Protein AF-0000000072577640 (afdb_homodimer)

Foldseek 3Di:
DAEEEEEDFALLSLLLVLLCVVVPVDPDGPFYEYEWAHQDPDSVPDDTRCRAQLNVLSPVSGPYYHYPVVLDPPDHQQGDADDLVCLQVSLVSVCVVVVVPPHQYAYEYELCLTGPNVRVCSSVLPHAYEYEDEFQLQQFENLDDDDCSRLLRHQAYEYAPLDPLRDGNYSVLNPHYYDYSDLVSSLVSLLSSLPDPDDDPFAAAAEEEEADDCCVVVLDPPVVSLVQSLLQVVLRVVLPGQEYEYEHDQPDDPVSVVSNVVSSVVSNGHYHYDNGPRDVSSCCVVRVYQEYEYALGSVQSCCCPNVVHQYAHTDLLVSLVRDPPLLRSCLLSSLLCLQFHHHSVCNVCRVVVGTNDDSVLSNLLSLLSNCLNPCPSCVVSQVSNQVCLVPPDDPRSCSSDDQVSCQVVVHPSHDHPVCNVQVVPPVSVVVVVVVVVVVVVVVD/DAEEEEEDFALLSLLLVLLCVVVPVDPDGPFYEYEWAHQDPDSVPDDTRCRAQLNVLSPVSGPYYHYPVVLDPPDHQQGDADDLVCLQVSLVSVCVVVVVPPHQYAYEYELCLTGPNVRVCSSVLPHAYEYEDEFQLQQFENLDDDDCSRLLRHQAYEYAPLDPQRDGNYSVLNPHYYDYSDLVSSLVSLLSSLPDPDDDPFAAAAEEEEADDCCVVVLDPPVVSLVQLLLQVVLRVLLPGQEYEYEYDQPDDPVSVVSNVVSSVVSNGHYHYDNGPRDVSSCCVPRVYQEYEYAQGRVQSCCCPNVNHQYAHTDLLVSLVRDPPLLRSCLLSSLLCLQFHHHSVCNVCRVVVGTNDDSVLSNLLSLLSNCLNPCPSCVVSQVSNQVCLVPPDDPRSCSSDDQVSCQVVVHPSHDHPVCNVQVVDPVSVVVVVVVVVVVVVVVD

Nearest PDB structures (foldseek):
  5wc8-assembly1_M  TM=5.417E-01  e=5.596E-07  Mannheimia haemolytica
  6fn6-assembly1_A  TM=1.928E-01  e=1.169E-02  Drosophila melanogaster
  3gyq-assembly1_B  TM=3.590E-01  e=1.719E-01  Streptomyces cyaneus
  3nk6-assembly1_B  TM=3.201E-01  e=1.463E-01  Streptomyces actuosus
  4rg1-assembly1_A  TM=5.644E-01  e=2.529E+00  Homo sapiens

InterPro domains:
  IPR010866 Alpha-2,8-polysialyltransferase [PF07388] (4-312)

Secondary structure (DSSP, 8-state):
-EEEEEEESSHHHHHHHHHHHHTT-S---SEEEEEE---SSSGGGS--GGGSTTHHHHHTT-SEEEEHHHHTTTS-TTT----GGGHHHHHHHHHHHTT-TT-EEEEEES-TTSTTHHHHHHHSTT--EEEEE-SGGGGS--SSPPPHHHHTTEEEEEEE-SSTTPPP-TTGGGTPPEEEEPHHHHHHHHHHHH---PPPSS-TT-EEEE---TTTTTSS-HHHHHHHHHHHHHHHHHTT--EEEEE--TT--THHHHHHHHHHHHHT-EEEE--S---HHHHHHHH--SEEEESS-HHHHIIIIIH---EEE-SHHHHHHH--STT-TTHHHHHHHHHHSPPTT-HHHHHHT--SS-HHHHHHHHHHHHHHH-TTT-GGGHHHHHHHHHHH-STTGGGGS-HHHHHHTT-TTS--GGGTTTTT-HHHHHHHHHHHHHHHHH--/-EEEEEEESSHHHHHHHHHHHHTT-S---SEEEEEE---SSSGGGS--GGGSTTHHHHHTT-SEEEEHHHHTTTS-TTT----GGGHHHHHHHHHHHTT-TT-EEEEEES-TTSTTHHHHHHHSTT--EEEEE-SGGGGS--SSPPPHHHHTTEEEEEEE-SSTTPPP-TTGGGTPPEEEEPHHHHHHHHHHHH---PPPSS-TT-EEEE---TTTTTSS-HHHHHHHHHHHHHHHHHTT--EEEEE--TT--THHHHHHHHHHHHHT-EEEE--S---HHHHHHHH--SEEEESS-HHHHIIIIIH---EEE-SHHHHHHH--STT-TTHHHHHHHHHHSPPTT-HHHHHHT--SS-HHHHHHHHHHHHHHH-TTT-GGGHHHHHHHHHHH-STTGGGGS-HHHHHHTT-TTS--GGGTTTTT-HHHHHHHHHHHHHHHHH--

Sequence (888 aa):
MSTQIFLASTLYGTATLAAALDEGCFAPADRRILLVCNNATTPETTPALDEMPGFERLRSRFDDVVSWNEAIFPFHPGGWSPRVEDAPLWERHLRLLWDLGEDDVALAVESIQVHPALGVAQIFTDAPLTVYADGLMSYGPTRNKLDPLVGTRVERLLHLDLVPGLAPLLLTEFDVPARIVPTPAFTKVLAELADTDAALPGGEGSALLLGQYLSALGILTAEEEEDLHVRMLTGAVGLGHSRVVFKPHPTAPARFTRTLEQEAEKLGVELTVLDTPVLAEVLYRRMRPALVVGCFSTALLTASALYGLPVARVGTETLLDRLTPYENSNRVPVTIVDALLPEPADRDAVTEGRRGLDTEALAALVRAVGYAMQPKILPELRPAAEEFLRTGLDARTRRYFKKRRLTSLGLPGGVPERLAFLPRNAAARRVVRRARAIRRSIKRMSTQIFLASTLYGTATLAAALDEGCFAPADRRILLVCNNATTPETTPALDEMPGFERLRSRFDDVVSWNEAIFPFHPGGWSPRVEDAPLWERHLRLLWDLGEDDVALAVESIQVHPALGVAQIFTDAPLTVYADGLMSYGPTRNKLDPLVGTRVERLLHLDLVPGLAPLLLTEFDVPARIVPTPAFTKVLAELADTDAALPGGEGSALLLGQYLSALGILTAEEEEDLHVRMLTGAVGLGHSRVVFKPHPTAPARFTRTLEQEAEKLGVELTVLDTPVLAEVLYRRMRPALVVGCFSTALLTASALYGLPVARVGTETLLDRLTPYENSNRVPVTIVDALLPEPADRDAVTEGRRGLDTEALAALVRAVGYAMQPKILPELRPAAEEFLRTGLDARTRRYFKKRRLTSLGLPGGVPERLAFLPRNAAARRVVRRARAIRRSIKR

Radius of gyration: 39.44 Å; Cα contacts (8 Å, |Δi|>4): 1576; chains: 2; bounding box: 79×104×93 Å

Solvent-accessible surface area (backbone atoms only — not comparable to full-atom values): 47808 Å² total; per-residue (Å²): 103,37,34,36,39,37,44,32,58,40,58,68,46,44,43,51,51,50,20,29,53,74,69,55,74,54,77,92,60,79,36,36,34,34,34,37,33,49,72,53,98,52,41,94,80,42,84,39,44,86,70,38,80,48,32,76,76,58,47,79,81,34,79,41,77,46,51,50,47,69,70,47,43,91,45,51,44,69,74,51,70,73,60,71,91,46,16,65,47,52,34,53,39,50,26,61,76,66,68,45,76,85,40,50,54,35,38,35,31,39,64,61,83,39,49,46,36,33,37,55,50,54,30,44,71,81,35,47,30,34,38,44,38,83,54,49,48,41,49,20,50,61,82,52,92,64,58,63,81,57,47,70,38,38,65,32,34,39,28,62,67,55,51,76,86,56,75,61,39,42,50,47,78,61,68,34,49,75,42,71,40,58,62,69,45,36,54,50,47,44,49,57,49,45,72,54,88,70,83,68,90,67,59,76,52,22,30,35,35,49,46,66,56,48,39,82,70,65,60,36,51,65,66,57,47,42,49,49,52,42,49,44,51,51,32,44,40,73,69,69,46,52,40,36,32,37,38,60,30,93,86,47,66,74,69,54,53,54,61,47,49,52,51,27,58,76,70,69,32,49,73,42,75,51,86,65,86,65,60,66,69,32,44,46,70,74,32,45,42,58,30,36,33,31,45,55,53,55,62,53,35,44,36,35,64,74,66,67,34,34,39,29,35,44,65,40,71,60,46,58,70,49,56,67,58,75,53,38,65,61,48,47,26,36,49,51,39,54,46,30,44,26,40,49,88,40,55,65,37,24,76,69,60,44,62,67,49,56,55,68,61,45,46,47,49,48,44,26,48,30,22,73,41,33,47,85,66,36,56,87,35,48,66,58,24,41,52,39,36,69,72,56,60,44,90,76,51,42,64,79,53,55,52,68,58,27,31,76,67,71,35,59,81,26,64,59,72,90,58,53,59,32,81,75,35,63,64,44,40,47,43,49,52,44,46,55,48,45,53,52,50,64,75,91,103,37,35,37,40,37,45,33,59,39,60,68,46,44,42,51,50,49,17,29,52,76,70,56,74,52,77,91,60,79,35,35,34,34,34,37,32,49,73,53,97,53,41,91,83,41,84,39,42,86,70,38,79,49,32,77,76,56,46,79,81,36,79,42,78,47,50,50,47,69,71,47,43,91,46,52,44,70,73,49,70,72,60,72,90,46,16,65,48,51,34,52,38,50,27,60,76,67,69,44,75,85,38,50,53,35,38,34,30,39,64,60,81,37,50,47,34,33,37,54,50,53,30,44,69,82,36,47,30,32,38,44,39,82,54,49,48,41,50,19,52,61,81,55,90,64,59,62,82,56,47,69,38,38,66,31,33,39,28,63,67,56,51,75,85,57,74,61,39,42,50,47,79,60,67,33,48,76,42,72,39,59,62,69,45,35,54,50,48,43,49,58,50,46,72,54,86,70,83,66,91,66,58,75,53,22,30,36,37,49,47,67,56,47,39,83,70,67,62,36,52,66,67,56,46,41,50,48,53,42,49,46,50,52,32,43,39,72,71,69,46,51,40,36,32,36,38,61,29,91,86,47,66,72,71,54,53,55,60,46,50,54,51,27,56,75,70,70,33,50,72,42,75,52,85,65,87,64,58,67,70,34,44,48,69,74,32,46,41,60,28,38,32,30,46,56,52,55,62,53,36,45,35,36,66,74,66,66,34,33,39,28,36,45,66,41,69,60,46,55,70,49,55,69,58,76,53,37,67,60,48,48,26,35,50,51,39,55,48,30,46,27,39,48,87,40,54,65,37,24,75,67,59,45,62,66,48,55,54,67,61,44,44,46,49,47,45,27,50,30,22,73,42,32,45,86,67,37,57,85,36,48,65,58,24,40,53,40,38,70,72,54,59,44,89,77,51,42,65,77,52,54,51,68,60,27,31,76,68,70,37,61,81,26,63,58,72,90,58,53,58,32,81,76,34,63,63,44,41,46,45,49,51,45,47,53,48,44,52,53,52,65,76,92

Structure (mmCIF, N/CA/C/O backbone):
data_AF-0000000072577640-model_v1
#
loop_
_entity.id
_entity.type
_entity.pdbx_description
1 polymer 'Uncharacterized protein'
#
loop_
_atom_site.group_PDB
_atom_site.id
_atom_site.type_symbol
_atom_site.label_atom_id
_atom_site.label_alt_id
_atom_site.label_comp_id
_atom_site.label_asym_id
_atom_site.label_entity_id
_atom_site.label_seq_id
_atom_site.pdbx_PDB_ins_code
_atom_site.Cartn_x
_atom_site.Cartn_y
_atom_site.Cartn_z
_atom_site.occupancy
_atom_site.B_iso_or_equiv
_atom_site.auth_seq_id
_atom_site.auth_comp_id
_atom_site.auth_asym_id
_atom_site.auth_atom_id
_atom_site.pdbx_PDB_model_num
ATOM 1 N N . MET A 1 1 ? -19.484 -16.219 11.391 1 94.06 1 MET A N 1
ATOM 2 C CA . MET A 1 1 ? -19.672 -17.078 10.219 1 94.06 1 MET A CA 1
ATOM 3 C C . MET A 1 1 ? -18.328 -17.391 9.555 1 94.06 1 MET A C 1
ATOM 5 O O . MET A 1 1 ? -17.312 -16.766 9.867 1 94.06 1 MET A O 1
ATOM 9 N N . SER A 1 2 ? -18.266 -18.531 8.875 1 97.5 2 SER A N 1
ATOM 10 C CA . SER A 1 2 ? -17.047 -18.969 8.227 1 97.5 2 SER A CA 1
ATOM 11 C C . SER A 1 2 ? -17.141 -18.812 6.711 1 97.5 2 SER A C 1
ATOM 13 O O . SER A 1 2 ? -18.188 -19.062 6.117 1 97.5 2 SER A O 1
ATOM 15 N N . THR A 1 3 ? -16.094 -18.234 6.141 1 98.75 3 THR A N 1
ATOM 16 C CA . THR A 1 3 ? -15.992 -18.125 4.691 1 98.75 3 THR A CA 1
ATOM 17 C C . THR A 1 3 ? -14.711 -18.781 4.18 1 98.75 3 THR A C 1
ATOM 19 O O . THR A 1 3 ? -13.633 -18.547 4.719 1 98.75 3 THR A O 1
ATOM 22 N N . GLN A 1 4 ? -14.852 -19.656 3.184 1 98.88 4 GLN A N 1
ATOM 23 C CA . GLN A 1 4 ? -13.703 -20.219 2.488 1 98.88 4 GLN A CA 1
ATOM 24 C C . GLN A 1 4 ? -13.5 -19.578 1.125 1 98.88 4 GLN A C 1
ATOM 26 O O . GLN A 1 4 ? -14.445 -19.469 0.339 1 98.88 4 GLN A O 1
ATOM 31 N N . ILE A 1 5 ? -12.312 -19.078 0.928 1 98.88 5 ILE A N 1
ATOM 32 C CA . ILE A 1 5 ? -11.977 -18.453 -0.347 1 98.88 5 ILE A CA 1
ATOM 33 C C . ILE A 1 5 ? -11.031 -19.359 -1.135 1 98.88 5 ILE A C 1
ATOM 35 O O . ILE A 1 5 ? -9.969 -19.75 -0.635 1 98.88 5 ILE A O 1
ATOM 39 N N . PHE A 1 6 ? -11.398 -19.688 -2.355 1 98.88 6 PHE A N 1
ATOM 40 C CA . PHE A 1 6 ? -10.633 -20.562 -3.242 1 98.88 6 PHE A CA 1
ATOM 41 C C . PHE A 1 6 ? -10.07 -19.781 -4.418 1 98.88 6 PHE A C 1
ATOM 43 O O . PHE A 1 6 ? -10.82 -19.328 -5.289 1 98.88 6 PHE A O 1
ATOM 50 N N . LEU A 1 7 ? -8.773 -19.656 -4.441 1 98.56 7 LEU A N 1
ATOM 51 C CA . LEU A 1 7 ? -8.125 -18.922 -5.523 1 98.56 7 LEU A CA 1
ATOM 52 C C . LEU A 1 7 ? -7.781 -19.859 -6.68 1 98.56 7 LEU A C 1
ATOM 54 O O . LEU A 1 7 ? -7.129 -20.891 -6.484 1 98.56 7 LEU A O 1
ATOM 58 N N . ALA A 1 8 ? -8.227 -19.5 -7.891 1 97.25 8 ALA A N 1
ATOM 59 C CA . ALA A 1 8 ? -7.961 -20.328 -9.062 1 97.25 8 ALA A CA 1
ATOM 60 C C . ALA A 1 8 ? -7.688 -19.469 -10.297 1 97.25 8 ALA A C 1
ATOM 62 O O . ALA A 1 8 ? -8.328 -18.438 -10.484 1 97.25 8 ALA A O 1
ATOM 63 N N . SER A 1 9 ? -6.773 -19.938 -11.125 1 94.56 9 SER A N 1
ATOM 64 C CA . SER A 1 9 ? -6.438 -19.188 -12.336 1 94.56 9 SER A CA 1
ATOM 65 C C . SER A 1 9 ? -6.77 -20 -13.586 1 94.56 9 SER A C 1
ATOM 67 O O . SER A 1 9 ? -6.73 -19.469 -14.695 1 94.56 9 SER A O 1
ATOM 69 N N . THR A 1 10 ? -7.105 -21.297 -13.469 1 92.06 10 THR A N 1
ATOM 70 C CA . THR A 1 10 ? -7.395 -22.141 -14.617 1 92.06 10 THR A CA 1
ATOM 71 C C . THR A 1 10 ? -8.641 -23 -14.367 1 92.06 10 THR A C 1
ATOM 73 O O . THR A 1 10 ? -9.016 -23.219 -13.219 1 92.06 10 THR A O 1
ATOM 76 N N . LEU A 1 11 ? -9.219 -23.359 -15.477 1 92.44 11 LEU A N 1
ATOM 77 C CA . LEU A 1 11 ? -10.344 -24.281 -15.375 1 92.44 11 LEU A CA 1
ATOM 78 C C . LEU A 1 11 ? -9.922 -25.594 -14.75 1 92.44 11 LEU A C 1
ATOM 80 O O . LEU A 1 11 ? -10.664 -26.188 -13.953 1 92.44 11 LEU A O 1
ATOM 84 N N . TYR A 1 12 ? -8.758 -26.078 -15.094 1 92.94 12 TYR A N 1
ATOM 85 C CA . TYR A 1 12 ? -8.203 -27.312 -14.547 1 92.94 12 TYR A CA 1
ATOM 86 C C . TYR A 1 12 ? -8.039 -27.203 -13.031 1 92.94 12 TYR A C 1
ATOM 88 O O . TYR A 1 12 ? -8.398 -28.125 -12.297 1 92.94 12 TYR A O 1
ATOM 96 N N . GLY A 1 13 ? -7.5 -26.094 -12.562 1 95.38 13 GLY A N 1
ATOM 97 C CA . GLY A 1 13 ? -7.379 -25.859 -11.133 1 95.38 13 GLY A CA 1
ATOM 98 C C . GLY A 1 13 ? -8.719 -25.828 -10.422 1 95.38 13 GLY A C 1
ATOM 99 O O . GLY A 1 13 ? -8.859 -26.391 -9.336 1 95.38 13 GLY A O 1
ATOM 100 N N . THR A 1 14 ? -9.688 -25.203 -11.031 1 97.06 14 THR A N 1
ATOM 101 C CA . THR A 1 14 ? -11.023 -25.125 -10.453 1 97.06 14 THR A CA 1
ATOM 102 C C . THR A 1 14 ? -11.648 -26.516 -10.375 1 97.06 14 THR A C 1
ATOM 104 O O . THR A 1 14 ? -12.344 -26.844 -9.414 1 97.06 14 THR A O 1
ATOM 107 N N . ALA A 1 15 ? -11.367 -27.312 -11.398 1 96.25 15 ALA A N 1
ATOM 108 C CA . ALA A 1 15 ? -11.852 -28.688 -11.391 1 96.25 15 ALA A CA 1
ATOM 109 C C . ALA A 1 15 ? -11.242 -29.484 -10.234 1 96.25 15 ALA A C 1
ATOM 111 O O . ALA A 1 15 ? -11.922 -30.281 -9.594 1 96.25 15 ALA A O 1
ATOM 112 N N . THR A 1 16 ? -10 -29.281 -9.992 1 97.12 16 THR A N 1
ATOM 113 C CA . THR A 1 16 ? -9.32 -29.922 -8.875 1 97.12 16 THR A CA 1
ATOM 114 C C . THR A 1 16 ? -9.961 -29.516 -7.551 1 97.12 16 THR A C 1
ATOM 116 O O . THR A 1 16 ? -10.227 -30.359 -6.695 1 97.12 16 THR A O 1
ATOM 119 N N . LEU A 1 17 ? -10.25 -28.234 -7.406 1 98.31 17 LEU A N 1
ATOM 120 C CA . LEU A 1 17 ? -10.906 -27.734 -6.203 1 98.31 17 LEU A CA 1
ATOM 121 C C . LEU A 1 17 ? -12.305 -28.328 -6.055 1 98.31 17 LEU A C 1
ATOM 123 O O . LEU A 1 17 ? -12.695 -28.734 -4.957 1 98.31 17 LEU A O 1
ATOM 127 N N . ALA A 1 18 ? -13 -28.406 -7.156 1 98.12 18 ALA A N 1
ATOM 128 C CA . ALA A 1 18 ? -14.344 -28.984 -7.141 1 98.12 18 ALA A CA 1
ATOM 129 C C . ALA A 1 18 ? -14.305 -30.438 -6.684 1 98.12 18 ALA A C 1
ATOM 131 O O . ALA A 1 18 ? -15.117 -30.859 -5.859 1 98.12 18 ALA A O 1
ATOM 132 N N . ALA A 1 19 ? -13.359 -31.203 -7.215 1 97.94 19 ALA A N 1
ATOM 133 C CA . ALA A 1 19 ? -13.211 -32.594 -6.82 1 97.94 19 ALA A CA 1
ATOM 134 C C . ALA A 1 19 ? -12.906 -32.719 -5.332 1 97.94 19 ALA A C 1
ATOM 136 O O . ALA A 1 19 ? -13.469 -33.562 -4.645 1 97.94 19 ALA A O 1
ATOM 137 N N . ALA A 1 20 ? -12.016 -31.875 -4.84 1 98.25 20 ALA A N 1
ATOM 138 C CA . ALA A 1 20 ? -11.664 -31.875 -3.42 1 98.25 20 ALA A CA 1
ATOM 139 C C . ALA A 1 20 ? -12.883 -31.547 -2.557 1 98.25 20 ALA A C 1
ATOM 141 O O . ALA A 1 20 ? -13.094 -32.156 -1.514 1 98.25 20 ALA A O 1
ATOM 142 N N . LEU A 1 21 ? -13.664 -30.578 -3.023 1 98.25 21 LEU A N 1
ATOM 143 C CA . LEU A 1 21 ? -14.883 -30.188 -2.309 1 98.25 21 LEU A CA 1
ATOM 144 C C . LEU A 1 21 ? -15.891 -31.344 -2.299 1 98.25 21 LEU A C 1
ATOM 146 O O . LEU A 1 21 ? -16.469 -31.656 -1.258 1 98.25 21 LEU A O 1
ATOM 150 N N . ASP A 1 22 ? -16.047 -32 -3.428 1 97.56 22 ASP A N 1
ATOM 151 C CA . ASP A 1 22 ? -17 -33.094 -3.561 1 97.56 22 ASP A CA 1
ATOM 152 C C . ASP A 1 22 ? -16.625 -34.281 -2.654 1 97.56 22 ASP A C 1
ATOM 154 O O . ASP A 1 22 ? -17.484 -35 -2.178 1 97.56 22 ASP A O 1
ATOM 158 N N . GLU A 1 23 ? -15.352 -34.375 -2.418 1 97 23 GLU A N 1
ATOM 159 C CA . GLU A 1 23 ? -14.859 -35.531 -1.632 1 97 23 GLU A CA 1
ATOM 160 C C . GLU A 1 23 ? -14.758 -35.156 -0.153 1 97 23 GLU A C 1
ATOM 162 O O . GLU A 1 23 ? -14.242 -35.938 0.647 1 97 23 GLU A O 1
ATOM 167 N N . GLY A 1 24 ? -15.094 -33.938 0.166 1 96.56 24 GLY A N 1
ATOM 168 C CA . GLY A 1 24 ? -15.133 -33.531 1.562 1 96.56 24 GLY A CA 1
ATOM 169 C C . GLY A 1 24 ? -13.758 -33.219 2.125 1 96.56 24 GLY A C 1
ATOM 170 O O . GLY A 1 24 ? -13.516 -33.406 3.322 1 96.56 24 GLY A O 1
ATOM 171 N N . CYS A 1 25 ? -12.852 -32.875 1.284 1 96.56 25 CYS A N 1
ATOM 172 C CA . CYS A 1 25 ? -11.531 -32.5 1.764 1 96.56 25 CYS A CA 1
ATOM 173 C C . CYS A 1 25 ? -11.602 -31.203 2.58 1 96.56 25 CYS A C 1
ATOM 175 O O . CYS A 1 25 ? -10.695 -30.922 3.361 1 96.56 25 CYS A O 1
ATOM 177 N N . PHE A 1 26 ? -12.641 -30.406 2.404 1 97.44 26 PHE A N 1
ATOM 178 C CA . PHE A 1 26 ? -12.812 -29.156 3.137 1 97.44 26 PHE A CA 1
ATOM 179 C C . PHE A 1 26 ? -13.992 -29.266 4.098 1 97.44 26 PHE A C 1
ATOM 181 O O . PHE A 1 26 ? -15.031 -29.828 3.758 1 97.44 26 PHE A O 1
ATOM 188 N N . ALA A 1 27 ? -13.789 -28.703 5.289 1 95.44 27 ALA A N 1
ATOM 189 C CA . ALA A 1 27 ? -14.875 -28.656 6.266 1 95.44 27 ALA A CA 1
ATOM 190 C C . ALA A 1 27 ? -16.031 -27.797 5.77 1 95.44 27 ALA A C 1
ATOM 192 O O . ALA A 1 27 ? -15.836 -26.938 4.902 1 95.44 27 ALA A O 1
ATOM 193 N N . PRO A 1 28 ? -17.219 -28.125 6.285 1 96.25 28 PRO A N 1
ATOM 194 C CA . PRO A 1 28 ? -18.328 -27.25 5.918 1 96.25 28 PRO A CA 1
ATOM 195 C C . PRO A 1 28 ? -18.078 -25.781 6.281 1 96.25 28 PRO A C 1
ATOM 197 O O . PRO A 1 28 ? -17.422 -25.5 7.281 1 96.25 28 PRO A O 1
ATOM 200 N N . ALA A 1 29 ? -18.547 -24.906 5.445 1 97.56 29 ALA A N 1
ATOM 201 C CA . ALA A 1 29 ? -18.438 -23.469 5.652 1 97.56 29 ALA A CA 1
ATOM 202 C C . ALA A 1 29 ? -19.766 -22.766 5.348 1 97.56 29 ALA A C 1
ATOM 204 O O . ALA A 1 29 ? -20.578 -23.281 4.586 1 97.56 29 ALA A O 1
ATOM 205 N N . ASP A 1 30 ? -19.969 -21.625 5.969 1 98.25 30 ASP A N 1
ATOM 206 C CA . ASP A 1 30 ? -21.188 -20.859 5.73 1 98.25 30 ASP A CA 1
ATOM 207 C C . ASP A 1 30 ? -21.188 -20.266 4.324 1 98.25 30 ASP A C 1
ATOM 209 O O . ASP A 1 30 ? -22.266 -20.078 3.734 1 98.25 30 ASP A O 1
ATOM 213 N N . ARG A 1 31 ? -20.031 -19.984 3.83 1 98.62 31 ARG A N 1
ATOM 214 C CA . ARG A 1 31 ? -19.906 -19.344 2.523 1 98.62 31 ARG A CA 1
ATOM 215 C C . ARG A 1 31 ? -18.625 -19.781 1.815 1 98.62 31 ARG A C 1
ATOM 217 O O . ARG A 1 31 ? -17.578 -19.922 2.445 1 98.62 31 ARG A O 1
ATOM 224 N N . ARG A 1 32 ? -18.766 -20.094 0.503 1 98.81 32 ARG A N 1
ATOM 225 C CA . ARG A 1 32 ? -17.609 -20.422 -0.335 1 98.81 32 ARG A CA 1
ATOM 226 C C . ARG A 1 32 ? -17.484 -19.438 -1.499 1 98.81 32 ARG A C 1
ATOM 228 O O . ARG A 1 32 ? -18.422 -19.281 -2.277 1 98.81 32 ARG A O 1
ATOM 235 N N . ILE A 1 33 ? -16.312 -18.781 -1.579 1 98.88 33 ILE A N 1
ATOM 236 C CA . ILE A 1 33 ? -16.062 -17.812 -2.635 1 98.88 33 ILE A CA 1
ATOM 237 C C . ILE A 1 33 ? -14.977 -18.328 -3.576 1 98.88 33 ILE A C 1
ATOM 239 O O . ILE A 1 33 ? -13.906 -18.75 -3.127 1 98.88 33 ILE A O 1
ATOM 243 N N . LEU A 1 34 ? -15.273 -18.406 -4.859 1 98.88 34 LEU A N 1
ATOM 244 C CA . LEU A 1 34 ? -14.242 -18.625 -5.859 1 98.88 34 LEU A CA 1
ATOM 245 C C . LEU A 1 34 ? -13.609 -17.312 -6.297 1 98.88 34 LEU A C 1
ATOM 247 O O . LEU A 1 34 ? -14.289 -16.453 -6.875 1 98.88 34 LEU A O 1
ATOM 251 N N . LEU A 1 35 ? -12.398 -17.141 -5.957 1 98.75 35 LEU A N 1
ATOM 252 C CA . LEU A 1 35 ? -11.609 -15.992 -6.383 1 98.75 35 LEU A CA 1
ATOM 253 C C . LEU A 1 35 ? -10.859 -16.297 -7.672 1 98.75 35 LEU A C 1
ATOM 255 O O . LEU A 1 35 ? -9.828 -16.969 -7.648 1 98.75 35 LEU A O 1
ATOM 259 N N . VAL A 1 36 ? -11.336 -15.75 -8.766 1 98.06 36 VAL A N 1
ATOM 260 C CA . VAL A 1 36 ? -10.773 -16.047 -10.086 1 98.06 36 VAL A CA 1
ATOM 261 C C . VAL A 1 36 ? -9.641 -15.07 -10.398 1 98.06 36 VAL A C 1
ATOM 263 O O . VAL A 1 36 ? -9.734 -13.883 -10.078 1 98.06 36 VAL A O 1
ATOM 266 N N . CYS A 1 37 ? -8.625 -15.625 -10.969 1 96.56 37 CYS A N 1
ATOM 267 C CA . CYS A 1 37 ? -7.473 -14.82 -11.367 1 96.56 37 CYS A CA 1
ATOM 268 C C . CYS A 1 37 ? -7.102 -15.078 -12.82 1 96.56 37 CYS A C 1
ATOM 270 O O . CYS A 1 37 ? -6.906 -16.234 -13.227 1 96.56 37 CYS A O 1
ATOM 272 N N . ASN A 1 38 ? -7.035 -14.016 -13.562 1 94.5 38 ASN A N 1
ATOM 273 C CA . ASN A 1 38 ? -6.531 -14.078 -14.93 1 94.5 38 ASN A CA 1
ATOM 274 C C . ASN A 1 38 ? -5.082 -13.617 -15.016 1 94.5 38 ASN A C 1
ATOM 276 O O . ASN A 1 38 ? -4.816 -12.414 -15.094 1 94.5 38 ASN A O 1
ATOM 280 N N . ASN A 1 39 ? -4.203 -14.57 -15.125 1 90.88 39 ASN A N 1
ATOM 281 C CA . ASN A 1 39 ? -2.773 -14.281 -15.07 1 90.88 39 ASN A CA 1
ATOM 282 C C . ASN A 1 39 ? -2.164 -14.234 -16.469 1 90.88 39 ASN A C 1
ATOM 284 O O . ASN A 1 39 ? -0.943 -14.305 -16.625 1 90.88 39 ASN A O 1
ATOM 288 N N . ALA A 1 40 ? -2.934 -14.18 -17.453 1 85.38 40 ALA A N 1
ATOM 289 C CA . ALA A 1 40 ? -2.428 -14.039 -18.828 1 85.38 40 ALA A CA 1
ATOM 290 C C . ALA A 1 40 ? -1.603 -12.758 -18.969 1 85.38 40 ALA A C 1
ATOM 292 O O . ALA A 1 40 ? -1.72 -11.844 -18.156 1 85.38 40 ALA A O 1
ATOM 293 N N . THR A 1 41 ? -0.767 -12.688 -19.984 1 80.5 41 THR A N 1
ATOM 294 C CA . THR A 1 41 ? 0.058 -11.516 -20.25 1 80.5 41 THR A CA 1
ATOM 295 C C . THR A 1 41 ? -0.812 -10.273 -20.422 1 80.5 41 THR A C 1
ATOM 297 O O . THR A 1 41 ? -0.498 -9.203 -19.891 1 80.5 41 THR A O 1
ATOM 300 N N . THR A 1 42 ? -1.902 -10.469 -21.156 1 80.38 42 THR A N 1
ATOM 301 C CA . THR A 1 42 ? -2.898 -9.414 -21.328 1 80.38 42 THR A CA 1
ATOM 302 C C . THR A 1 42 ? -4.285 -9.914 -20.922 1 80.38 42 THR A C 1
ATOM 304 O O . THR A 1 42 ? -5.074 -10.32 -21.781 1 80.38 42 THR A O 1
ATOM 307 N N . PRO A 1 43 ? -4.555 -9.766 -19.688 1 80.56 43 PRO A N 1
ATOM 308 C CA . PRO A 1 43 ? -5.809 -10.328 -19.172 1 80.56 43 PRO A CA 1
ATOM 309 C C . PRO A 1 43 ? -7.039 -9.727 -19.859 1 80.56 43 PRO A C 1
ATOM 311 O O . PRO A 1 43 ? -8.047 -10.422 -20.047 1 80.56 43 PRO A O 1
ATOM 314 N N . GLU A 1 44 ? -6.93 -8.523 -20.328 1 79.56 44 GLU A N 1
ATOM 315 C CA . GLU A 1 44 ? -8.062 -7.809 -20.906 1 79.56 44 GLU A CA 1
ATOM 316 C C . GLU A 1 44 ? -8.484 -8.422 -22.234 1 79.56 44 GLU A C 1
ATOM 318 O O . GLU A 1 44 ? -9.617 -8.242 -22.688 1 79.56 44 GLU A O 1
ATOM 323 N N . THR A 1 45 ? -7.562 -9.203 -22.844 1 78.94 45 THR A N 1
ATOM 324 C CA . THR A 1 45 ? -7.863 -9.766 -24.156 1 78.94 45 THR A CA 1
ATOM 325 C C . THR A 1 45 ? -7.93 -11.281 -24.094 1 78.94 45 THR A C 1
ATOM 327 O O . THR A 1 45 ? -8 -11.953 -25.125 1 78.94 45 THR A O 1
ATOM 330 N N . THR A 1 46 ? -7.785 -11.836 -22.938 1 82.44 46 THR A N 1
ATOM 331 C CA . THR A 1 46 ? -7.859 -13.281 -22.734 1 82.44 46 THR A CA 1
ATOM 332 C C . THR A 1 46 ? -9.023 -13.633 -21.812 1 82.44 46 THR A C 1
ATOM 334 O O . THR A 1 46 ? -9.156 -13.07 -20.719 1 82.44 46 THR A O 1
ATOM 337 N N . PRO A 1 47 ? -9.828 -14.508 -22.281 1 84.88 47 PRO A N 1
ATOM 338 C CA . PRO A 1 47 ? -10.953 -14.875 -21.422 1 84.88 47 PRO A CA 1
ATOM 339 C C . PRO A 1 47 ? -10.516 -15.422 -20.078 1 84.88 47 PRO A C 1
ATOM 341 O O . PRO A 1 47 ? -9.57 -16.219 -20 1 84.88 47 PRO A O 1
ATOM 344 N N . ALA A 1 48 ? -11.211 -14.945 -19.062 1 89.56 48 ALA A N 1
ATOM 345 C CA . ALA A 1 48 ? -10.977 -15.461 -17.719 1 89.56 48 ALA A CA 1
ATOM 346 C C . ALA A 1 48 ? -11.57 -16.859 -17.547 1 89.56 48 ALA A C 1
ATOM 348 O O . ALA A 1 48 ? -12.398 -17.281 -18.359 1 89.56 48 ALA A O 1
ATOM 349 N N . LEU A 1 49 ? -11.125 -17.531 -16.5 1 91.25 49 LEU A N 1
ATOM 350 C CA . LEU A 1 49 ? -11.555 -18.906 -16.266 1 91.25 49 LEU A CA 1
ATOM 351 C C . LEU A 1 49 ? -13.07 -19 -16.156 1 91.25 49 LEU A C 1
ATOM 353 O O . LEU A 1 49 ? -13.68 -19.953 -16.641 1 91.25 49 LEU A O 1
ATOM 357 N N . ASP A 1 50 ? -13.711 -17.969 -15.586 1 93.06 50 ASP A N 1
ATOM 358 C CA . ASP A 1 50 ? -15.156 -18.031 -15.359 1 93.06 50 ASP A CA 1
ATOM 359 C C . ASP A 1 50 ? -15.922 -17.703 -16.641 1 93.06 50 ASP A C 1
ATOM 361 O O . ASP A 1 50 ? -17.156 -17.781 -16.672 1 93.06 50 ASP A O 1
ATOM 365 N N . GLU A 1 51 ? -15.195 -17.406 -17.672 1 90.44 51 GLU A N 1
ATOM 366 C CA . GLU A 1 51 ? -15.805 -17.156 -18.969 1 90.44 51 GLU A CA 1
ATOM 367 C C . GLU A 1 51 ? -15.578 -18.344 -19.922 1 90.44 51 GLU A C 1
ATOM 369 O O . GLU A 1 51 ? -16.094 -18.359 -21.031 1 90.44 51 GLU A O 1
ATOM 374 N N . MET A 1 52 ? -14.844 -19.344 -19.5 1 86.44 52 MET A N 1
ATOM 375 C CA . MET A 1 52 ? -14.484 -20.484 -20.344 1 86.44 52 MET A CA 1
ATOM 376 C C . MET A 1 52 ? -15.625 -21.5 -20.391 1 86.44 52 MET A C 1
ATOM 378 O O . MET A 1 52 ? -16.375 -21.656 -19.422 1 86.44 52 MET A O 1
ATOM 382 N N . PRO A 1 53 ? -15.688 -22.188 -21.516 1 84.31 53 PRO A N 1
ATOM 383 C CA . PRO A 1 53 ? -16.688 -23.25 -21.594 1 84.31 53 PRO A CA 1
ATOM 384 C C . PRO A 1 53 ? -16.5 -24.328 -20.516 1 84.31 53 PRO A C 1
ATOM 386 O O . PRO A 1 53 ? -15.367 -24.781 -20.281 1 84.31 53 PRO A O 1
ATOM 389 N N . GLY A 1 54 ? -17.562 -24.703 -19.859 1 87 54 GLY A N 1
ATOM 390 C CA . GLY A 1 54 ? -17.484 -25.734 -18.828 1 87 54 GLY A CA 1
ATOM 391 C C . GLY A 1 54 ? -17.547 -25.188 -17.422 1 87 54 GLY A C 1
ATOM 392 O O . GLY A 1 54 ? -17.859 -25.922 -16.469 1 87 54 GLY A O 1
ATOM 393 N N . PHE A 1 55 ? -17.312 -23.906 -17.281 1 93.88 55 PHE A N 1
ATOM 394 C CA . PHE A 1 55 ? -17.219 -23.312 -15.953 1 93.88 55 PHE A CA 1
ATOM 395 C C . PHE A 1 55 ? -18.547 -23.453 -15.211 1 93.88 55 PHE A C 1
ATOM 397 O O . PHE A 1 55 ? -18.562 -23.719 -14.008 1 93.88 55 PHE A O 1
ATOM 404 N N . GLU A 1 56 ? -19.578 -23.203 -15.93 1 93.88 56 GLU A N 1
ATOM 405 C CA . GLU A 1 56 ? -20.891 -23.219 -15.297 1 93.88 56 GLU A CA 1
ATOM 406 C C . GLU A 1 56 ? -21.141 -24.531 -14.562 1 93.88 56 GLU A C 1
ATOM 408 O O . GLU A 1 56 ? -21.844 -24.562 -13.555 1 93.88 56 GLU A O 1
ATOM 413 N N . ARG A 1 57 ? -20.5 -25.609 -15.016 1 94.06 57 ARG A N 1
ATOM 414 C CA . ARG A 1 57 ? -20.656 -26.922 -14.383 1 94.06 57 ARG A CA 1
ATOM 415 C C . ARG A 1 57 ? -19.891 -26.984 -13.062 1 94.06 57 ARG A C 1
ATOM 417 O O . ARG A 1 57 ? -20.188 -27.844 -12.219 1 94.06 57 ARG A O 1
ATOM 424 N N . LEU A 1 58 ? -18.938 -26.094 -12.953 1 96.69 58 LEU A N 1
ATOM 425 C CA . LEU A 1 58 ? -18.125 -26.078 -11.742 1 96.69 58 LEU A CA 1
ATOM 426 C C . LEU A 1 58 ? -18.641 -25.031 -10.75 1 96.69 58 LEU A C 1
ATOM 428 O O . LEU A 1 58 ? -18.406 -25.141 -9.547 1 96.69 58 LEU A O 1
ATOM 432 N N . ARG A 1 59 ? -19.438 -24.062 -11.164 1 96.94 59 ARG A N 1
ATOM 433 C CA . ARG A 1 59 ? -19.828 -22.875 -10.438 1 96.94 59 ARG A CA 1
ATOM 434 C C . ARG A 1 59 ? -20.688 -23.219 -9.219 1 96.94 59 ARG A C 1
ATOM 436 O O . ARG A 1 59 ? -20.625 -22.547 -8.195 1 96.94 59 ARG A O 1
ATOM 443 N N . SER A 1 60 ? -21.391 -24.281 -9.281 1 96 60 SER A N 1
ATOM 444 C CA . SER A 1 60 ? -22.406 -24.625 -8.281 1 96 60 SER A CA 1
ATOM 445 C C . SER A 1 60 ? -21.75 -24.953 -6.934 1 96 60 SER A C 1
ATOM 447 O O . SER A 1 60 ? -22.422 -24.922 -5.898 1 96 60 SER A O 1
ATOM 449 N N . ARG A 1 61 ? -20.484 -25.219 -6.926 1 97.44 61 ARG A N 1
ATOM 450 C CA . ARG A 1 61 ? -19.797 -25.562 -5.684 1 97.44 61 ARG A CA 1
ATOM 451 C C . ARG A 1 61 ? -19.469 -24.312 -4.879 1 97.44 61 ARG A C 1
ATOM 453 O O . ARG A 1 61 ? -19.062 -24.406 -3.717 1 97.44 61 ARG A O 1
ATOM 460 N N . PHE A 1 62 ? -19.656 -23.156 -5.465 1 98.44 62 PHE A N 1
ATOM 461 C CA . PHE A 1 62 ? -19.281 -21.891 -4.852 1 98.44 62 PHE A CA 1
ATOM 462 C C . PHE A 1 62 ? -20.484 -20.969 -4.738 1 98.44 62 PHE A C 1
ATOM 464 O O . PHE A 1 62 ? -21.328 -20.922 -5.645 1 98.44 62 PHE A O 1
ATOM 471 N N . ASP A 1 63 ? -20.578 -20.281 -3.678 1 98.44 63 ASP A N 1
ATOM 472 C CA . ASP A 1 63 ? -21.688 -19.344 -3.449 1 98.44 63 ASP A CA 1
ATOM 473 C C . ASP A 1 63 ? -21.484 -18.062 -4.242 1 98.44 63 ASP A C 1
ATOM 475 O O . ASP A 1 63 ? -22.438 -17.484 -4.746 1 98.44 63 ASP A O 1
ATOM 479 N N . ASP A 1 64 ? -20.25 -17.609 -4.348 1 98.38 64 ASP A N 1
ATOM 480 C CA . ASP A 1 64 ? -19.906 -16.391 -5.066 1 98.38 64 ASP A CA 1
ATOM 481 C C . ASP A 1 64 ? -18.641 -16.578 -5.906 1 98.38 64 ASP A C 1
ATOM 483 O O . ASP A 1 64 ? -17.797 -17.422 -5.594 1 98.38 64 ASP A O 1
ATOM 487 N N . VAL A 1 65 ? -18.625 -15.898 -6.969 1 98.56 65 VAL A N 1
ATOM 488 C CA . VAL A 1 65 ? -17.438 -15.805 -7.812 1 98.56 65 VAL A CA 1
ATOM 489 C C . VAL A 1 65 ? -16.984 -14.352 -7.906 1 98.56 65 VAL A C 1
ATOM 491 O O . VAL A 1 65 ? -17.75 -13.477 -8.312 1 98.56 65 VAL A O 1
ATOM 494 N N . VAL A 1 66 ? -15.781 -14.086 -7.438 1 98.44 66 VAL A N 1
ATOM 495 C CA . VAL A 1 66 ? -15.242 -12.727 -7.484 1 98.44 66 VAL A CA 1
ATOM 496 C C . VAL A 1 66 ? -13.922 -12.719 -8.258 1 98.44 66 VAL A C 1
ATOM 498 O O . VAL A 1 66 ? -13.328 -13.773 -8.492 1 98.44 66 VAL A O 1
ATOM 501 N N . SER A 1 67 ? -13.445 -11.578 -8.719 1 98.06 67 SER A N 1
ATOM 502 C CA . SER A 1 67 ? -12.273 -11.445 -9.578 1 98.06 67 SER A CA 1
ATOM 503 C C . SER A 1 67 ? -11.148 -10.703 -8.867 1 98.06 67 SER A C 1
ATOM 505 O O . SER A 1 67 ? -11.336 -9.57 -8.414 1 98.06 67 SER A O 1
ATOM 507 N N . TRP A 1 68 ? -10.023 -11.336 -8.844 1 98.12 68 TRP A N 1
ATOM 508 C CA . TRP A 1 68 ? -8.836 -10.664 -8.312 1 98.12 68 TRP A CA 1
ATOM 509 C C . TRP A 1 68 ? -8.414 -9.516 -9.219 1 98.12 68 TRP A C 1
ATOM 511 O O . TRP A 1 68 ? -7.973 -8.469 -8.742 1 98.12 68 TRP A O 1
ATOM 521 N N . ASN A 1 69 ? -8.5 -9.719 -10.562 1 97.5 69 ASN A N 1
ATOM 522 C CA . ASN A 1 69 ? -8.164 -8.672 -11.523 1 97.5 69 ASN A CA 1
ATOM 523 C C . ASN A 1 69 ? -8.977 -7.406 -11.281 1 97.5 69 ASN A C 1
ATOM 525 O O . ASN A 1 69 ? -8.445 -6.297 -11.352 1 97.5 69 ASN A O 1
ATOM 529 N N . GLU A 1 70 ? -10.25 -7.551 -10.93 1 96.75 70 GLU A N 1
ATOM 530 C CA . GLU A 1 70 ? -11.086 -6.398 -10.625 1 96.75 70 GLU A CA 1
ATOM 531 C C . GLU A 1 70 ? -10.688 -5.758 -9.297 1 96.75 70 GLU A C 1
ATOM 533 O O . GLU A 1 70 ? -10.664 -4.531 -9.18 1 96.75 70 GLU A O 1
ATOM 538 N N . ALA A 1 71 ? -10.367 -6.555 -8.344 1 97.69 71 ALA A N 1
ATOM 539 C CA . ALA A 1 71 ? -10.031 -6.074 -7.008 1 97.69 71 ALA A CA 1
ATOM 540 C C . ALA A 1 71 ? -8.766 -5.215 -7.035 1 97.69 71 ALA A C 1
ATOM 542 O O . ALA A 1 71 ? -8.633 -4.27 -6.254 1 97.69 71 ALA A O 1
ATOM 543 N N . ILE A 1 72 ? -7.844 -5.547 -7.941 1 97.75 72 ILE A N 1
ATOM 544 C CA . ILE A 1 72 ? -6.574 -4.832 -7.918 1 97.75 72 ILE A CA 1
ATOM 545 C C . ILE A 1 72 ? -6.43 -3.99 -9.188 1 97.75 72 ILE A C 1
ATOM 547 O O . ILE A 1 72 ? -5.332 -3.535 -9.516 1 97.75 72 ILE A O 1
ATOM 551 N N . PHE A 1 73 ? -7.453 -3.883 -9.992 1 95.31 73 PHE A N 1
ATOM 552 C CA . PHE A 1 73 ? -7.391 -3.074 -11.203 1 95.31 73 PHE A CA 1
ATOM 553 C C . PHE A 1 73 ? -6.754 -1.719 -10.914 1 95.31 73 PHE A C 1
ATOM 555 O O . PHE A 1 73 ? -7.102 -1.057 -9.938 1 95.31 73 PHE A O 1
ATOM 562 N N . PRO A 1 74 ? -5.816 -1.235 -11.648 1 95.19 74 PRO A N 1
ATOM 563 C CA . PRO A 1 74 ? -5.473 -1.667 -13.008 1 95.19 74 PRO A CA 1
ATOM 564 C C . PRO A 1 74 ? -4.223 -2.545 -13.047 1 95.19 74 PRO A C 1
ATOM 566 O O . PRO A 1 74 ? -3.619 -2.715 -14.109 1 95.19 74 PRO A O 1
ATOM 569 N N . PHE A 1 75 ? -3.838 -3.143 -11.961 1 96.56 75 PHE A N 1
ATOM 570 C CA . PHE A 1 75 ? -2.576 -3.867 -11.898 1 96.56 75 PHE A CA 1
ATOM 571 C C . PHE A 1 75 ? -2.742 -5.293 -12.414 1 96.56 75 PHE A C 1
ATOM 573 O O . PHE A 1 75 ? -3.836 -5.859 -12.352 1 96.56 75 PHE A O 1
ATOM 580 N N . HIS A 1 76 ? -1.672 -5.828 -12.93 1 96.25 76 HIS A N 1
ATOM 581 C CA . HIS A 1 76 ? -1.616 -7.238 -13.297 1 96.25 76 HIS A CA 1
ATOM 582 C C . HIS A 1 76 ? -1.457 -8.117 -12.055 1 96.25 76 HIS A C 1
ATOM 584 O O . HIS A 1 76 ? -0.678 -7.797 -11.156 1 96.25 76 HIS A O 1
ATOM 590 N N . PRO A 1 77 ? -2.141 -9.234 -11.953 1 95.62 77 PRO A N 1
ATOM 591 C CA . PRO A 1 77 ? -2.068 -10.102 -10.781 1 95.62 77 PRO A CA 1
ATOM 592 C C . PRO A 1 77 ? -0.646 -10.57 -10.477 1 95.62 77 PRO A C 1
ATOM 594 O O . PRO A 1 77 ? -0.263 -10.672 -9.305 1 95.62 77 PRO A O 1
ATOM 597 N N . GLY A 1 78 ? 0.113 -10.797 -11.461 1 94.38 78 GLY A N 1
ATOM 598 C CA . GLY A 1 78 ? 1.482 -11.234 -11.258 1 94.38 78 GLY A CA 1
ATOM 599 C C . GLY A 1 78 ? 2.434 -10.102 -10.93 1 94.38 78 GLY A C 1
ATOM 600 O O . GLY A 1 78 ? 3.557 -10.336 -10.477 1 94.38 78 GLY A O 1
ATOM 601 N N . GLY A 1 79 ? 1.979 -8.883 -11.125 1 94.06 79 GLY A N 1
ATOM 602 C CA . GLY A 1 79 ? 2.873 -7.742 -11.008 1 94.06 79 GLY A CA 1
ATOM 603 C C . GLY A 1 79 ? 2.623 -6.91 -9.766 1 94.06 79 GLY A C 1
ATOM 604 O O . GLY A 1 79 ? 3.461 -6.094 -9.375 1 94.06 79 GLY A O 1
ATOM 605 N N . TRP A 1 80 ? 1.503 -7.082 -9.141 1 96.44 80 TRP A N 1
ATOM 606 C CA . TRP A 1 80 ? 1.166 -6.281 -7.969 1 96.44 80 TRP A CA 1
ATOM 607 C C . TRP A 1 80 ? 1.378 -7.082 -6.688 1 96.44 80 TRP A C 1
ATOM 609 O O . TRP A 1 80 ? 1.023 -8.258 -6.617 1 96.44 80 TRP A O 1
ATOM 619 N N . SER A 1 81 ? 1.988 -6.5 -5.715 1 96.69 81 SER A N 1
ATOM 620 C CA . SER A 1 81 ? 2.174 -7.059 -4.379 1 96.69 81 SER A CA 1
ATOM 621 C C . SER A 1 81 ? 1.767 -6.059 -3.301 1 96.69 81 SER A C 1
ATOM 623 O O . SER A 1 81 ? 2.105 -4.879 -3.381 1 96.69 81 SER A O 1
ATOM 625 N N . PRO A 1 82 ? 0.982 -6.523 -2.344 1 96.81 82 PRO A N 1
ATOM 626 C CA . PRO A 1 82 ? 0.646 -5.617 -1.246 1 96.81 82 PRO A CA 1
ATOM 627 C C . PRO A 1 82 ? 1.857 -5.246 -0.393 1 96.81 82 PRO A C 1
ATOM 629 O O . PRO A 1 82 ? 2.732 -6.086 -0.161 1 96.81 82 PRO A O 1
ATOM 632 N N . ARG A 1 83 ? 1.94 -3.941 -0.052 1 95.69 83 ARG A N 1
ATOM 633 C CA . ARG A 1 83 ? 2.887 -3.586 1 1 95.69 83 ARG A CA 1
ATOM 634 C C . ARG A 1 83 ? 2.527 -4.27 2.314 1 95.69 83 ARG A C 1
ATOM 636 O O . ARG A 1 83 ? 1.426 -4.082 2.836 1 95.69 83 ARG A O 1
ATOM 643 N N . VAL A 1 84 ? 3.43 -5.066 2.887 1 93.19 84 VAL A N 1
ATOM 644 C CA . VAL A 1 84 ? 3.158 -5.957 4.008 1 93.19 84 VAL A CA 1
ATOM 645 C C . VAL A 1 84 ? 2.672 -5.148 5.207 1 93.19 84 VAL A C 1
ATOM 647 O O . VAL A 1 84 ? 1.778 -5.582 5.938 1 93.19 84 VAL A O 1
ATOM 650 N N . GLU A 1 85 ? 3.18 -3.947 5.41 1 94.56 85 GLU A N 1
ATOM 651 C CA . GLU A 1 85 ? 2.791 -3.102 6.535 1 94.56 85 GLU A CA 1
ATOM 652 C C . GLU A 1 85 ? 1.335 -2.658 6.41 1 94.56 85 GLU A C 1
ATOM 654 O O . GLU A 1 85 ? 0.679 -2.381 7.418 1 94.56 85 GLU A O 1
ATOM 659 N N . ASP A 1 86 ? 0.836 -2.66 5.184 1 97.19 86 ASP A N 1
ATOM 660 C CA . ASP A 1 86 ? -0.516 -2.172 4.93 1 97.19 86 ASP A CA 1
ATOM 661 C C . ASP A 1 86 ? -1.529 -3.312 4.98 1 97.19 86 ASP A C 1
ATOM 663 O O . ASP A 1 86 ? -2.703 -3.121 4.652 1 97.19 86 ASP A O 1
ATOM 667 N N . ALA A 1 87 ? -1.137 -4.52 5.41 1 96.62 87 ALA A N 1
ATOM 668 C CA . ALA A 1 87 ? -1.97 -5.715 5.355 1 96.62 87 ALA A CA 1
ATOM 669 C C . ALA A 1 87 ? -3.299 -5.492 6.07 1 96.62 87 ALA A C 1
ATOM 671 O O . ALA A 1 87 ? -4.359 -5.852 5.555 1 96.62 87 ALA A O 1
ATOM 672 N N . PRO A 1 88 ? -3.318 -4.809 7.254 1 96.56 88 PRO A N 1
ATOM 673 C CA . PRO A 1 88 ? -4.605 -4.609 7.926 1 96.56 88 PRO A CA 1
ATOM 674 C C . PRO A 1 88 ? -5.578 -3.768 7.102 1 96.56 88 PRO A C 1
ATOM 676 O O . PRO A 1 88 ? -6.785 -4.02 7.117 1 96.56 88 PRO A O 1
ATOM 679 N N . LEU A 1 89 ? -5.023 -2.799 6.406 1 97.56 89 LEU A N 1
ATOM 680 C CA . LEU A 1 89 ? -5.867 -1.944 5.578 1 97.56 89 LEU A CA 1
ATOM 681 C C . LEU A 1 89 ? -6.355 -2.695 4.344 1 97.56 89 LEU A C 1
ATOM 683 O O . LEU A 1 89 ? -7.52 -2.57 3.955 1 97.56 89 LEU A O 1
ATOM 687 N N . TRP A 1 90 ? -5.457 -3.488 3.738 1 97.88 90 TRP A N 1
ATOM 688 C CA . TRP A 1 90 ? -5.844 -4.277 2.572 1 97.88 90 TRP A CA 1
ATOM 689 C C . TRP A 1 90 ? -6.902 -5.309 2.941 1 97.88 90 TRP A C 1
ATOM 691 O O . TRP A 1 90 ? -7.848 -5.535 2.18 1 97.88 90 TRP A O 1
ATOM 701 N N . GLU A 1 91 ? -6.754 -5.945 4.078 1 98.12 91 GLU A N 1
ATOM 702 C CA . GLU A 1 91 ? -7.762 -6.91 4.512 1 98.12 91 GLU A CA 1
ATOM 703 C C . GLU A 1 91 ? -9.125 -6.242 4.695 1 98.12 91 GLU A C 1
ATOM 705 O O . GLU A 1 91 ? -10.148 -6.781 4.273 1 98.12 91 GLU A O 1
ATOM 710 N N . ARG A 1 92 ? -9.133 -5.078 5.359 1 97.25 92 ARG A N 1
ATOM 711 C CA . ARG A 1 92 ? -10.383 -4.352 5.547 1 97.25 92 ARG A CA 1
ATOM 712 C C . ARG A 1 92 ? -11.031 -4.023 4.207 1 97.25 92 ARG A C 1
ATOM 714 O O . ARG A 1 92 ? -12.25 -4.121 4.062 1 97.25 92 ARG A O 1
ATOM 721 N N . HIS A 1 93 ? -10.242 -3.625 3.254 1 97.56 93 HIS A N 1
ATOM 722 C CA . HIS A 1 93 ? -10.742 -3.32 1.917 1 97.56 93 HIS A CA 1
ATOM 723 C C . HIS A 1 93 ? -11.406 -4.539 1.285 1 97.56 93 HIS A C 1
ATOM 725 O O . HIS A 1 93 ? -12.539 -4.453 0.805 1 97.56 93 HIS A O 1
ATOM 731 N N . LEU A 1 94 ? -10.688 -5.695 1.347 1 98.44 94 LEU A N 1
ATOM 732 C CA . LEU A 1 94 ? -11.211 -6.895 0.713 1 98.44 94 LEU A CA 1
ATOM 733 C C . LEU A 1 94 ? -12.445 -7.406 1.457 1 98.44 94 LEU A C 1
ATOM 735 O O . LEU A 1 94 ? -13.375 -7.934 0.841 1 98.44 94 LEU A O 1
ATOM 739 N N . ARG A 1 95 ? -12.438 -7.305 2.805 1 97.88 95 ARG A N 1
ATOM 740 C CA . ARG A 1 95 ? -13.609 -7.703 3.578 1 97.88 95 ARG A CA 1
ATOM 741 C C . ARG A 1 95 ? -14.828 -6.883 3.184 1 97.88 95 ARG A C 1
ATOM 743 O O . ARG A 1 95 ? -15.938 -7.418 3.068 1 97.88 95 ARG A O 1
ATOM 750 N N . LEU A 1 96 ? -14.594 -5.57 2.965 1 97.06 96 LEU A N 1
ATOM 751 C CA . LEU A 1 96 ? -15.688 -4.707 2.52 1 97.06 96 LEU A CA 1
ATOM 752 C C . LEU A 1 96 ? -16.109 -5.047 1.094 1 97.06 96 LEU A C 1
ATOM 754 O O . LEU A 1 96 ? -17.297 -5.18 0.808 1 97.06 96 LEU A O 1
ATOM 758 N N . LEU A 1 97 ? -15.125 -5.211 0.184 1 97.38 97 LEU A N 1
ATOM 759 C CA . LEU A 1 97 ? -15.359 -5.449 -1.236 1 97.38 97 LEU A CA 1
ATOM 760 C C . LEU A 1 97 ? -16.156 -6.73 -1.449 1 97.38 97 LEU A C 1
ATOM 762 O O . LEU A 1 97 ? -17 -6.797 -2.334 1 97.38 97 LEU A O 1
ATOM 766 N N . TRP A 1 98 ? -15.891 -7.75 -0.61 1 98.06 98 TRP A N 1
ATOM 767 C CA . TRP A 1 98 ? -16.5 -9.055 -0.814 1 98.06 98 TRP A CA 1
ATOM 768 C C . TRP A 1 98 ? -17.547 -9.344 0.266 1 98.06 98 TRP A C 1
ATOM 770 O O . TRP A 1 98 ? -17.984 -10.492 0.426 1 98.06 98 TRP A O 1
ATOM 780 N N . ASP A 1 99 ? -17.875 -8.383 1.112 1 97.31 99 ASP A N 1
ATOM 781 C CA . ASP A 1 99 ? -18.891 -8.469 2.154 1 97.31 99 ASP A CA 1
ATOM 782 C C . ASP A 1 99 ? -18.594 -9.625 3.107 1 97.31 99 ASP A C 1
ATOM 784 O O . ASP A 1 99 ? -19.469 -10.477 3.346 1 97.31 99 ASP A O 1
ATOM 788 N N . LEU A 1 100 ? -17.375 -9.695 3.586 1 98 100 LEU A N 1
ATOM 789 C CA . LEU A 1 100 ? -16.969 -10.781 4.469 1 98 100 LEU A CA 1
ATOM 790 C C . LEU A 1 100 ? -17.328 -10.469 5.918 1 98 100 LEU A C 1
ATOM 792 O O . LEU A 1 100 ? -17.406 -11.375 6.75 1 98 100 LEU A O 1
ATOM 796 N N . GLY A 1 101 ? -17.516 -9.164 6.223 1 96.19 101 GLY A N 1
ATOM 797 C CA . GLY A 1 101 ? -17.75 -8.797 7.613 1 96.19 101 GLY A CA 1
ATOM 798 C C . GLY A 1 101 ? -16.656 -9.289 8.547 1 96.19 101 GLY A C 1
ATOM 799 O O . GLY A 1 101 ? -15.469 -9.078 8.297 1 96.19 101 GLY A O 1
ATOM 800 N N . GLU A 1 102 ? -17.031 -9.938 9.625 1 96.12 102 GLU A N 1
ATOM 801 C CA . GLU A 1 102 ? -16.094 -10.43 10.625 1 96.12 102 GLU A CA 1
ATOM 802 C C . GLU A 1 102 ? -15.93 -11.945 10.523 1 96.12 102 GLU A C 1
ATOM 804 O O . GLU A 1 102 ? -15.531 -12.602 11.492 1 96.12 102 GLU A O 1
ATOM 809 N N . ASP A 1 103 ? -16.234 -12.469 9.383 1 97.62 103 ASP A N 1
ATOM 810 C CA . ASP A 1 103 ? -16.172 -13.906 9.18 1 97.62 103 ASP A CA 1
ATOM 811 C C . ASP A 1 103 ? -14.766 -14.438 9.43 1 97.62 103 ASP A C 1
ATOM 813 O O . ASP A 1 103 ? -13.781 -13.727 9.195 1 97.62 103 ASP A O 1
ATOM 817 N N . ASP A 1 104 ? -14.703 -15.68 9.914 1 98.25 104 ASP A N 1
ATOM 818 C CA . ASP A 1 104 ? -13.445 -16.422 9.875 1 98.25 104 ASP A CA 1
ATOM 819 C C . ASP A 1 104 ? -13.109 -16.859 8.453 1 98.25 104 ASP A C 1
ATOM 821 O O . ASP A 1 104 ? -13.906 -17.547 7.812 1 98.25 104 ASP A O 1
ATOM 825 N N . VAL A 1 105 ? -11.961 -16.453 8.031 1 98.56 105 VAL A N 1
ATOM 826 C CA . VAL A 1 105 ? -11.609 -16.719 6.637 1 98.56 105 VAL A CA 1
ATOM 827 C C . VAL A 1 105 ? -10.57 -17.828 6.559 1 98.56 105 VAL A C 1
ATOM 829 O O . VAL A 1 105 ? -9.633 -17.875 7.352 1 98.56 105 VAL A O 1
ATOM 832 N N . ALA A 1 106 ? -10.719 -18.781 5.648 1 98.81 106 ALA A N 1
ATOM 833 C CA . ALA A 1 106 ? -9.727 -19.781 5.254 1 98.81 106 ALA A CA 1
ATOM 834 C C . ALA A 1 106 ? -9.445 -19.719 3.756 1 98.81 106 ALA A C 1
ATOM 836 O O . ALA A 1 106 ? -10.328 -19.375 2.965 1 98.81 106 ALA A O 1
ATOM 837 N N . LEU A 1 107 ? -8.211 -19.984 3.398 1 98.75 107 LEU A N 1
ATOM 838 C CA . LEU A 1 107 ? -7.816 -19.844 2.002 1 98.75 107 LEU A CA 1
ATOM 839 C C . LEU A 1 107 ? -7.375 -21.172 1.416 1 98.75 107 LEU A C 1
ATOM 841 O O . LEU A 1 107 ? -6.699 -21.953 2.088 1 98.75 107 LEU A O 1
ATOM 845 N N . ALA A 1 108 ? -7.758 -21.438 0.229 1 98.81 108 ALA A N 1
ATOM 846 C CA . ALA A 1 108 ? -7.176 -22.453 -0.65 1 98.81 108 ALA A CA 1
ATOM 847 C C . ALA A 1 108 ? -6.57 -21.812 -1.896 1 98.81 108 ALA A C 1
ATOM 849 O O . ALA A 1 108 ? -7.277 -21.188 -2.684 1 98.81 108 ALA A O 1
ATOM 850 N N . VAL A 1 109 ? -5.258 -22 -2.047 1 98.38 109 VAL A N 1
ATOM 851 C CA . VAL A 1 109 ? -4.602 -21.234 -3.105 1 98.38 109 VAL A CA 1
ATOM 852 C C . VAL A 1 109 ? -3.721 -22.156 -3.939 1 98.38 109 VAL A C 1
ATOM 854 O O . VAL A 1 109 ? -3.371 -23.25 -3.498 1 98.38 109 VAL A O 1
ATOM 857 N N . GLU A 1 110 ? -3.477 -21.625 -5.133 1 96.25 110 GLU A N 1
ATOM 858 C CA . GLU A 1 110 ? -2.492 -22.281 -5.992 1 96.25 110 GLU A CA 1
ATOM 859 C C . GLU A 1 110 ? -1.164 -21.531 -5.977 1 96.25 110 GLU A C 1
ATOM 861 O O . GLU A 1 110 ? -1.128 -20.328 -5.707 1 96.25 110 GLU A O 1
ATOM 866 N N . SER A 1 111 ? -0.083 -22.062 -6.23 1 90.5 111 SER A N 1
ATOM 867 C CA . SER A 1 111 ? 1.195 -21.406 -6.492 1 90.5 111 SER A CA 1
ATOM 868 C C . SER A 1 111 ? 1.528 -20.391 -5.406 1 90.5 111 SER A C 1
ATOM 870 O O . SER A 1 111 ? 1.764 -19.219 -5.699 1 90.5 111 SER A O 1
ATOM 872 N N . ILE A 1 112 ? 1.648 -20.797 -4.195 1 93.62 112 ILE A N 1
ATOM 873 C CA . ILE A 1 112 ? 1.717 -19.938 -3.016 1 93.62 112 ILE A CA 1
ATOM 874 C C . ILE A 1 112 ? 3.01 -19.125 -3.041 1 93.62 112 ILE A C 1
ATOM 876 O O . ILE A 1 112 ? 3.123 -18.094 -2.359 1 93.62 112 ILE A O 1
ATOM 880 N N . GLN A 1 113 ? 4.004 -19.5 -3.848 1 91.5 113 GLN A N 1
ATOM 881 C CA . GLN A 1 113 ? 5.305 -18.844 -3.838 1 91.5 113 GLN A CA 1
ATOM 882 C C . GLN A 1 113 ? 5.301 -17.594 -4.711 1 91.5 113 GLN A C 1
ATOM 884 O O . GLN A 1 113 ? 6.266 -16.828 -4.711 1 91.5 113 GLN A O 1
ATOM 889 N N . VAL A 1 114 ? 4.262 -17.375 -5.469 1 92.56 114 VAL A N 1
ATOM 890 C CA . VAL A 1 114 ? 4.211 -16.234 -6.367 1 92.56 114 VAL A CA 1
ATOM 891 C C . VAL A 1 114 ? 2.887 -15.5 -6.191 1 92.56 114 VAL A C 1
ATOM 893 O O . VAL A 1 114 ? 1.955 -16.016 -5.574 1 92.56 114 VAL A O 1
ATOM 896 N N . HIS A 1 115 ? 2.811 -14.312 -6.719 1 94.62 115 HIS A N 1
ATOM 897 C CA . HIS A 1 115 ? 1.565 -13.555 -6.758 1 94.62 115 HIS A CA 1
ATOM 898 C C . HIS A 1 115 ? 0.651 -14.055 -7.871 1 94.62 115 HIS A C 1
ATOM 900 O O . HIS A 1 115 ? 1.126 -14.484 -8.922 1 94.62 115 HIS A O 1
ATOM 906 N N . PRO A 1 116 ? -0.556 -14.117 -7.613 1 96.19 116 PRO A N 1
ATOM 907 C CA . PRO A 1 116 ? -1.275 -13.375 -6.574 1 96.19 116 PRO A CA 1
ATOM 908 C C . PRO A 1 116 ? -1.478 -14.188 -5.301 1 96.19 116 PRO A C 1
ATOM 910 O O . PRO A 1 116 ? -1.877 -13.641 -4.27 1 96.19 116 PRO A O 1
ATOM 913 N N . ALA A 1 117 ? -1.235 -15.477 -5.305 1 97 117 ALA A N 1
ATOM 914 C CA . ALA A 1 117 ? -1.511 -16.328 -4.148 1 97 117 ALA A CA 1
ATOM 915 C C . ALA A 1 117 ? -0.773 -15.82 -2.91 1 97 117 ALA A C 1
ATOM 917 O O . ALA A 1 117 ? -1.366 -15.688 -1.837 1 97 117 ALA A O 1
ATOM 918 N N . LEU A 1 118 ? 0.458 -15.539 -3.059 1 96.94 118 LEU A N 1
ATOM 919 C CA . LEU A 1 118 ? 1.258 -15.016 -1.955 1 96.94 118 LEU A CA 1
ATOM 920 C C . LEU A 1 118 ? 0.663 -13.719 -1.417 1 96.94 118 LEU A C 1
ATOM 922 O O . LEU A 1 118 ? 0.567 -13.531 -0.202 1 96.94 118 LEU A O 1
ATOM 926 N N . GLY A 1 119 ? 0.266 -12.844 -2.334 1 97.31 119 GLY A N 1
ATOM 927 C CA . GLY A 1 119 ? -0.327 -11.578 -1.938 1 97.31 119 GLY A CA 1
ATOM 928 C C . GLY A 1 119 ? -1.602 -11.734 -1.13 1 97.31 119 GLY A C 1
ATOM 929 O O . GLY A 1 119 ? -1.787 -11.07 -0.112 1 97.31 119 GLY A O 1
ATOM 930 N N . VAL A 1 120 ? -2.477 -12.625 -1.588 1 98.44 120 VAL A N 1
ATOM 931 C CA . VAL A 1 120 ? -3.727 -12.883 -0.882 1 98.44 120 VAL A CA 1
ATOM 932 C C . VAL A 1 120 ? -3.43 -13.422 0.516 1 98.44 120 VAL A C 1
ATOM 934 O O . VAL A 1 120 ? -4.039 -12.984 1.497 1 98.44 120 VAL A O 1
ATOM 937 N N . ALA A 1 121 ? -2.449 -14.32 0.605 1 98.06 121 ALA A N 1
ATOM 938 C CA . ALA A 1 121 ? -2.047 -14.891 1.89 1 98.06 121 ALA A CA 1
ATOM 939 C C . ALA A 1 121 ? -1.466 -13.812 2.805 1 98.06 121 ALA A C 1
ATOM 941 O O . ALA A 1 121 ? -1.663 -13.852 4.02 1 98.06 121 ALA A O 1
ATOM 942 N N . GLN A 1 122 ? -0.739 -12.883 2.248 1 97.94 122 GLN A N 1
ATOM 943 C CA . GLN A 1 122 ? -0.099 -11.82 3.016 1 97.94 122 GLN A CA 1
ATOM 944 C C . GLN A 1 122 ? -1.125 -10.805 3.506 1 97.94 122 GLN A C 1
ATOM 946 O O . GLN A 1 122 ? -0.879 -10.086 4.477 1 97.94 122 GLN A O 1
ATOM 951 N N . ILE A 1 123 ? -2.215 -10.68 2.791 1 98.25 123 ILE A N 1
ATOM 952 C CA . ILE A 1 123 ? -3.27 -9.758 3.188 1 98.25 123 ILE A CA 1
ATOM 953 C C . ILE A 1 123 ? -4.09 -10.359 4.324 1 98.25 123 ILE A C 1
ATOM 955 O O . ILE A 1 123 ? -4.355 -9.703 5.328 1 98.25 123 ILE A O 1
ATOM 959 N N . PHE A 1 124 ? -4.547 -11.625 4.184 1 98.31 124 PHE A N 1
ATOM 960 C CA . PHE A 1 124 ? -5.273 -12.328 5.234 1 98.31 124 PHE A CA 1
ATOM 961 C C . PHE A 1 124 ? -4.312 -13.047 6.172 1 98.31 124 PHE A C 1
ATOM 963 O O . PHE A 1 124 ? -4.207 -14.273 6.145 1 98.31 124 PHE A O 1
ATOM 970 N N . THR A 1 125 ? -3.697 -12.375 7.086 1 96.38 125 THR A N 1
ATOM 971 C CA . THR A 1 125 ? -2.541 -12.82 7.852 1 96.38 125 THR A CA 1
ATOM 972 C C . THR A 1 125 ? -2.938 -13.922 8.836 1 96.38 125 THR A C 1
ATOM 974 O O . THR A 1 125 ? -2.09 -14.695 9.281 1 96.38 125 THR A O 1
ATOM 977 N N . ASP A 1 126 ? -4.191 -14.016 9.141 1 95.81 126 ASP A N 1
ATOM 978 C CA . ASP A 1 126 ? -4.609 -14.984 10.156 1 95.81 126 ASP A CA 1
ATOM 979 C C . ASP A 1 126 ? -5.312 -16.172 9.508 1 95.81 126 ASP A C 1
ATOM 981 O O . ASP A 1 126 ? -5.699 -17.125 10.203 1 95.81 126 ASP A O 1
ATOM 985 N N . ALA A 1 127 ? -5.488 -16.203 8.258 1 98.19 127 ALA A N 1
ATOM 986 C CA . ALA A 1 127 ? -6.25 -17.266 7.586 1 98.19 127 ALA A CA 1
ATOM 987 C C . ALA A 1 127 ? -5.414 -18.531 7.438 1 98.19 127 ALA A C 1
ATOM 989 O O . ALA A 1 127 ? -4.289 -18.484 6.938 1 98.19 127 ALA A O 1
ATOM 990 N N . PRO A 1 128 ? -5.941 -19.656 7.898 1 98.25 128 PRO A N 1
ATOM 991 C CA . PRO A 1 128 ? -5.266 -20.906 7.539 1 98.25 128 PRO A CA 1
ATOM 992 C C . PRO A 1 128 ? -5.207 -21.141 6.031 1 98.25 128 PRO A C 1
ATOM 994 O O . PRO A 1 128 ? -6.09 -20.688 5.301 1 98.25 128 PRO A O 1
ATOM 997 N N . LEU A 1 129 ? -4.164 -21.891 5.633 1 98.5 129 LEU A N 1
ATOM 998 C CA . LEU A 1 129 ? -3.91 -22.016 4.203 1 98.5 129 LEU A CA 1
ATOM 999 C C . LEU A 1 129 ? -3.92 -23.484 3.783 1 98.5 129 LEU A C 1
ATOM 1001 O O . LEU A 1 129 ? -3.334 -24.328 4.461 1 98.5 129 LEU A O 1
ATOM 1005 N N . THR A 1 130 ? -4.602 -23.75 2.783 1 98.75 130 THR A N 1
ATOM 1006 C CA . THR A 1 130 ? -4.465 -24.969 2.006 1 98.75 130 THR A CA 1
ATOM 1007 C C . THR A 1 130 ? -3.896 -24.672 0.621 1 98.75 130 THR A C 1
ATOM 1009 O O . THR A 1 130 ? -4.395 -23.797 -0.083 1 98.75 130 THR A O 1
ATOM 1012 N N . VAL A 1 131 ? -2.82 -25.375 0.315 1 98.56 131 VAL A N 1
ATOM 1013 C CA . VAL A 1 131 ? -2.273 -25.25 -1.032 1 98.56 131 VAL A CA 1
ATOM 1014 C C . VAL A 1 131 ? -2.711 -26.438 -1.88 1 98.56 131 VAL A C 1
ATOM 1016 O O . VAL A 1 131 ? -2.678 -27.578 -1.418 1 98.56 131 VAL A O 1
ATOM 1019 N N . TYR A 1 132 ? -3.203 -26.094 -3.061 1 98.31 132 TYR A N 1
ATOM 1020 C CA . TYR A 1 132 ? -3.521 -27.203 -3.955 1 98.31 132 TYR A CA 1
ATOM 1021 C C . TYR A 1 132 ? -2.672 -27.141 -5.219 1 98.31 132 TYR A C 1
ATOM 1023 O O . TYR A 1 132 ? -2.32 -26.062 -5.688 1 98.31 132 TYR A O 1
ATOM 1031 N N . ALA A 1 133 ? -2.238 -28.234 -5.625 1 92.44 133 ALA A N 1
ATOM 1032 C CA . ALA A 1 133 ? -1.412 -28.391 -6.82 1 92.44 133 ALA A CA 1
ATOM 1033 C C . ALA A 1 133 ? -2.123 -29.219 -7.879 1 92.44 133 ALA A C 1
ATOM 1035 O O . ALA A 1 133 ? -2.748 -30.234 -7.559 1 92.44 133 ALA A O 1
ATOM 1036 N N . ASP A 1 134 ? -2.033 -28.688 -9.055 1 77.06 134 ASP A N 1
ATOM 1037 C CA . ASP A 1 134 ? -2.717 -29.438 -10.094 1 77.06 134 ASP A CA 1
ATOM 1038 C C . ASP A 1 134 ? -1.744 -29.859 -11.195 1 77.06 134 ASP A C 1
ATOM 1040 O O . ASP A 1 134 ? -2.162 -30.234 -12.289 1 77.06 134 ASP A O 1
ATOM 1044 N N . GLY A 1 135 ? -0.45 -29.781 -10.922 1 90.25 135 GLY A N 1
ATOM 1045 C CA . GLY A 1 135 ? 0.513 -30.172 -11.938 1 90.25 135 GLY A CA 1
ATOM 1046 C C . GLY A 1 135 ? 1.769 -30.797 -11.359 1 90.25 135 GLY A C 1
ATOM 1047 O O . GLY A 1 135 ? 1.836 -31.078 -10.156 1 90.25 135 GLY A O 1
ATOM 1048 N N . LEU A 1 136 ? 2.719 -31.031 -12.234 1 95.5 136 LEU A N 1
ATOM 1049 C CA . LEU A 1 136 ? 3.914 -31.797 -11.906 1 95.5 136 LEU A CA 1
ATOM 1050 C C . LEU A 1 136 ? 4.902 -30.953 -11.102 1 95.5 136 LEU A C 1
ATOM 1052 O O . LEU A 1 136 ? 5.809 -31.484 -10.469 1 95.5 136 LEU A O 1
ATOM 1056 N N . MET A 1 137 ? 4.656 -29.688 -11.109 1 94.5 137 MET A N 1
ATOM 1057 C CA . MET A 1 137 ? 5.609 -28.797 -10.461 1 94.5 137 MET A CA 1
ATOM 1058 C C . MET A 1 137 ? 5.633 -29.031 -8.953 1 94.5 137 MET A C 1
ATOM 1060 O O . MET A 1 137 ? 6.645 -28.781 -8.297 1 94.5 137 MET A O 1
ATOM 1064 N N . SER A 1 138 ? 4.57 -29.5 -8.391 1 96.12 138 SER A N 1
ATOM 1065 C CA . SER A 1 138 ? 4.484 -29.703 -6.949 1 96.12 138 SER A CA 1
ATOM 1066 C C . SER A 1 138 ? 5.434 -30.797 -6.488 1 96.12 138 SER A C 1
ATOM 1068 O O . SER A 1 138 ? 5.785 -30.875 -5.309 1 96.12 138 SER A O 1
ATOM 1070 N N . TYR A 1 139 ? 5.867 -31.672 -7.422 1 97.75 139 TYR A N 1
ATOM 1071 C CA . TYR A 1 139 ? 6.816 -32.719 -7.07 1 97.75 139 TYR A CA 1
ATOM 1072 C C . TYR A 1 139 ? 8.219 -32.156 -6.895 1 97.75 139 TYR A C 1
ATOM 1074 O O . TYR A 1 139 ? 9.109 -32.844 -6.387 1 97.75 139 TYR A O 1
ATOM 1082 N N . GLY A 1 140 ? 8.414 -30.953 -7.285 1 97.25 140 GLY A N 1
ATOM 1083 C CA . GLY A 1 140 ? 9.672 -30.25 -7.066 1 97.25 140 GLY A CA 1
ATOM 1084 C C . GLY A 1 140 ? 9.672 -29.406 -5.812 1 97.25 140 GLY A C 1
ATOM 1085 O O . GLY A 1 140 ? 8.656 -29.312 -5.121 1 97.25 140 GLY A O 1
ATOM 1086 N N . PRO A 1 141 ? 10.797 -28.828 -5.527 1 97.12 141 PRO A N 1
ATOM 1087 C CA . PRO A 1 141 ? 10.922 -28 -4.328 1 97.12 141 PRO A CA 1
ATOM 1088 C C . PRO A 1 141 ? 10.266 -26.641 -4.488 1 97.12 141 PRO A C 1
ATOM 1090 O O . PRO A 1 141 ? 9.945 -26.234 -5.609 1 97.12 141 PRO A O 1
ATOM 1093 N N . THR A 1 142 ? 10.008 -26.031 -3.326 1 96.19 142 THR A N 1
ATOM 1094 C CA . THR A 1 142 ? 9.57 -24.641 -3.346 1 96.19 142 THR A CA 1
ATOM 1095 C C . THR A 1 142 ? 10.594 -23.766 -4.062 1 96.19 142 THR A C 1
ATOM 1097 O O . THR A 1 142 ? 11.797 -23.859 -3.797 1 96.19 142 THR A O 1
ATOM 1100 N N . ARG A 1 143 ? 10.211 -23.016 -4.973 1 91.94 143 ARG A N 1
ATOM 1101 C CA . ARG A 1 143 ? 11.086 -22.281 -5.871 1 91.94 143 ARG A CA 1
ATOM 1102 C C . ARG A 1 143 ? 11.852 -21.188 -5.117 1 91.94 143 ARG A C 1
ATOM 1104 O O . ARG A 1 143 ? 13.047 -21 -5.355 1 91.94 143 ARG A O 1
ATOM 1111 N N . ASN A 1 144 ? 11.094 -20.453 -4.332 1 91.25 144 ASN A N 1
ATOM 1112 C CA . ASN A 1 144 ? 11.664 -19.375 -3.529 1 91.25 144 ASN A CA 1
ATOM 1113 C C . ASN A 1 144 ? 11.32 -19.516 -2.053 1 91.25 144 ASN A C 1
ATOM 1115 O O . ASN A 1 144 ? 10.242 -20.016 -1.713 1 91.25 144 ASN A O 1
ATOM 1119 N N . LYS A 1 145 ? 12.273 -19.047 -1.32 1 92.94 145 LYS A N 1
ATOM 1120 C CA . LYS A 1 145 ? 12.023 -19.125 0.116 1 92.94 145 LYS A CA 1
ATOM 1121 C C . LYS A 1 145 ? 10.75 -18.359 0.49 1 92.94 145 LYS A C 1
ATOM 1123 O O . LYS A 1 145 ? 10.578 -17.203 0.107 1 92.94 145 LYS A O 1
ATOM 1128 N N . LEU A 1 146 ? 9.938 -19.047 1.187 1 95.25 146 LEU A N 1
ATOM 1129 C CA . LEU A 1 146 ? 8.68 -18.453 1.645 1 95.25 146 LEU A CA 1
ATOM 1130 C C . LEU A 1 146 ? 8.852 -17.828 3.023 1 95.25 146 LEU A C 1
ATOM 1132 O O . LEU A 1 146 ? 9.539 -18.375 3.885 1 95.25 146 LEU A O 1
ATOM 1136 N N . ASP A 1 147 ? 8.242 -16.625 3.201 1 94 147 ASP A N 1
ATOM 1137 C CA . ASP A 1 147 ? 8.203 -16.047 4.535 1 94 147 ASP A CA 1
ATOM 1138 C C . ASP A 1 147 ? 7.594 -17.016 5.543 1 94 147 ASP A C 1
ATOM 1140 O O . ASP A 1 147 ? 6.527 -17.578 5.305 1 94 147 ASP A O 1
ATOM 1144 N N . PRO A 1 148 ? 8.289 -17.234 6.613 1 95 148 PRO A N 1
ATOM 1145 C CA . PRO A 1 148 ? 7.785 -18.172 7.621 1 95 148 PRO A CA 1
ATOM 1146 C C . PRO A 1 148 ? 6.379 -17.828 8.102 1 95 148 PRO A C 1
ATOM 1148 O O . PRO A 1 148 ? 5.605 -18.719 8.453 1 95 148 PRO A O 1
ATOM 1151 N N . LEU A 1 149 ? 5.992 -16.562 8.055 1 94.62 149 LEU A N 1
ATOM 1152 C CA . LEU A 1 149 ? 4.664 -16.141 8.5 1 94.62 149 LEU A CA 1
ATOM 1153 C C . LEU A 1 149 ? 3.588 -16.672 7.555 1 94.62 149 LEU A C 1
ATOM 1155 O O . LEU A 1 149 ? 2.416 -16.75 7.93 1 94.62 149 LEU A O 1
ATOM 1159 N N . VAL A 1 150 ? 4.031 -17 6.336 1 96.69 150 VAL A N 1
ATOM 1160 C CA . VAL A 1 150 ? 3.104 -17.578 5.375 1 96.69 150 VAL A CA 1
ATOM 1161 C C . VAL A 1 150 ? 3.236 -19.109 5.391 1 96.69 150 VAL A C 1
ATOM 1163 O O . VAL A 1 150 ? 2.24 -19.812 5.535 1 96.69 150 VAL A O 1
ATOM 1166 N N . GLY A 1 151 ? 4.453 -19.594 5.332 1 97.38 151 GLY A N 1
ATOM 1167 C CA . GLY A 1 151 ? 4.723 -21.031 5.219 1 97.38 151 GLY A CA 1
ATOM 1168 C C . GLY A 1 151 ? 4.188 -21.828 6.395 1 97.38 151 GLY A C 1
ATOM 1169 O O . GLY A 1 151 ? 3.658 -22.922 6.211 1 97.38 151 GLY A O 1
ATOM 1170 N N . THR A 1 152 ? 4.238 -21.266 7.574 1 97.25 152 THR A N 1
ATOM 1171 C CA . THR A 1 152 ? 3.857 -22 8.773 1 97.25 152 THR A CA 1
ATOM 1172 C C . THR A 1 152 ? 2.34 -22.109 8.891 1 97.25 152 THR A C 1
ATOM 1174 O O . THR A 1 152 ? 1.823 -22.906 9.672 1 97.25 152 THR A O 1
ATOM 1177 N N . ARG A 1 153 ? 1.665 -21.344 8.102 1 97.81 153 ARG A N 1
ATOM 1178 C CA . ARG A 1 153 ? 0.206 -21.359 8.148 1 97.81 153 ARG A CA 1
ATOM 1179 C C . ARG A 1 153 ? -0.367 -22.406 7.199 1 97.81 153 ARG A C 1
ATOM 1181 O O . ARG A 1 153 ? -1.568 -22.672 7.219 1 97.81 153 ARG A O 1
ATOM 1188 N N . VAL A 1 154 ? 0.46 -22.938 6.348 1 98.38 154 VAL A N 1
ATOM 1189 C CA . VAL A 1 154 ? -0.033 -23.938 5.398 1 98.38 154 VAL A CA 1
ATOM 1190 C C . VAL A 1 154 ? -0.319 -25.25 6.121 1 98.38 154 VAL A C 1
ATOM 1192 O O . VAL A 1 154 ? 0.592 -25.875 6.672 1 98.38 154 VAL A O 1
ATOM 1195 N N . GLU A 1 155 ? -1.493 -25.688 6.043 1 98.25 155 GLU A N 1
ATOM 1196 C CA . GLU A 1 155 ? -1.915 -26.859 6.816 1 98.25 155 GLU A CA 1
ATOM 1197 C C . GLU A 1 155 ? -1.772 -28.141 6 1 98.25 155 GLU A C 1
ATOM 1199 O O . GLU A 1 155 ? -1.551 -29.219 6.562 1 98.25 155 GLU A O 1
ATOM 1204 N N . ARG A 1 156 ? -1.904 -27.984 4.719 1 98.19 156 ARG A N 1
ATOM 1205 C CA . ARG A 1 156 ? -1.836 -29.172 3.865 1 98.19 156 ARG A CA 1
ATOM 1206 C C . ARG A 1 156 ? -1.623 -28.781 2.406 1 98.19 156 ARG A C 1
ATOM 1208 O O . ARG A 1 156 ? -1.902 -27.656 2.014 1 98.19 156 ARG A O 1
ATOM 1215 N N . LEU A 1 157 ? -1.094 -29.719 1.704 1 98.5 157 LEU A N 1
ATOM 1216 C CA . LEU A 1 157 ? -0.973 -29.656 0.251 1 98.5 157 LEU A CA 1
ATOM 1217 C C . LEU A 1 157 ? -1.87 -30.688 -0.412 1 98.5 157 LEU A C 1
ATOM 1219 O O . LEU A 1 157 ? -1.658 -31.891 -0.251 1 98.5 157 LEU A O 1
ATOM 1223 N N . LEU A 1 158 ? -2.922 -30.219 -1.085 1 98.5 158 LEU A N 1
ATOM 1224 C CA . LEU A 1 158 ? -3.756 -31.109 -1.876 1 98.5 158 LEU A CA 1
ATOM 1225 C C . LEU A 1 158 ? -3.193 -31.281 -3.283 1 98.5 158 LEU A C 1
ATOM 1227 O O . LEU A 1 158 ? -2.811 -30.297 -3.924 1 98.5 158 LEU A O 1
ATOM 1231 N N . HIS A 1 159 ? -3.047 -32.5 -3.742 1 97.19 159 HIS A N 1
ATOM 1232 C CA . HIS A 1 159 ? -2.518 -32.719 -5.082 1 97.19 159 HIS A CA 1
ATOM 1233 C C . HIS A 1 159 ? -3.168 -33.938 -5.734 1 97.19 159 HIS A C 1
ATOM 1235 O O . HIS A 1 159 ? -3.709 -34.812 -5.043 1 97.19 159 HIS A O 1
ATOM 1241 N N . LEU A 1 160 ? -3.148 -33.969 -7.035 1 96.06 160 LEU A N 1
ATOM 1242 C CA . LEU A 1 160 ? -3.6 -35.156 -7.781 1 96.06 160 LEU A CA 1
ATOM 1243 C C . LEU A 1 160 ? -2.518 -36.219 -7.812 1 96.06 160 LEU A C 1
ATOM 1245 O O . LEU A 1 160 ? -1.328 -35.906 -7.727 1 96.06 160 LEU A O 1
ATOM 1249 N N . ASP A 1 161 ? -2.994 -37.438 -7.895 1 95.38 161 ASP A N 1
ATOM 1250 C CA . ASP A 1 161 ? -2.059 -38.562 -7.949 1 95.38 161 ASP A CA 1
ATOM 1251 C C . ASP A 1 161 ? -1.566 -38.812 -9.375 1 95.38 161 ASP A C 1
ATOM 1253 O O . ASP A 1 161 ? -1.867 -39.844 -9.984 1 95.38 161 ASP A O 1
ATOM 1257 N N . LEU A 1 162 ? -0.741 -37.938 -9.852 1 95.88 162 LEU A N 1
ATOM 1258 C CA . LEU A 1 162 ? -0.278 -37.938 -11.234 1 95.88 162 LEU A CA 1
ATOM 1259 C C . LEU A 1 162 ? 0.832 -38.969 -11.414 1 95.88 162 LEU A C 1
ATOM 1261 O O . LEU A 1 162 ? 1.036 -39.5 -12.523 1 95.88 162 LEU A O 1
ATOM 1265 N N . VAL A 1 163 ? 1.594 -39.219 -10.438 1 95.94 163 VAL A N 1
ATOM 1266 C CA . VAL A 1 163 ? 2.645 -40.219 -10.398 1 95.94 163 VAL A CA 1
ATOM 1267 C C . VAL A 1 163 ? 2.477 -41.094 -9.164 1 95.94 163 VAL A C 1
ATOM 1269 O O . VAL A 1 163 ? 3.137 -40.875 -8.141 1 95.94 163 VAL A O 1
ATOM 1272 N N . PRO A 1 164 ? 1.684 -42.188 -9.289 1 93.5 164 PRO A N 1
ATOM 1273 C CA . PRO A 1 164 ? 1.382 -43 -8.117 1 93.5 164 PRO A CA 1
ATOM 1274 C C . PRO A 1 164 ? 2.637 -43.469 -7.375 1 93.5 164 PRO A C 1
ATOM 1276 O O . PRO A 1 164 ? 3.561 -44 -7.992 1 93.5 164 PRO A O 1
ATOM 1279 N N . GLY A 1 165 ? 2.615 -43.125 -6.09 1 93.44 165 GLY A N 1
ATOM 1280 C CA . GLY A 1 165 ? 3.717 -43.562 -5.238 1 93.44 165 GLY A CA 1
ATOM 1281 C C . GLY A 1 165 ? 4.75 -42.469 -5.016 1 93.44 165 GLY A C 1
ATOM 1282 O O . GLY A 1 165 ? 5.57 -42.562 -4.102 1 93.44 165 GLY A O 1
ATOM 1283 N N . LEU A 1 166 ? 4.766 -41.438 -5.832 1 96.81 166 LEU A N 1
ATOM 1284 C CA . LEU A 1 166 ? 5.711 -40.344 -5.676 1 96.81 166 LEU A CA 1
ATOM 1285 C C . LEU A 1 166 ? 5.102 -39.219 -4.844 1 96.81 166 LEU A C 1
ATOM 1287 O O . LEU A 1 166 ? 4.031 -38.719 -5.176 1 96.81 166 LEU A O 1
ATOM 1291 N N . ALA A 1 167 ? 5.793 -38.875 -3.75 1 96.12 167 ALA A N 1
ATOM 1292 C CA . ALA A 1 167 ? 5.305 -37.781 -2.895 1 96.12 167 ALA A CA 1
ATOM 1293 C C . ALA A 1 167 ? 5.875 -36.438 -3.336 1 96.12 167 ALA A C 1
ATOM 1295 O O . ALA A 1 167 ? 7.043 -36.344 -3.719 1 96.12 167 ALA A O 1
ATOM 1296 N N . PRO A 1 168 ? 5.086 -35.344 -3.254 1 97.31 168 PRO A N 1
ATOM 1297 C CA . PRO A 1 168 ? 5.582 -34 -3.594 1 97.31 168 PRO A CA 1
ATOM 1298 C C . PRO A 1 168 ? 6.676 -33.531 -2.643 1 97.31 168 PRO A C 1
ATOM 1300 O O . PRO A 1 168 ? 6.66 -33.875 -1.457 1 97.31 168 PRO A O 1
ATOM 1303 N N . LEU A 1 169 ? 7.551 -32.75 -3.168 1 97.88 169 LEU A N 1
ATOM 1304 C CA . LEU A 1 169 ? 8.578 -32.094 -2.363 1 97.88 169 LEU A CA 1
ATOM 1305 C C . LEU A 1 169 ? 8.125 -30.688 -1.936 1 97.88 169 LEU A C 1
ATOM 1307 O O . LEU A 1 169 ? 8.672 -30.109 -0.991 1 97.88 169 LEU A O 1
ATOM 1311 N N . LEU A 1 170 ? 7.176 -30.156 -2.607 1 97.69 170 LEU A N 1
ATOM 1312 C CA . LEU A 1 170 ? 6.715 -28.797 -2.367 1 97.69 170 LEU A CA 1
ATOM 1313 C C . LEU A 1 170 ? 6.305 -28.609 -0.911 1 97.69 170 LEU A C 1
ATOM 1315 O O . LEU A 1 170 ? 5.512 -29.391 -0.378 1 97.69 170 LEU A O 1
ATOM 1319 N N . LEU A 1 171 ? 6.875 -27.656 -0.167 1 97.75 171 LEU A N 1
ATOM 1320 C CA . LEU A 1 171 ? 6.496 -27.156 1.153 1 97.75 171 LEU A CA 1
ATOM 1321 C C . LEU A 1 171 ? 6.934 -28.141 2.242 1 97.75 171 LEU A C 1
ATOM 1323 O O . LEU A 1 171 ? 6.531 -28 3.398 1 97.75 171 LEU A O 1
ATOM 1327 N N . THR A 1 172 ? 7.77 -29.094 1.87 1 97.5 172 THR A N 1
ATOM 1328 C CA . THR A 1 172 ? 8.234 -30.047 2.881 1 97.5 172 THR A CA 1
ATOM 1329 C C . THR A 1 172 ? 9.102 -29.344 3.918 1 97.5 172 THR A C 1
ATOM 1331 O O . THR A 1 172 ? 9.219 -29.797 5.059 1 97.5 172 THR A O 1
ATOM 1334 N N . GLU A 1 173 ? 9.711 -28.234 3.543 1 97.25 173 GLU A N 1
ATOM 1335 C CA . GLU A 1 173 ? 10.523 -27.453 4.48 1 97.25 173 GLU A CA 1
ATOM 1336 C C . GLU A 1 173 ? 9.688 -26.969 5.656 1 97.25 173 GLU A C 1
ATOM 1338 O O . GLU A 1 173 ? 10.234 -26.594 6.699 1 97.25 173 GLU A O 1
ATOM 1343 N N . PHE A 1 174 ? 8.398 -26.969 5.523 1 97.56 174 PHE A N 1
ATOM 1344 C CA . PHE A 1 174 ? 7.5 -26.547 6.594 1 97.56 174 PHE A CA 1
ATOM 1345 C C . PHE A 1 174 ? 6.758 -27.75 7.172 1 97.56 174 PHE A C 1
ATOM 1347 O O . PHE A 1 174 ? 5.793 -27.578 7.918 1 97.56 174 PHE A O 1
ATOM 1354 N N . ASP A 1 175 ? 7.09 -28.938 6.719 1 97.38 175 ASP A N 1
ATOM 1355 C CA . ASP A 1 175 ? 6.48 -30.188 7.16 1 97.38 175 ASP A CA 1
ATOM 1356 C C . ASP A 1 175 ? 4.992 -30.219 6.82 1 97.38 175 ASP A C 1
ATOM 1358 O O . ASP A 1 175 ? 4.18 -30.703 7.617 1 97.38 175 ASP A O 1
ATOM 1362 N N . VAL A 1 176 ? 4.664 -29.656 5.73 1 97.94 176 VAL A N 1
ATOM 1363 C CA . VAL A 1 176 ? 3.275 -29.641 5.285 1 97.94 176 VAL A CA 1
ATOM 1364 C C . VAL A 1 176 ? 2.889 -31.016 4.758 1 97.94 176 VAL A C 1
ATOM 1366 O O . VAL A 1 176 ? 3.514 -31.531 3.828 1 97.94 176 VAL A O 1
ATOM 1369 N N . PRO A 1 177 ? 1.893 -31.625 5.328 1 98.06 177 PRO A N 1
ATOM 1370 C CA . PRO A 1 177 ? 1.491 -32.938 4.82 1 98.06 177 PRO A CA 1
ATOM 1371 C C . PRO A 1 177 ? 0.817 -32.875 3.449 1 98.06 177 PRO A C 1
ATOM 1373 O O . PRO A 1 177 ? 0.03 -31.953 3.195 1 98.06 177 PRO A O 1
ATOM 1376 N N . ALA A 1 178 ? 1.157 -3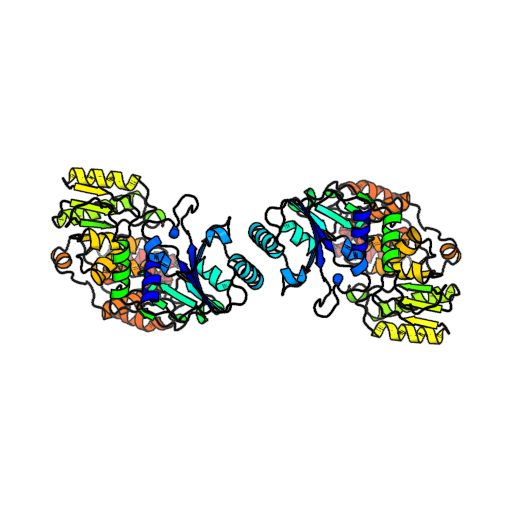3.781 2.568 1 97.5 178 ALA A N 1
ATOM 1377 C CA . ALA A 1 178 ? 0.521 -33.906 1.26 1 97.5 178 ALA A CA 1
ATOM 1378 C C . ALA A 1 178 ? -0.653 -34.875 1.309 1 97.5 178 ALA A C 1
ATOM 1380 O O . ALA A 1 178 ? -0.581 -35.938 1.973 1 97.5 178 ALA A O 1
ATOM 1381 N N . ARG A 1 179 ? -1.724 -34.469 0.71 1 97.56 179 ARG A N 1
ATOM 1382 C CA . ARG A 1 179 ? -2.92 -35.312 0.645 1 97.56 179 ARG A CA 1
ATOM 1383 C C . ARG A 1 179 ? -3.432 -35.406 -0.788 1 97.56 179 ARG A C 1
ATOM 1385 O O . ARG A 1 179 ? -3.469 -34.438 -1.518 1 97.56 179 ARG A O 1
ATOM 1392 N N . ILE A 1 180 ? -3.803 -36.594 -1.176 1 97.06 180 ILE A N 1
ATOM 1393 C CA . ILE A 1 180 ? -4.25 -36.844 -2.541 1 97.06 180 ILE A CA 1
ATOM 1394 C C . ILE A 1 180 ? -5.738 -36.531 -2.664 1 97.06 180 ILE A C 1
ATOM 1396 O O . ILE A 1 180 ? -6.535 -36.875 -1.797 1 97.06 180 ILE A O 1
ATOM 1400 N N . VAL A 1 181 ? -6.094 -35.75 -3.643 1 97.25 181 VAL A N 1
ATOM 1401 C CA . VAL A 1 181 ? -7.477 -35.688 -4.098 1 97.25 181 VAL A CA 1
ATOM 1402 C C . VAL A 1 181 ? -7.824 -36.969 -4.867 1 97.25 181 VAL A C 1
ATOM 1404 O O . VAL A 1 181 ? -7.18 -37.281 -5.867 1 97.25 181 VAL A O 1
ATOM 1407 N N . PRO A 1 182 ? -8.734 -37.688 -4.414 1 96.5 182 PRO A N 1
ATOM 1408 C CA . PRO A 1 182 ? -9.008 -38.969 -5.039 1 96.5 182 PRO A CA 1
ATOM 1409 C C . PRO A 1 182 ? -9.234 -38.875 -6.543 1 96.5 182 PRO A C 1
ATOM 1411 O O . PRO A 1 182 ? -9.992 -38 -7 1 96.5 182 PRO A O 1
ATOM 1414 N N . THR A 1 183 ? -8.617 -39.781 -7.281 1 94.81 183 THR A N 1
ATOM 1415 C CA . THR A 1 183 ? -8.641 -39.781 -8.742 1 94.81 183 THR A CA 1
ATOM 1416 C C . THR A 1 183 ? -10.062 -39.938 -9.266 1 94.81 183 THR A C 1
ATOM 1418 O O . THR A 1 183 ? -10.492 -39.188 -10.148 1 94.81 183 THR A O 1
ATOM 1421 N N . PRO A 1 184 ? -10.883 -40.812 -8.664 1 96.25 184 PRO A N 1
ATOM 1422 C CA . PRO A 1 184 ? -12.242 -40.969 -9.18 1 96.25 184 PRO A CA 1
ATOM 1423 C C . PRO A 1 184 ? -13.07 -39.688 -9.055 1 96.25 184 PRO A C 1
ATOM 1425 O O . PRO A 1 184 ? -13.883 -39.375 -9.93 1 96.25 184 PRO A O 1
ATOM 1428 N N . ALA A 1 185 ? -12.867 -39 -7.98 1 96.62 185 ALA A N 1
ATOM 1429 C CA . ALA A 1 185 ? -13.586 -37.719 -7.809 1 96.62 185 ALA A CA 1
ATOM 1430 C C . ALA A 1 185 ? -13.203 -36.719 -8.883 1 96.62 185 ALA A C 1
ATOM 1432 O O . ALA A 1 185 ? -14.062 -36.031 -9.438 1 96.62 185 ALA A O 1
ATOM 1433 N N . PHE A 1 186 ? -12 -36.688 -9.18 1 96.81 186 PHE A N 1
ATOM 1434 C CA . PHE A 1 186 ? -11.508 -35.75 -10.18 1 96.81 186 PHE A CA 1
ATOM 1435 C C . PHE A 1 186 ? -12.023 -36.094 -11.562 1 96.81 186 PHE A C 1
ATOM 1437 O O . PHE A 1 186 ? -12.508 -35.25 -12.305 1 96.81 186 PHE A O 1
ATOM 1444 N N . THR A 1 187 ? -11.922 -37.344 -11.945 1 96.06 187 THR A N 1
ATOM 1445 C CA . THR A 1 187 ? -12.375 -37.781 -13.266 1 96.06 187 THR A CA 1
ATOM 1446 C C . THR A 1 187 ? -13.883 -37.625 -13.398 1 96.06 187 THR A C 1
ATOM 1448 O O . THR A 1 187 ? -14.383 -37.312 -14.492 1 96.06 187 THR A O 1
ATOM 1451 N N . LYS A 1 188 ? -14.539 -37.781 -12.281 1 96.31 188 LYS A N 1
ATOM 1452 C CA . LYS A 1 188 ? -15.977 -37.5 -12.305 1 96.31 188 LYS A CA 1
ATOM 1453 C C . LYS A 1 188 ? -16.266 -36.062 -12.648 1 96.31 188 LYS A C 1
ATOM 1455 O O . LYS A 1 188 ? -17.156 -35.781 -13.453 1 96.31 188 LYS A O 1
ATOM 1460 N N . VAL A 1 189 ? -15.57 -35.125 -12.023 1 96.12 189 VAL A N 1
ATOM 1461 C CA . VAL A 1 189 ? -15.742 -33.719 -12.289 1 96.12 189 VAL A CA 1
ATOM 1462 C C . VAL A 1 189 ? -15.414 -33.406 -13.75 1 96.12 189 VAL A C 1
ATOM 1464 O O . VAL A 1 189 ? -16.141 -32.688 -14.414 1 96.12 189 VAL A O 1
ATOM 1467 N N . LEU A 1 190 ? -14.328 -34.031 -14.273 1 94.25 190 LEU A N 1
ATOM 1468 C CA . LEU A 1 190 ? -13.945 -33.812 -15.672 1 94.25 190 LEU A CA 1
ATOM 1469 C C . LEU A 1 190 ? -15.016 -34.344 -16.609 1 94.25 190 LEU A C 1
ATOM 1471 O O . LEU A 1 190 ? -15.242 -33.781 -17.688 1 94.25 190 LEU A O 1
ATOM 1475 N N . ALA A 1 191 ? -15.633 -35.406 -16.219 1 93.62 191 ALA A N 1
ATOM 1476 C CA . ALA A 1 191 ? -16.719 -35.969 -17.016 1 93.62 191 ALA A CA 1
ATOM 1477 C C . ALA A 1 191 ? -17.891 -35 -17.125 1 93.62 191 ALA A C 1
ATOM 1479 O O . ALA A 1 191 ? -18.547 -34.906 -18.172 1 93.62 191 ALA A O 1
ATOM 1480 N N . GLU A 1 192 ? -18.109 -34.281 -16.047 1 93.56 192 GLU A N 1
ATOM 1481 C CA . GLU A 1 192 ? -19.156 -33.25 -16.062 1 93.56 192 GLU A CA 1
ATOM 1482 C C . GLU A 1 192 ? -18.844 -32.156 -17.078 1 93.56 192 GLU A C 1
ATOM 1484 O O . GLU A 1 192 ? -19.75 -31.625 -17.719 1 93.56 192 GLU A O 1
ATOM 1489 N N . LEU A 1 193 ? -17.578 -31.875 -17.25 1 90.31 193 LEU A N 1
ATOM 1490 C CA . LEU A 1 193 ? -17.156 -30.828 -18.172 1 90.31 193 LEU A CA 1
ATOM 1491 C C . LEU A 1 193 ? -17.281 -31.297 -19.609 1 90.31 193 LEU A C 1
ATOM 1493 O O . LEU A 1 193 ? -17.438 -30.484 -20.531 1 90.31 193 LEU A O 1
ATOM 1497 N N . ALA A 1 194 ? -17.188 -32.594 -19.812 1 83.44 194 ALA A N 1
ATOM 1498 C CA . ALA A 1 194 ? -17.188 -33.156 -21.156 1 83.44 194 ALA A CA 1
ATOM 1499 C C . ALA A 1 194 ? -18.625 -33.344 -21.672 1 83.44 194 ALA A C 1
ATOM 1501 O O . ALA A 1 194 ? -18.828 -33.594 -22.859 1 83.44 194 ALA A O 1
ATOM 1502 N N . ASP A 1 195 ? -19.516 -33.125 -20.766 1 79.06 195 ASP A N 1
ATOM 1503 C CA . ASP A 1 195 ? -20.906 -33.375 -21.125 1 79.06 195 ASP A CA 1
ATOM 1504 C C . ASP A 1 195 ? -21.5 -32.188 -21.875 1 79.06 195 ASP A C 1
ATOM 1506 O O . ASP A 1 195 ? -22.328 -31.453 -21.328 1 79.06 195 ASP A O 1
ATOM 1510 N N . THR A 1 196 ? -20.844 -31.844 -22.906 1 70.69 196 THR A N 1
ATOM 1511 C CA . THR A 1 196 ? -21.375 -30.828 -23.797 1 70.69 196 THR A CA 1
ATOM 1512 C C . THR A 1 196 ? -21.656 -31.422 -25.172 1 70.69 196 THR A C 1
ATOM 1514 O O . THR A 1 196 ? -21.062 -32.438 -25.562 1 70.69 196 THR A O 1
ATOM 1517 N N . ASP A 1 197 ? -22.594 -30.906 -25.828 1 60.91 197 ASP A N 1
ATOM 1518 C CA . ASP A 1 197 ? -23 -31.391 -27.141 1 60.91 197 ASP A CA 1
ATOM 1519 C C . ASP A 1 197 ? -22.141 -30.797 -28.25 1 60.91 197 ASP A C 1
ATOM 1521 O O . ASP A 1 197 ? -22.375 -31.062 -29.438 1 60.91 197 ASP A O 1
ATOM 1525 N N . ALA A 1 198 ? -21.172 -30.125 -27.797 1 64.38 198 ALA A N 1
ATOM 1526 C CA . ALA A 1 198 ? -20.359 -29.484 -28.844 1 64.38 198 ALA A CA 1
ATOM 1527 C C . ALA A 1 198 ? -19.5 -30.516 -29.578 1 64.38 198 ALA A C 1
ATOM 1529 O O . ALA A 1 198 ? -18.859 -31.359 -28.953 1 64.38 198 ALA A O 1
ATOM 1530 N N . ALA A 1 199 ? -19.688 -30.562 -30.922 1 64.81 199 ALA A N 1
ATOM 1531 C CA . ALA A 1 199 ? -18.953 -31.484 -31.766 1 64.81 199 ALA A CA 1
ATOM 1532 C C . ALA A 1 199 ? -17.453 -31.219 -31.688 1 64.81 199 ALA A C 1
ATOM 1534 O O . ALA A 1 199 ? -17.031 -30.062 -31.656 1 64.81 199 ALA A O 1
ATOM 1535 N N . LEU A 1 200 ? -16.609 -32.25 -31.219 1 71.12 200 LEU A N 1
ATOM 1536 C CA . LEU A 1 200 ? -15.156 -32.094 -31.312 1 71.12 200 LEU A CA 1
ATOM 1537 C C . LEU A 1 200 ? -14.648 -32.594 -32.656 1 71.12 200 LEU A C 1
ATOM 1539 O O . LEU A 1 200 ? -15.109 -33.625 -33.156 1 71.12 200 LEU A O 1
ATOM 1543 N N . PRO A 1 201 ? -13.906 -31.594 -33.156 1 66.5 201 PRO A N 1
ATOM 1544 C CA . PRO A 1 201 ? -13.289 -32.094 -34.406 1 66.5 201 PRO A CA 1
ATOM 1545 C C . PRO A 1 201 ? -12.258 -33.188 -34.156 1 66.5 201 PRO A C 1
ATOM 1547 O O . PRO A 1 201 ? -11.68 -33.25 -33.062 1 66.5 201 PRO A O 1
ATOM 1550 N N . GLY A 1 202 ? -12.297 -34.312 -34.906 1 67 202 GLY A N 1
ATOM 1551 C CA . GLY A 1 202 ? -11.352 -35.406 -34.812 1 67 202 GLY A CA 1
ATOM 1552 C C . GLY A 1 202 ? -12.008 -36.75 -34.469 1 67 202 GLY A C 1
ATOM 1553 O O . GLY A 1 202 ? -13.07 -36.75 -33.844 1 67 202 GLY A O 1
ATOM 1554 N N . GLY A 1 203 ? -11.852 -37.688 -35.094 1 68.06 203 GLY A N 1
ATOM 1555 C CA . GLY A 1 203 ? -12.469 -39 -35 1 68.06 203 GLY A CA 1
ATOM 1556 C C . GLY A 1 203 ? -11.922 -39.844 -33.875 1 68.06 203 GLY A C 1
ATOM 1557 O O . GLY A 1 203 ? -10.859 -39.531 -33.312 1 68.06 203 GLY A O 1
ATOM 1558 N N . GLU A 1 204 ? -12.734 -40.688 -33.312 1 79.5 204 GLU A N 1
ATOM 1559 C CA . GLU A 1 204 ? -12.32 -41.719 -32.344 1 79.5 204 GLU A CA 1
ATOM 1560 C C . GLU A 1 204 ? -11.062 -42.438 -32.844 1 79.5 204 GLU A C 1
ATOM 1562 O O . GLU A 1 204 ? -10.922 -42.75 -34.031 1 79.5 204 GLU A O 1
ATOM 1567 N N . GLY A 1 205 ? -10.055 -42.5 -31.969 1 86.19 205 GLY A N 1
ATOM 1568 C CA . GLY A 1 205 ? -8.883 -43.281 -32.25 1 86.19 205 GLY A CA 1
ATOM 1569 C C . GLY A 1 205 ? -7.742 -42.5 -32.875 1 86.19 205 GLY A C 1
ATOM 1570 O O . GLY A 1 205 ? -6.703 -43.062 -33.219 1 86.19 205 GLY A O 1
ATOM 1571 N N . SER A 1 206 ? -7.902 -41.219 -33 1 94.19 206 SER A N 1
ATOM 1572 C CA . SER A 1 206 ? -6.832 -40.375 -33.5 1 94.19 206 SER A CA 1
ATOM 1573 C C . SER A 1 206 ? -5.727 -40.219 -32.469 1 94.19 206 SER A C 1
ATOM 1575 O O . SER A 1 206 ? -5.934 -40.469 -31.266 1 94.19 206 SER A O 1
ATOM 1577 N N . ALA A 1 207 ? -4.531 -39.875 -32.969 1 97.06 207 ALA A N 1
ATOM 1578 C CA . ALA A 1 207 ? -3.473 -39.438 -32.062 1 97.06 207 ALA A CA 1
ATOM 1579 C C . ALA A 1 207 ? -3.668 -37.969 -31.656 1 97.06 207 ALA A C 1
ATOM 1581 O O . ALA A 1 207 ? -4.098 -37.156 -32.469 1 97.06 207 ALA A O 1
ATOM 1582 N N . LEU A 1 208 ? -3.459 -37.719 -30.453 1 96.62 208 LEU A N 1
ATOM 1583 C CA . LEU A 1 208 ? -3.582 -36.344 -29.922 1 96.62 208 LEU A CA 1
ATOM 1584 C C . LEU A 1 208 ? -2.211 -35.781 -29.578 1 96.62 208 LEU A C 1
ATOM 1586 O O . LEU A 1 208 ? -1.459 -36.344 -28.797 1 96.62 208 LEU A O 1
ATOM 1590 N N . LEU A 1 209 ? -1.856 -34.688 -30.234 1 96.5 209 LEU A N 1
ATOM 1591 C CA . LEU A 1 209 ? -0.632 -33.938 -29.938 1 96.5 209 LEU A CA 1
ATOM 1592 C C . LEU A 1 209 ? -0.911 -32.781 -29 1 96.5 209 LEU A C 1
ATOM 1594 O O . LEU A 1 209 ? -1.792 -31.953 -29.266 1 96.5 209 LEU A O 1
ATOM 1598 N N . LEU A 1 210 ? -0.18 -32.75 -27.922 1 94.75 210 LEU A N 1
ATOM 1599 C CA . LEU A 1 210 ? -0.353 -31.688 -26.922 1 94.75 210 LEU A CA 1
ATOM 1600 C C . LEU A 1 210 ? 0.729 -30.625 -27.062 1 94.75 210 LEU A C 1
ATOM 1602 O O . LEU A 1 210 ? 1.905 -30.891 -26.812 1 94.75 210 LEU A O 1
ATOM 1606 N N . GLY A 1 211 ? 0.259 -29.438 -27.453 1 90.31 211 GLY A N 1
ATOM 1607 C CA . GLY A 1 211 ? 1.173 -28.312 -27.5 1 90.31 211 GLY A CA 1
ATOM 1608 C C . GLY A 1 211 ? 1.376 -27.656 -26.141 1 90.31 211 GLY A C 1
ATOM 1609 O O . GLY A 1 211 ? 0.505 -27.734 -25.281 1 90.31 211 GLY A O 1
ATOM 1610 N N . GLN A 1 212 ? 2.607 -27.109 -25.938 1 87.44 212 GLN A N 1
ATOM 1611 C CA . GLN A 1 212 ? 2.934 -26.281 -24.766 1 87.44 212 GLN A CA 1
ATOM 1612 C C . GLN A 1 212 ? 3.398 -24.891 -25.203 1 87.44 212 GLN A C 1
ATOM 1614 O O . GLN A 1 212 ? 3.188 -24.484 -26.344 1 87.44 212 GLN A O 1
ATOM 1619 N N . TYR A 1 213 ? 3.686 -24.016 -24.312 1 83.94 213 TYR A N 1
ATOM 1620 C CA . TYR A 1 213 ? 4.09 -22.656 -24.641 1 83.94 213 TYR A CA 1
ATOM 1621 C C . TYR A 1 213 ? 5.535 -22.406 -24.234 1 83.94 213 TYR A C 1
ATOM 1623 O O . TYR A 1 213 ? 5.82 -21.453 -23.516 1 83.94 213 TYR A O 1
ATOM 1631 N N . LEU A 1 214 ? 6.371 -23.156 -24.812 1 89.44 214 LEU A N 1
ATOM 1632 C CA . LEU A 1 214 ? 7.77 -23.188 -24.391 1 89.44 214 LEU A CA 1
ATOM 1633 C C . LEU A 1 214 ? 8.516 -21.969 -24.922 1 89.44 214 LEU A C 1
ATOM 1635 O O . LEU A 1 214 ? 9.445 -21.469 -24.266 1 89.44 214 LEU A O 1
ATOM 1639 N N . SER A 1 215 ? 8.109 -21.469 -26.109 1 87.75 215 SER A N 1
ATOM 1640 C CA . SER A 1 215 ? 8.742 -20.266 -26.656 1 87.75 215 SER A CA 1
ATOM 1641 C C . SER A 1 215 ? 8.344 -19.031 -25.859 1 87.75 215 SER A C 1
ATOM 1643 O O . SER A 1 215 ? 9.172 -18.141 -25.641 1 87.75 215 SER A O 1
ATOM 1645 N N . ALA A 1 216 ? 7.172 -19.016 -25.484 1 80.81 216 ALA A N 1
ATOM 1646 C CA . ALA A 1 216 ? 6.699 -17.891 -24.688 1 80.81 216 ALA A CA 1
ATOM 1647 C C . ALA A 1 216 ? 7.402 -17.859 -23.328 1 80.81 216 ALA A C 1
ATOM 1649 O O . ALA A 1 216 ? 7.613 -16.781 -22.766 1 80.81 216 ALA A O 1
ATOM 1650 N N . LEU A 1 217 ? 7.836 -18.969 -22.844 1 83.75 217 LEU A N 1
ATOM 1651 C CA . LEU A 1 217 ? 8.539 -19.078 -21.578 1 83.75 217 LEU A CA 1
ATOM 1652 C C . LEU A 1 217 ? 10.023 -18.797 -21.75 1 83.75 217 LEU A C 1
ATOM 1654 O O . LEU A 1 217 ? 10.773 -18.766 -20.766 1 83.75 217 LEU A O 1
ATOM 1658 N N . GLY A 1 218 ? 10.477 -18.656 -23.016 1 86.56 218 GLY A N 1
ATOM 1659 C CA . GLY A 1 218 ? 11.867 -18.375 -23.312 1 86.56 218 GLY A CA 1
ATOM 1660 C C . GLY A 1 218 ? 12.766 -19.594 -23.234 1 86.56 218 GLY A C 1
ATOM 1661 O O . GLY A 1 218 ? 13.984 -19.469 -23.141 1 86.56 218 GLY A O 1
ATOM 1662 N N . ILE A 1 219 ? 12.133 -20.75 -23.156 1 90.31 219 ILE A N 1
ATOM 1663 C CA . ILE A 1 219 ? 12.914 -21.969 -23.062 1 90.31 219 ILE A CA 1
ATOM 1664 C C . ILE A 1 219 ? 13.391 -22.391 -24.453 1 90.31 219 ILE A C 1
ATOM 1666 O O . ILE A 1 219 ? 14.539 -22.828 -24.609 1 90.31 219 ILE A O 1
ATOM 1670 N N . LEU A 1 220 ? 12.508 -22.312 -25.438 1 92.88 220 LEU A N 1
ATOM 1671 C CA . LEU A 1 220 ? 12.812 -22.594 -26.828 1 92.88 220 LEU A CA 1
ATOM 1672 C C . LEU A 1 220 ? 12.547 -21.375 -27.703 1 92.88 220 LEU A C 1
ATOM 1674 O O . LEU A 1 220 ? 11.797 -20.469 -27.312 1 92.88 220 LEU A O 1
ATOM 1678 N N . THR A 1 221 ? 13.258 -21.266 -28.812 1 91.12 221 THR A N 1
ATOM 1679 C CA . THR A 1 221 ? 12.859 -20.297 -29.828 1 91.12 221 THR A CA 1
ATOM 1680 C C . THR A 1 221 ? 11.562 -20.719 -30.516 1 91.12 221 THR A C 1
ATOM 1682 O O . THR A 1 221 ? 11.141 -21.875 -30.375 1 91.12 221 THR A O 1
ATOM 1685 N N . ALA A 1 222 ? 10.953 -19.828 -31.203 1 89 222 ALA A N 1
ATOM 1686 C CA . ALA A 1 222 ? 9.734 -20.141 -31.953 1 89 222 ALA A CA 1
ATOM 1687 C C . ALA A 1 222 ? 9.984 -21.25 -32.969 1 89 222 ALA A C 1
ATOM 1689 O O . ALA A 1 222 ? 9.164 -22.172 -33.094 1 89 222 ALA A O 1
ATOM 1690 N N . GLU A 1 223 ? 11.086 -21.172 -33.625 1 91 223 GLU A N 1
ATOM 1691 C CA . GLU A 1 223 ? 11.438 -22.156 -34.625 1 91 223 GLU A CA 1
ATOM 1692 C C . GLU A 1 223 ? 11.664 -23.531 -33.969 1 91 223 GLU A C 1
ATOM 1694 O O . GLU A 1 223 ? 11.227 -24.547 -34.531 1 91 223 GLU A O 1
ATOM 1699 N N . GLU A 1 224 ? 12.328 -23.547 -32.875 1 92.62 224 GLU A N 1
ATOM 1700 C CA . GLU A 1 224 ? 12.586 -24.797 -32.188 1 92.62 224 GLU A CA 1
ATOM 1701 C C . GLU A 1 224 ? 11.281 -25.438 -31.703 1 92.62 224 GLU A C 1
ATOM 1703 O O . GLU A 1 224 ? 11.156 -26.656 -31.688 1 92.62 224 GLU A O 1
ATOM 1708 N N . GLU A 1 225 ? 10.344 -24.641 -31.25 1 92.56 225 GLU A N 1
ATOM 1709 C CA . GLU A 1 225 ? 9.055 -25.156 -30.812 1 92.56 225 GLU A CA 1
ATOM 1710 C C . GLU A 1 225 ? 8.258 -25.734 -31.984 1 92.56 225 GLU A C 1
ATOM 1712 O O . GLU A 1 225 ? 7.586 -26.75 -31.844 1 92.56 225 GLU A O 1
ATOM 1717 N N . GLU A 1 226 ? 8.328 -25.078 -33.125 1 91.5 226 GLU A N 1
ATOM 1718 C CA . GLU A 1 226 ? 7.691 -25.594 -34.312 1 91.5 226 GLU A CA 1
ATOM 1719 C C . GLU A 1 226 ? 8.281 -26.953 -34.719 1 91.5 226 GLU A C 1
ATOM 1721 O O . GLU A 1 226 ? 7.539 -27.875 -35.031 1 91.5 226 GLU A O 1
ATOM 1726 N N . ASP A 1 227 ? 9.539 -26.953 -34.625 1 93.62 227 ASP A N 1
ATOM 1727 C CA . ASP A 1 227 ? 10.219 -28.203 -34.938 1 93.62 227 ASP A CA 1
ATOM 1728 C C . ASP A 1 227 ? 9.797 -29.312 -33.969 1 93.62 227 ASP A C 1
ATOM 1730 O O . ASP A 1 227 ? 9.695 -30.469 -34.375 1 93.62 227 ASP A O 1
ATOM 1734 N N . LEU A 1 228 ? 9.641 -28.938 -32.781 1 95.19 228 LEU A N 1
ATOM 1735 C CA . LEU A 1 228 ? 9.195 -29.891 -31.766 1 95.19 228 LEU A CA 1
ATOM 1736 C C . LEU A 1 228 ? 7.828 -30.469 -32.125 1 95.19 228 LEU A C 1
ATOM 1738 O O . LEU A 1 228 ? 7.602 -31.672 -32 1 95.19 228 LEU A O 1
ATOM 1742 N N . HIS A 1 229 ? 6.918 -29.656 -32.562 1 95.06 229 HIS A N 1
ATOM 1743 C CA . HIS A 1 229 ? 5.594 -30.109 -32.969 1 95.06 229 HIS A CA 1
ATOM 1744 C C . HIS A 1 229 ? 5.684 -31.062 -34.156 1 95.06 229 HIS A C 1
ATOM 1746 O O . HIS A 1 229 ? 4.965 -32.062 -34.219 1 95.06 229 HIS A O 1
ATOM 1752 N N . VAL A 1 230 ? 6.535 -30.734 -35.031 1 96.19 230 VAL A N 1
ATOM 1753 C CA . VAL A 1 230 ? 6.723 -31.594 -36.219 1 96.19 230 VAL A CA 1
ATOM 1754 C C . VAL A 1 230 ? 7.258 -32.969 -35.781 1 96.19 230 VAL A C 1
ATOM 1756 O O . VAL A 1 230 ? 6.828 -34 -36.281 1 96.19 230 VAL A O 1
ATOM 1759 N N . ARG A 1 231 ? 8.141 -32.938 -34.875 1 97.25 231 ARG A N 1
ATOM 1760 C CA . ARG A 1 231 ? 8.68 -34.188 -34.375 1 97.25 231 ARG A CA 1
ATOM 1761 C C . ARG A 1 231 ? 7.598 -35 -33.688 1 97.25 231 ARG A C 1
ATOM 1763 O O . ARG A 1 231 ? 7.594 -36.219 -33.781 1 97.25 231 ARG A O 1
ATOM 1770 N N . MET A 1 232 ? 6.723 -34.375 -32.969 1 97.62 232 MET A N 1
ATOM 1771 C CA . MET A 1 232 ? 5.59 -35.062 -32.375 1 97.62 232 MET A CA 1
ATOM 1772 C C . MET A 1 232 ? 4.734 -35.719 -33.438 1 97.62 232 MET A C 1
ATOM 1774 O O . MET A 1 232 ? 4.352 -36.906 -33.281 1 97.62 232 MET A O 1
ATOM 1778 N N . LEU A 1 233 ? 4.48 -34.969 -34.5 1 97.5 233 LEU A N 1
ATOM 1779 C CA . LEU A 1 233 ? 3.678 -35.469 -35.594 1 97.5 233 LEU A CA 1
ATOM 1780 C C . LEU A 1 233 ? 4.352 -36.688 -36.25 1 97.5 233 LEU A C 1
ATOM 1782 O O . LEU A 1 233 ? 3.723 -37.719 -36.469 1 97.5 233 LEU A O 1
ATOM 1786 N N . THR A 1 234 ? 5.613 -36.531 -36.531 1 97.88 234 THR A N 1
ATOM 1787 C CA . THR A 1 234 ? 6.359 -37.594 -37.188 1 97.88 234 THR A CA 1
ATOM 1788 C C . THR A 1 234 ? 6.414 -38.812 -36.281 1 97.88 234 THR A C 1
ATOM 1790 O O . THR A 1 234 ? 6.375 -39.969 -36.781 1 97.88 234 THR A O 1
ATOM 1793 N N . GLY A 1 235 ? 6.57 -38.594 -34.969 1 97.75 235 GLY A N 1
ATOM 1794 C CA . GLY A 1 235 ? 6.535 -39.688 -34.031 1 97.75 235 GLY A CA 1
ATOM 1795 C C . GLY A 1 235 ? 5.227 -40.469 -34.062 1 97.75 235 GLY A C 1
ATOM 1796 O O . GLY A 1 235 ? 5.219 -41.688 -34.062 1 97.75 235 GLY A O 1
ATOM 1797 N N . ALA A 1 236 ? 4.117 -39.75 -34.094 1 97.94 236 ALA A N 1
ATOM 1798 C CA . ALA A 1 236 ? 2.797 -40.375 -34.156 1 97.94 236 ALA A CA 1
ATOM 1799 C C . ALA A 1 236 ? 2.621 -41.188 -35.438 1 97.94 236 ALA A C 1
ATOM 1801 O O . ALA A 1 236 ? 2.107 -42.312 -35.438 1 97.94 236 ALA A O 1
ATOM 1802 N N . VAL A 1 237 ? 3.076 -40.594 -36.531 1 97.25 237 VAL A N 1
ATOM 1803 C CA . VAL A 1 237 ? 2.992 -41.25 -37.844 1 97.25 237 VAL A CA 1
ATOM 1804 C C . VAL A 1 237 ? 3.854 -42.531 -37.844 1 97.25 237 VAL A C 1
ATOM 1806 O O . VAL A 1 237 ? 3.445 -43.562 -38.375 1 97.25 237 VAL A O 1
ATOM 1809 N N . GLY A 1 238 ? 4.992 -42.375 -37.281 1 96.75 238 GLY A N 1
ATOM 1810 C CA . GLY A 1 238 ? 5.887 -43.5 -37.188 1 96.75 238 GLY A CA 1
ATOM 1811 C C . GLY A 1 238 ? 5.285 -44.688 -36.406 1 96.75 238 GLY A C 1
ATOM 1812 O O . GLY A 1 238 ? 5.648 -45.844 -36.625 1 96.75 238 GLY A O 1
ATOM 1813 N N . LEU A 1 239 ? 4.398 -44.344 -35.531 1 97.06 239 LEU A N 1
ATOM 1814 C CA . LEU A 1 239 ? 3.734 -45.375 -34.75 1 97.06 239 LEU A CA 1
ATOM 1815 C C . LEU A 1 239 ? 2.48 -45.875 -35.438 1 97.06 239 LEU A C 1
ATOM 1817 O O . LEU A 1 239 ? 1.733 -46.688 -34.875 1 97.06 239 LEU A O 1
ATOM 1821 N N . GLY A 1 240 ? 2.152 -45.312 -36.625 1 95.25 240 GLY A N 1
ATOM 1822 C CA . GLY A 1 240 ? 1.117 -45.875 -37.469 1 95.25 240 GLY A CA 1
ATOM 1823 C C . GLY A 1 240 ? -0.161 -45.062 -37.469 1 95.25 240 GLY A C 1
ATOM 1824 O O . GLY A 1 240 ? -1.19 -45.5 -37.969 1 95.25 240 GLY A O 1
ATOM 1825 N N . HIS A 1 241 ? -0.132 -43.875 -36.969 1 96.19 241 HIS A N 1
ATOM 1826 C CA . HIS A 1 241 ? -1.34 -43.062 -36.906 1 96.19 241 HIS A CA 1
ATOM 1827 C C . HIS A 1 241 ? -1.428 -42.125 -38.125 1 96.19 241 HIS A C 1
ATOM 1829 O O . HIS A 1 241 ? -0.461 -41.438 -38.438 1 96.19 241 HIS A O 1
ATOM 1835 N N . SER A 1 242 ? -2.525 -42.094 -38.719 1 95.62 242 SER A N 1
ATOM 1836 C CA . SER A 1 242 ? -2.701 -41.25 -39.906 1 95.62 242 SER A CA 1
ATOM 1837 C C . SER A 1 242 ? -3.697 -40.125 -39.656 1 95.62 242 SER A C 1
ATOM 1839 O O . SER A 1 242 ? -3.859 -39.219 -40.469 1 95.62 242 SER A O 1
ATOM 1841 N N . ARG A 1 243 ? -4.406 -40.188 -38.562 1 95.81 243 ARG A N 1
ATOM 1842 C CA . ARG A 1 243 ? -5.277 -39.094 -38.094 1 95.81 243 ARG A CA 1
ATOM 1843 C C . ARG A 1 243 ? -4.758 -38.5 -36.812 1 95.81 243 ARG A C 1
ATOM 1845 O O . ARG A 1 243 ? -4.582 -39.219 -35.812 1 95.81 243 ARG A O 1
ATOM 1852 N N . VAL A 1 244 ? -4.535 -37.219 -36.906 1 95.88 244 VAL A N 1
ATOM 1853 C CA . VAL A 1 244 ? -3.895 -36.562 -35.781 1 95.88 244 VAL A CA 1
ATOM 1854 C C . VAL A 1 244 ? -4.664 -35.281 -35.438 1 95.88 244 VAL A C 1
ATOM 1856 O O . VAL A 1 244 ? -5.137 -34.562 -36.312 1 95.88 244 VAL A O 1
ATOM 1859 N N . VAL A 1 245 ? -4.883 -35.094 -34.156 1 94.75 245 VAL A N 1
ATOM 1860 C CA . VAL A 1 245 ? -5.449 -33.875 -33.625 1 94.75 245 VAL A CA 1
ATOM 1861 C C . VAL A 1 245 ? -4.379 -33.094 -32.844 1 94.75 245 VAL A C 1
ATOM 1863 O O . VAL A 1 245 ? -3.68 -33.688 -32 1 94.75 245 VAL A O 1
ATOM 1866 N N . PHE A 1 246 ? -4.219 -31.844 -33.156 1 94.75 246 PHE A N 1
ATOM 1867 C CA . PHE A 1 246 ? -3.287 -30.984 -32.438 1 94.75 246 PHE A CA 1
ATOM 1868 C C . PHE A 1 246 ? -4.039 -29.984 -31.578 1 94.75 246 PHE A C 1
ATOM 1870 O O . PHE A 1 246 ? -4.871 -29.219 -32.062 1 94.75 246 PHE A O 1
ATOM 1877 N N . LYS A 1 247 ? -3.734 -30.031 -30.312 1 91.5 247 LYS A N 1
ATOM 1878 C CA . LYS A 1 247 ? -4.277 -29.078 -29.359 1 91.5 247 LYS A CA 1
ATOM 1879 C C . LYS A 1 247 ? -3.211 -28.062 -28.922 1 91.5 247 LYS A C 1
ATOM 1881 O O . LYS A 1 247 ? -2.449 -28.328 -27.984 1 91.5 247 LYS A O 1
ATOM 1886 N N . PRO A 1 248 ? -3.307 -26.906 -29.469 1 86.38 248 PRO A N 1
ATOM 1887 C CA . PRO A 1 248 ? -2.322 -25.906 -29.062 1 86.38 248 PRO A CA 1
ATOM 1888 C C . PRO A 1 248 ? -2.557 -25.391 -27.641 1 86.38 248 PRO A C 1
ATOM 1890 O O . PRO A 1 248 ? -3.645 -25.562 -27.094 1 86.38 248 PRO A O 1
ATOM 1893 N N . HIS A 1 249 ? -1.493 -24.875 -27.062 1 75.5 249 HIS A N 1
ATOM 1894 C CA . HIS A 1 249 ? -1.705 -24.141 -25.812 1 75.5 249 HIS A CA 1
ATOM 1895 C C . HIS A 1 249 ? -2.494 -22.859 -26.078 1 75.5 249 HIS A C 1
ATOM 1897 O O . HIS A 1 249 ? -2.334 -22.219 -27.109 1 75.5 249 HIS A O 1
ATOM 1903 N N . PRO A 1 250 ? -3.307 -22.406 -25.219 1 63.09 250 PRO A N 1
ATOM 1904 C CA . PRO A 1 250 ? -4.199 -21.281 -25.438 1 63.09 250 PRO A CA 1
ATOM 1905 C C . PRO A 1 250 ? -3.449 -20 -25.797 1 63.09 250 PRO A C 1
ATOM 1907 O O . PRO A 1 250 ? -3.977 -19.141 -26.531 1 63.09 250 PRO A O 1
ATOM 1910 N N . THR A 1 251 ? -2.219 -19.906 -25.344 1 60.34 251 THR A N 1
ATOM 1911 C CA . THR A 1 251 ? -1.484 -18.672 -25.578 1 60.34 251 THR A CA 1
ATOM 1912 C C . THR A 1 251 ? -0.511 -18.812 -26.734 1 60.34 251 THR A C 1
ATOM 1914 O O . THR A 1 251 ? 0.28 -17.922 -27.016 1 60.34 251 THR A O 1
ATOM 1917 N N . ALA A 1 252 ? -0.61 -19.953 -27.438 1 65.25 252 ALA A N 1
ATOM 1918 C CA . ALA A 1 252 ? 0.327 -20.203 -28.531 1 65.25 252 ALA A CA 1
ATOM 1919 C C . ALA A 1 252 ? -0.032 -19.391 -29.781 1 65.25 252 ALA A C 1
ATOM 1921 O O . ALA A 1 252 ? -1.21 -19.234 -30.109 1 65.25 252 ALA A O 1
ATOM 1922 N N . PRO A 1 253 ? 0.96 -18.812 -30.453 1 64 253 PRO A N 1
ATOM 1923 C CA . PRO A 1 253 ? 0.712 -18.078 -31.688 1 64 253 PRO A CA 1
ATOM 1924 C C . PRO A 1 253 ? 0.167 -18.969 -32.812 1 64 253 PRO A C 1
ATOM 1926 O O . PRO A 1 253 ? 0.494 -20.156 -32.875 1 64 253 PRO A O 1
ATOM 1929 N N . ALA A 1 254 ? -0.638 -18.344 -33.719 1 63.84 254 ALA A N 1
ATOM 1930 C CA . ALA A 1 254 ? -1.264 -19.031 -34.844 1 63.84 254 ALA A CA 1
ATOM 1931 C C . ALA A 1 254 ? -0.212 -19.594 -35.812 1 63.84 254 ALA A C 1
ATOM 1933 O O . ALA A 1 254 ? -0.43 -20.609 -36.438 1 63.84 254 ALA A O 1
ATOM 1934 N N . ARG A 1 255 ? 0.882 -18.922 -35.938 1 64.75 255 ARG A N 1
ATOM 1935 C CA . ARG A 1 255 ? 1.936 -19.297 -36.875 1 64.75 255 ARG A CA 1
ATOM 1936 C C . ARG A 1 255 ? 2.396 -20.734 -36.656 1 64.75 255 ARG A C 1
ATOM 1938 O O . ARG A 1 255 ? 2.777 -21.422 -37.594 1 64.75 255 ARG A O 1
ATOM 1945 N N . PHE A 1 256 ? 2.33 -21.25 -35.5 1 70.44 256 PHE A N 1
ATOM 1946 C CA . PHE A 1 256 ? 2.818 -22.578 -35.188 1 70.44 256 PHE A CA 1
ATOM 1947 C C . PHE A 1 256 ? 2.006 -23.641 -35.906 1 70.44 256 PHE A C 1
ATOM 1949 O O . PHE A 1 256 ? 2.551 -24.656 -36.344 1 70.44 256 PHE A O 1
ATOM 1956 N N . THR A 1 257 ? 0.879 -23.281 -36.25 1 81.12 257 THR A N 1
ATOM 1957 C CA . THR A 1 257 ? -0.033 -24.281 -36.812 1 81.12 257 THR A CA 1
ATOM 1958 C C . THR A 1 257 ? 0.213 -24.438 -38.312 1 81.12 257 THR A C 1
ATOM 1960 O O . THR A 1 257 ? 0.06 -25.547 -38.844 1 81.12 257 THR A O 1
ATOM 1963 N N . ARG A 1 258 ? 0.752 -23.469 -38.969 1 85.25 258 ARG A N 1
ATOM 1964 C CA . ARG A 1 258 ? 0.944 -23.531 -40.406 1 85.25 258 ARG A CA 1
ATOM 1965 C C . ARG A 1 258 ? 2.037 -24.531 -40.781 1 85.25 258 ARG A C 1
ATOM 1967 O O . ARG A 1 258 ? 1.87 -25.344 -41.688 1 85.25 258 ARG A O 1
ATOM 1974 N N . THR A 1 259 ? 3.107 -24.484 -40.094 1 89.88 259 THR A N 1
ATOM 1975 C CA . THR A 1 259 ? 4.207 -25.422 -40.312 1 89.88 259 THR A CA 1
ATOM 1976 C C . THR A 1 259 ? 3.764 -26.859 -40.094 1 89.88 259 THR A C 1
ATOM 1978 O O . THR A 1 259 ? 4.113 -27.75 -40.875 1 89.88 259 THR A O 1
ATOM 1981 N N . LEU A 1 260 ? 3.035 -27.062 -39.094 1 93.06 260 LEU A N 1
ATOM 1982 C CA . LEU A 1 260 ? 2.551 -28.391 -38.75 1 93.06 260 LEU A CA 1
ATOM 1983 C C . LEU A 1 260 ? 1.609 -28.922 -39.812 1 93.06 260 LEU A C 1
ATOM 1985 O O . LEU A 1 260 ? 1.668 -30.094 -40.188 1 93.06 260 LEU A O 1
ATOM 1989 N N . GLU A 1 261 ? 0.842 -28.047 -40.344 1 93.94 261 GLU A N 1
ATOM 1990 C CA . GLU A 1 261 ? -0.098 -28.406 -41.406 1 93.94 261 GLU A CA 1
ATOM 1991 C C . GLU A 1 261 ? 0.635 -28.812 -42.688 1 93.94 261 GLU A C 1
ATOM 1993 O O . GLU A 1 261 ? 0.263 -29.781 -43.344 1 93.94 261 GLU A O 1
ATOM 1998 N N . GLN A 1 262 ? 1.571 -28.078 -42.969 1 94.5 262 GLN A N 1
ATOM 1999 C CA . GLN A 1 262 ? 2.359 -28.359 -44.156 1 94.5 262 GLN A CA 1
ATOM 2000 C C . GLN A 1 262 ? 3.043 -29.734 -44.062 1 94.5 262 GLN A C 1
ATOM 2002 O O . GLN A 1 262 ? 3.057 -30.5 -45.031 1 94.5 262 GLN A O 1
ATOM 2007 N N . GLU A 1 263 ? 3.609 -29.984 -42.938 1 96.06 263 GLU A N 1
ATOM 2008 C CA . GLU A 1 263 ? 4.277 -31.266 -42.75 1 96.06 263 GLU A CA 1
ATOM 2009 C C . GLU A 1 263 ? 3.283 -32.438 -42.781 1 96.06 263 GLU A C 1
ATOM 2011 O O . GLU A 1 263 ? 3.605 -33.5 -43.312 1 96.06 263 GLU A O 1
ATOM 2016 N N . ALA A 1 264 ? 2.154 -32.219 -42.219 1 96.88 264 ALA A N 1
ATOM 2017 C CA . ALA A 1 264 ? 1.113 -33.25 -42.281 1 96.88 264 ALA A CA 1
ATOM 2018 C C . ALA A 1 264 ? 0.731 -33.562 -43.719 1 96.88 264 ALA A C 1
ATOM 2020 O O . ALA A 1 264 ? 0.54 -34.75 -44.062 1 96.88 264 ALA A O 1
ATOM 2021 N N . GLU A 1 265 ? 0.636 -32.562 -44.5 1 96.38 265 GLU A N 1
ATOM 2022 C CA . GLU A 1 265 ? 0.318 -32.75 -45.938 1 96.38 265 GLU A CA 1
ATOM 2023 C C . GLU A 1 265 ? 1.397 -33.594 -46.625 1 96.38 265 GLU A C 1
ATOM 2025 O O . GLU A 1 265 ? 1.089 -34.5 -47.406 1 96.38 265 GLU A O 1
ATOM 2030 N N . LYS A 1 266 ? 2.557 -33.25 -46.344 1 96.94 266 LYS A N 1
ATOM 2031 C CA . LYS A 1 266 ? 3.68 -33.969 -46.938 1 96.94 266 LYS A CA 1
ATOM 2032 C C . LYS A 1 266 ? 3.664 -35.438 -46.562 1 96.94 266 LYS A C 1
ATOM 2034 O O . LYS A 1 266 ? 4.008 -36.312 -47.375 1 96.94 266 LYS A O 1
ATOM 2039 N N . LEU A 1 267 ? 3.258 -35.719 -45.344 1 96.69 267 LEU A N 1
ATOM 2040 C CA . LEU A 1 267 ? 3.283 -37.062 -44.812 1 96.69 267 LEU A CA 1
ATOM 2041 C C . LEU A 1 267 ? 1.999 -37.812 -45.156 1 96.69 267 LEU A C 1
ATOM 2043 O O . LEU A 1 267 ? 1.887 -39.031 -44.906 1 96.69 267 LEU A O 1
ATOM 2047 N N . GLY A 1 268 ? 1.017 -37.125 -45.688 1 95.56 268 GLY A N 1
ATOM 2048 C CA . GLY A 1 268 ? -0.259 -37.719 -46.031 1 95.56 268 GLY A CA 1
ATOM 2049 C C . GLY A 1 268 ? -1.126 -38.031 -44.812 1 95.56 268 GLY A C 1
ATOM 2050 O O . GLY A 1 268 ? -1.819 -39.062 -44.781 1 95.56 268 GLY A O 1
ATOM 2051 N N . VAL A 1 269 ? -0.97 -37.281 -43.844 1 95.38 269 VAL A N 1
ATOM 2052 C CA . VAL A 1 269 ? -1.708 -37.469 -42.594 1 95.38 269 VAL A CA 1
ATOM 2053 C C . VAL A 1 269 ? -2.811 -36.406 -42.469 1 95.38 269 VAL A C 1
ATOM 2055 O O . VAL A 1 269 ? -2.627 -35.281 -42.875 1 95.38 269 VAL A O 1
ATOM 2058 N N . GLU A 1 270 ? -3.984 -36.812 -41.969 1 95.38 270 GLU A N 1
ATOM 2059 C CA . GLU A 1 270 ? -5.066 -35.875 -41.656 1 95.38 270 GLU A CA 1
ATOM 2060 C C . GLU A 1 270 ? -4.832 -35.156 -40.344 1 95.38 270 GLU A C 1
ATOM 2062 O O . GLU A 1 270 ? -4.871 -35.812 -39.281 1 95.38 270 GLU A O 1
ATOM 2067 N N . LEU A 1 271 ? -4.625 -33.875 -40.438 1 95.19 271 LEU A N 1
ATOM 2068 C CA . LEU A 1 271 ? -4.367 -33.094 -39.219 1 95.19 271 LEU A CA 1
ATOM 2069 C C . LEU A 1 271 ? -5.535 -32.156 -38.938 1 95.19 271 LEU A C 1
ATOM 2071 O O . LEU A 1 271 ? -5.996 -31.438 -39.812 1 95.19 271 LEU A O 1
ATOM 2075 N N . THR A 1 272 ? -6.055 -32.219 -37.719 1 92.69 272 THR A N 1
ATOM 2076 C CA . THR A 1 272 ? -7.047 -31.281 -37.219 1 92.69 272 THR A CA 1
ATOM 2077 C C . THR A 1 272 ? -6.469 -30.438 -36.094 1 92.69 272 THR A C 1
ATOM 2079 O O . THR A 1 272 ? -5.961 -30.984 -35.094 1 92.69 272 THR A O 1
ATOM 2082 N N . VAL A 1 273 ? -6.531 -29.203 -36.25 1 90.44 273 VAL A N 1
ATOM 2083 C CA . VAL A 1 273 ? -6.082 -28.281 -35.219 1 90.44 273 VAL A CA 1
ATOM 2084 C C . VAL A 1 273 ? -7.277 -27.828 -34.375 1 90.44 273 VAL A C 1
ATOM 2086 O O . VAL A 1 273 ? -8.234 -27.266 -34.906 1 90.44 273 VAL A O 1
ATOM 2089 N N . LEU A 1 274 ? -7.164 -28.094 -33.094 1 86.62 274 LEU A N 1
ATOM 2090 C CA . LEU A 1 274 ? -8.25 -27.703 -32.219 1 86.62 274 LEU A CA 1
ATOM 2091 C C . LEU A 1 274 ? -8.078 -26.281 -31.719 1 86.62 274 LEU A C 1
ATOM 2093 O O . LEU A 1 274 ? -7.09 -25.953 -31.062 1 86.62 274 LEU A O 1
ATOM 2097 N N . ASP A 1 275 ? -9.047 -25.391 -32.031 1 76.38 275 ASP A N 1
ATOM 2098 C CA . ASP A 1 275 ? -8.992 -23.984 -31.656 1 76.38 275 ASP A CA 1
ATOM 2099 C C . ASP A 1 275 ? -9.922 -23.688 -30.484 1 76.38 275 ASP A C 1
ATOM 2101 O O . ASP A 1 275 ? -10.031 -22.547 -30.031 1 76.38 275 ASP A O 1
ATOM 2105 N N . THR A 1 276 ? -10.523 -24.688 -29.922 1 75.81 276 THR A N 1
ATOM 2106 C CA . THR A 1 276 ? -11.438 -24.484 -28.812 1 75.81 276 THR A CA 1
ATOM 2107 C C . THR A 1 276 ? -10.719 -24.641 -27.484 1 75.81 276 THR A C 1
ATOM 2109 O O . THR A 1 276 ? -9.875 -25.531 -27.328 1 75.81 276 THR A O 1
ATOM 2112 N N . PRO A 1 277 ? -11.039 -23.719 -26.531 1 79.75 277 PRO A N 1
ATOM 2113 C CA . PRO A 1 277 ? -10.406 -23.812 -25.219 1 79.75 277 PRO A CA 1
ATOM 2114 C C . PRO A 1 277 ? -10.977 -24.938 -24.359 1 79.75 277 PRO A C 1
ATOM 2116 O O . PRO A 1 277 ? -11.68 -24.688 -23.375 1 79.75 277 PRO A O 1
ATOM 2119 N N . VAL A 1 278 ? -10.68 -26.172 -24.734 1 83.5 278 VAL A N 1
ATOM 2120 C CA . VAL A 1 278 ? -11.141 -27.359 -24 1 83.5 278 VAL A CA 1
ATOM 2121 C C . VAL A 1 278 ? -9.961 -28.031 -23.312 1 83.5 278 VAL A C 1
ATOM 2123 O O . VAL A 1 278 ? -8.867 -28.109 -23.891 1 83.5 278 VAL A O 1
ATOM 2126 N N . LEU A 1 279 ? -10.266 -28.531 -22.109 1 88.94 279 LEU A N 1
ATOM 2127 C CA . LEU A 1 279 ? -9.219 -29.234 -21.391 1 88.94 279 LEU A CA 1
ATOM 2128 C C . LEU A 1 279 ? -8.828 -30.516 -22.109 1 88.94 279 LEU A C 1
ATOM 2130 O O . LEU A 1 279 ? -9.68 -31.188 -22.703 1 88.94 279 LEU A O 1
ATOM 2134 N N . ALA A 1 280 ? -7.559 -30.875 -22.078 1 91 280 ALA A N 1
ATOM 2135 C CA . ALA A 1 280 ? -7.078 -32.094 -22.688 1 91 280 ALA A CA 1
ATOM 2136 C C . ALA A 1 280 ? -7.824 -33.312 -22.141 1 91 280 ALA A C 1
ATOM 2138 O O . ALA A 1 280 ? -8.148 -34.25 -22.875 1 91 280 ALA A O 1
ATOM 2139 N N . GLU A 1 281 ? -8.109 -33.25 -20.891 1 92.12 281 GLU A N 1
ATOM 2140 C CA . GLU A 1 281 ? -8.758 -34.375 -20.203 1 92.12 281 GLU A CA 1
ATOM 2141 C C . GLU A 1 281 ? -10.18 -34.594 -20.703 1 92.12 281 GLU A C 1
ATOM 2143 O O . GLU A 1 281 ? -10.695 -35.688 -20.703 1 92.12 281 GLU A O 1
ATOM 2148 N N . VAL A 1 282 ? -10.773 -33.5 -21.094 1 89.12 282 VAL A N 1
ATOM 2149 C CA . VAL A 1 282 ? -12.094 -33.625 -21.703 1 89.12 282 VAL A CA 1
ATOM 2150 C C . VAL A 1 282 ? -11.992 -34.344 -23.047 1 89.12 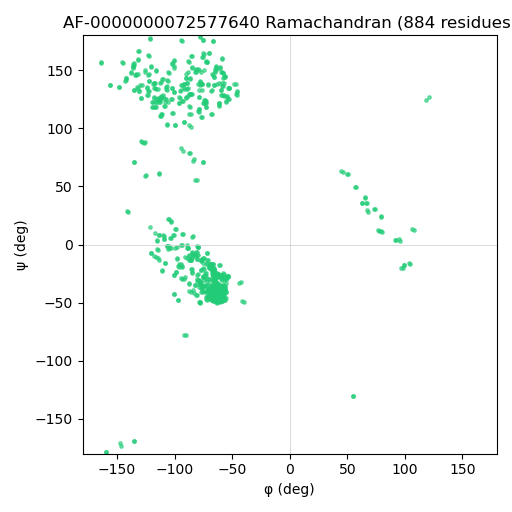282 VAL A C 1
ATOM 2152 O O . VAL A 1 282 ? -12.859 -35.156 -23.391 1 89.12 282 VAL A O 1
ATOM 2155 N N . LEU A 1 283 ? -10.938 -34.094 -23.75 1 91.06 283 LEU A N 1
ATOM 2156 C CA . LEU A 1 283 ? -10.703 -34.75 -25.031 1 91.06 283 LEU A CA 1
ATOM 2157 C C . LEU A 1 283 ? -10.453 -36.219 -24.828 1 91.06 283 LEU A C 1
ATOM 2159 O O . LEU A 1 283 ? -10.836 -37.031 -25.688 1 91.06 283 LEU A O 1
ATOM 2163 N N . TYR A 1 284 ? -9.805 -36.688 -23.75 1 93.88 284 TYR A N 1
ATOM 2164 C CA . TYR A 1 284 ? -9.555 -38.094 -23.484 1 93.88 284 TYR A CA 1
ATOM 2165 C C . TYR A 1 284 ? -10.859 -38.875 -23.391 1 93.88 284 TYR A C 1
ATOM 2167 O O . TYR A 1 284 ? -10.961 -40 -23.891 1 93.88 284 TYR A O 1
ATOM 2175 N N . ARG A 1 285 ? -11.789 -38.219 -22.797 1 88.62 285 ARG A N 1
ATOM 2176 C CA . ARG A 1 285 ? -13.086 -38.875 -22.609 1 88.62 285 ARG A CA 1
ATOM 2177 C C . ARG A 1 285 ? -13.891 -38.875 -23.906 1 88.62 285 ARG A C 1
ATOM 2179 O O . ARG A 1 285 ? -14.523 -39.875 -24.234 1 88.62 285 ARG A O 1
ATOM 2186 N N . ARG A 1 286 ? -13.844 -37.844 -24.578 1 87.81 286 ARG A N 1
ATOM 2187 C CA . ARG A 1 286 ? -14.727 -37.656 -25.719 1 87.81 286 ARG A CA 1
ATOM 2188 C C . ARG A 1 286 ? -14.148 -38.344 -26.953 1 87.81 286 ARG A C 1
ATOM 2190 O O . ARG A 1 286 ? -14.883 -38.938 -27.75 1 87.81 286 ARG A O 1
ATOM 2197 N N . MET A 1 287 ? -12.836 -38.188 -27.094 1 89.12 287 MET A N 1
ATOM 2198 C CA . MET A 1 287 ? -12.195 -38.656 -28.312 1 89.12 287 MET A CA 1
ATOM 2199 C C . MET A 1 287 ? -11.547 -40.031 -28.109 1 89.12 287 MET A C 1
ATOM 2201 O O . MET A 1 287 ? -11.344 -40.781 -29.062 1 89.12 287 MET A O 1
ATOM 2205 N N . ARG A 1 288 ? -11.227 -40.375 -26.938 1 90.69 288 ARG A N 1
ATOM 2206 C CA . ARG A 1 288 ? -10.508 -41.594 -26.609 1 90.69 288 ARG A CA 1
ATOM 2207 C C . ARG A 1 288 ? -9.336 -41.812 -27.562 1 90.69 288 ARG A C 1
ATOM 2209 O O . ARG A 1 288 ? -9.266 -42.812 -28.281 1 90.69 288 ARG A O 1
ATOM 2216 N N . PRO A 1 289 ? -8.43 -40.906 -27.516 1 95.62 289 PRO A N 1
ATOM 2217 C CA . PRO A 1 289 ? -7.301 -41 -28.453 1 95.62 289 PRO A CA 1
ATOM 2218 C C . PRO A 1 289 ? -6.523 -42.312 -28.328 1 95.62 289 PRO A C 1
ATOM 2220 O O . PRO A 1 289 ? -6.395 -42.844 -27.234 1 95.62 289 PRO A O 1
ATOM 2223 N N . ALA A 1 290 ? -6 -42.75 -29.484 1 96.25 290 ALA A N 1
ATOM 2224 C CA . ALA A 1 290 ? -5.215 -43.969 -29.516 1 96.25 290 ALA A CA 1
ATOM 2225 C C . ALA A 1 290 ? -3.807 -43.75 -28.984 1 96.25 290 ALA A C 1
ATOM 2227 O O . ALA A 1 290 ? -3.129 -44.688 -28.562 1 96.25 290 ALA A O 1
ATOM 2228 N N . LEU A 1 291 ? -3.4 -42.531 -29.016 1 97.56 291 LEU A N 1
ATOM 2229 C CA . LEU A 1 291 ? -2.076 -42.094 -28.578 1 97.56 291 LEU A CA 1
ATOM 2230 C C . LEU A 1 291 ? -2.074 -40.625 -28.188 1 97.56 291 LEU A C 1
ATOM 2232 O O . LEU A 1 291 ? -2.727 -39.812 -28.828 1 97.56 291 LEU A O 1
ATOM 2236 N N . VAL A 1 292 ? -1.43 -40.344 -27.125 1 97.81 292 VAL A N 1
ATOM 2237 C CA . VAL A 1 292 ? -1.21 -38.969 -26.734 1 97.81 292 VAL A CA 1
ATOM 2238 C C . VAL A 1 292 ? 0.284 -38.656 -26.75 1 97.81 292 VAL A C 1
ATOM 2240 O O . VAL A 1 292 ? 1.077 -39.344 -26.109 1 97.81 292 VAL A O 1
ATOM 2243 N N . VAL A 1 293 ? 0.683 -37.625 -27.531 1 98.25 293 VAL A N 1
ATOM 2244 C CA . VAL A 1 293 ? 2.086 -37.25 -27.656 1 98.25 293 VAL A CA 1
ATOM 2245 C C . VAL A 1 293 ? 2.281 -35.812 -27.141 1 98.25 293 VAL A C 1
ATOM 2247 O O . VAL A 1 293 ? 1.463 -34.938 -27.422 1 98.25 293 VAL A O 1
ATOM 2250 N N . GLY A 1 294 ? 3.248 -35.594 -26.391 1 97.38 294 GLY A N 1
ATOM 2251 C CA . GLY A 1 294 ? 3.604 -34.281 -25.875 1 97.38 294 GLY A CA 1
ATOM 2252 C C . GLY A 1 294 ? 5.043 -34.188 -25.406 1 97.38 294 GLY A C 1
ATOM 2253 O O . GLY A 1 294 ? 5.805 -35.156 -25.547 1 97.38 294 GLY A O 1
ATOM 2254 N N . CYS A 1 295 ? 5.438 -33.062 -24.906 1 96.56 295 CYS A N 1
ATOM 2255 C CA . CYS A 1 295 ? 6.789 -32.875 -24.391 1 96.56 295 CYS A CA 1
ATOM 2256 C C . CYS A 1 295 ? 6.848 -33.219 -22.906 1 96.56 295 CYS A C 1
ATOM 2258 O O . CYS A 1 295 ? 7.203 -34.344 -22.531 1 96.56 295 CYS A O 1
ATOM 2260 N N . PHE A 1 296 ? 6.383 -32.312 -22.062 1 96.12 296 PHE A N 1
ATOM 2261 C CA . PHE A 1 296 ? 6.32 -32.656 -20.641 1 96.12 296 PHE A CA 1
ATOM 2262 C C . PHE A 1 296 ? 5.043 -32.094 -20.016 1 96.12 296 PHE A C 1
ATOM 2264 O O . PHE A 1 296 ? 5.047 -31.688 -18.859 1 96.12 296 PHE A O 1
ATOM 2271 N N . SER A 1 297 ? 4.016 -31.953 -20.75 1 93.56 297 SER A N 1
ATOM 2272 C CA . SER A 1 297 ? 2.717 -31.5 -20.281 1 93.56 297 SER A CA 1
ATOM 2273 C C . SER A 1 297 ? 2.18 -32.438 -19.188 1 93.56 297 SER A C 1
ATOM 2275 O O . SER A 1 297 ? 2.311 -33.656 -19.281 1 93.56 297 SER A O 1
ATOM 2277 N N . THR A 1 298 ? 1.594 -31.797 -18.172 1 93.88 298 THR A N 1
ATOM 2278 C CA . THR A 1 298 ? 0.923 -32.562 -17.125 1 93.88 298 THR A CA 1
ATOM 2279 C C . THR A 1 298 ? -0.128 -33.5 -17.719 1 93.88 298 THR A C 1
ATOM 2281 O O . THR A 1 298 ? -0.372 -34.594 -17.203 1 93.88 298 THR A O 1
ATOM 2284 N N . ALA A 1 299 ? -0.653 -33.094 -18.844 1 94.75 299 ALA A N 1
ATOM 2285 C CA . ALA A 1 299 ? -1.721 -33.844 -19.5 1 94.75 299 ALA A CA 1
ATOM 2286 C C . ALA A 1 299 ? -1.224 -35.219 -19.969 1 94.75 299 ALA A C 1
ATOM 2288 O O . ALA A 1 299 ? -2.016 -36.125 -20.141 1 94.75 299 ALA A O 1
ATOM 2289 N N . LEU A 1 300 ? 0.076 -35.375 -20.188 1 96.81 300 LEU A N 1
ATOM 2290 C CA . LEU A 1 300 ? 0.612 -36.688 -20.531 1 96.81 300 LEU A CA 1
ATOM 2291 C C . LEU A 1 300 ? 0.42 -37.688 -19.375 1 96.81 300 LEU A C 1
ATOM 2293 O O . LEU A 1 300 ? 0.068 -38.844 -19.594 1 96.81 300 LEU A O 1
ATOM 2297 N N . LEU A 1 301 ? 0.615 -37.125 -18.219 1 96.25 301 LEU A N 1
ATOM 2298 C CA . LEU A 1 301 ? 0.518 -38 -17.047 1 96.25 301 LEU A CA 1
ATOM 2299 C C . LEU A 1 301 ? -0.94 -38.25 -16.688 1 96.25 301 LEU A C 1
ATOM 2301 O O . LEU A 1 301 ? -1.28 -39.344 -16.203 1 96.25 301 LEU A O 1
ATOM 2305 N N . THR A 1 302 ? -1.823 -37.25 -16.891 1 96.12 302 THR A N 1
ATOM 2306 C CA . THR A 1 302 ? -3.236 -37.531 -16.672 1 96.12 302 THR A CA 1
ATOM 2307 C C . THR A 1 302 ? -3.738 -38.562 -17.688 1 96.12 302 THR A C 1
ATOM 2309 O O . THR A 1 302 ? -4.535 -39.438 -17.344 1 96.12 302 THR A O 1
ATOM 2312 N N . ALA A 1 303 ? -3.252 -38.5 -18.922 1 96.38 303 ALA A N 1
ATOM 2313 C CA . ALA A 1 303 ? -3.637 -39.469 -19.953 1 96.38 303 ALA A CA 1
ATOM 2314 C C . ALA A 1 303 ? -3.262 -40.906 -19.531 1 96.38 303 ALA A C 1
ATOM 2316 O O . ALA A 1 303 ? -4.094 -41.812 -19.594 1 96.38 303 ALA A O 1
ATOM 2317 N N . SER A 1 304 ? -2.066 -41.031 -19.047 1 95.62 304 SER A N 1
ATOM 2318 C CA . SER A 1 304 ? -1.561 -42.375 -18.703 1 95.62 304 SER A CA 1
ATOM 2319 C C . SER A 1 304 ? -2.119 -42.844 -17.375 1 95.62 304 SER A C 1
ATOM 2321 O O . SER A 1 304 ? -2.746 -43.906 -17.297 1 95.62 304 SER A O 1
ATOM 2323 N N . ALA A 1 305 ? -2.049 -42 -16.328 1 93.25 305 ALA A N 1
ATOM 2324 C CA . ALA A 1 305 ? -2.344 -42.438 -14.961 1 93.25 305 ALA A CA 1
ATOM 2325 C C . ALA A 1 305 ? -3.848 -42.438 -14.703 1 93.25 305 ALA A C 1
ATOM 2327 O O . ALA A 1 305 ? -4.352 -43.281 -13.969 1 93.25 305 ALA A O 1
ATOM 2328 N N . LEU A 1 306 ? -4.547 -41.5 -15.289 1 93.38 306 LEU A N 1
ATOM 2329 C CA . LEU A 1 306 ? -5.953 -41.375 -14.93 1 93.38 306 LEU A CA 1
ATOM 2330 C C . LEU A 1 306 ? -6.848 -42.031 -15.984 1 93.38 306 LEU A C 1
ATOM 2332 O O . LEU A 1 306 ? -7.938 -42.5 -15.664 1 93.38 306 LEU A O 1
ATOM 2336 N N . TYR A 1 307 ? -6.375 -42.125 -17.266 1 94.06 307 TYR A N 1
ATOM 2337 C CA . TYR A 1 307 ? -7.254 -42.594 -18.328 1 94.06 307 TYR A CA 1
ATOM 2338 C C . TYR A 1 307 ? -6.688 -43.844 -18.969 1 94.06 307 TYR A C 1
ATOM 2340 O O . TYR A 1 307 ? -7.34 -44.469 -19.812 1 94.06 307 TYR A O 1
ATOM 2348 N N . GLY A 1 308 ? -5.465 -44.25 -18.625 1 93.69 308 GLY A N 1
ATOM 2349 C CA . GLY A 1 308 ? -4.871 -45.469 -19.125 1 93.69 308 GLY A CA 1
ATOM 2350 C C . GLY A 1 308 ? -4.582 -45.406 -20.609 1 93.69 308 GLY A C 1
ATOM 2351 O O . GLY A 1 308 ? -4.633 -46.438 -21.297 1 93.69 308 GLY A O 1
ATOM 2352 N N . LEU A 1 309 ? -4.309 -44.219 -21.109 1 95.94 309 LEU A N 1
ATOM 2353 C CA . LEU A 1 309 ? -4.039 -44.062 -22.531 1 95.94 309 LEU A CA 1
ATOM 2354 C C . LEU A 1 309 ? -2.553 -44.219 -22.828 1 95.94 309 LEU A C 1
ATOM 2356 O O . LEU A 1 309 ? -1.709 -43.875 -22 1 95.94 309 LEU A O 1
ATOM 2360 N N . PRO A 1 310 ? -2.223 -44.781 -24.031 1 97.06 310 PRO A N 1
ATOM 2361 C CA . PRO A 1 310 ? -0.816 -44.75 -24.438 1 97.06 310 PRO A CA 1
ATOM 2362 C C . PRO A 1 310 ? -0.267 -43.344 -24.594 1 97.06 310 PRO A C 1
ATOM 2364 O O . PRO A 1 310 ? -0.957 -42.469 -25.125 1 97.06 310 PRO A O 1
ATOM 2367 N N . VAL A 1 311 ? 0.918 -43.156 -24.141 1 98.38 311 VAL A N 1
ATOM 2368 C CA . VAL A 1 311 ? 1.518 -41.812 -24.203 1 98.38 311 VAL A CA 1
ATOM 2369 C C . VAL A 1 311 ? 2.963 -41.938 -24.688 1 98.38 311 VAL A C 1
ATOM 2371 O O . VAL A 1 311 ? 3.596 -42.969 -24.531 1 98.38 311 VAL A O 1
ATOM 2374 N N . ALA A 1 312 ? 3.445 -40.906 -25.297 1 98.62 312 ALA A N 1
ATOM 2375 C CA . ALA A 1 312 ? 4.844 -40.781 -25.703 1 98.62 312 ALA A CA 1
ATOM 2376 C C . ALA A 1 312 ? 5.348 -39.344 -25.531 1 98.62 312 ALA A C 1
ATOM 2378 O O . ALA A 1 312 ? 4.613 -38.406 -25.781 1 98.62 312 ALA A O 1
ATOM 2379 N N . ARG A 1 313 ? 6.562 -39.281 -25.094 1 98.31 313 ARG A N 1
ATOM 2380 C CA . ARG A 1 313 ? 7.145 -37.938 -24.906 1 98.31 313 ARG A CA 1
ATOM 2381 C C . ARG A 1 313 ? 8.141 -37.625 -26 1 98.31 313 ARG A C 1
ATOM 2383 O O . ARG A 1 313 ? 8.852 -38.5 -26.5 1 98.31 313 ARG A O 1
ATOM 2390 N N . VAL A 1 314 ? 8.258 -36.344 -26.359 1 98.06 314 VAL A N 1
ATOM 2391 C CA . VAL A 1 314 ? 9.188 -35.844 -27.375 1 98.06 314 VAL A CA 1
ATOM 2392 C C . VAL A 1 314 ? 9.883 -34.594 -26.859 1 98.06 314 VAL A C 1
ATOM 2394 O O . VAL A 1 314 ? 9.25 -33.719 -26.234 1 98.06 314 VAL A O 1
ATOM 2397 N N . GLY A 1 315 ? 11.195 -34.531 -27.016 1 97.12 315 GLY A N 1
ATOM 2398 C CA . GLY A 1 315 ? 11.914 -33.281 -26.875 1 97.12 315 GLY A CA 1
ATOM 2399 C C . GLY A 1 315 ? 12.422 -33.031 -25.453 1 97.12 315 GLY A C 1
ATOM 2400 O O . GLY A 1 315 ? 13.008 -32 -25.172 1 97.12 315 GLY A O 1
ATOM 2401 N N . THR A 1 316 ? 12.266 -33.938 -24.469 1 97.31 316 THR A N 1
ATOM 2402 C CA . THR A 1 316 ? 12.625 -33.719 -23.078 1 97.31 316 THR A CA 1
ATOM 2403 C C . THR A 1 316 ? 14.141 -33.562 -22.922 1 97.31 316 THR A C 1
ATOM 2405 O O . THR A 1 316 ? 14.609 -32.812 -22.078 1 97.31 316 THR A O 1
ATOM 2408 N N . GLU A 1 317 ? 14.914 -34.25 -23.75 1 95.06 317 GLU A N 1
ATOM 2409 C CA . GLU A 1 317 ? 16.375 -34.125 -23.688 1 95.06 317 GLU A CA 1
ATOM 2410 C C . GLU A 1 317 ? 16.812 -32.688 -23.969 1 95.06 317 GLU A C 1
ATOM 2412 O O . GLU A 1 317 ? 17.672 -32.156 -23.266 1 95.06 317 GLU A O 1
ATOM 2417 N N . THR A 1 318 ? 16.25 -32.156 -25 1 95.19 318 THR A N 1
ATOM 2418 C CA . THR A 1 318 ? 16.562 -30.766 -25.359 1 95.19 318 THR A CA 1
ATOM 2419 C C . THR A 1 318 ? 16.188 -29.812 -24.234 1 95.19 318 THR A C 1
ATOM 2421 O O . THR A 1 318 ? 16.938 -28.891 -23.922 1 95.19 318 THR A O 1
ATOM 2424 N N . LEU A 1 319 ? 15.078 -30.047 -23.641 1 96.31 319 LEU A N 1
ATOM 2425 C CA . LEU A 1 319 ? 14.609 -29.172 -22.578 1 96.31 319 LEU A CA 1
ATOM 2426 C C . LEU A 1 319 ? 15.516 -29.266 -21.359 1 96.31 319 LEU A C 1
ATOM 2428 O O . LEU A 1 319 ? 15.812 -28.25 -20.719 1 96.31 319 LEU A O 1
ATOM 2432 N N . LEU A 1 320 ? 15.922 -30.484 -21 1 96.06 320 LEU A N 1
ATOM 2433 C CA . LEU A 1 320 ? 16.828 -30.672 -19.875 1 96.06 320 LEU A CA 1
ATOM 2434 C C . LEU A 1 320 ? 18.109 -29.891 -20.062 1 96.06 320 LEU A C 1
ATOM 2436 O O . LEU A 1 320 ? 18.688 -29.375 -19.109 1 96.06 320 LEU A O 1
ATOM 2440 N N . ASP A 1 321 ? 18.469 -29.734 -21.281 1 93.69 321 ASP A N 1
ATOM 2441 C CA . ASP A 1 321 ? 19.688 -29.016 -21.625 1 93.69 321 ASP A CA 1
ATOM 2442 C C . ASP A 1 321 ? 19.453 -27.5 -21.578 1 93.69 321 ASP A C 1
ATOM 2444 O O . ASP A 1 321 ? 20.344 -26.734 -21.203 1 93.69 321 ASP A O 1
ATOM 2448 N N . ARG A 1 322 ? 18.234 -27.094 -21.891 1 93.94 322 ARG A N 1
ATOM 2449 C CA . ARG A 1 322 ? 17.969 -25.688 -22.109 1 93.94 322 ARG A CA 1
ATOM 2450 C C . ARG A 1 322 ? 17.453 -25.016 -20.844 1 93.94 322 ARG A C 1
ATOM 2452 O O . ARG A 1 322 ? 17.469 -23.781 -20.719 1 93.94 322 ARG A O 1
ATOM 2459 N N . LEU A 1 323 ? 17.016 -25.781 -19.906 1 95.19 323 LEU A N 1
ATOM 2460 C CA . LEU A 1 323 ? 16.438 -25.188 -18.703 1 95.19 323 LEU A CA 1
ATOM 2461 C C . LEU A 1 323 ? 17.5 -24.484 -17.875 1 95.19 323 LEU A C 1
ATOM 2463 O O . LEU A 1 323 ? 18.438 -25.125 -17.391 1 95.19 323 LEU A O 1
ATOM 2467 N N . THR A 1 324 ? 17.469 -23.188 -17.766 1 93.31 324 THR A N 1
ATOM 2468 C CA . THR A 1 324 ? 18.344 -22.344 -16.953 1 93.31 324 THR A CA 1
ATOM 2469 C C . THR A 1 324 ? 17.531 -21.344 -16.141 1 93.31 324 THR A C 1
ATOM 2471 O O . THR A 1 324 ? 16.5 -20.859 -16.609 1 93.31 324 THR A O 1
ATOM 2474 N N . PRO A 1 325 ? 17.891 -20.984 -15.023 1 94.94 325 PRO A N 1
ATOM 2475 C CA . PRO A 1 325 ? 18.938 -21.609 -14.203 1 94.94 325 PRO A CA 1
ATOM 2476 C C . PRO A 1 325 ? 18.562 -23.016 -13.742 1 94.94 325 PRO A C 1
ATOM 2478 O O . PRO A 1 325 ? 17.484 -23.516 -14.102 1 94.94 325 PRO A O 1
ATOM 2481 N N . TYR A 1 326 ? 19.438 -23.703 -13.094 1 96 326 TYR A N 1
ATOM 2482 C CA . TYR A 1 326 ? 19.172 -25.062 -12.648 1 96 326 TYR A CA 1
ATOM 2483 C C . TYR A 1 326 ? 17.938 -25.109 -11.758 1 96 326 TYR A C 1
ATOM 2485 O O . TYR A 1 326 ? 17.219 -26.125 -11.734 1 96 326 TYR A O 1
ATOM 2493 N N . GLU A 1 327 ? 17.641 -24.016 -11.133 1 95.81 327 GLU A N 1
ATOM 2494 C CA . GLU A 1 327 ? 16.562 -23.906 -10.156 1 95.81 327 GLU A CA 1
ATOM 2495 C C . GLU A 1 327 ? 15.211 -23.766 -10.844 1 95.81 327 GLU A C 1
ATOM 2497 O O . GLU A 1 327 ? 14.172 -23.734 -10.18 1 95.81 327 GLU A O 1
ATOM 2502 N N . ASN A 1 328 ? 15.234 -23.719 -12.156 1 94.94 328 ASN A N 1
ATOM 2503 C CA . ASN A 1 328 ? 13.992 -23.562 -12.898 1 94.94 328 ASN A CA 1
ATOM 2504 C C . ASN A 1 328 ? 12.945 -24.594 -12.492 1 94.94 328 ASN A C 1
ATOM 2506 O O . ASN A 1 328 ? 13.227 -25.797 -12.5 1 94.94 328 ASN A O 1
ATOM 2510 N N . SER A 1 329 ? 11.719 -24.156 -12.289 1 93.38 329 SER A N 1
ATOM 2511 C CA . SER A 1 329 ? 10.68 -24.984 -11.688 1 93.38 329 SER A CA 1
ATOM 2512 C C . SER A 1 329 ? 10.211 -26.062 -12.656 1 93.38 329 SER A C 1
ATOM 2514 O O . SER A 1 329 ? 9.602 -27.047 -12.234 1 93.38 329 SER A O 1
ATOM 2516 N N . ASN A 1 330 ? 10.516 -25.938 -13.898 1 95 330 ASN A N 1
ATOM 2517 C CA . ASN A 1 330 ? 10.109 -26.938 -14.883 1 95 330 ASN A CA 1
ATOM 2518 C C . ASN A 1 330 ? 11.047 -28.141 -14.883 1 95 330 ASN A C 1
ATOM 2520 O O . ASN A 1 330 ? 10.758 -29.156 -15.516 1 95 330 ASN A O 1
ATOM 2524 N N . ARG A 1 331 ? 12.109 -28.078 -14.148 1 97.12 331 ARG A N 1
ATOM 2525 C CA . ARG A 1 331 ? 13.133 -29.109 -14.203 1 97.12 331 ARG A CA 1
ATOM 2526 C C . ARG A 1 331 ? 12.586 -30.438 -13.688 1 97.12 331 ARG A C 1
ATOM 2528 O O . ARG A 1 331 ? 12.789 -31.484 -14.305 1 97.12 331 ARG A O 1
ATOM 2535 N N . VAL A 1 332 ? 11.914 -30.406 -12.641 1 97.75 332 VAL A N 1
ATOM 2536 C CA . VAL A 1 332 ? 11.398 -31.641 -12.062 1 97.75 332 VAL A CA 1
ATOM 2537 C C . VAL A 1 332 ? 10.312 -32.219 -12.969 1 97.75 332 VAL A C 1
ATOM 2539 O O . VAL A 1 332 ? 10.328 -33.406 -13.281 1 97.75 332 VAL A O 1
ATOM 2542 N N . PRO A 1 333 ? 9.359 -31.391 -13.469 1 97.38 333 PRO A N 1
ATOM 2543 C CA . PRO A 1 333 ? 8.383 -31.938 -14.422 1 97.38 333 PRO A CA 1
ATOM 2544 C C . PRO A 1 333 ? 9.039 -32.594 -15.633 1 97.38 333 PRO A C 1
ATOM 2546 O O . PRO A 1 333 ? 8.688 -33.719 -16 1 97.38 333 PRO A O 1
ATOM 2549 N N . VAL A 1 334 ? 10.016 -31.953 -16.219 1 97.94 334 VAL A N 1
ATOM 2550 C CA . VAL A 1 334 ? 10.711 -32.5 -17.375 1 97.94 334 VAL A CA 1
ATOM 2551 C C . VAL A 1 334 ? 11.422 -33.781 -16.984 1 97.94 334 VAL A C 1
ATOM 2553 O O . VAL A 1 334 ? 11.398 -34.781 -17.734 1 97.94 334 VAL A O 1
ATOM 2556 N N . THR A 1 335 ? 12.047 -33.781 -15.828 1 98.31 335 THR A N 1
ATOM 2557 C CA . THR A 1 335 ? 12.766 -34.969 -15.32 1 98.31 335 THR A CA 1
ATOM 2558 C C . THR A 1 335 ? 11.812 -36.156 -15.156 1 98.31 335 THR A C 1
ATOM 2560 O O . THR A 1 335 ? 12.109 -37.25 -15.594 1 98.31 335 THR A O 1
ATOM 2563 N N . ILE A 1 336 ? 10.656 -35.906 -14.602 1 98.19 336 ILE A N 1
ATOM 2564 C CA . ILE A 1 336 ? 9.68 -36.938 -14.344 1 98.19 336 ILE A CA 1
ATOM 2565 C C . ILE A 1 336 ? 9.203 -37.562 -15.664 1 98.19 336 ILE A C 1
ATOM 2567 O O . ILE A 1 336 ? 9.211 -38.781 -15.844 1 98.19 336 ILE A O 1
ATOM 2571 N N . VAL A 1 337 ? 8.828 -36.719 -16.578 1 98.06 337 VAL A N 1
ATOM 2572 C CA . VAL A 1 337 ? 8.297 -37.188 -17.859 1 98.06 337 VAL A CA 1
ATOM 2573 C C . VAL A 1 337 ? 9.383 -37.938 -18.625 1 98.06 337 VAL A C 1
ATOM 2575 O O . VAL A 1 337 ? 9.133 -39 -19.188 1 98.06 337 VAL A O 1
ATOM 2578 N N . ASP A 1 338 ? 10.586 -37.406 -18.625 1 97.88 338 ASP A N 1
ATOM 2579 C CA . ASP A 1 338 ? 11.711 -38.031 -19.312 1 97.88 338 ASP A CA 1
ATOM 2580 C C . ASP A 1 338 ? 12.023 -39.406 -18.75 1 97.88 338 ASP A C 1
ATOM 2582 O O . ASP A 1 338 ? 12.289 -40.344 -19.484 1 97.88 338 ASP A O 1
ATOM 2586 N N . ALA A 1 339 ? 12 -39.469 -17.484 1 97.25 339 ALA A N 1
ATOM 2587 C CA . ALA A 1 339 ? 12.391 -40.719 -16.797 1 97.25 339 ALA A CA 1
ATOM 2588 C C . ALA A 1 339 ? 11.305 -41.781 -16.906 1 97.25 339 ALA A C 1
ATOM 2590 O O . ALA A 1 339 ? 11.594 -42.969 -16.922 1 97.25 339 ALA A O 1
ATOM 2591 N N . LEU A 1 340 ? 10.086 -41.375 -17.031 1 97.06 340 LEU A N 1
ATOM 2592 C CA . LEU A 1 340 ? 8.977 -42.281 -16.875 1 97.06 340 LEU A CA 1
ATOM 2593 C C . LEU A 1 340 ? 8.438 -42.719 -18.234 1 97.06 340 LEU A C 1
ATOM 2595 O O . LEU A 1 340 ? 8.125 -43.906 -18.453 1 97.06 340 LEU A O 1
ATOM 2599 N N . LEU A 1 341 ? 8.297 -41.812 -19.188 1 97.62 341 LEU A N 1
ATOM 2600 C CA . LEU A 1 341 ? 7.523 -42.094 -20.391 1 97.62 341 LEU A CA 1
ATOM 2601 C C . LEU A 1 341 ? 8.438 -42.438 -21.562 1 97.62 341 LEU A C 1
ATOM 2603 O O . LEU A 1 341 ? 9.547 -41.906 -21.656 1 97.62 341 LEU A O 1
ATOM 2607 N N . PRO A 1 342 ? 7.992 -43.156 -22.453 1 97.81 342 PRO A N 1
ATOM 2608 C CA . PRO A 1 342 ? 8.797 -43.562 -23.609 1 97.81 342 PRO A CA 1
ATOM 2609 C C . PRO A 1 342 ? 8.789 -42.531 -24.734 1 97.81 342 PRO A C 1
ATOM 2611 O O . PRO A 1 342 ? 7.93 -41.656 -24.75 1 97.81 342 PRO A O 1
ATOM 2614 N N . GLU A 1 343 ? 9.773 -42.688 -25.609 1 97.38 343 GLU A N 1
ATOM 2615 C CA . GLU A 1 343 ? 9.789 -41.969 -26.875 1 97.38 343 GLU A CA 1
ATOM 2616 C C . GLU A 1 343 ? 9.031 -42.75 -27.953 1 97.38 343 GLU A C 1
ATOM 2618 O O . GLU A 1 343 ? 8.883 -43.969 -27.875 1 97.38 343 GLU A O 1
ATOM 2623 N N . PRO A 1 344 ? 8.586 -42 -28.984 1 97.75 344 PRO A N 1
ATOM 2624 C CA . PRO A 1 344 ? 7.852 -42.688 -30.047 1 97.75 344 PRO A CA 1
ATOM 2625 C C . PRO A 1 344 ? 8.68 -43.781 -30.734 1 97.75 344 PRO A C 1
ATOM 2627 O O . PRO A 1 344 ? 8.133 -44.75 -31.219 1 97.75 344 PRO A O 1
ATOM 2630 N N . ALA A 1 345 ? 9.961 -43.656 -30.734 1 95.38 345 ALA A N 1
ATOM 2631 C CA . ALA A 1 345 ? 10.852 -44.594 -31.391 1 95.38 345 ALA A CA 1
ATOM 2632 C C . ALA A 1 345 ? 10.797 -45.969 -30.719 1 95.38 345 ALA A C 1
ATOM 2634 O O . ALA A 1 345 ? 11.133 -46.969 -31.328 1 95.38 345 ALA A O 1
ATOM 2635 N N . ASP A 1 346 ? 10.438 -45.969 -29.484 1 96.06 346 ASP A N 1
ATOM 2636 C CA . ASP A 1 346 ? 10.281 -47.219 -28.75 1 96.06 346 ASP A CA 1
ATOM 2637 C C . ASP A 1 346 ? 8.836 -47.719 -28.812 1 96.06 346 ASP A C 1
ATOM 2639 O O . ASP A 1 346 ? 8.102 -47.625 -27.828 1 96.06 346 ASP A O 1
ATOM 2643 N N . ARG A 1 347 ? 8.461 -48.344 -29.859 1 95.88 347 ARG A N 1
ATOM 2644 C CA . ARG A 1 347 ? 7.086 -48.75 -30.141 1 95.88 347 ARG A CA 1
ATOM 2645 C C . ARG A 1 347 ? 6.559 -49.688 -29.047 1 95.88 347 ARG A C 1
ATOM 2647 O O . ARG A 1 347 ? 5.422 -49.562 -28.594 1 95.88 347 ARG A O 1
ATOM 2654 N N . ASP A 1 348 ? 7.359 -50.562 -28.641 1 96.19 348 ASP A N 1
ATOM 2655 C CA . ASP A 1 348 ? 6.941 -51.562 -27.641 1 96.19 348 ASP A CA 1
ATOM 2656 C C . ASP A 1 348 ? 6.625 -50.875 -26.297 1 96.19 348 ASP A C 1
ATOM 2658 O O . ASP A 1 348 ? 5.613 -51.188 -25.672 1 96.19 348 ASP A O 1
ATOM 2662 N N . ALA A 1 349 ? 7.461 -50 -25.906 1 96.12 349 ALA A N 1
ATOM 2663 C CA . ALA A 1 349 ? 7.258 -49.281 -24.656 1 96.12 349 ALA A CA 1
ATOM 2664 C C . ALA A 1 349 ? 5.992 -48.438 -24.703 1 96.12 349 ALA A C 1
ATOM 2666 O O . ALA A 1 349 ? 5.262 -48.344 -23.703 1 96.12 349 ALA A O 1
ATOM 2667 N N . VAL A 1 350 ? 5.734 -47.844 -25.844 1 97.25 350 VAL A N 1
ATOM 2668 C CA . VAL A 1 350 ? 4.547 -47 -26 1 97.25 350 VAL A CA 1
ATOM 2669 C C . VAL A 1 350 ? 3.295 -47.875 -25.938 1 97.25 350 VAL A C 1
ATOM 2671 O O . VAL A 1 350 ? 2.352 -47.562 -25.203 1 97.25 350 VAL A O 1
ATOM 2674 N N . THR A 1 351 ? 3.35 -48.969 -26.625 1 93.56 351 THR A N 1
ATOM 2675 C CA . THR A 1 351 ? 2.191 -49.844 -26.719 1 93.56 351 THR A CA 1
ATOM 2676 C C . THR A 1 351 ? 1.902 -50.5 -25.359 1 93.56 351 THR A C 1
ATOM 2678 O O . THR A 1 351 ? 0.741 -50.656 -24.969 1 93.56 351 THR A O 1
ATOM 2681 N N . GLU A 1 352 ? 2.92 -50.812 -24.641 1 93.88 352 GLU A N 1
ATOM 2682 C CA . GLU A 1 352 ? 2.773 -51.531 -23.375 1 93.88 352 GLU A CA 1
ATOM 2683 C C . GLU A 1 352 ? 2.543 -50.562 -22.219 1 93.88 352 GLU A C 1
ATOM 2685 O O . GLU A 1 352 ? 2.133 -50.938 -21.125 1 93.88 352 GLU A O 1
ATOM 2690 N N . GLY A 1 353 ? 2.789 -49.375 -22.516 1 93.31 353 GLY A N 1
ATOM 2691 C CA . GLY A 1 353 ? 2.754 -48.406 -21.453 1 93.31 353 GLY A CA 1
ATOM 2692 C C . GLY A 1 353 ? 3.838 -48.625 -20.406 1 93.31 353 GLY A C 1
ATOM 2693 O O . GLY A 1 353 ? 3.6 -48.438 -19.219 1 93.31 353 GLY A O 1
ATOM 2694 N N . ARG A 1 354 ? 4.977 -48.969 -20.812 1 92.69 354 ARG A N 1
ATOM 2695 C CA . ARG A 1 354 ? 6.078 -49.281 -19.922 1 92.69 354 ARG A CA 1
ATOM 2696 C C . ARG A 1 354 ? 6.699 -48.031 -19.328 1 92.69 354 ARG A C 1
ATOM 2698 O O . ARG A 1 354 ? 7.012 -47.094 -20.062 1 92.69 354 ARG A O 1
ATOM 2705 N N . ARG A 1 355 ? 6.902 -48.062 -18.016 1 92.62 355 ARG A N 1
ATOM 2706 C CA . ARG A 1 355 ? 7.57 -46.938 -17.328 1 92.62 355 ARG A CA 1
ATOM 2707 C C . ARG A 1 355 ? 9.086 -47.125 -17.375 1 92.62 355 ARG A C 1
ATOM 2709 O O . ARG A 1 355 ? 9.594 -48.25 -17.266 1 92.62 355 ARG A O 1
ATOM 2716 N N . GLY A 1 356 ? 9.773 -46 -17.516 1 91.69 356 GLY A N 1
ATOM 2717 C CA . GLY A 1 356 ? 11.227 -46.062 -17.594 1 91.69 356 GLY A CA 1
ATOM 2718 C C . GLY A 1 356 ? 11.891 -46.344 -16.266 1 91.69 356 GLY A C 1
ATOM 2719 O O . GLY A 1 356 ? 12.984 -46.906 -16.219 1 91.69 356 GLY A O 1
ATOM 2720 N N . LEU A 1 357 ? 11.273 -45.906 -15.227 1 93.12 357 LEU A N 1
ATOM 2721 C CA . LEU A 1 357 ? 11.789 -46.094 -13.875 1 93.12 357 LEU A CA 1
ATOM 2722 C C . LEU A 1 357 ? 10.68 -46.562 -12.945 1 93.12 357 LEU A C 1
ATOM 2724 O O . LEU A 1 357 ? 9.508 -46.219 -13.133 1 93.12 357 LEU A O 1
ATOM 2728 N N . ASP A 1 358 ? 11.047 -47.406 -11.984 1 92.81 358 ASP A N 1
ATOM 2729 C CA . ASP A 1 358 ? 10.078 -47.719 -10.938 1 92.81 358 ASP A CA 1
ATOM 2730 C C . ASP A 1 358 ? 9.938 -46.562 -9.953 1 92.81 358 ASP A C 1
ATOM 2732 O O . ASP A 1 358 ? 10.672 -45.562 -10.039 1 92.81 358 ASP A O 1
ATOM 2736 N N . THR A 1 359 ? 9.078 -46.719 -9.078 1 92.31 359 THR A N 1
ATOM 2737 C CA . THR A 1 359 ? 8.672 -45.594 -8.203 1 92.31 359 THR A CA 1
ATOM 2738 C C . THR A 1 359 ? 9.805 -45.219 -7.25 1 92.31 359 THR A C 1
ATOM 2740 O O . THR A 1 359 ? 10.062 -44.031 -7.016 1 92.31 359 THR A O 1
ATOM 2743 N N . GLU A 1 360 ? 10.438 -46.156 -6.68 1 94.5 360 GLU A N 1
ATOM 2744 C CA . GLU A 1 360 ? 11.516 -45.906 -5.727 1 94.5 360 GLU A CA 1
ATOM 2745 C C . GLU A 1 360 ? 12.695 -45.188 -6.395 1 94.5 360 GLU A C 1
ATOM 2747 O O . GLU A 1 360 ? 13.242 -44.25 -5.848 1 94.5 360 GLU A O 1
ATOM 2752 N N . ALA A 1 361 ? 13.016 -45.719 -7.516 1 95 361 ALA A N 1
ATOM 2753 C CA . ALA A 1 361 ? 14.109 -45.125 -8.273 1 95 361 ALA A CA 1
ATOM 2754 C C . ALA A 1 361 ? 13.766 -43.688 -8.695 1 95 361 ALA A C 1
ATOM 2756 O O . ALA A 1 361 ? 14.617 -42.781 -8.656 1 95 361 ALA A O 1
ATOM 2757 N N . LEU A 1 362 ? 12.547 -43.531 -9.117 1 97.06 362 LEU A N 1
ATOM 2758 C CA . LEU A 1 362 ? 12.102 -42.188 -9.5 1 97.06 362 LEU A CA 1
ATOM 2759 C C . LEU A 1 362 ? 12.141 -41.25 -8.312 1 97.06 362 LEU A C 1
ATOM 2761 O O . LEU A 1 362 ? 12.57 -40.094 -8.445 1 97.06 362 LEU A O 1
ATOM 2765 N N . ALA A 1 363 ? 11.711 -41.719 -7.176 1 97.56 363 ALA A N 1
ATOM 2766 C CA . ALA A 1 363 ? 11.711 -40.875 -5.965 1 97.56 363 ALA A CA 1
ATOM 2767 C C . ALA A 1 363 ? 13.125 -40.469 -5.598 1 97.56 363 ALA A C 1
ATOM 2769 O O . ALA A 1 363 ? 13.352 -39.312 -5.234 1 97.56 363 ALA A O 1
ATOM 2770 N N . ALA A 1 364 ? 14.039 -41.375 -5.66 1 97.19 364 ALA A N 1
ATOM 2771 C CA . ALA A 1 364 ? 15.438 -41.062 -5.367 1 97.19 364 ALA A CA 1
ATOM 2772 C C . ALA A 1 364 ? 15.977 -40 -6.34 1 97.19 364 ALA A C 1
ATOM 2774 O O . ALA A 1 364 ? 16.688 -39.094 -5.934 1 97.19 364 ALA A O 1
ATOM 2775 N N . LEU A 1 365 ? 15.672 -40.188 -7.566 1 97.94 365 LEU A N 1
ATOM 2776 C CA . LEU A 1 365 ? 16.109 -39.25 -8.594 1 97.94 365 LEU A CA 1
ATOM 2777 C C . LEU A 1 365 ? 15.531 -37.844 -8.328 1 97.94 365 LEU A C 1
ATOM 2779 O O . LEU A 1 365 ? 16.266 -36.844 -8.359 1 97.94 365 LEU A O 1
ATOM 2783 N N . VAL A 1 366 ? 14.219 -37.781 -8.047 1 98.31 366 VAL A N 1
ATOM 2784 C CA . VAL A 1 366 ? 13.531 -36.5 -7.848 1 98.31 366 VAL A CA 1
ATOM 2785 C C . VAL A 1 366 ? 14.078 -35.812 -6.605 1 98.31 366 VAL A C 1
ATOM 2787 O O . VAL A 1 366 ? 14.266 -34.594 -6.602 1 98.31 366 VAL A O 1
ATOM 2790 N N . ARG A 1 367 ? 14.406 -36.562 -5.566 1 98.25 367 ARG A N 1
ATOM 2791 C CA . ARG A 1 367 ? 15 -36 -4.359 1 98.25 367 ARG A CA 1
ATOM 2792 C C . ARG A 1 367 ? 16.391 -35.406 -4.648 1 98.25 367 ARG A C 1
ATOM 2794 O O . ARG A 1 367 ? 16.719 -34.344 -4.168 1 98.25 367 ARG A O 1
ATOM 2801 N N . ALA A 1 368 ? 17.141 -36.125 -5.438 1 98.25 368 ALA A N 1
ATOM 2802 C CA . ALA A 1 368 ? 18.484 -35.656 -5.777 1 98.25 368 ALA A CA 1
ATOM 2803 C C . ALA A 1 368 ? 18.422 -34.375 -6.625 1 98.25 368 ALA A C 1
ATOM 2805 O O . ALA A 1 368 ? 19.125 -33.406 -6.348 1 98.25 368 ALA A O 1
ATOM 2806 N N . VAL A 1 369 ? 17.594 -34.406 -7.621 1 98.38 369 VAL A N 1
ATOM 2807 C CA . VAL A 1 369 ? 17.406 -33.219 -8.477 1 98.38 369 VAL A CA 1
ATOM 2808 C C . VAL A 1 369 ? 16.859 -32.062 -7.66 1 98.38 369 VAL A C 1
ATOM 2810 O O . VAL A 1 369 ? 17.328 -30.922 -7.789 1 98.38 369 VAL A O 1
ATOM 2813 N N . GLY A 1 370 ? 15.875 -32.375 -6.797 1 98.31 370 GLY A N 1
ATOM 2814 C CA . GLY A 1 370 ? 15.281 -31.359 -5.949 1 98.31 370 GLY A CA 1
ATOM 2815 C C . GLY A 1 370 ? 16.281 -30.688 -5.039 1 98.31 370 GLY A C 1
ATOM 2816 O O . GLY A 1 370 ? 16.266 -29.469 -4.883 1 98.31 370 GLY A O 1
ATOM 2817 N N . TYR A 1 371 ? 17.156 -31.469 -4.465 1 98.19 371 TYR A N 1
ATOM 2818 C CA . TYR A 1 371 ? 18.203 -30.891 -3.637 1 98.19 371 TYR A CA 1
ATOM 2819 C C . TYR A 1 371 ? 19.125 -30 -4.461 1 98.19 371 TYR A C 1
ATOM 2821 O O . TYR A 1 371 ? 19.469 -28.891 -4.039 1 98.19 371 TYR A O 1
ATOM 2829 N N . ALA A 1 372 ? 19.516 -30.516 -5.559 1 97.81 372 ALA A N 1
ATOM 2830 C CA . ALA A 1 372 ? 20.422 -29.734 -6.406 1 97.81 372 ALA A CA 1
ATOM 2831 C C . ALA A 1 372 ? 19.781 -28.422 -6.82 1 97.81 372 ALA A C 1
ATOM 2833 O O . ALA A 1 372 ? 20.469 -27.422 -7.027 1 97.81 372 ALA A O 1
ATOM 2834 N N . MET A 1 373 ? 18.484 -28.438 -6.918 1 98 373 MET A N 1
ATOM 2835 C CA . MET A 1 373 ? 17.766 -27.219 -7.273 1 98 373 MET A CA 1
ATOM 2836 C C . MET A 1 373 ? 17.75 -26.219 -6.113 1 98 373 MET A C 1
ATOM 2838 O O . MET A 1 373 ? 18.047 -25.047 -6.297 1 98 373 MET A O 1
ATOM 2842 N N . GLN A 1 374 ? 17.422 -26.75 -4.941 1 97.81 374 GLN A N 1
ATOM 2843 C CA . GLN A 1 374 ? 17.219 -25.859 -3.814 1 97.81 374 GLN A CA 1
ATOM 2844 C C . GLN A 1 374 ? 17.891 -26.375 -2.555 1 97.81 374 GLN A C 1
ATOM 2846 O O . GLN A 1 374 ? 17.234 -26.688 -1.563 1 97.81 374 GLN A O 1
ATOM 2851 N N . PRO A 1 375 ? 19.219 -26.312 -2.551 1 97.56 375 PRO A N 1
ATOM 2852 C CA . PRO A 1 375 ? 19.953 -26.875 -1.416 1 97.56 375 PRO A CA 1
ATOM 2853 C C . PRO A 1 375 ? 19.719 -26.109 -0.118 1 97.56 375 PRO A C 1
ATOM 2855 O O . PRO A 1 375 ? 19.766 -26.688 0.968 1 97.56 375 PRO A O 1
ATOM 2858 N N . LYS A 1 376 ? 19.406 -24.875 -0.203 1 96.75 376 LYS A N 1
ATOM 2859 C CA . LYS A 1 376 ? 19.203 -24.047 0.985 1 96.75 376 LYS A CA 1
ATOM 2860 C C . LYS A 1 376 ? 17.812 -24.266 1.571 1 96.75 376 LYS A C 1
ATOM 2862 O O . LYS A 1 376 ? 17.609 -24.094 2.775 1 96.75 376 LYS A O 1
ATOM 2867 N N . ILE A 1 377 ? 16.891 -24.656 0.771 1 96.88 377 ILE A N 1
ATOM 2868 C CA . ILE A 1 377 ? 15.516 -24.859 1.207 1 96.88 377 ILE A CA 1
ATOM 2869 C C . ILE A 1 377 ? 15.352 -26.281 1.745 1 96.88 377 ILE A C 1
ATOM 2871 O O . ILE A 1 377 ? 14.594 -26.516 2.689 1 96.88 377 ILE A O 1
ATOM 2875 N N . LEU A 1 378 ? 16.141 -27.203 1.108 1 97.69 378 LEU A N 1
ATOM 2876 C CA . LEU A 1 378 ? 16.016 -28.594 1.479 1 97.69 378 LEU A CA 1
ATOM 2877 C C . LEU A 1 378 ? 17.359 -29.188 1.876 1 97.69 378 LEU A C 1
ATOM 2879 O O . LEU A 1 378 ? 17.797 -30.203 1.326 1 97.69 378 LEU A O 1
ATOM 2883 N N . PRO A 1 379 ? 17.938 -28.609 2.867 1 97 379 PRO A N 1
ATOM 2884 C CA . PRO A 1 379 ? 19.266 -29.094 3.244 1 97 379 PRO A CA 1
ATOM 2885 C C . PRO A 1 379 ? 19.25 -30.547 3.707 1 97 379 PRO A C 1
ATOM 2887 O O . PRO A 1 379 ? 20.25 -31.266 3.551 1 97 379 PRO A O 1
ATOM 2890 N N . GLU A 1 380 ? 18.188 -31.016 4.184 1 97 380 GLU A N 1
ATOM 2891 C CA . GLU A 1 380 ? 18.078 -32.344 4.758 1 97 380 GLU A CA 1
ATOM 2892 C C . GLU A 1 380 ? 18.156 -33.438 3.676 1 97 380 GLU A C 1
ATOM 2894 O O . GLU A 1 380 ? 18.359 -34.594 3.975 1 97 380 GLU A O 1
ATOM 2899 N N . LEU A 1 381 ? 18.031 -33.031 2.438 1 98 381 LEU A N 1
ATOM 2900 C CA . LEU A 1 381 ? 18.031 -34 1.347 1 98 381 LEU A CA 1
ATOM 2901 C C . LEU A 1 381 ? 19.438 -34.281 0.856 1 98 381 LEU A C 1
ATOM 2903 O O . LEU A 1 381 ? 19.656 -35.156 -0.009 1 98 381 LEU A O 1
ATOM 2907 N N . ARG A 1 382 ? 20.453 -33.656 1.343 1 97.75 382 ARG A N 1
ATOM 2908 C CA . ARG A 1 382 ? 21.812 -33.781 0.835 1 97.75 382 ARG A CA 1
ATOM 2909 C C . ARG A 1 382 ? 22.281 -35.219 0.903 1 97.75 382 ARG A C 1
ATOM 2911 O O . ARG A 1 382 ? 22.781 -35.75 -0.086 1 97.75 382 ARG A O 1
ATOM 2918 N N . PRO A 1 383 ? 22.109 -35.938 2.068 1 97.88 383 PRO A N 1
ATOM 2919 C CA . PRO A 1 383 ? 22.594 -37.312 2.115 1 97.88 383 PRO A CA 1
ATOM 2920 C C . PRO A 1 383 ? 21.953 -38.188 1.047 1 97.88 383 PRO A C 1
ATOM 2922 O O . PRO A 1 383 ? 22.656 -39 0.406 1 97.88 383 PRO A O 1
ATOM 2925 N N . ALA A 1 384 ? 20.719 -38.031 0.917 1 97.12 384 ALA A N 1
ATOM 2926 C CA . ALA A 1 384 ? 20.016 -38.812 -0.098 1 97.12 384 ALA A CA 1
ATOM 2927 C C . ALA A 1 384 ? 20.531 -38.5 -1.497 1 97.12 384 ALA A C 1
ATOM 2929 O O . ALA A 1 384 ? 20.656 -39.375 -2.344 1 97.12 384 ALA A O 1
ATOM 2930 N N . ALA A 1 385 ? 20.766 -37.219 -1.736 1 97.94 385 ALA A N 1
ATOM 2931 C CA . ALA A 1 385 ? 21.297 -36.781 -3.029 1 97.94 385 ALA A CA 1
ATOM 2932 C C . ALA A 1 385 ? 22.672 -37.375 -3.287 1 97.94 385 ALA A C 1
ATOM 2934 O O . ALA A 1 385 ? 22.953 -37.875 -4.383 1 97.94 385 ALA A O 1
ATOM 2935 N N . GLU A 1 386 ? 23.516 -37.375 -2.309 1 97.5 386 GLU A N 1
ATOM 2936 C CA . GLU A 1 386 ? 24.859 -37.906 -2.426 1 97.5 386 GLU A CA 1
ATOM 2937 C C . GLU A 1 386 ? 24.812 -39.406 -2.709 1 97.5 386 GLU A C 1
ATOM 2939 O O . GLU A 1 386 ? 25.562 -39.906 -3.555 1 97.5 386 GLU A O 1
ATOM 2944 N N . GLU A 1 387 ? 24.016 -40.062 -1.981 1 97 387 GLU A N 1
ATOM 2945 C CA . GLU A 1 387 ? 23.875 -41.5 -2.174 1 97 387 GLU A CA 1
ATOM 2946 C C . GLU A 1 387 ? 23.422 -41.844 -3.598 1 97 387 GLU A C 1
ATOM 2948 O O . GLU A 1 387 ? 23.984 -42.719 -4.238 1 97 387 GLU A O 1
ATOM 2953 N N . PHE A 1 388 ? 22.453 -41.125 -4.066 1 96.75 388 PHE A N 1
ATOM 2954 C CA . PHE A 1 388 ? 21.969 -41.344 -5.426 1 96.75 388 PHE A CA 1
ATOM 2955 C C . PHE A 1 388 ? 23.078 -41.094 -6.438 1 96.75 388 PHE A C 1
ATOM 2957 O O . PHE A 1 388 ? 23.266 -41.875 -7.371 1 96.75 388 PHE A O 1
ATOM 2964 N N . LEU A 1 389 ? 23.766 -39.969 -6.297 1 96.38 389 LEU A N 1
ATOM 2965 C CA . LEU A 1 389 ? 24.781 -39.594 -7.262 1 96.38 389 LEU A CA 1
ATOM 2966 C C . LEU A 1 389 ? 25.969 -40.531 -7.227 1 96.38 389 LEU A C 1
ATOM 2968 O O . LEU A 1 389 ? 26.625 -40.75 -8.25 1 96.38 389 LEU A O 1
ATOM 2972 N N . ARG A 1 390 ? 26.234 -41.188 -6.137 1 94.88 390 ARG A N 1
ATOM 2973 C CA . ARG A 1 390 ? 27.328 -42.156 -6.023 1 94.88 390 ARG A CA 1
ATOM 2974 C C . ARG A 1 390 ? 26.953 -43.469 -6.688 1 94.88 390 ARG A C 1
ATOM 2976 O O . ARG A 1 390 ? 27.797 -44.125 -7.305 1 94.88 390 ARG A O 1
ATOM 2983 N N . THR A 1 391 ? 25.719 -43.812 -6.621 1 93.81 391 THR A N 1
ATOM 2984 C CA . THR A 1 391 ? 25.328 -45.156 -7.012 1 93.81 391 THR A CA 1
ATOM 2985 C C . THR A 1 391 ? 24.516 -45.156 -8.305 1 93.81 391 THR A C 1
ATOM 2987 O O . THR A 1 391 ? 24.469 -46.156 -9.031 1 93.81 391 THR A O 1
ATOM 2990 N N . GLY A 1 392 ? 23.984 -44.062 -8.508 1 89.06 392 GLY A N 1
ATOM 2991 C CA . GLY A 1 392 ? 22.984 -44.031 -9.555 1 89.06 392 GLY A CA 1
ATOM 2992 C C . GLY A 1 392 ? 23.375 -43.188 -10.742 1 89.06 392 GLY A C 1
ATOM 2993 O O . GLY A 1 392 ? 22.641 -43.094 -11.734 1 89.06 392 GLY A O 1
ATOM 2994 N N . LEU A 1 393 ? 24.5 -42.531 -10.633 1 88.88 393 LEU A N 1
ATOM 2995 C CA . LEU A 1 393 ? 24.938 -41.688 -11.75 1 88.88 393 LEU A CA 1
ATOM 2996 C C . LEU A 1 393 ? 25.516 -42.562 -12.875 1 88.88 393 LEU A C 1
ATOM 2998 O O . LEU A 1 393 ? 26.531 -43.219 -12.688 1 88.88 393 LEU A O 1
ATOM 3002 N N . ASP A 1 394 ? 24.828 -42.656 -13.969 1 89.81 394 ASP A N 1
ATOM 3003 C CA . ASP A 1 394 ? 25.266 -43.406 -15.148 1 89.81 394 ASP A CA 1
ATOM 3004 C C . ASP A 1 394 ? 25.016 -42.594 -16.422 1 89.81 394 ASP A C 1
ATOM 3006 O O . ASP A 1 394 ? 24.781 -41.375 -16.359 1 89.81 394 ASP A O 1
ATOM 3010 N N . ALA A 1 395 ? 25.156 -43.219 -17.547 1 85.31 395 ALA A N 1
ATOM 3011 C CA . ALA A 1 395 ? 25.062 -42.531 -18.828 1 85.31 395 ALA A CA 1
ATOM 3012 C C . ALA A 1 395 ? 23.656 -41.969 -19.047 1 85.31 395 ALA A C 1
ATOM 3014 O O . ALA A 1 395 ? 23.484 -40.906 -19.656 1 85.31 395 ALA A O 1
ATOM 3015 N N . ARG A 1 396 ? 22.656 -42.562 -18.453 1 88 396 ARG A N 1
ATOM 3016 C CA . ARG A 1 396 ? 21.266 -42.156 -18.641 1 88 396 ARG A CA 1
ATOM 3017 C C . ARG A 1 396 ? 20.891 -41.062 -17.656 1 88 396 ARG A C 1
ATOM 3019 O O . ARG A 1 396 ? 20.25 -40.062 -18.016 1 88 396 ARG A O 1
ATOM 3026 N N . THR A 1 397 ? 21.359 -41.219 -16.469 1 93.25 397 THR A N 1
ATOM 3027 C CA . THR A 1 397 ? 20.906 -40.312 -15.414 1 93.25 397 THR A CA 1
ATOM 3028 C C . THR A 1 397 ? 21.75 -39.031 -15.398 1 93.25 397 THR A C 1
ATOM 3030 O O . THR A 1 397 ? 21.344 -38.031 -14.805 1 93.25 397 THR A O 1
ATOM 3033 N N . ARG A 1 398 ? 22.844 -39 -16.062 1 92.69 398 ARG A N 1
ATOM 3034 C CA . ARG A 1 398 ? 23.719 -37.844 -16.094 1 92.69 398 ARG A CA 1
ATOM 3035 C C . ARG A 1 398 ? 23.031 -36.625 -16.719 1 92.69 398 ARG A C 1
ATOM 3037 O O . ARG A 1 398 ? 23.328 -35.469 -16.359 1 92.69 398 ARG A O 1
ATOM 3044 N N . ARG A 1 399 ? 22.062 -36.844 -17.547 1 94.88 399 ARG A N 1
ATOM 3045 C CA . ARG A 1 399 ? 21.406 -35.75 -18.25 1 94.88 399 ARG A CA 1
ATOM 3046 C C . ARG A 1 399 ? 20.562 -34.906 -17.312 1 94.88 399 ARG A C 1
ATOM 3048 O O . ARG A 1 399 ? 20.219 -33.781 -17.625 1 94.88 399 ARG A O 1
ATOM 3055 N N . TYR A 1 400 ? 20.266 -35.469 -16.156 1 97.38 400 TYR A N 1
ATOM 3056 C CA . TYR A 1 400 ? 19.406 -34.719 -15.219 1 97.38 400 TYR A CA 1
ATOM 3057 C C . TYR A 1 400 ? 20.234 -33.75 -14.367 1 97.38 400 TYR A C 1
ATOM 3059 O O . TYR A 1 400 ? 19.672 -32.906 -13.672 1 97.38 400 TYR A O 1
ATOM 3067 N N . PHE A 1 401 ? 21.609 -33.906 -14.43 1 96.69 401 PHE A N 1
ATOM 3068 C CA . PHE A 1 401 ? 22.484 -33.094 -13.594 1 96.69 401 PHE A CA 1
ATOM 3069 C C . PHE A 1 401 ? 23.5 -32.344 -14.453 1 96.69 401 PHE A C 1
ATOM 3071 O O . PHE A 1 401 ? 24.016 -32.906 -15.43 1 96.69 401 PHE A O 1
ATOM 3078 N N . LYS A 1 402 ? 23.625 -31.094 -14.117 1 94.69 402 LYS A N 1
ATOM 3079 C CA . LYS A 1 402 ? 24.703 -30.344 -14.742 1 94.69 402 LYS A CA 1
ATOM 3080 C C . LYS A 1 402 ? 26 -30.469 -13.938 1 94.69 402 LYS A C 1
ATOM 3082 O O . LYS A 1 402 ? 26 -30.297 -12.719 1 94.69 402 LYS A O 1
ATOM 3087 N N . LYS A 1 403 ? 27.047 -30.703 -14.641 1 92.75 403 LYS A N 1
ATOM 3088 C CA . LYS A 1 403 ? 28.344 -30.891 -13.992 1 92.75 403 LYS A CA 1
ATOM 3089 C C . LYS A 1 403 ? 28.719 -29.672 -13.164 1 92.75 403 LYS A C 1
ATOM 3091 O O . LYS A 1 403 ? 29.203 -29.812 -12.031 1 92.75 403 LYS A O 1
ATOM 3096 N N . ARG A 1 404 ? 28.547 -28.562 -13.688 1 93.25 404 ARG A N 1
ATOM 3097 C CA . ARG A 1 404 ? 28.875 -27.328 -13 1 93.25 404 ARG A CA 1
ATOM 3098 C C . ARG A 1 404 ? 28.094 -27.188 -11.703 1 93.25 404 ARG A C 1
ATOM 3100 O O . ARG A 1 404 ? 28.625 -26.75 -10.688 1 93.25 404 ARG A O 1
ATOM 3107 N N . ARG A 1 405 ? 26.812 -27.547 -11.742 1 95.5 405 ARG A N 1
ATOM 3108 C CA . ARG A 1 405 ? 25.969 -27.453 -10.562 1 95.5 405 ARG A CA 1
ATOM 3109 C C . ARG A 1 405 ? 26.438 -28.422 -9.477 1 95.5 405 ARG A C 1
ATOM 3111 O O . ARG A 1 405 ? 26.516 -28.047 -8.305 1 95.5 405 ARG A O 1
ATOM 3118 N N . LEU A 1 406 ? 26.75 -29.656 -9.867 1 96.06 406 LEU A N 1
ATOM 3119 C CA . LEU A 1 406 ? 27.25 -30.656 -8.914 1 96.06 406 LEU A CA 1
ATOM 3120 C C . LEU A 1 406 ? 28.562 -30.188 -8.289 1 96.06 406 LEU A C 1
ATOM 3122 O O . LEU A 1 406 ? 28.766 -30.359 -7.082 1 96.06 406 LEU A O 1
ATOM 3126 N N . THR A 1 407 ? 29.375 -29.562 -9.086 1 95 407 THR A N 1
ATOM 3127 C CA . THR A 1 407 ? 30.656 -29.047 -8.609 1 95 407 THR A CA 1
ATOM 3128 C C . THR A 1 407 ? 30.453 -27.953 -7.574 1 95 407 THR A C 1
ATOM 3130 O O . THR A 1 407 ? 31.062 -27.969 -6.504 1 95 407 THR A O 1
ATOM 3133 N N . SER A 1 408 ? 29.594 -27.031 -7.926 1 95.62 408 SER A N 1
ATOM 3134 C CA . SER A 1 408 ? 29.359 -25.891 -7.051 1 95.62 408 SER A CA 1
ATOM 3135 C C . SER A 1 408 ? 28.781 -26.328 -5.711 1 95.62 408 SER A C 1
ATOM 3137 O O . SER A 1 408 ? 28.969 -25.656 -4.691 1 95.62 408 SER A O 1
ATOM 3139 N N . LEU A 1 409 ? 28.109 -27.453 -5.684 1 96.38 409 LEU A N 1
ATOM 3140 C CA . LEU A 1 409 ? 27.469 -27.938 -4.465 1 96.38 409 LEU A CA 1
ATOM 3141 C C . LEU A 1 409 ? 28.328 -28.969 -3.754 1 96.38 409 LEU A C 1
ATOM 3143 O O . LEU A 1 409 ? 27.953 -29.484 -2.701 1 96.38 409 LEU A O 1
ATOM 3147 N N . GLY A 1 410 ? 29.484 -29.266 -4.41 1 95.12 410 GLY A N 1
ATOM 3148 C CA . GLY A 1 410 ? 30.359 -30.266 -3.822 1 95.12 410 GLY A CA 1
ATOM 3149 C C . GLY A 1 410 ? 29.75 -31.656 -3.805 1 95.12 410 GLY A C 1
ATOM 3150 O O . GLY A 1 410 ? 29.922 -32.406 -2.832 1 95.12 410 GLY A O 1
ATOM 3151 N N . LEU A 1 411 ? 29.016 -32.031 -4.762 1 95.75 411 LEU A N 1
ATOM 3152 C CA . LEU A 1 411 ? 28.344 -33.312 -4.84 1 95.75 411 LEU A CA 1
ATOM 3153 C C . LEU A 1 411 ? 29.109 -34.281 -5.738 1 95.75 411 LEU A C 1
ATOM 3155 O O . LEU A 1 411 ? 29.891 -33.844 -6.594 1 95.75 411 LEU A O 1
ATOM 3159 N N . PRO A 1 412 ? 28.859 -35.594 -5.547 1 93.38 412 PRO A N 1
ATOM 3160 C CA . PRO A 1 412 ? 29.469 -36.562 -6.469 1 93.38 412 PRO A CA 1
ATOM 3161 C C . PRO A 1 412 ? 29.078 -36.312 -7.926 1 93.38 412 PRO A C 1
ATOM 3163 O O . PRO A 1 412 ? 27.922 -35.969 -8.211 1 93.38 412 PRO A O 1
ATOM 3166 N N . GLY A 1 413 ? 30.094 -36.562 -8.742 1 89.19 413 GLY A N 1
ATOM 3167 C CA . GLY A 1 413 ? 29.875 -36.312 -10.156 1 89.19 413 GLY A CA 1
ATOM 3168 C C . GLY A 1 413 ? 30.422 -34.969 -10.594 1 89.19 413 GLY A C 1
ATOM 3169 O O . GLY A 1 413 ? 30.562 -34.688 -11.797 1 89.19 413 GLY A O 1
ATOM 3170 N N . GLY A 1 414 ? 30.609 -34.094 -9.57 1 89.31 414 GLY A N 1
ATOM 3171 C CA . GLY A 1 414 ? 31.297 -32.844 -9.844 1 89.31 414 GLY A CA 1
ATOM 3172 C C . GLY A 1 414 ? 32.812 -33.031 -9.938 1 89.31 414 GLY A C 1
ATOM 3173 O O . GLY A 1 414 ? 33.312 -34.125 -9.891 1 89.31 414 GLY A O 1
ATOM 3174 N N . VAL A 1 415 ? 33.469 -31.875 -10.211 1 78.75 415 VAL A N 1
ATOM 3175 C CA . VAL A 1 415 ? 34.938 -31.859 -10.25 1 78.75 415 VAL A CA 1
ATOM 3176 C C . VAL A 1 415 ? 35.5 -31.812 -8.828 1 78.75 415 VAL A C 1
ATOM 3178 O O . VAL A 1 415 ? 35.062 -31 -8.016 1 78.75 415 VAL A O 1
ATOM 3181 N N . PRO A 1 416 ? 36.25 -32.781 -8.289 1 64.69 416 PRO A N 1
ATOM 3182 C CA . PRO A 1 416 ? 36.781 -32.812 -6.926 1 64.69 416 PRO A CA 1
ATOM 3183 C C . PRO A 1 416 ? 37.469 -31.484 -6.535 1 64.69 416 PRO A C 1
ATOM 3185 O O . PRO A 1 416 ? 37.969 -30.766 -7.398 1 64.69 416 PRO A O 1
ATOM 3188 N N . GLU A 1 417 ? 37.188 -30.984 -5.164 1 55.44 417 GLU A N 1
ATOM 3189 C CA . GLU A 1 417 ? 37.688 -29.734 -4.574 1 55.44 417 GLU A CA 1
ATOM 3190 C C . GLU A 1 417 ? 39.156 -29.469 -4.961 1 55.44 417 GLU A C 1
ATOM 3192 O O . GLU A 1 417 ? 39.531 -28.328 -5.23 1 55.44 417 GLU A O 1
ATOM 3197 N N . ARG A 1 418 ? 40 -30.5 -4.781 1 51.28 418 ARG A N 1
ATOM 3198 C CA . ARG A 1 418 ? 41.406 -30.312 -5.027 1 51.28 418 ARG A CA 1
ATOM 3199 C C . ARG A 1 418 ? 41.656 -29.797 -6.445 1 51.28 418 ARG A C 1
ATOM 3201 O O . ARG A 1 418 ? 42.688 -29.141 -6.703 1 51.28 418 ARG A O 1
ATOM 3208 N N . LEU A 1 419 ? 40.906 -30.094 -7.305 1 52.16 419 LEU A N 1
ATOM 3209 C CA . LEU A 1 419 ? 41.094 -29.703 -8.695 1 52.16 419 LEU A CA 1
ATOM 3210 C C . LEU A 1 419 ? 40.156 -28.547 -9.062 1 52.16 419 LEU A C 1
ATOM 3212 O O . LEU A 1 419 ? 40.188 -28.031 -10.172 1 52.16 419 LEU A O 1
ATOM 3216 N N . ALA A 1 420 ? 39.375 -28.188 -8.172 1 49.22 420 ALA A N 1
ATOM 3217 C CA . ALA A 1 420 ? 38.312 -27.203 -8.375 1 49.22 420 ALA A CA 1
ATOM 3218 C C . ALA A 1 420 ? 38.906 -25.797 -8.5 1 49.22 420 ALA A C 1
ATOM 3220 O O . ALA A 1 420 ? 38.219 -24.875 -8.961 1 49.22 420 ALA A O 1
ATOM 3221 N N . PHE A 1 421 ? 40.156 -25.625 -7.883 1 46.88 421 PHE A N 1
ATOM 3222 C CA . PHE A 1 421 ? 40.906 -24.375 -8 1 46.88 421 PHE A CA 1
ATOM 3223 C C . PHE A 1 421 ? 41.406 -24.188 -9.43 1 46.88 421 PHE A C 1
ATOM 3225 O O . PHE A 1 421 ? 41.844 -23.094 -9.789 1 46.88 421 PHE A O 1
ATOM 3232 N N . LEU A 1 422 ? 41.438 -25.156 -10.227 1 48.12 422 LEU A N 1
ATOM 3233 C CA . LEU A 1 422 ? 42.062 -25.141 -11.547 1 48.12 422 LEU A CA 1
ATOM 3234 C C . LEU A 1 422 ? 41.281 -24.25 -12.508 1 48.12 422 LEU A C 1
ATOM 3236 O O . LEU A 1 422 ? 41.875 -23.484 -13.258 1 48.12 422 LEU A O 1
ATOM 3240 N N . PRO A 1 423 ? 40.094 -24.25 -12.523 1 43.62 423 PRO A N 1
ATOM 3241 C CA . PRO A 1 423 ? 39.438 -23.391 -13.508 1 43.62 423 PRO A CA 1
ATOM 3242 C C . PRO A 1 423 ? 39.438 -21.922 -13.117 1 43.62 423 PRO A C 1
ATOM 3244 O O . PRO A 1 423 ? 39.219 -21.047 -13.961 1 43.62 423 PRO A O 1
ATOM 3247 N N . ARG A 1 424 ? 39.719 -21.547 -11.969 1 47.28 424 ARG A N 1
ATOM 3248 C CA . ARG A 1 424 ? 39.75 -20.125 -11.641 1 47.28 424 ARG A CA 1
ATOM 3249 C C . ARG A 1 424 ? 41.156 -19.547 -11.828 1 47.28 424 ARG A C 1
ATOM 3251 O O . ARG A 1 424 ? 41.344 -18.328 -11.781 1 47.28 424 ARG A O 1
ATOM 3258 N N . ASN A 1 425 ? 42.219 -20.281 -11.664 1 45.31 425 ASN A N 1
ATOM 3259 C CA . ASN A 1 425 ? 43.562 -19.797 -11.898 1 45.31 425 ASN A CA 1
ATOM 3260 C C . ASN A 1 425 ? 43.969 -19.938 -13.359 1 45.31 425 ASN A C 1
ATOM 3262 O O . ASN A 1 425 ? 44.094 -21.047 -13.875 1 45.31 425 ASN A O 1
ATOM 3266 N N . ALA A 1 426 ? 43.938 -19.078 -14.008 1 55.84 426 ALA A N 1
ATOM 3267 C CA . ALA A 1 426 ? 44.344 -18.969 -15.406 1 55.84 426 ALA A CA 1
ATOM 3268 C C . ALA A 1 426 ? 45.656 -19.703 -15.656 1 55.84 426 ALA A C 1
ATOM 3270 O O . ALA A 1 426 ? 45.844 -20.328 -16.703 1 55.84 426 ALA A O 1
ATOM 3271 N N . ALA A 1 427 ? 46.406 -19.625 -14.516 1 53.69 427 ALA A N 1
ATOM 3272 C CA . ALA A 1 427 ? 47.719 -20.266 -14.625 1 53.69 427 ALA A CA 1
ATOM 3273 C C . ALA A 1 427 ? 47.594 -21.781 -14.609 1 53.69 427 ALA A C 1
ATOM 3275 O O . ALA A 1 427 ? 48.25 -22.469 -15.383 1 53.69 427 ALA A O 1
ATOM 3276 N N . ALA A 1 428 ? 46.656 -22.141 -13.852 1 51.56 428 ALA A N 1
ATOM 3277 C CA . ALA A 1 428 ? 46.469 -23.594 -13.797 1 51.56 428 ALA A CA 1
ATOM 3278 C C . ALA A 1 428 ? 45.719 -24.078 -15.039 1 51.56 428 ALA A C 1
ATOM 3280 O O . ALA A 1 428 ? 46.031 -25.141 -15.578 1 51.56 428 ALA A O 1
ATOM 3281 N N . ARG A 1 429 ? 44.812 -23.281 -15.469 1 55.62 429 ARG A N 1
ATOM 3282 C CA . ARG A 1 429 ? 44.188 -23.578 -16.766 1 55.62 429 ARG A CA 1
ATOM 3283 C C . ARG A 1 429 ? 45.25 -23.625 -17.859 1 55.62 429 ARG A C 1
ATOM 3285 O O . ARG A 1 429 ? 45.188 -24.484 -18.75 1 55.62 429 ARG A O 1
ATOM 3292 N N . ARG A 1 430 ? 46.094 -22.656 -17.734 1 57.81 430 ARG A N 1
ATOM 3293 C CA . ARG A 1 430 ? 47.188 -22.625 -18.672 1 57.81 430 ARG A CA 1
ATOM 3294 C C . ARG A 1 430 ? 48.094 -23.875 -18.531 1 57.81 430 ARG A C 1
ATOM 3296 O O . ARG A 1 430 ? 48.531 -24.438 -19.516 1 57.81 430 ARG A O 1
ATOM 3303 N N . VAL A 1 431 ? 48.188 -24.25 -17.297 1 56.47 431 VAL A N 1
ATOM 3304 C CA . VAL A 1 431 ? 49.031 -25.406 -17.062 1 56.47 431 VAL A CA 1
ATOM 3305 C C . VAL A 1 431 ? 48.312 -26.672 -17.5 1 56.47 431 VAL A C 1
ATOM 3307 O O . VAL A 1 431 ? 48.906 -27.547 -18.141 1 56.47 431 VAL A O 1
ATOM 3310 N N . VAL A 1 432 ? 47.094 -26.781 -17.234 1 58.16 432 VAL A N 1
ATOM 3311 C CA . VAL A 1 432 ? 46.312 -27.938 -17.672 1 58.16 432 VAL A CA 1
ATOM 3312 C C . VAL A 1 432 ? 46.188 -27.938 -19.188 1 58.16 432 VAL A C 1
ATOM 3314 O O . VAL A 1 432 ? 46.344 -28.984 -19.828 1 58.16 432 VAL A O 1
ATOM 3317 N N . ARG A 1 433 ? 45.938 -26.797 -19.781 1 59.88 433 ARG A N 1
ATOM 3318 C CA . ARG A 1 433 ? 45.969 -26.672 -21.234 1 59.88 433 ARG A CA 1
ATOM 3319 C C . ARG A 1 433 ? 47.375 -27.047 -21.766 1 59.88 433 ARG A C 1
ATOM 3321 O O . ARG A 1 433 ? 47.469 -27.734 -22.781 1 59.88 433 ARG A O 1
ATOM 3328 N N . ARG A 1 434 ? 48.281 -26.578 -20.969 1 57.62 434 ARG A N 1
ATOM 3329 C CA . ARG A 1 434 ? 49.656 -26.891 -21.375 1 57.62 434 ARG A CA 1
ATOM 3330 C C . ARG A 1 434 ? 49.969 -28.375 -21.172 1 57.62 434 ARG A C 1
ATOM 3332 O O . ARG A 1 434 ? 50.625 -28.984 -22.016 1 57.62 434 ARG A O 1
ATOM 3339 N N . ALA A 1 435 ? 49.5 -28.859 -20.141 1 58.31 435 ALA A N 1
ATOM 3340 C CA . ALA A 1 435 ? 49.75 -30.281 -19.875 1 58.31 435 ALA A CA 1
ATOM 3341 C C . ALA A 1 435 ? 48.969 -31.156 -20.859 1 58.31 435 ALA A C 1
ATOM 3343 O O . ALA A 1 435 ? 49.531 -32.156 -21.359 1 58.31 435 ALA A O 1
ATOM 3344 N N . ARG A 1 436 ? 47.781 -30.859 -21.188 1 56.31 436 ARG A N 1
ATOM 3345 C CA . ARG A 1 436 ? 47.062 -31.562 -22.234 1 56.31 436 ARG A CA 1
ATOM 3346 C C . ARG A 1 436 ? 47.719 -31.406 -23.594 1 56.31 436 ARG A C 1
ATOM 3348 O O . ARG A 1 436 ? 47.781 -32.344 -24.375 1 56.31 436 ARG A O 1
ATOM 3355 N N . ALA A 1 437 ? 48.156 -30.188 -23.688 1 58.66 437 ALA A N 1
ATOM 3356 C CA . ALA A 1 437 ? 48.906 -29.922 -24.906 1 58.66 437 ALA A CA 1
ATOM 3357 C C . ALA A 1 437 ? 50.219 -30.719 -24.938 1 58.66 437 ALA A C 1
ATOM 3359 O O . ALA A 1 437 ? 50.594 -31.266 -25.969 1 58.66 437 ALA A O 1
ATOM 3360 N N . ILE A 1 438 ? 50.844 -30.859 -23.859 1 57.38 438 ILE A N 1
ATOM 3361 C CA . ILE A 1 438 ? 52.094 -31.625 -23.75 1 57.38 438 ILE A CA 1
ATOM 3362 C C . ILE A 1 438 ? 51.781 -33.094 -23.891 1 57.38 438 ILE A C 1
ATOM 3364 O O . ILE A 1 438 ? 52.5 -33.812 -24.609 1 57.38 438 ILE A O 1
ATOM 3368 N N . ARG A 1 439 ? 50.875 -33.531 -23.328 1 56.41 439 ARG A N 1
ATOM 3369 C CA . ARG A 1 439 ? 50.5 -34.938 -23.484 1 56.41 439 ARG A CA 1
ATOM 3370 C C . ARG A 1 439 ? 50.156 -35.281 -24.938 1 56.41 439 ARG A C 1
ATOM 3372 O O . ARG A 1 439 ? 50.531 -36.312 -25.453 1 56.41 439 ARG A O 1
ATOM 3379 N N . ARG A 1 440 ? 49.531 -34.344 -25.578 1 59.69 440 ARG A N 1
ATOM 3380 C CA . ARG A 1 440 ? 49.25 -34.5 -27 1 59.69 440 ARG A CA 1
ATOM 3381 C C . ARG A 1 440 ? 50.531 -34.469 -27.812 1 59.69 440 ARG A C 1
ATOM 3383 O O . ARG A 1 440 ? 50.656 -35.188 -28.812 1 59.69 440 ARG A O 1
ATOM 3390 N N . SER A 1 441 ? 51.406 -33.656 -27.391 1 58.19 441 SER A N 1
ATOM 3391 C CA . SER A 1 441 ? 52.688 -33.562 -28.109 1 58.19 441 SER A CA 1
ATOM 3392 C C . SER A 1 441 ? 53.531 -34.844 -27.891 1 58.19 441 SER A C 1
ATOM 3394 O O . SER A 1 441 ? 54.281 -35.25 -28.766 1 58.19 441 SER A O 1
ATOM 3396 N N . ILE A 1 442 ? 53.406 -35.375 -26.75 1 54.75 442 ILE A N 1
ATOM 3397 C CA . ILE A 1 442 ? 54.156 -36.625 -26.531 1 54.75 442 ILE A CA 1
ATOM 3398 C C . ILE A 1 442 ? 53.5 -37.75 -27.297 1 54.75 442 ILE A C 1
ATOM 3400 O O . ILE A 1 442 ? 54.156 -38.625 -27.844 1 54.75 442 ILE A O 1
ATOM 3404 N N . LYS A 1 443 ? 52.25 -37.719 -27.359 1 54.03 443 LYS A N 1
ATOM 3405 C CA . LYS A 1 443 ? 51.625 -38.781 -28.156 1 54.03 443 LYS A CA 1
ATOM 3406 C C . LYS A 1 443 ? 51.875 -38.531 -29.656 1 54.03 443 LYS A C 1
ATOM 3408 O O . LYS A 1 443 ? 51.594 -39.406 -30.469 1 54.03 443 LYS A O 1
ATOM 3413 N N . ARG A 1 444 ? 52.469 -37.344 -29.938 1 48.56 444 ARG A N 1
ATOM 3414 C CA . ARG A 1 444 ? 52.906 -37.25 -31.312 1 48.56 444 ARG A CA 1
ATOM 3415 C C . ARG A 1 444 ? 54.375 -37.625 -31.438 1 48.56 444 ARG A C 1
ATOM 3417 O O . ARG A 1 444 ? 55.219 -37.188 -30.625 1 48.56 444 ARG A O 1
ATOM 3424 N N . MET B 1 1 ? -23.156 12.789 -8.805 1 94.06 1 MET B N 1
ATOM 3425 C CA . MET B 1 1 ? -23.328 13.602 -7.605 1 94.06 1 MET B CA 1
ATOM 3426 C C . MET B 1 1 ? -21.969 14.133 -7.121 1 94.06 1 MET B C 1
ATOM 3428 O O . MET B 1 1 ? -20.922 13.68 -7.57 1 94.06 1 MET B O 1
ATOM 3432 N N . SER B 1 2 ? -22 15.273 -6.434 1 97.5 2 SER B N 1
ATOM 3433 C CA . SER B 1 2 ? -20.781 15.906 -5.945 1 97.5 2 SER B CA 1
ATOM 3434 C C . SER B 1 2 ? -20.656 15.75 -4.434 1 97.5 2 SER B C 1
ATOM 3436 O O . SER B 1 2 ? -21.641 15.836 -3.705 1 97.5 2 SER B O 1
ATOM 3438 N N . THR B 1 3 ? -19.453 15.359 -4.012 1 98.75 3 THR B N 1
ATOM 3439 C CA . THR B 1 3 ? -19.156 15.273 -2.586 1 98.75 3 THR B CA 1
ATOM 3440 C C . THR B 1 3 ? -17.938 16.125 -2.238 1 98.75 3 THR B C 1
ATOM 3442 O O . THR B 1 3 ? -16.922 16.062 -2.918 1 98.75 3 THR B O 1
ATOM 3445 N N . GLN B 1 4 ? -18.078 16.984 -1.23 1 98.88 4 GLN B N 1
ATOM 3446 C CA . GLN B 1 4 ? -16.969 17.75 -0.684 1 98.88 4 GLN B CA 1
ATOM 3447 C C . GLN B 1 4 ? -16.484 17.141 0.636 1 98.88 4 GLN B C 1
ATOM 3449 O O . GLN B 1 4 ? -17.297 16.891 1.536 1 98.88 4 GLN B O 1
ATOM 3454 N N . ILE B 1 5 ? -15.211 16.859 0.675 1 98.88 5 ILE B N 1
ATOM 3455 C CA . ILE B 1 5 ? -14.617 16.312 1.891 1 98.88 5 ILE B CA 1
ATOM 3456 C C . ILE B 1 5 ? -13.734 17.359 2.557 1 98.88 5 ILE B C 1
ATOM 3458 O O . ILE B 1 5 ? -12.828 17.906 1.927 1 98.88 5 ILE B O 1
ATOM 3462 N N . PHE B 1 6 ? -13.992 17.641 3.822 1 98.88 6 PHE B N 1
ATOM 3463 C CA . PHE B 1 6 ? -13.273 18.625 4.609 1 98.88 6 PHE B CA 1
ATOM 3464 C C . PHE B 1 6 ? -12.438 17.953 5.695 1 98.88 6 PHE B C 1
ATOM 3466 O O . PHE B 1 6 ? -12.984 17.391 6.648 1 98.88 6 PHE B O 1
ATOM 3473 N N . LEU B 1 7 ? -11.148 18.047 5.539 1 98.56 7 LEU B N 1
ATOM 3474 C CA . LEU B 1 7 ? -10.25 17.438 6.516 1 98.56 7 LEU B CA 1
ATOM 3475 C C . LEU B 1 7 ? -9.914 18.422 7.629 1 98.56 7 LEU B C 1
ATOM 3477 O O . LEU B 1 7 ? -9.461 19.547 7.359 1 98.56 7 LEU B O 1
ATOM 3481 N N . ALA B 1 8 ? -10.141 18.016 8.883 1 97.19 8 ALA B N 1
ATOM 3482 C CA . ALA B 1 8 ? -9.859 18.891 10.016 1 97.19 8 ALA B CA 1
ATOM 3483 C C . ALA B 1 8 ? -9.297 18.094 11.195 1 97.19 8 ALA B C 1
ATOM 3485 O O . ALA B 1 8 ? -9.742 16.969 11.461 1 97.19 8 ALA B O 1
ATOM 3486 N N . SER B 1 9 ? -8.359 18.703 11.898 1 94.56 9 SER B N 1
ATOM 3487 C CA . SER B 1 9 ? -7.762 18.047 13.055 1 94.56 9 SER B CA 1
ATOM 3488 C C . SER B 1 9 ? -8.055 18.797 14.344 1 94.56 9 SER B C 1
ATOM 3490 O O . SER B 1 9 ? -7.789 18.297 15.438 1 94.56 9 SER B O 1
ATOM 3492 N N . THR B 1 10 ? -8.602 20.031 14.281 1 92.12 10 THR B N 1
ATOM 3493 C CA . THR B 1 10 ? -8.875 20.828 15.469 1 92.12 10 THR B CA 1
ATOM 3494 C C . THR B 1 10 ? -10.258 21.469 15.391 1 92.12 10 THR B C 1
ATOM 3496 O O . THR B 1 10 ? -10.82 21.625 14.297 1 92.12 10 THR B O 1
ATOM 3499 N N . LEU B 1 11 ? -10.742 21.75 16.562 1 92.44 11 LEU B N 1
ATOM 3500 C CA . LEU B 1 11 ? -12.008 22.469 16.625 1 92.44 11 LEU B CA 1
ATOM 3501 C C . LEU B 1 11 ? -11.883 23.844 15.953 1 92.44 11 LEU B C 1
ATOM 3503 O O . LEU B 1 11 ? -12.805 24.281 15.273 1 92.44 11 LEU B O 1
ATOM 3507 N N . TYR B 1 12 ? -10.773 24.516 16.156 1 93 12 TYR B N 1
ATOM 3508 C CA . TYR B 1 12 ? -10.492 25.812 15.547 1 93 12 TYR B CA 1
ATOM 3509 C C . TYR B 1 12 ? -10.516 25.719 14.023 1 93 12 TYR B C 1
ATOM 3511 O O . TYR B 1 12 ? -11.094 26.562 13.352 1 93 12 TYR B O 1
ATOM 3519 N N . GLY B 1 13 ? -9.875 24.688 13.484 1 95.38 13 GLY B N 1
ATOM 3520 C CA . GLY B 1 13 ? -9.906 24.453 12.047 1 95.38 13 GLY B CA 1
ATOM 3521 C C . GLY B 1 13 ? -11.305 24.203 11.516 1 95.38 13 GLY B C 1
ATOM 3522 O O . GLY B 1 13 ? -11.68 24.719 10.461 1 95.38 13 GLY B O 1
ATOM 3523 N N . THR B 1 14 ? -12.07 23.438 12.242 1 97 14 THR B N 1
ATOM 3524 C CA . THR B 1 14 ? -13.445 23.156 11.836 1 97 14 THR B CA 1
ATOM 3525 C C . THR B 1 14 ? -14.289 24.422 11.859 1 97 14 THR B C 1
ATOM 3527 O O . THR B 1 14 ? -15.148 24.625 11 1 97 14 THR B O 1
ATOM 3530 N N . ALA B 1 15 ? -14.008 25.266 12.844 1 96.19 15 ALA B N 1
ATOM 3531 C CA . ALA B 1 15 ? -14.703 26.547 12.914 1 96.19 15 ALA B CA 1
ATOM 3532 C C . ALA B 1 15 ? -14.375 27.406 11.695 1 96.19 15 ALA B C 1
ATOM 3534 O O . ALA B 1 15 ? -15.258 28.094 11.156 1 96.19 15 ALA B O 1
ATOM 3535 N N . THR B 1 16 ? -13.156 27.406 11.289 1 97.06 16 THR B N 1
ATOM 3536 C CA . THR B 1 16 ? -12.742 28.141 10.102 1 97.06 16 THR B CA 1
ATOM 3537 C C . THR B 1 16 ? -13.477 27.625 8.867 1 97.06 16 THR B C 1
ATOM 3539 O O . THR B 1 16 ? -13.977 28.422 8.062 1 97.06 16 THR B O 1
ATOM 3542 N N . LEU B 1 17 ? -13.578 26.297 8.758 1 98.25 17 LEU B N 1
ATOM 3543 C CA . LEU B 1 17 ? -14.297 25.688 7.645 1 98.25 17 LEU B CA 1
ATOM 3544 C C . LEU B 1 17 ? -15.773 26.062 7.684 1 98.25 17 LEU B C 1
ATOM 3546 O O . LEU B 1 17 ? -16.375 26.375 6.648 1 98.25 17 LEU B O 1
ATOM 3550 N N . ALA B 1 18 ? -16.328 26.031 8.867 1 98.06 18 ALA B N 1
ATOM 3551 C CA . ALA B 1 18 ? -17.734 26.391 9.031 1 98.06 18 ALA B CA 1
ATOM 3552 C C . ALA B 1 18 ? -18 27.828 8.594 1 98.06 18 ALA B C 1
ATOM 3554 O O . ALA B 1 18 ? -18.969 28.109 7.883 1 98.06 18 ALA B O 1
ATOM 3555 N N . ALA B 1 19 ? -17.125 28.734 9 1 97.88 19 ALA B N 1
ATOM 3556 C CA . ALA B 1 19 ? -17.25 30.141 8.602 1 97.88 19 ALA B CA 1
ATOM 3557 C C . ALA B 1 19 ? -17.172 30.297 7.086 1 97.88 19 ALA B C 1
ATOM 3559 O O . ALA B 1 19 ? -17.938 31.047 6.488 1 97.88 19 ALA B O 1
ATOM 3560 N N . ALA B 1 20 ? -16.219 29.594 6.477 1 98.19 20 ALA B N 1
ATOM 3561 C CA . ALA B 1 20 ? -16.062 29.641 5.027 1 98.19 20 ALA B CA 1
ATOM 3562 C C . ALA B 1 20 ? -17.312 29.109 4.324 1 98.19 20 ALA B C 1
ATOM 3564 O O . ALA B 1 20 ? -17.75 29.688 3.322 1 98.19 20 ALA B O 1
ATOM 3565 N N . LEU B 1 21 ? -17.859 28.047 4.875 1 98.25 21 LEU B N 1
ATOM 3566 C CA . LEU B 1 21 ? -19.094 27.469 4.32 1 98.25 21 LEU B CA 1
ATOM 3567 C C . LEU B 1 21 ? -20.25 28.438 4.457 1 98.25 21 LEU B C 1
ATOM 3569 O O . LEU B 1 21 ? -21.016 28.641 3.504 1 98.25 21 LEU B O 1
ATOM 3573 N N . ASP B 1 22 ? -20.359 29.062 5.605 1 97.5 22 ASP B N 1
ATOM 3574 C CA . ASP B 1 22 ? -21.453 30 5.879 1 97.5 22 ASP B CA 1
ATOM 3575 C C . ASP B 1 22 ? -21.391 31.219 4.945 1 97.5 22 ASP B C 1
ATOM 3577 O O . ASP B 1 22 ? -22.422 31.797 4.598 1 97.5 22 ASP B O 1
ATOM 3581 N N . GLU B 1 23 ? -20.203 31.531 4.547 1 96.94 23 GLU B N 1
ATOM 3582 C CA . GLU B 1 23 ? -20 32.719 3.715 1 96.94 23 GLU B CA 1
ATOM 3583 C C . GLU B 1 23 ? -20.031 32.344 2.23 1 96.94 23 GLU B C 1
ATOM 3585 O O . GLU B 1 23 ? -19.766 33.219 1.378 1 96.94 23 GLU B O 1
ATOM 3590 N N . GLY B 1 24 ? -20.219 31.109 1.949 1 96.56 24 GLY B N 1
ATOM 3591 C CA . GLY B 1 24 ? -20.375 30.688 0.565 1 96.56 24 GLY B CA 1
ATOM 3592 C C . GLY B 1 24 ? -19.047 30.578 -0.176 1 96.56 24 GLY B C 1
ATOM 3593 O O . GLY B 1 24 ? -19 30.766 -1.394 1 96.56 24 GLY B O 1
ATOM 3594 N N . CYS B 1 25 ? -18 30.391 0.527 1 96.69 25 CYS B N 1
ATOM 3595 C CA . CYS B 1 25 ? -16.703 30.219 -0.126 1 96.69 25 CYS B CA 1
ATOM 3596 C C . CYS B 1 25 ? -16.672 28.922 -0.938 1 96.69 25 CYS B C 1
ATOM 3598 O O . CYS B 1 25 ? -15.844 28.766 -1.836 1 96.69 25 CYS B O 1
ATOM 3600 N N . PHE B 1 26 ? -17.547 27.984 -0.644 1 97.38 26 PHE B N 1
ATOM 3601 C CA . PHE B 1 26 ? -17.609 26.719 -1.359 1 97.38 26 PHE B CA 1
ATOM 3602 C C . PHE B 1 26 ? -18.906 26.609 -2.158 1 97.38 26 PHE B C 1
ATOM 3604 O O . PHE B 1 26 ? -19.969 27.016 -1.683 1 97.38 26 PHE B O 1
ATOM 3611 N N . ALA B 1 27 ? -18.781 26.078 -3.369 1 95.38 27 ALA B N 1
ATOM 3612 C CA . ALA B 1 27 ? -19.953 25.844 -4.199 1 95.38 27 ALA B CA 1
ATOM 3613 C C . ALA B 1 27 ? -20.875 24.812 -3.562 1 95.38 27 ALA B C 1
ATOM 3615 O O . ALA B 1 27 ? -20.438 24 -2.738 1 95.38 27 ALA B O 1
ATOM 3616 N N . PRO B 1 28 ? -22.172 24.938 -3.908 1 96.19 28 PRO B N 1
ATOM 3617 C CA . PRO B 1 28 ? -23.062 23.906 -3.41 1 96.19 28 PRO B CA 1
ATOM 3618 C C . PRO B 1 28 ? -22.625 22.5 -3.818 1 96.19 28 PRO B C 1
ATOM 3620 O O . PRO B 1 28 ? -22.078 22.312 -4.898 1 96.19 28 PRO B O 1
ATOM 3623 N N . ALA B 1 29 ? -22.844 21.562 -2.941 1 97.5 29 ALA B N 1
ATOM 3624 C CA . ALA B 1 29 ? -22.531 20.156 -3.176 1 97.5 29 ALA B CA 1
ATOM 3625 C C . ALA B 1 29 ? -23.672 19.25 -2.707 1 97.5 29 ALA B C 1
ATOM 3627 O O . ALA B 1 29 ? -24.453 19.641 -1.838 1 97.5 29 ALA B O 1
ATOM 3628 N N . ASP B 1 30 ? -23.766 18.094 -3.305 1 98.25 30 ASP B N 1
ATOM 3629 C CA . ASP B 1 30 ? -24.812 17.156 -2.918 1 98.25 30 ASP B CA 1
ATOM 3630 C C . ASP B 1 30 ? -24.547 16.578 -1.527 1 98.25 30 ASP B C 1
ATOM 3632 O O . ASP B 1 30 ? -25.484 16.219 -0.806 1 98.25 30 ASP B O 1
ATOM 3636 N N . ARG B 1 31 ? -23.281 16.484 -1.188 1 98.62 31 ARG B N 1
ATOM 3637 C CA . ARG B 1 31 ? -22.891 15.891 0.085 1 98.62 31 ARG B CA 1
ATOM 3638 C C . ARG B 1 31 ? -21.625 16.531 0.624 1 98.62 31 ARG B C 1
ATOM 3640 O O . ARG B 1 31 ? -20.703 16.828 -0.137 1 98.62 31 ARG B O 1
ATOM 3647 N N . ARG B 1 32 ? -21.625 16.844 1.945 1 98.81 32 ARG B N 1
ATOM 3648 C CA . ARG B 1 32 ? -20.453 17.344 2.631 1 98.81 32 ARG B CA 1
ATOM 3649 C C . ARG B 1 32 ? -20.016 16.422 3.758 1 98.81 32 ARG B C 1
ATOM 3651 O O . ARG B 1 32 ? -20.812 16.109 4.652 1 98.81 32 ARG B O 1
ATOM 3658 N N . ILE B 1 33 ? -18.75 15.961 3.668 1 98.88 33 ILE B N 1
ATOM 3659 C CA . ILE B 1 33 ? -18.219 15.047 4.672 1 98.88 33 ILE B CA 1
ATOM 3660 C C . ILE B 1 33 ? -17.125 15.742 5.469 1 98.88 33 ILE B C 1
ATOM 3662 O O . ILE B 1 33 ? -16.203 16.328 4.887 1 98.88 33 ILE B O 1
ATOM 3666 N N . LEU B 1 34 ? -17.25 15.781 6.781 1 98.88 34 LEU B N 1
ATOM 3667 C CA . LEU B 1 34 ? -16.141 16.188 7.641 1 98.88 34 LEU B CA 1
ATOM 3668 C C . LEU B 1 34 ? -15.266 14.984 7.98 1 98.88 34 LEU B C 1
ATOM 3670 O O . LEU B 1 34 ? -15.719 14.039 8.633 1 98.88 34 LEU B O 1
ATOM 3674 N N . LEU B 1 35 ? -14.094 15.008 7.477 1 98.75 35 LEU B N 1
ATOM 3675 C CA . LEU B 1 35 ? -13.086 14 7.785 1 98.75 35 LEU B CA 1
ATOM 3676 C C . LEU B 1 35 ? -12.227 14.43 8.969 1 98.75 35 LEU B C 1
ATOM 3678 O O . LEU B 1 35 ? -11.328 15.266 8.82 1 98.75 35 LEU B O 1
ATOM 3682 N N . VAL B 1 36 ? -12.469 13.82 10.109 1 98.12 36 VAL B N 1
ATOM 3683 C CA . VAL B 1 36 ? -11.797 14.211 11.344 1 98.12 36 VAL B CA 1
ATOM 3684 C C . VAL B 1 36 ? -10.492 13.43 11.492 1 98.12 36 VAL B C 1
ATOM 3686 O O . VAL B 1 36 ? -10.43 12.242 11.172 1 98.12 36 VAL B O 1
ATOM 3689 N N . CYS B 1 37 ? -9.508 14.156 11.938 1 96.62 37 CYS B N 1
ATOM 3690 C CA . CYS B 1 37 ? -8.203 13.547 12.172 1 96.62 37 CYS B CA 1
ATOM 3691 C C . CYS B 1 37 ? -7.695 13.875 13.562 1 96.62 37 CYS B C 1
ATOM 3693 O O . CYS B 1 37 ? -7.625 15.047 13.945 1 96.62 37 CYS B O 1
ATOM 3695 N N . ASN B 1 38 ? -7.363 12.852 14.289 1 94.5 38 ASN B N 1
ATOM 3696 C CA . ASN B 1 38 ? -6.703 13.008 15.578 1 94.5 38 ASN B CA 1
ATOM 3697 C C . ASN B 1 38 ? -5.199 12.781 15.469 1 94.5 38 ASN B C 1
ATOM 3699 O O . ASN B 1 38 ? -4.734 11.641 15.508 1 94.5 38 ASN B O 1
ATOM 3703 N N . ASN B 1 39 ? -4.48 13.859 15.469 1 91 39 ASN B N 1
ATOM 3704 C CA . ASN B 1 39 ? -3.041 13.805 15.227 1 91 39 ASN B CA 1
ATOM 3705 C C . ASN B 1 39 ? -2.256 13.859 16.531 1 91 39 ASN B C 1
ATOM 3707 O O . ASN B 1 39 ? -1.052 14.125 16.531 1 91 39 ASN B O 1
ATOM 3711 N N . ALA B 1 40 ? -2.875 13.688 17.625 1 85.5 40 ALA B N 1
ATOM 3712 C CA . ALA B 1 40 ? -2.182 13.641 18.906 1 85.5 40 ALA B CA 1
ATOM 3713 C C . ALA B 1 40 ? -1.156 12.508 18.922 1 85.5 40 ALA B C 1
ATOM 3715 O O . ALA B 1 40 ? -1.233 11.578 18.125 1 85.5 40 ALA B O 1
ATOM 3716 N N . THR B 1 41 ? -0.187 12.578 19.828 1 80.88 41 THR B N 1
ATOM 3717 C CA . THR B 1 41 ? 0.841 11.555 19.953 1 80.88 41 THR B CA 1
ATOM 3718 C C . THR B 1 41 ? 0.212 10.188 20.234 1 80.88 41 THR B C 1
ATOM 3720 O O . THR B 1 41 ? 0.627 9.18 19.656 1 80.88 41 THR B O 1
ATOM 3723 N N . THR B 1 42 ? -0.787 10.211 21.094 1 80.75 42 THR B N 1
ATOM 3724 C CA . THR B 1 42 ? -1.57 9.016 21.391 1 80.75 42 THR B CA 1
ATOM 3725 C C . THR B 1 42 ? -3.059 9.289 21.188 1 80.75 42 THR B C 1
ATOM 3727 O O . THR B 1 42 ? -3.783 9.562 22.141 1 80.75 42 THR B O 1
ATOM 3730 N N . PRO B 1 43 ? -3.471 9.094 20 1 80.75 43 PRO B N 1
ATOM 3731 C CA . PRO B 1 43 ? -4.855 9.445 19.672 1 80.75 43 PRO B CA 1
ATOM 3732 C C . PRO B 1 43 ? -5.871 8.664 20.5 1 80.75 43 PRO B C 1
ATOM 3734 O O . PRO B 1 43 ? -6.945 9.188 20.812 1 80.75 43 PRO B O 1
ATOM 3737 N N . GLU B 1 44 ? -5.508 7.488 20.938 1 79.75 44 GLU B N 1
ATOM 3738 C CA . GLU B 1 44 ? -6.434 6.609 21.641 1 79.75 44 GLU B CA 1
ATOM 3739 C C . GLU B 1 44 ? -6.762 7.164 23.031 1 79.75 44 GLU B C 1
ATOM 3741 O O . GLU B 1 44 ? -7.789 6.812 23.609 1 79.75 44 GLU B O 1
ATOM 3746 N N . THR B 1 45 ? -5.906 8.086 23.516 1 79.19 45 THR B N 1
ATOM 3747 C CA . THR B 1 45 ? -6.121 8.609 24.859 1 79.19 45 THR B CA 1
ATOM 3748 C C . THR B 1 45 ? -6.438 10.102 24.828 1 79.19 45 THR B C 1
ATOM 3750 O O . THR B 1 45 ? -6.477 10.766 25.859 1 79.19 45 THR B O 1
ATOM 3753 N N . THR B 1 46 ? -6.543 10.656 23.672 1 82.62 46 THR B N 1
ATOM 3754 C CA . THR B 1 46 ? -6.867 12.062 23.484 1 82.62 46 THR B CA 1
ATOM 3755 C C . THR B 1 46 ? -8.18 12.227 22.719 1 82.62 46 THR B C 1
ATOM 3757 O O . THR B 1 46 ? -8.359 11.633 21.656 1 82.62 46 THR B O 1
ATOM 3760 N N . PRO B 1 47 ? -9.039 12.961 23.297 1 84.88 47 PRO B N 1
ATOM 3761 C CA . PRO B 1 47 ? -10.312 13.141 22.594 1 84.88 47 PRO B CA 1
ATOM 3762 C C . PRO B 1 47 ? -10.141 13.742 21.203 1 84.88 47 PRO B C 1
ATOM 3764 O O . PRO B 1 47 ? -9.352 14.672 21.031 1 84.88 47 PRO B O 1
ATOM 3767 N N . ALA B 1 48 ? -10.883 13.148 20.281 1 89.69 48 ALA B N 1
ATOM 3768 C CA . ALA B 1 48 ? -10.898 13.688 18.922 1 89.69 48 ALA B CA 1
ATOM 3769 C C . ALA B 1 48 ? -11.734 14.961 18.859 1 89.69 48 ALA B C 1
ATOM 3771 O O . ALA B 1 48 ? -12.508 15.258 19.766 1 89.69 48 ALA B O 1
ATOM 3772 N N . LEU B 1 49 ? -11.555 15.703 17.766 1 91.31 49 LEU B N 1
ATOM 3773 C CA . LEU B 1 49 ? -12.219 16.984 17.609 1 91.31 49 LEU B CA 1
ATOM 3774 C C . LEU B 1 49 ? -13.734 16.828 17.703 1 91.31 49 LEU B C 1
ATOM 3776 O O . LEU B 1 49 ? -14.414 17.688 18.281 1 91.31 49 LEU B O 1
ATOM 3780 N N . ASP B 1 50 ? -14.273 15.711 17.203 1 93.06 50 ASP B N 1
ATOM 3781 C CA . ASP B 1 50 ? -15.719 15.539 17.188 1 93.06 50 ASP B CA 1
ATOM 3782 C C . ASP B 1 50 ? -16.25 15.109 18.547 1 93.06 50 ASP B C 1
ATOM 3784 O O . ASP B 1 50 ? -17.469 14.969 18.734 1 93.06 50 ASP B O 1
ATOM 3788 N N . GLU B 1 51 ? -15.359 14.93 19.469 1 90.5 51 GLU B N 1
ATOM 3789 C CA . GLU B 1 51 ? -15.742 14.609 20.844 1 90.5 51 GLU B CA 1
ATOM 3790 C C . GLU B 1 51 ? -15.586 15.82 21.766 1 90.5 51 GLU B C 1
ATOM 3792 O O . GLU B 1 51 ? -15.945 15.766 22.938 1 90.5 51 GLU B O 1
ATOM 3797 N N . MET B 1 52 ? -15.086 16.922 21.25 1 86.44 52 MET B N 1
ATOM 3798 C CA . MET B 1 52 ? -14.805 18.109 22.047 1 86.44 52 MET B CA 1
ATOM 3799 C C . MET B 1 52 ? -16.078 18.938 22.266 1 86.44 52 MET B C 1
ATOM 3801 O O . MET B 1 52 ? -16.953 18.969 21.406 1 86.44 52 MET B O 1
ATOM 3805 N N . PRO B 1 53 ? -16.094 19.625 23.391 1 84.38 53 PRO B N 1
ATOM 3806 C CA . PRO B 1 53 ? -17.234 20.531 23.609 1 84.38 53 PRO B CA 1
ATOM 3807 C C . PRO B 1 53 ? -17.359 21.609 22.531 1 84.38 53 PRO B C 1
ATOM 3809 O O . PRO B 1 53 ? -16.359 22.234 22.156 1 84.38 53 PRO B O 1
ATOM 3812 N N . GLY B 1 54 ? -18.547 21.797 22.016 1 87 54 GLY B N 1
ATOM 3813 C CA . GLY B 1 54 ? -18.781 22.812 21 1 87 54 GLY B CA 1
ATOM 3814 C C . GLY B 1 54 ? -18.922 22.25 19.594 1 87 54 GLY B C 1
ATOM 3815 O O . GLY B 1 54 ? -19.453 22.906 18.703 1 87 54 GLY B O 1
ATOM 3816 N N . PHE B 1 55 ? -18.5 21.016 19.422 1 93.81 55 PHE B N 1
ATOM 3817 C CA . PHE B 1 55 ? -18.5 20.438 18.094 1 93.81 55 PHE B CA 1
ATOM 3818 C C . PHE B 1 55 ? -19.922 20.344 17.531 1 93.81 55 PHE B C 1
ATOM 3820 O O . PHE B 1 55 ? -20.125 20.594 16.344 1 93.81 55 PHE B O 1
ATOM 3827 N N . GLU B 1 56 ? -20.781 19.953 18.375 1 93.94 56 GLU B N 1
ATOM 3828 C CA . GLU B 1 56 ? -22.156 19.75 17.922 1 93.94 56 GLU B CA 1
ATOM 3829 C C . GLU B 1 56 ? -22.703 21 17.234 1 93.94 56 GLU B C 1
ATOM 3831 O O . GLU B 1 56 ? -23.547 20.906 16.344 1 93.94 56 GLU B O 1
ATOM 3836 N N . ARG B 1 57 ? -22.188 22.172 17.609 1 94.06 57 ARG B N 1
ATOM 3837 C CA . ARG B 1 57 ? -22.641 23.438 17.016 1 94.06 57 ARG B CA 1
ATOM 3838 C C . ARG B 1 57 ? -22.078 23.609 15.609 1 94.06 57 ARG B C 1
ATOM 3840 O O . ARG B 1 57 ? -22.609 24.406 14.82 1 94.06 57 ARG B O 1
ATOM 3847 N N . LEU B 1 58 ? -21.016 22.875 15.367 1 96.75 58 LEU B N 1
ATOM 3848 C CA . LEU B 1 58 ? -20.375 22.969 14.055 1 96.75 58 LEU B CA 1
ATOM 3849 C C . LEU B 1 58 ? -20.859 21.859 13.133 1 96.75 58 LEU B C 1
ATOM 3851 O O . LEU B 1 58 ? -20.797 21.984 11.906 1 96.75 58 LEU B O 1
ATOM 3855 N N . ARG B 1 59 ? -21.422 20.781 13.633 1 96.94 59 ARG B N 1
ATOM 3856 C CA . ARG B 1 59 ? -21.719 19.531 12.945 1 96.94 59 ARG B CA 1
ATOM 3857 C C . ARG B 1 59 ? -22.766 19.719 11.859 1 96.94 59 ARG B C 1
ATOM 3859 O O . ARG B 1 59 ? -22.719 19.062 10.82 1 96.94 59 ARG B O 1
ATOM 3866 N N . SER B 1 60 ? -23.609 20.672 12.023 1 96 60 SER B N 1
ATOM 3867 C CA . SER B 1 60 ? -24.781 20.828 11.164 1 96 60 SER B CA 1
ATOM 3868 C C . SER B 1 60 ? -24.375 21.234 9.75 1 96 60 SER B C 1
ATOM 3870 O O . SER B 1 60 ? -25.156 21.094 8.812 1 96 60 SER B O 1
ATOM 3872 N N . ARG B 1 61 ? -23.172 21.703 9.57 1 97.44 61 ARG B N 1
ATOM 3873 C CA . ARG B 1 61 ? -22.719 22.141 8.258 1 97.44 61 ARG B CA 1
ATOM 3874 C C . ARG B 1 61 ? -22.297 20.953 7.402 1 97.44 61 ARG B C 1
ATOM 3876 O O . ARG B 1 61 ? -22.078 21.094 6.199 1 97.44 61 ARG B O 1
ATOM 3883 N N . PHE B 1 62 ? -22.219 19.781 7.996 1 98.44 62 PHE B N 1
ATOM 3884 C CA . PHE B 1 62 ? -21.734 18.578 7.328 1 98.44 62 PHE B CA 1
ATOM 3885 C C . PHE B 1 62 ? -22.781 17.484 7.363 1 98.44 62 PHE B C 1
ATOM 3887 O O . PHE B 1 62 ? -23.469 17.312 8.367 1 98.44 62 PHE B O 1
ATOM 3894 N N . ASP B 1 63 ? -22.906 16.781 6.32 1 98.44 63 ASP B N 1
ATOM 3895 C CA . ASP B 1 63 ? -23.859 15.68 6.227 1 98.44 63 ASP B CA 1
ATOM 3896 C C . ASP B 1 63 ? -23.359 14.445 6.977 1 98.44 63 ASP B C 1
ATOM 3898 O O . ASP B 1 63 ? -24.141 13.719 7.594 1 98.44 63 ASP B O 1
ATOM 3902 N N . ASP B 1 64 ? -22.047 14.195 6.91 1 98.38 64 ASP B N 1
ATOM 3903 C CA . ASP B 1 64 ? -21.438 13.047 7.566 1 98.38 64 ASP B CA 1
ATOM 3904 C C . ASP B 1 64 ? -20.125 13.445 8.234 1 98.38 64 ASP B C 1
ATOM 3906 O O . ASP B 1 64 ? -19.469 14.414 7.824 1 98.38 64 ASP B O 1
ATOM 3910 N N . VAL B 1 65 ? -19.859 12.789 9.273 1 98.56 65 VAL B N 1
ATOM 3911 C CA . VAL B 1 65 ? -18.578 12.898 9.961 1 98.56 65 VAL B CA 1
ATOM 3912 C C . VAL B 1 65 ? -17.891 11.531 9.977 1 98.56 65 VAL B C 1
ATOM 3914 O O . VAL B 1 65 ? -18.438 10.555 10.477 1 98.56 65 VAL B O 1
ATOM 3917 N N . VAL B 1 66 ? -16.734 11.461 9.359 1 98.44 66 VAL B N 1
ATOM 3918 C CA . VAL B 1 66 ? -15.977 10.211 9.32 1 98.44 66 VAL B CA 1
ATOM 3919 C C . VAL B 1 66 ? -14.586 10.422 9.914 1 98.44 66 VAL B C 1
ATOM 3921 O O . VAL B 1 66 ? -14.148 11.562 10.086 1 98.44 66 VAL B O 1
ATOM 3924 N N . SER B 1 67 ? -13.867 9.375 10.289 1 98.06 67 SER B N 1
ATOM 3925 C CA . SER B 1 67 ? -12.594 9.438 10.992 1 98.06 67 SER B CA 1
ATOM 3926 C C . SER B 1 67 ? -11.461 8.875 10.133 1 98.06 67 SER B C 1
ATOM 3928 O O . SER B 1 67 ? -11.523 7.723 9.695 1 98.06 67 SER B O 1
ATOM 3930 N N . TRP B 1 68 ? -10.461 9.688 9.969 1 98.12 68 TRP B N 1
ATOM 3931 C CA . TRP B 1 68 ? -9.266 9.203 9.281 1 98.12 68 TRP B CA 1
ATOM 3932 C C . TRP B 1 68 ? -8.547 8.148 10.117 1 98.12 68 TRP B C 1
ATOM 3934 O O . TRP B 1 68 ? -8.016 7.172 9.57 1 98.12 68 TRP B O 1
ATOM 3944 N N . ASN B 1 69 ? -8.5 8.336 11.461 1 97.56 69 ASN B N 1
ATOM 3945 C CA . ASN B 1 69 ? -7.883 7.367 12.359 1 97.56 69 ASN B CA 1
ATOM 3946 C C . ASN B 1 69 ? -8.508 5.984 12.203 1 97.56 69 ASN B C 1
ATOM 3948 O O . ASN B 1 69 ? -7.801 4.977 12.188 1 97.56 69 ASN B O 1
ATOM 3952 N N . GLU B 1 70 ? -9.828 5.926 12.023 1 96.75 70 GLU B N 1
ATOM 3953 C CA . GLU B 1 70 ? -10.508 4.652 11.82 1 96.75 70 GLU B CA 1
ATOM 3954 C C . GLU B 1 70 ? -10.188 4.066 10.445 1 96.75 70 GLU B C 1
ATOM 3956 O O . GLU B 1 70 ? -9.984 2.859 10.312 1 96.75 70 GLU B O 1
ATOM 3961 N N . ALA B 1 71 ? -10.117 4.898 9.469 1 97.69 71 ALA B N 1
ATOM 3962 C CA . ALA B 1 71 ? -9.883 4.457 8.094 1 97.69 71 ALA B CA 1
ATOM 3963 C C . ALA B 1 71 ? -8.508 3.809 7.949 1 97.69 71 ALA B C 1
ATOM 3965 O O . ALA B 1 71 ? -8.336 2.885 7.152 1 97.69 71 ALA B O 1
ATOM 3966 N N . ILE B 1 72 ? -7.535 4.297 8.734 1 97.75 72 ILE B N 1
ATOM 3967 C CA . ILE B 1 72 ? -6.18 3.791 8.539 1 97.75 72 ILE B CA 1
ATOM 3968 C C . ILE B 1 72 ? -5.746 2.998 9.766 1 97.75 72 ILE B C 1
ATOM 3970 O O . ILE B 1 72 ? -4.555 2.73 9.953 1 97.75 72 ILE B O 1
ATOM 3974 N N . PHE B 1 73 ? -6.621 2.744 10.695 1 95.31 73 PHE B N 1
ATOM 3975 C CA . PHE B 1 73 ? -6.273 1.967 11.883 1 95.31 73 PHE B CA 1
ATOM 3976 C C . PHE B 1 73 ? -5.477 0.727 11.5 1 95.31 73 PHE B C 1
ATOM 3978 O O . PHE B 1 73 ? -5.84 0.008 10.57 1 95.31 73 PHE B O 1
ATOM 3985 N N . PRO B 1 74 ? -4.402 0.408 12.094 1 95.19 74 PRO B N 1
ATOM 3986 C CA . PRO B 1 74 ? -3.957 0.898 13.406 1 95.19 74 PRO B CA 1
ATOM 3987 C C . PRO B 1 74 ? -2.869 1.963 13.297 1 95.19 74 PRO B C 1
ATOM 3989 O O . PRO B 1 74 ? -2.166 2.234 14.273 1 95.19 74 PRO B O 1
ATOM 3992 N N . PHE B 1 75 ? -2.719 2.604 12.172 1 96.56 75 PHE B N 1
ATOM 3993 C CA . PHE B 1 75 ? -1.604 3.518 11.961 1 96.56 75 PHE B CA 1
ATOM 3994 C C . PHE B 1 75 ? -1.924 4.902 12.508 1 96.56 75 PHE B C 1
ATOM 3996 O O . PHE B 1 75 ? -3.092 5.289 12.594 1 96.56 75 PHE B O 1
ATOM 4003 N N . HIS B 1 76 ? -0.901 5.609 12.883 1 96.25 76 HIS B N 1
ATOM 4004 C CA . HIS B 1 76 ? -1.023 7.016 13.25 1 96.25 76 HIS B CA 1
ATOM 4005 C C . HIS B 1 76 ? -1.167 7.898 12.016 1 96.25 76 HIS B C 1
ATOM 4007 O O . HIS B 1 76 ? -0.471 7.695 11.016 1 96.25 76 HIS B O 1
ATOM 4013 N N . PRO B 1 77 ? -2.018 8.883 12.008 1 95.69 77 PRO B N 1
ATOM 4014 C CA . PRO B 1 77 ? -2.236 9.75 10.852 1 95.69 77 PRO B CA 1
ATOM 4015 C C . PRO B 1 77 ? -0.957 10.43 10.367 1 95.69 77 PRO B C 1
ATOM 4017 O O . PRO B 1 77 ? -0.75 10.586 9.164 1 95.69 77 PRO B O 1
ATOM 4020 N N . GLY B 1 78 ? -0.122 10.781 11.258 1 94.38 78 GLY B N 1
ATOM 4021 C CA . GLY B 1 78 ? 1.12 11.438 10.883 1 94.38 78 GLY B CA 1
ATOM 4022 C C . GLY B 1 78 ? 2.191 10.469 10.422 1 94.38 78 GLY B C 1
ATOM 4023 O O . GLY B 1 78 ? 3.193 10.875 9.828 1 94.38 78 GLY B O 1
ATOM 4024 N N . GLY B 1 79 ? 1.966 9.195 10.656 1 94 79 GLY B N 1
ATOM 4025 C CA . GLY B 1 79 ? 3.008 8.211 10.406 1 94 79 GLY B CA 1
ATOM 4026 C C . GLY B 1 79 ? 2.732 7.336 9.195 1 94 79 GLY B C 1
ATOM 4027 O O . GLY B 1 79 ? 3.631 6.66 8.695 1 94 79 GLY B O 1
ATOM 4028 N N . TRP B 1 80 ? 1.532 7.32 8.727 1 96.44 80 TRP B N 1
ATOM 4029 C CA . TRP B 1 80 ? 1.177 6.465 7.598 1 96.44 80 TRP B CA 1
ATOM 4030 C C . TRP B 1 80 ? 1.089 7.273 6.305 1 96.44 80 TRP B C 1
ATOM 4032 O O . TRP B 1 80 ? 0.544 8.383 6.293 1 96.44 80 TRP B O 1
ATOM 4042 N N . SER B 1 81 ? 1.646 6.785 5.262 1 96.69 81 SER B N 1
ATOM 4043 C CA . SER B 1 81 ? 1.564 7.352 3.918 1 96.69 81 SER B CA 1
ATOM 4044 C C . SER B 1 81 ? 1.179 6.289 2.893 1 96.69 81 SER B C 1
ATOM 4046 O O . SER B 1 81 ? 1.709 5.176 2.912 1 96.69 81 SER B O 1
ATOM 4048 N N . PRO B 1 82 ? 0.215 6.605 2.059 1 96.81 82 PRO B N 1
ATOM 4049 C CA . PRO B 1 82 ? -0.115 5.645 1.005 1 96.81 82 PRO B CA 1
ATOM 4050 C C . PRO B 1 82 ? 1.016 5.465 -0.005 1 96.81 82 PRO B C 1
ATOM 4052 O O . PRO B 1 82 ? 1.707 6.43 -0.343 1 96.81 82 PRO B O 1
ATOM 4055 N N . ARG B 1 83 ? 1.261 4.188 -0.369 1 95.69 83 ARG B N 1
ATOM 4056 C CA . ARG B 1 83 ? 2.109 3.973 -1.536 1 95.69 83 ARG B CA 1
ATOM 4057 C C . ARG B 1 83 ? 1.481 4.574 -2.789 1 95.69 83 ARG B C 1
ATOM 4059 O O . ARG B 1 83 ? 0.365 4.211 -3.166 1 95.69 83 ARG B O 1
ATOM 4066 N N . VAL B 1 84 ? 2.174 5.5 -3.465 1 93.12 84 VAL B N 1
ATOM 4067 C CA . VAL B 1 84 ? 1.627 6.324 -4.535 1 93.12 84 VAL B CA 1
ATOM 4068 C C . VAL B 1 84 ? 1.12 5.434 -5.668 1 93.12 84 VAL B C 1
ATOM 4070 O O . VAL B 1 84 ? 0.083 5.719 -6.27 1 93.12 84 VAL B O 1
ATOM 4073 N N . GLU B 1 85 ? 1.782 4.324 -5.945 1 94.56 85 GLU B N 1
ATOM 4074 C CA . GLU B 1 85 ? 1.389 3.418 -7.02 1 94.56 85 GLU B CA 1
ATOM 4075 C C . GLU B 1 85 ? 0.049 2.752 -6.719 1 94.56 85 GLU B C 1
ATOM 4077 O O . GLU B 1 85 ? -0.68 2.367 -7.633 1 94.56 85 GLU B O 1
ATOM 4082 N N . ASP B 1 86 ? -0.282 2.699 -5.438 1 97.19 86 ASP B N 1
ATOM 4083 C CA . ASP B 1 86 ? -1.496 2.008 -5.016 1 97.19 86 ASP B CA 1
ATOM 4084 C C . ASP B 1 86 ? -2.674 2.975 -4.922 1 97.19 86 ASP B C 1
ATOM 4086 O O . ASP B 1 86 ? -3.75 2.605 -4.441 1 97.19 86 ASP B O 1
ATOM 4090 N N . ALA B 1 87 ? -2.543 4.219 -5.391 1 96.62 87 ALA B N 1
ATOM 4091 C CA . ALA B 1 87 ? -3.541 5.27 -5.219 1 96.62 87 ALA B CA 1
ATOM 4092 C C . ALA B 1 87 ? -4.898 4.828 -5.758 1 96.62 87 ALA B C 1
ATOM 4094 O O . ALA B 1 87 ? -5.926 5.02 -5.102 1 96.62 87 ALA B O 1
ATOM 4095 N N . PRO B 1 88 ? -4.965 4.133 -6.93 1 96.56 88 PRO B N 1
ATOM 4096 C CA . PRO B 1 88 ? -6.277 3.725 -7.426 1 96.56 88 PRO B CA 1
ATOM 4097 C C . PRO B 1 88 ? -6.984 2.748 -6.488 1 96.56 88 PRO B C 1
ATOM 4099 O O . PRO B 1 88 ? -8.211 2.803 -6.344 1 96.56 88 PRO B O 1
ATOM 4102 N N . LEU B 1 89 ? -6.195 1.885 -5.883 1 97.56 89 LEU B N 1
ATOM 4103 C CA . LEU B 1 89 ? -6.777 0.916 -4.957 1 97.56 89 LEU B CA 1
ATOM 4104 C C . LEU B 1 89 ? -7.215 1.592 -3.664 1 97.56 89 LEU B C 1
ATOM 4106 O O . LEU B 1 89 ? -8.281 1.286 -3.129 1 97.56 89 LEU B O 1
ATOM 4110 N N . TRP B 1 90 ? -6.395 2.525 -3.178 1 97.88 90 TRP B N 1
ATOM 4111 C CA . TRP B 1 90 ? -6.746 3.258 -1.965 1 97.88 90 TRP B CA 1
ATOM 4112 C C . TRP B 1 90 ? -7.996 4.102 -2.182 1 97.88 90 TRP B C 1
ATOM 4114 O O . TRP B 1 90 ? -8.859 4.18 -1.303 1 97.88 90 TRP B O 1
ATOM 4124 N N . GLU B 1 91 ? -8.102 4.742 -3.324 1 98.12 91 GLU B N 1
ATOM 4125 C CA . GLU B 1 91 ? -9.297 5.531 -3.615 1 98.12 91 GLU B CA 1
ATOM 4126 C C . GLU B 1 91 ? -10.547 4.652 -3.627 1 98.12 91 GLU B C 1
ATOM 4128 O O . GLU B 1 91 ? -11.578 5.027 -3.066 1 98.12 91 GLU B O 1
ATOM 4133 N N . ARG B 1 92 ? -10.453 3.494 -4.289 1 97.25 92 ARG B N 1
ATOM 4134 C CA . ARG B 1 92 ? -11.586 2.572 -4.32 1 97.25 92 ARG B CA 1
ATOM 4135 C C . ARG B 1 92 ? -11.992 2.162 -2.908 1 97.25 92 ARG B C 1
ATOM 4137 O O . ARG B 1 92 ? -13.188 2.064 -2.607 1 97.25 92 ARG B O 1
ATOM 4144 N N . HIS B 1 93 ? -11.031 1.911 -2.07 1 97.56 93 HIS B N 1
ATOM 4145 C CA . HIS B 1 93 ? -11.297 1.544 -0.683 1 97.56 93 HIS B CA 1
ATOM 4146 C C . HIS B 1 93 ? -12.055 2.646 0.044 1 97.56 93 HIS B C 1
ATOM 4148 O O . HIS B 1 93 ? -13.094 2.389 0.664 1 97.56 93 HIS B O 1
ATOM 4154 N N . LEU B 1 94 ? -11.539 3.902 -0.093 1 98.44 94 LEU B N 1
ATOM 4155 C CA . LEU B 1 94 ? -12.164 5.012 0.619 1 98.44 94 LEU B CA 1
ATOM 4156 C C . LEU B 1 94 ? -13.547 5.312 0.048 1 98.44 94 LEU B C 1
ATOM 4158 O O . LEU B 1 94 ? -14.461 5.688 0.787 1 98.44 94 LEU B O 1
ATOM 4162 N N . ARG B 1 95 ? -13.719 5.195 -1.294 1 97.88 95 ARG B N 1
ATOM 4163 C CA . ARG B 1 95 ? -15.031 5.395 -1.902 1 97.88 95 ARG B CA 1
ATOM 4164 C C . ARG B 1 95 ? -16.047 4.391 -1.36 1 97.88 95 ARG B C 1
ATOM 4166 O O . ARG B 1 95 ? -17.188 4.746 -1.092 1 97.88 95 ARG B O 1
ATOM 4173 N N . LEU B 1 96 ? -15.57 3.141 -1.19 1 97.12 96 LEU B N 1
ATOM 4174 C CA . LEU B 1 96 ? -16.438 2.115 -0.618 1 97.12 96 LEU B CA 1
ATOM 4175 C C . LEU B 1 96 ? -16.719 2.398 0.854 1 97.12 96 LEU B C 1
ATOM 4177 O O . LEU B 1 96 ? -17.859 2.344 1.295 1 97.12 96 LEU B O 1
ATOM 4181 N N . LEU B 1 97 ? -15.664 2.725 1.631 1 97.38 97 LEU B N 1
ATOM 4182 C CA . LEU B 1 97 ? -15.742 2.938 3.072 1 97.38 97 LEU B CA 1
ATOM 4183 C C . LEU B 1 97 ? -16.703 4.078 3.4 1 97.38 97 LEU B C 1
ATOM 4185 O O . LEU B 1 97 ? -17.422 4.016 4.391 1 97.38 97 LEU B O 1
ATOM 4189 N N . TRP B 1 98 ? -16.719 5.117 2.545 1 98.06 98 TRP B N 1
ATOM 4190 C CA . TRP B 1 98 ? -17.5 6.312 2.84 1 98.06 98 TRP B CA 1
ATOM 4191 C C . TRP B 1 98 ? -18.703 6.422 1.905 1 98.06 98 TRP B C 1
ATOM 4193 O O . TRP B 1 98 ? -19.328 7.48 1.814 1 98.06 98 TRP B O 1
ATOM 4203 N N . ASP B 1 99 ? -18.984 5.395 1.105 1 97.31 99 ASP B N 1
ATOM 4204 C CA . ASP B 1 99 ? -20.125 5.312 0.206 1 97.31 99 ASP B CA 1
ATOM 4205 C C . ASP B 1 99 ? -20.156 6.488 -0.765 1 97.31 99 ASP B C 1
ATOM 4207 O O . ASP B 1 99 ? -21.156 7.188 -0.878 1 97.31 99 ASP B O 1
ATOM 4211 N N . LEU B 1 100 ? -19.031 6.746 -1.403 1 98 100 LEU B N 1
ATOM 4212 C CA . LEU B 1 100 ? -18.922 7.875 -2.318 1 98 100 LEU B CA 1
ATOM 4213 C C . LEU B 1 100 ? -19.406 7.5 -3.711 1 98 100 LEU B C 1
ATOM 4215 O O . LEU B 1 100 ? -19.734 8.375 -4.516 1 98 100 LEU B O 1
ATOM 4219 N N . GLY B 1 101 ? -19.422 6.18 -3.998 1 96.19 101 GLY B N 1
ATOM 4220 C CA . GLY B 1 101 ? -19.781 5.77 -5.348 1 96.19 101 GLY B CA 1
ATOM 4221 C C . GLY B 1 101 ? -18.922 6.422 -6.414 1 96.19 101 GLY B C 1
ATOM 4222 O O . GLY B 1 101 ? -17.688 6.406 -6.32 1 96.19 101 GLY B O 1
ATOM 4223 N N . GLU B 1 102 ? -19.531 6.98 -7.426 1 96.12 102 GLU B N 1
ATOM 4224 C CA . GLU B 1 102 ? -18.812 7.609 -8.531 1 96.12 102 GLU B CA 1
ATOM 4225 C C . GLU B 1 102 ? -18.875 9.133 -8.438 1 96.12 102 GLU B C 1
ATOM 4227 O O . GLU B 1 102 ? -18.719 9.828 -9.438 1 96.12 102 GLU B O 1
ATOM 4232 N N . ASP B 1 103 ? -19.125 9.617 -7.266 1 97.62 103 ASP B N 1
ATOM 4233 C CA . ASP B 1 103 ? -19.266 11.055 -7.059 1 97.62 103 ASP B CA 1
ATOM 4234 C C . ASP B 1 103 ? -17.984 11.797 -7.48 1 97.62 103 ASP B C 1
ATOM 4236 O O . ASP B 1 103 ? -16.891 11.258 -7.379 1 97.62 103 ASP B O 1
ATOM 4240 N N . ASP B 1 104 ? -18.188 13.016 -7.953 1 98.25 104 ASP B N 1
ATOM 4241 C CA . ASP B 1 104 ? -17.062 13.945 -8.078 1 98.25 104 ASP B CA 1
ATOM 4242 C C . ASP B 1 104 ? -16.625 14.453 -6.707 1 98.25 104 ASP B C 1
ATOM 4244 O O . ASP B 1 104 ? -17.422 15.008 -5.957 1 98.25 104 ASP B O 1
ATOM 4248 N N . VAL B 1 105 ? -15.375 14.258 -6.445 1 98.56 105 VAL B N 1
ATOM 4249 C CA . VAL B 1 105 ? -14.891 14.578 -5.105 1 98.56 105 VAL B CA 1
ATOM 4250 C C . VAL B 1 105 ? -14.039 15.844 -5.148 1 98.56 105 VAL B C 1
ATOM 4252 O O . VAL B 1 105 ? -13.234 16.031 -6.062 1 98.56 105 VAL B O 1
ATOM 4255 N N . ALA B 1 106 ? -14.227 16.766 -4.223 1 98.81 106 ALA B N 1
ATOM 4256 C CA . ALA B 1 106 ? -13.367 17.922 -3.947 1 98.81 106 ALA B CA 1
ATOM 4257 C C . ALA B 1 106 ? -12.883 17.906 -2.502 1 98.81 106 ALA B C 1
ATOM 4259 O O . ALA B 1 106 ? -13.586 17.438 -1.605 1 98.81 106 ALA B O 1
ATOM 4260 N N . LEU B 1 107 ? -11.672 18.391 -2.303 1 98.75 107 LEU B N 1
ATOM 4261 C CA . LEU B 1 107 ? -11.078 18.312 -0.973 1 98.75 107 LEU B CA 1
ATOM 4262 C C . LEU B 1 107 ? -10.781 19.703 -0.434 1 98.75 107 LEU B C 1
ATOM 4264 O O . LEU B 1 107 ? -10.336 20.594 -1.18 1 98.75 107 LEU B O 1
ATOM 4268 N N . ALA B 1 108 ? -11.047 19.938 0.792 1 98.81 108 ALA B N 1
ATOM 4269 C CA . ALA B 1 108 ? -10.531 21.031 1.6 1 98.81 108 ALA B CA 1
ATOM 4270 C C . ALA B 1 108 ? -9.672 20.5 2.748 1 98.81 108 ALA B C 1
ATOM 4272 O O . ALA B 1 108 ? -10.156 19.781 3.613 1 98.81 108 ALA B O 1
ATOM 4273 N N . VAL B 1 109 ? -8.398 20.891 2.727 1 98.38 109 VAL B N 1
ATOM 4274 C CA . VAL B 1 109 ? -7.496 20.25 3.678 1 98.38 109 VAL B CA 1
ATOM 4275 C C . VAL B 1 109 ? -6.672 21.312 4.402 1 98.38 109 VAL B C 1
ATOM 4277 O O . VAL B 1 109 ? -6.566 22.438 3.938 1 98.38 109 VAL B O 1
ATOM 4280 N N . GLU B 1 110 ? -6.191 20.828 5.547 1 96.25 110 GLU B N 1
ATOM 4281 C CA . GLU B 1 110 ? -5.219 21.641 6.281 1 96.25 110 GLU B CA 1
ATOM 4282 C C . GLU B 1 110 ? -3.801 21.109 6.07 1 9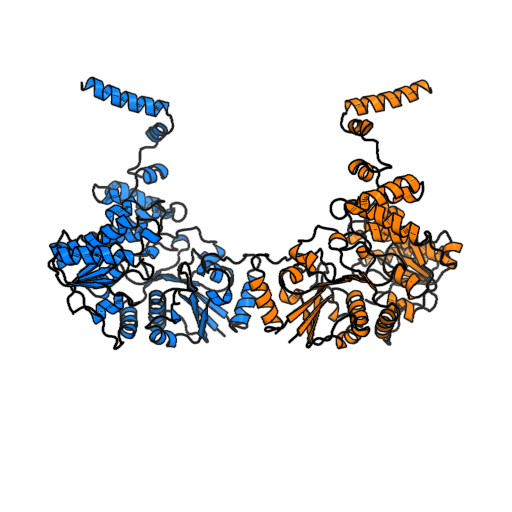6.25 110 GLU B C 1
ATOM 4284 O O . GLU B 1 110 ? -3.605 19.938 5.77 1 96.25 110 GLU B O 1
ATOM 4289 N N . SER B 1 111 ? -2.799 21.828 6.203 1 90.44 111 SER B N 1
ATOM 4290 C CA . SER B 1 111 ? -1.405 21.391 6.277 1 90.44 111 SER B CA 1
ATOM 4291 C C . SER B 1 111 ? -1.062 20.438 5.148 1 90.44 111 SER B C 1
ATOM 4293 O O . SER B 1 111 ? -0.611 19.312 5.395 1 90.44 111 SER B O 1
ATOM 4295 N N . ILE B 1 112 ? -1.161 20.828 3.943 1 93.5 112 ILE B N 1
ATOM 4296 C CA . ILE B 1 112 ? -1.107 19.969 2.756 1 93.5 112 ILE B CA 1
ATOM 4297 C C . ILE B 1 112 ? 0.292 19.375 2.609 1 93.5 112 ILE B C 1
ATOM 4299 O O . ILE B 1 112 ? 0.479 18.391 1.908 1 93.5 112 ILE B O 1
ATOM 4303 N N . GLN B 1 113 ? 1.3 19.938 3.281 1 91.31 113 GLN B N 1
ATOM 4304 C CA . GLN B 1 113 ? 2.68 19.5 3.098 1 91.31 113 GLN B CA 1
ATOM 4305 C C . GLN B 1 113 ? 2.984 18.266 3.947 1 91.31 113 GLN B C 1
ATOM 4307 O O . GLN B 1 113 ? 4.047 17.656 3.809 1 91.31 113 GLN B O 1
ATOM 4312 N N . VAL B 1 114 ? 2.1 17.891 4.824 1 92.44 114 VAL B N 1
ATOM 4313 C CA . VAL B 1 114 ? 2.352 16.766 5.703 1 92.44 114 VAL B CA 1
ATOM 4314 C C . VAL B 1 114 ? 1.145 15.828 5.699 1 92.44 114 VAL B C 1
ATOM 4316 O O . VAL B 1 114 ? 0.069 16.188 5.223 1 92.44 114 VAL B O 1
ATOM 4319 N N . HIS B 1 115 ? 1.33 14.641 6.227 1 94.56 115 HIS B N 1
ATOM 4320 C CA . HIS B 1 115 ? 0.234 13.695 6.418 1 94.56 115 HIS B CA 1
ATOM 4321 C C . HIS B 1 115 ? -0.594 14.062 7.648 1 94.56 115 HIS B C 1
ATOM 4323 O O . HIS B 1 115 ? -0.061 14.578 8.633 1 94.56 115 HIS B O 1
ATOM 4329 N N . PRO B 1 116 ? -1.816 13.922 7.543 1 96.19 116 PRO B N 1
ATOM 4330 C CA . PRO B 1 116 ? -2.539 13.062 6.602 1 96.19 116 PRO B CA 1
ATOM 4331 C C . PRO B 1 116 ? -3.033 13.82 5.371 1 96.19 116 PRO B C 1
ATOM 4333 O O . PRO B 1 116 ? -3.473 13.203 4.398 1 96.19 116 PRO B O 1
ATOM 4336 N N . ALA B 1 117 ? -3.006 15.133 5.367 1 96.94 117 ALA B N 1
ATOM 4337 C CA . ALA B 1 117 ? -3.559 15.914 4.262 1 96.94 117 ALA B CA 1
ATOM 4338 C C . ALA B 1 117 ? -2.92 15.516 2.936 1 96.94 117 ALA B C 1
ATOM 4340 O O . ALA B 1 117 ? -3.619 15.289 1.947 1 96.94 117 ALA B O 1
ATOM 4341 N N . LEU B 1 118 ? -1.639 15.43 2.918 1 96.88 118 LEU B N 1
ATOM 4342 C CA . LEU B 1 118 ? -0.918 15.031 1.715 1 96.88 118 LEU B CA 1
ATOM 4343 C C . LEU B 1 118 ? -1.365 13.648 1.246 1 96.88 118 LEU B C 1
ATOM 4345 O O . LEU B 1 118 ? -1.587 13.438 0.052 1 96.88 118 LEU B O 1
ATOM 4349 N N . GLY B 1 119 ? -1.489 12.734 2.199 1 97.38 119 GLY B N 1
ATOM 4350 C CA . GLY B 1 119 ? -1.921 11.383 1.872 1 97.38 119 GLY B CA 1
ATOM 4351 C C . GLY B 1 119 ? -3.299 11.336 1.238 1 97.38 119 GLY B C 1
ATOM 4352 O O . GLY B 1 119 ? -3.508 10.633 0.247 1 97.38 119 GLY B O 1
ATOM 4353 N N . VAL B 1 120 ? -4.242 12.078 1.815 1 98.44 120 VAL B N 1
ATOM 4354 C CA . VAL B 1 120 ? -5.598 12.125 1.28 1 98.44 120 VAL B CA 1
ATOM 4355 C C . VAL B 1 120 ? -5.574 12.688 -0.139 1 98.44 120 VAL B C 1
ATOM 4357 O O . VAL B 1 120 ? -6.23 12.156 -1.036 1 98.44 120 VAL B O 1
ATOM 4360 N N . ALA B 1 121 ? -4.77 13.734 -0.347 1 98.06 121 ALA B N 1
ATOM 4361 C CA . ALA B 1 121 ? -4.633 14.344 -1.668 1 98.06 121 ALA B CA 1
ATOM 4362 C C . ALA B 1 121 ? -4.016 13.367 -2.66 1 98.06 121 ALA B C 1
ATOM 4364 O O . ALA B 1 121 ? -4.371 13.359 -3.842 1 98.06 121 ALA B O 1
ATOM 4365 N N . GLN B 1 122 ? -3.084 12.57 -2.215 1 97.88 122 GLN B N 1
ATOM 4366 C CA . GLN B 1 122 ? -2.387 11.617 -3.072 1 97.88 122 GLN B CA 1
ATOM 4367 C C . GLN B 1 122 ? -3.289 10.438 -3.434 1 97.88 122 GLN B C 1
ATOM 4369 O O . GLN B 1 122 ? -3.057 9.75 -4.43 1 97.88 122 GLN B O 1
ATOM 4374 N N . ILE B 1 123 ? -4.238 10.148 -2.588 1 98.25 123 ILE B N 1
ATOM 4375 C CA . ILE B 1 123 ? -5.172 9.062 -2.855 1 98.25 123 ILE B CA 1
ATOM 4376 C C . ILE B 1 123 ? -6.219 9.523 -3.869 1 98.25 123 ILE B C 1
ATOM 4378 O O . ILE B 1 123 ? -6.5 8.812 -4.84 1 98.25 123 ILE B O 1
ATOM 4382 N N . PHE B 1 124 ? -6.863 10.695 -3.65 1 98.31 124 PHE B N 1
ATOM 4383 C CA . PHE B 1 124 ? -7.824 11.266 -4.59 1 98.31 124 PHE B CA 1
ATOM 4384 C C . PHE B 1 124 ? -7.117 12.109 -5.641 1 98.31 124 PHE B C 1
ATOM 4386 O O . PHE B 1 124 ? -7.203 13.344 -5.613 1 98.31 124 PHE B O 1
ATOM 4393 N N . THR B 1 125 ? -6.52 11.539 -6.629 1 96.38 125 THR B N 1
ATOM 4394 C CA . THR B 1 125 ? -5.559 12.156 -7.535 1 96.38 125 THR B CA 1
ATOM 4395 C C . THR B 1 125 ? -6.25 13.164 -8.445 1 96.38 125 THR B C 1
ATOM 4397 O O . THR B 1 125 ? -5.602 14.062 -8.992 1 96.38 125 THR B O 1
ATOM 4400 N N . ASP B 1 126 ? -7.531 13.07 -8.594 1 95.75 126 ASP B N 1
ATOM 4401 C CA . ASP B 1 126 ? -8.227 13.945 -9.531 1 95.75 126 ASP B CA 1
ATOM 4402 C C . ASP B 1 126 ? -9.023 15.023 -8.789 1 95.75 126 ASP B C 1
ATOM 4404 O O . ASP B 1 126 ? -9.641 15.883 -9.414 1 95.75 126 ASP B O 1
ATOM 4408 N N . ALA B 1 127 ? -9.023 15.031 -7.516 1 98.12 127 ALA B N 1
ATOM 4409 C CA . ALA B 1 127 ? -9.852 15.961 -6.746 1 98.12 127 ALA B CA 1
ATOM 4410 C C . ALA B 1 127 ? -9.219 17.344 -6.688 1 98.12 127 ALA B C 1
ATOM 4412 O O . ALA B 1 127 ? -8.047 17.484 -6.328 1 98.12 127 ALA B O 1
ATOM 4413 N N . PRO B 1 128 ? -9.984 18.375 -7.062 1 98.25 128 PRO B N 1
ATOM 4414 C CA . PRO B 1 128 ? -9.477 19.719 -6.781 1 98.25 128 PRO B CA 1
ATOM 4415 C C . PRO B 1 128 ? -9.258 19.969 -5.293 1 98.25 128 PRO B C 1
ATOM 4417 O O . PRO B 1 128 ? -9.961 19.391 -4.457 1 98.25 128 PRO B O 1
ATOM 4420 N N . LEU B 1 129 ? -8.297 20.875 -5.027 1 98.5 129 LEU B N 1
ATOM 4421 C CA . LEU B 1 129 ? -7.883 21.062 -3.643 1 98.5 129 LEU B CA 1
ATOM 4422 C C . LEU B 1 129 ? -8.078 22.516 -3.213 1 98.5 129 LEU B C 1
ATOM 4424 O O . LEU B 1 129 ? -7.734 23.438 -3.957 1 98.5 129 LEU B O 1
ATOM 4428 N N . THR B 1 130 ? -8.648 22.672 -2.127 1 98.75 130 THR B N 1
ATOM 4429 C CA . THR B 1 130 ? -8.617 23.922 -1.361 1 98.75 130 THR B CA 1
ATOM 4430 C C . THR B 1 130 ? -7.832 23.734 -0.064 1 98.75 130 THR B C 1
ATOM 4432 O O . THR B 1 130 ? -8.086 22.781 0.688 1 98.75 130 THR B O 1
ATOM 4435 N N . VAL B 1 131 ? -6.848 24.594 0.117 1 98.5 131 VAL B N 1
ATOM 4436 C CA . VAL B 1 131 ? -6.117 24.562 1.38 1 98.5 131 VAL B CA 1
ATOM 4437 C C . VAL B 1 131 ? -6.625 25.688 2.291 1 98.5 131 VAL B C 1
ATOM 4439 O O . VAL B 1 131 ? -6.836 26.812 1.841 1 98.5 131 VAL B O 1
ATOM 4442 N N . TYR B 1 132 ? -6.898 25.281 3.518 1 98.25 132 TYR B N 1
ATOM 4443 C CA . TYR B 1 132 ? -7.262 26.328 4.461 1 98.25 132 TYR B CA 1
ATOM 4444 C C . TYR B 1 132 ? -6.254 26.422 5.598 1 98.25 132 TYR B C 1
ATOM 4446 O O . TYR B 1 132 ? -5.668 25.406 5.996 1 98.25 132 TYR B O 1
ATOM 4454 N N . ALA B 1 133 ? -5.949 27.562 5.961 1 91.62 133 ALA B N 1
ATOM 4455 C CA . ALA B 1 133 ? -4.988 27.844 7.023 1 91.62 133 ALA B CA 1
ATOM 4456 C C . ALA B 1 133 ? -5.664 28.516 8.219 1 91.62 133 ALA B C 1
ATOM 4458 O O . ALA B 1 133 ? -6.48 29.422 8.047 1 91.62 133 ALA B O 1
ATOM 4459 N N . ASP B 1 134 ? -5.281 27.953 9.32 1 76.5 134 ASP B N 1
ATOM 4460 C CA . ASP B 1 134 ? -5.945 28.516 10.484 1 76.5 134 ASP B CA 1
ATOM 4461 C C . ASP B 1 134 ? -4.938 29.172 11.43 1 76.5 134 ASP B C 1
ATOM 4463 O O . ASP B 1 134 ? -5.277 29.516 12.562 1 76.5 134 ASP B O 1
ATOM 4467 N N . GLY B 1 135 ? -3.701 29.328 11 1 89.88 135 GLY B N 1
ATOM 4468 C CA . GLY B 1 135 ? -2.727 29.938 11.891 1 89.88 135 GLY B CA 1
ATOM 4469 C C . GLY B 1 135 ? -1.68 30.75 11.148 1 89.88 135 GLY B C 1
ATOM 4470 O O . GLY B 1 135 ? -1.824 31.031 9.953 1 89.88 135 GLY B O 1
ATOM 4471 N N . LEU B 1 136 ? -0.691 31.156 11.891 1 95.38 136 LEU B N 1
ATOM 4472 C CA . LEU B 1 136 ? 0.305 32.125 11.406 1 95.38 136 LEU B CA 1
ATOM 4473 C C . LEU B 1 136 ? 1.303 31.438 10.477 1 95.38 136 LEU B C 1
ATOM 4475 O O . LEU B 1 136 ? 2.023 32.094 9.734 1 95.38 136 LEU B O 1
ATOM 4479 N N . MET B 1 137 ? 1.271 30.125 10.5 1 94.44 137 MET B N 1
ATOM 4480 C CA . MET B 1 137 ? 2.264 29.406 9.711 1 94.44 137 MET B CA 1
ATOM 4481 C C . MET B 1 137 ? 2.053 29.625 8.219 1 94.44 137 MET B C 1
ATOM 4483 O O . MET B 1 137 ? 2.998 29.547 7.434 1 94.44 137 MET B O 1
ATOM 4487 N N . SER B 1 138 ? 0.864 29.906 7.816 1 96 138 SER B N 1
ATOM 4488 C CA . SER B 1 138 ? 0.558 30.078 6.398 1 96 138 SER B CA 1
ATOM 4489 C C . SER B 1 138 ? 1.251 31.312 5.832 1 96 138 SER B C 1
ATOM 4491 O O . SER B 1 138 ? 1.429 31.438 4.617 1 96 138 SER B O 1
ATOM 4493 N N . TYR B 1 139 ? 1.65 32.25 6.707 1 97.69 139 TYR B N 1
ATOM 4494 C CA . TYR B 1 139 ? 2.363 33.438 6.25 1 97.69 139 TYR B CA 1
ATOM 4495 C C . TYR B 1 139 ? 3.805 33.125 5.883 1 97.69 139 TYR B C 1
ATOM 4497 O O . TYR B 1 139 ? 4.5 33.938 5.27 1 97.69 139 TYR B O 1
ATOM 4505 N N . GLY B 1 140 ? 4.238 31.969 6.238 1 97.19 140 GLY B N 1
ATOM 4506 C CA . GLY B 1 140 ? 5.551 31.469 5.844 1 97.19 140 GLY B CA 1
ATOM 4507 C C . GLY B 1 140 ? 5.52 30.625 4.59 1 97.19 140 GLY B C 1
ATOM 4508 O O . GLY B 1 140 ? 4.449 30.359 4.039 1 97.19 140 GLY B O 1
ATOM 4509 N N . PRO B 1 141 ? 6.684 30.234 4.148 1 97.06 141 PRO B N 1
ATOM 4510 C CA . PRO B 1 141 ? 6.777 29.422 2.934 1 97.06 141 PRO B CA 1
ATOM 4511 C C . PRO B 1 141 ? 6.371 27.969 3.166 1 97.06 141 PRO B C 1
ATOM 4513 O O . PRO B 1 141 ? 6.262 27.531 4.316 1 97.06 141 PRO B O 1
ATOM 4516 N N . THR B 1 142 ? 6.062 27.312 2.043 1 96.12 142 THR B N 1
ATOM 4517 C CA . THR B 1 142 ? 5.859 25.875 2.105 1 96.12 142 THR B CA 1
ATOM 4518 C C . THR B 1 142 ? 7.094 25.172 2.678 1 96.12 142 THR B C 1
ATOM 4520 O O . THR B 1 142 ? 8.219 25.453 2.262 1 96.12 142 THR B O 1
ATOM 4523 N N . ARG B 1 143 ? 6.953 24.391 3.617 1 91.88 143 ARG B N 1
ATOM 4524 C CA . ARG B 1 143 ? 8.039 23.797 4.395 1 91.88 143 ARG B CA 1
ATOM 4525 C C . ARG B 1 143 ? 8.867 22.844 3.537 1 91.88 143 ARG B C 1
ATOM 4527 O O . ARG B 1 143 ? 10.102 22.859 3.613 1 91.88 143 ARG B O 1
ATOM 4534 N N . ASN B 1 144 ? 8.148 21.984 2.842 1 91.19 144 ASN B N 1
ATOM 4535 C CA . ASN B 1 144 ? 8.781 21.016 1.962 1 91.19 144 ASN B CA 1
ATOM 4536 C C . ASN B 1 144 ? 8.219 21.094 0.544 1 91.19 144 ASN B C 1
ATOM 4538 O O . ASN B 1 144 ? 7.047 21.406 0.353 1 91.19 144 ASN B O 1
ATOM 4542 N N . LYS B 1 145 ? 9.141 20.75 -0.317 1 93.06 145 LYS B N 1
ATOM 4543 C CA . LYS B 1 145 ? 8.695 20.766 -1.708 1 93.06 145 LYS B CA 1
ATOM 4544 C C . LYS B 1 145 ? 7.523 19.812 -1.919 1 93.06 145 LYS B C 1
ATOM 4546 O O . LYS B 1 145 ? 7.582 18.656 -1.52 1 93.06 145 LYS B O 1
ATOM 4551 N N . LEU B 1 146 ? 6.535 20.344 -2.496 1 95.25 146 LEU B N 1
ATOM 4552 C CA . LEU B 1 146 ? 5.34 19.562 -2.791 1 95.25 146 LEU B CA 1
ATOM 4553 C C . LEU B 1 146 ? 5.422 18.953 -4.188 1 95.25 146 LEU B C 1
ATOM 4555 O O . LEU B 1 146 ? 5.895 19.594 -5.125 1 95.25 146 LEU B O 1
ATOM 4559 N N . ASP B 1 147 ? 5.004 17.688 -4.305 1 94.12 147 ASP B N 1
ATOM 4560 C CA . ASP B 1 147 ? 4.875 17.078 -5.629 1 94.12 147 ASP B CA 1
ATOM 4561 C C . ASP B 1 147 ? 3.992 17.922 -6.539 1 94.12 147 ASP B C 1
ATOM 4563 O O . ASP B 1 147 ? 2.889 18.312 -6.152 1 94.12 147 ASP B O 1
ATOM 4567 N N . PRO B 1 148 ? 4.5 18.25 -7.68 1 95.06 148 PRO B N 1
ATOM 4568 C CA . PRO B 1 148 ? 3.729 19.078 -8.602 1 95.06 148 PRO B CA 1
ATOM 4569 C C . PRO B 1 148 ? 2.344 18.5 -8.898 1 95.06 148 PRO B C 1
ATOM 4571 O O . PRO B 1 148 ? 1.397 19.266 -9.141 1 95.06 148 PRO B O 1
ATOM 4574 N N . LEU B 1 149 ? 2.164 17.203 -8.82 1 94.62 149 LEU B N 1
ATOM 4575 C CA . LEU B 1 149 ? 0.875 16.578 -9.086 1 94.62 149 LEU B CA 1
ATOM 4576 C C . LEU B 1 149 ? -0.139 16.938 -8.008 1 94.62 149 LEU B C 1
ATOM 4578 O O . LEU B 1 149 ? -1.349 16.828 -8.227 1 94.62 149 LEU B O 1
ATOM 4582 N N . VAL B 1 150 ? 0.4 17.344 -6.848 1 96.69 150 VAL B N 1
ATOM 4583 C CA . VAL B 1 150 ? -0.476 17.781 -5.766 1 96.69 150 VAL B CA 1
ATOM 4584 C C . VAL B 1 150 ? -0.588 19.297 -5.781 1 96.69 150 VAL B C 1
ATOM 4586 O O . VAL B 1 150 ? -1.693 19.844 -5.789 1 96.69 150 VAL B O 1
ATOM 4589 N N . GLY B 1 151 ? 0.53 19.984 -5.875 1 97.31 151 GLY B N 1
ATOM 4590 C CA . GLY B 1 151 ? 0.582 21.438 -5.781 1 97.31 151 GLY B CA 1
ATOM 4591 C C . GLY B 1 151 ? -0.217 22.141 -6.867 1 97.31 151 GLY B C 1
ATOM 4592 O O . GLY B 1 151 ? -0.882 23.141 -6.609 1 97.31 151 GLY B O 1
ATOM 4593 N N . THR B 1 152 ? -0.234 21.594 -8.062 1 97.31 152 THR B N 1
ATOM 4594 C CA . THR B 1 152 ? -0.876 22.234 -9.195 1 97.31 152 THR B CA 1
ATOM 4595 C C . THR B 1 152 ? -2.395 22.094 -9.117 1 97.31 152 THR B C 1
ATOM 4597 O O . THR B 1 152 ? -3.127 22.797 -9.812 1 97.31 152 THR B O 1
ATOM 4600 N N . ARG B 1 153 ? -2.828 21.25 -8.242 1 97.88 153 ARG B N 1
ATOM 4601 C CA . ARG B 1 153 ? -4.266 21.031 -8.102 1 97.88 153 ARG B CA 1
ATOM 4602 C C . ARG B 1 153 ? -4.867 21.969 -7.074 1 97.88 153 ARG B C 1
ATOM 4604 O O . ARG B 1 153 ? -6.09 22.062 -6.938 1 97.88 153 ARG B O 1
ATOM 4611 N N . VAL B 1 154 ? -4.035 22.641 -6.332 1 98.38 154 VAL B N 1
ATOM 4612 C CA . VAL B 1 154 ? -4.551 23.547 -5.316 1 98.38 154 VAL B CA 1
ATOM 4613 C C . VAL B 1 154 ? -5.133 24.797 -5.984 1 98.38 154 VAL B C 1
ATOM 4615 O O . VAL B 1 154 ? -4.41 25.547 -6.645 1 98.38 154 VAL B O 1
ATOM 4618 N N . GLU B 1 155 ? -6.348 25.062 -5.754 1 98.25 155 GLU B N 1
ATOM 4619 C CA . GLU B 1 155 ? -7.043 26.125 -6.457 1 98.25 155 GLU B CA 1
ATOM 4620 C C . GLU B 1 155 ? -7.008 27.422 -5.652 1 98.25 155 GLU B C 1
ATOM 4622 O O . GLU B 1 155 ? -7.035 28.516 -6.223 1 98.25 155 GLU B O 1
ATOM 4627 N N . ARG B 1 156 ? -6.945 27.281 -4.359 1 98.19 156 ARG B N 1
ATOM 4628 C CA . ARG B 1 156 ? -6.961 28.453 -3.51 1 98.19 156 ARG B CA 1
ATOM 4629 C C . ARG B 1 156 ? -6.5 28.125 -2.096 1 98.19 156 ARG B C 1
ATOM 4631 O O . ARG B 1 156 ? -6.547 26.969 -1.679 1 98.19 156 ARG B O 1
ATOM 4638 N N . LEU B 1 157 ? -6.043 29.141 -1.452 1 98.44 157 LEU B N 1
ATOM 4639 C CA . LEU B 1 157 ? -5.73 29.109 -0.027 1 98.44 157 LEU B CA 1
ATOM 4640 C C . LEU B 1 157 ? -6.691 30 0.755 1 98.44 157 LEU B C 1
ATOM 4642 O O . LEU B 1 157 ? -6.703 31.219 0.57 1 98.44 157 LEU B O 1
ATOM 4646 N N . LEU B 1 158 ? -7.555 29.375 1.552 1 98.5 158 LEU B N 1
ATOM 4647 C CA . LEU B 1 158 ? -8.414 30.141 2.455 1 98.5 158 LEU B CA 1
ATOM 4648 C C . LEU B 1 158 ? -7.703 30.406 3.779 1 98.5 158 LEU B C 1
ATOM 4650 O O . LEU B 1 158 ? -7.098 29.5 4.355 1 98.5 158 LEU B O 1
ATOM 4654 N N . HIS B 1 159 ? -7.68 31.641 4.227 1 97.06 159 HIS B N 1
ATOM 4655 C CA . HIS B 1 159 ? -7.02 31.953 5.488 1 97.06 159 HIS B CA 1
ATOM 4656 C C . HIS B 1 159 ? -7.762 33.062 6.238 1 97.06 159 HIS B C 1
ATOM 4658 O O . HIS B 1 159 ? -8.516 33.812 5.641 1 97.06 159 HIS B O 1
ATOM 4664 N N . LEU B 1 160 ? -7.59 33.094 7.527 1 95.75 160 LEU B N 1
ATOM 4665 C CA . LEU B 1 160 ? -8.117 34.188 8.344 1 95.75 160 LEU B CA 1
ATOM 4666 C C . LEU B 1 160 ? -7.223 35.406 8.25 1 95.75 160 LEU B C 1
ATOM 4668 O O . LEU B 1 160 ? -6.02 35.312 8.016 1 95.75 160 LEU B O 1
ATOM 4672 N N . ASP B 1 161 ? -7.879 36.562 8.398 1 95.06 161 ASP B N 1
ATOM 4673 C CA . ASP B 1 161 ? -7.129 37.812 8.344 1 95.06 161 ASP B CA 1
ATOM 4674 C C . ASP B 1 161 ? -6.5 38.125 9.695 1 95.06 161 ASP B C 1
ATOM 4676 O O . ASP B 1 161 ? -6.891 39.094 10.352 1 95.06 161 ASP B O 1
ATOM 4680 N N . LEU B 1 162 ? -5.477 37.406 10.047 1 95.75 162 LEU B N 1
ATOM 4681 C CA . LEU B 1 162 ? -4.848 37.531 11.359 1 95.75 162 LEU B CA 1
ATOM 4682 C C . LEU B 1 162 ? -3.902 38.719 11.406 1 95.75 162 LEU B C 1
ATOM 4684 O O . LEU B 1 162 ? -3.635 39.25 12.477 1 95.75 162 LEU B O 1
ATOM 4688 N N . VAL B 1 163 ? -3.334 39.062 10.336 1 95.75 163 VAL B N 1
ATOM 4689 C CA . VAL B 1 163 ? -2.473 40.25 10.172 1 95.75 163 VAL B CA 1
ATOM 4690 C C . VAL B 1 163 ? -2.939 41.062 8.969 1 95.75 163 VAL B C 1
ATOM 4692 O O . VAL B 1 163 ? -2.383 40.938 7.879 1 95.75 163 VAL B O 1
ATOM 4695 N N . PRO B 1 164 ? -3.871 42 9.227 1 93.44 164 PRO B N 1
ATOM 4696 C CA . PRO B 1 164 ? -4.453 42.75 8.109 1 93.44 164 PRO B CA 1
ATOM 4697 C C . PRO B 1 164 ? -3.393 43.375 7.219 1 93.44 164 PRO B C 1
ATOM 4699 O O . PRO B 1 164 ? -2.494 44.062 7.715 1 93.44 164 PRO B O 1
ATOM 4702 N N . GLY B 1 165 ? -3.529 43.031 5.938 1 93.44 165 GLY B N 1
ATOM 4703 C CA . GLY B 1 165 ? -2.627 43.625 4.957 1 93.44 165 GLY B CA 1
ATOM 4704 C C . GLY B 1 165 ? -1.476 42.719 4.586 1 93.44 165 GLY B C 1
ATOM 4705 O O . GLY B 1 165 ? -0.811 42.938 3.568 1 93.44 165 GLY B O 1
ATOM 4706 N N . LEU B 1 166 ? -1.185 41.719 5.379 1 96.75 166 LEU B N 1
ATOM 4707 C CA . LEU B 1 166 ? -0.107 40.781 5.09 1 96.75 166 LEU B CA 1
ATOM 4708 C C . LEU B 1 166 ? -0.634 39.562 4.332 1 96.75 166 LEU B C 1
ATOM 4710 O O . LEU B 1 166 ? -1.557 38.906 4.793 1 96.75 166 LEU B O 1
ATOM 4714 N N . ALA B 1 167 ? -0.051 39.312 3.148 1 96.06 167 ALA B N 1
ATOM 4715 C CA . ALA B 1 167 ? -0.466 38.156 2.354 1 96.06 167 ALA B CA 1
ATOM 4716 C C . ALA B 1 167 ? 0.364 36.938 2.703 1 96.06 167 ALA B C 1
ATOM 4718 O O . ALA B 1 167 ? 1.572 37.031 2.928 1 96.06 167 ALA B O 1
ATOM 4719 N N . PRO B 1 168 ? -0.249 35.719 2.713 1 97.25 168 PRO B N 1
ATOM 4720 C CA . PRO B 1 168 ? 0.493 34.469 2.971 1 97.25 168 PRO B CA 1
ATOM 4721 C C . PRO B 1 168 ? 1.518 34.156 1.881 1 97.25 168 PRO B C 1
ATOM 4723 O O . PRO B 1 168 ? 1.293 34.469 0.709 1 97.25 168 PRO B O 1
ATOM 4726 N N . LEU B 1 169 ? 2.576 33.531 2.285 1 97.81 169 LEU B N 1
ATOM 4727 C CA . LEU B 1 169 ? 3.578 33.062 1.346 1 97.81 169 LEU B CA 1
ATOM 4728 C C . LEU B 1 169 ? 3.301 31.609 0.966 1 97.81 169 LEU B C 1
ATOM 4730 O O . LEU B 1 169 ? 3.803 31.109 -0.048 1 97.81 169 LEU B O 1
ATOM 4734 N N . LEU B 1 170 ? 2.541 30.938 1.748 1 97.62 170 LEU B N 1
ATOM 4735 C CA . LEU B 1 170 ? 2.271 29.516 1.555 1 97.62 170 LEU B CA 1
ATOM 4736 C C . LEU B 1 170 ? 1.712 29.25 0.162 1 97.62 170 LEU B C 1
ATOM 4738 O O . LEU B 1 170 ? 0.747 29.891 -0.256 1 97.62 170 LEU B O 1
ATOM 4742 N N . LEU B 1 171 ? 2.328 28.391 -0.664 1 97.69 171 LEU B N 1
ATOM 4743 C CA . LEU B 1 171 ? 1.867 27.828 -1.93 1 97.69 171 LEU B CA 1
ATOM 4744 C C . LEU B 1 171 ? 2 28.844 -3.055 1 97.69 171 LEU B C 1
ATOM 4746 O O . LEU B 1 171 ? 1.476 28.641 -4.152 1 97.69 171 LEU B O 1
ATOM 4750 N N . THR B 1 172 ? 2.717 29.938 -2.785 1 97.44 172 THR B N 1
ATOM 4751 C CA . THR B 1 172 ? 2.891 30.922 -3.838 1 97.44 172 THR B CA 1
ATOM 4752 C C . THR B 1 172 ? 3.719 30.359 -4.988 1 97.44 172 THR B C 1
ATOM 4754 O O . THR B 1 172 ? 3.605 30.812 -6.125 1 97.44 172 THR B O 1
ATOM 4757 N N . GLU B 1 173 ? 4.535 29.359 -4.703 1 97.31 173 GLU B N 1
ATOM 4758 C CA . GLU B 1 173 ? 5.332 28.719 -5.746 1 97.31 173 GLU B CA 1
ATOM 4759 C C . GLU B 1 173 ? 4.441 28.094 -6.812 1 97.31 173 GLU B C 1
ATOM 4761 O O . GLU B 1 173 ? 4.898 27.797 -7.918 1 97.31 173 GLU B O 1
ATOM 4766 N N . PHE B 1 174 ? 3.197 27.891 -6.516 1 97.56 174 PHE B N 1
ATOM 4767 C CA . PHE B 1 174 ? 2.242 27.328 -7.461 1 97.56 174 PHE B CA 1
ATOM 4768 C C . PHE B 1 174 ? 1.246 28.391 -7.922 1 97.56 174 PHE B C 1
ATOM 4770 O O . PHE B 1 174 ? 0.228 28.062 -8.539 1 97.56 174 PHE B O 1
ATOM 4777 N N . ASP B 1 175 ? 1.442 29.609 -7.508 1 97.38 175 ASP B N 1
ATOM 4778 C CA . ASP B 1 175 ? 0.591 30.75 -7.852 1 97.38 175 ASP B CA 1
ATOM 4779 C C . ASP B 1 175 ? -0.826 30.547 -7.32 1 97.38 175 ASP B C 1
ATOM 4781 O O . ASP B 1 175 ? -1.801 30.875 -8 1 97.38 175 ASP B O 1
ATOM 4785 N N . VAL B 1 176 ? -0.912 29.953 -6.195 1 97.94 176 VAL B N 1
ATOM 4786 C CA . VAL B 1 176 ? -2.213 29.719 -5.574 1 97.94 176 VAL B CA 1
ATOM 4787 C C . VAL B 1 176 ? -2.74 31.031 -4.988 1 97.94 176 VAL B C 1
ATOM 4789 O O . VAL B 1 176 ? -2.09 31.641 -4.141 1 97.94 176 VAL B O 1
ATOM 4792 N N . PRO B 1 177 ? -3.891 31.469 -5.414 1 98.06 177 PRO B N 1
ATOM 4793 C CA . PRO B 1 177 ? -4.426 32.688 -4.844 1 98.06 177 PRO B CA 1
ATOM 4794 C C . PRO B 1 177 ? -4.891 32.531 -3.398 1 98.06 177 PRO B C 1
ATOM 4796 O O . PRO B 1 177 ? -5.477 31.5 -3.051 1 98.06 177 PRO B O 1
ATOM 4799 N N . ALA B 1 178 ? -4.594 33.5 -2.557 1 97.5 178 ALA B N 1
ATOM 4800 C CA . ALA B 1 178 ? -5.062 33.562 -1.173 1 97.5 178 ALA B CA 1
ATOM 4801 C C . ALA B 1 178 ? -6.371 34.312 -1.058 1 97.5 178 ALA B C 1
ATOM 4803 O O . ALA B 1 178 ? -6.547 35.344 -1.713 1 97.5 178 ALA B O 1
ATOM 4804 N N . ARG B 1 179 ? -7.277 33.75 -0.335 1 97.5 179 ARG B N 1
ATOM 4805 C CA . ARG B 1 179 ? -8.57 34.375 -0.105 1 97.5 179 ARG B CA 1
ATOM 4806 C C . ARG B 1 179 ? -8.906 34.438 1.382 1 97.5 179 ARG B C 1
ATOM 4808 O O . ARG B 1 179 ? -8.688 33.438 2.1 1 97.5 179 ARG B O 1
ATOM 4815 N N . ILE B 1 180 ? -9.414 35.531 1.829 1 96.88 180 ILE B N 1
ATOM 4816 C CA . ILE B 1 180 ? -9.719 35.719 3.242 1 96.88 180 ILE B CA 1
ATOM 4817 C C . ILE B 1 180 ? -11.094 35.156 3.557 1 96.88 180 ILE B C 1
ATOM 4819 O O . ILE B 1 180 ? -12.047 35.375 2.803 1 96.88 180 ILE B O 1
ATOM 4823 N N . VAL B 1 181 ? -11.188 34.344 4.566 1 97.06 181 VAL B N 1
ATOM 4824 C CA . VAL B 1 181 ? -12.477 34.062 5.203 1 97.06 181 VAL B CA 1
ATOM 4825 C C . VAL B 1 181 ? -12.914 35.281 6.02 1 97.06 181 VAL B C 1
ATOM 4827 O O . VAL B 1 181 ? -12.211 35.719 6.938 1 97.06 181 VAL B O 1
ATOM 4830 N N . PRO B 1 182 ? -13.992 35.844 5.695 1 96.44 182 PRO B N 1
ATOM 4831 C CA . PRO B 1 182 ? -14.383 37.094 6.363 1 96.44 182 PRO B CA 1
ATOM 4832 C C . PRO B 1 182 ? -14.391 36.969 7.883 1 96.44 182 PRO B C 1
ATOM 4834 O O . PRO B 1 182 ? -14.938 36 8.422 1 96.44 182 PRO B O 1
ATOM 4837 N N . THR B 1 183 ? -13.828 37.969 8.539 1 94.69 183 THR B N 1
ATOM 4838 C CA . THR B 1 183 ? -13.656 37.969 9.992 1 94.69 183 THR B CA 1
ATOM 4839 C C . THR B 1 183 ? -15.016 37.906 10.695 1 94.69 183 THR B C 1
ATOM 4841 O O . THR B 1 183 ? -15.195 37.125 11.625 1 94.69 183 THR B O 1
ATOM 4844 N N . PRO B 1 184 ? -16.031 38.625 10.211 1 96.19 184 PRO B N 1
ATOM 4845 C CA . PRO B 1 184 ? -17.328 38.594 10.898 1 96.19 184 PRO B CA 1
ATOM 4846 C C . PRO B 1 184 ? -17.953 37.188 10.875 1 96.19 184 PRO B C 1
ATOM 4848 O O . PRO B 1 184 ? -18.594 36.781 11.844 1 96.19 184 PRO B O 1
ATOM 4851 N N . ALA B 1 185 ? -17.781 36.531 9.789 1 96.62 185 ALA B N 1
ATOM 4852 C CA . ALA B 1 185 ? -18.312 35.156 9.695 1 96.62 185 ALA B CA 1
ATOM 4853 C C . ALA B 1 185 ? -17.625 34.25 10.703 1 96.62 185 ALA B C 1
ATOM 4855 O O . ALA B 1 185 ? -18.281 33.438 11.352 1 96.62 185 ALA B O 1
ATOM 4856 N N . PHE B 1 186 ? -16.422 34.406 10.82 1 96.75 186 PHE B N 1
ATOM 4857 C CA . PHE B 1 186 ? -15.656 33.562 11.734 1 96.75 186 PHE B CA 1
ATOM 4858 C C . PHE B 1 186 ? -16.031 33.844 13.18 1 96.75 186 PHE B C 1
ATOM 4860 O O . PHE B 1 186 ? -16.266 32.938 13.969 1 96.75 186 PHE B O 1
ATOM 4867 N N . THR B 1 187 ? -16.078 35.094 13.555 1 96 187 THR B N 1
ATOM 4868 C CA . THR B 1 187 ? -16.406 35.469 14.922 1 96 187 THR B CA 1
ATOM 4869 C C . THR B 1 187 ? -17.844 35.062 15.258 1 96 187 THR B C 1
ATOM 4871 O O . THR B 1 187 ? -18.141 34.719 16.406 1 96 187 THR B O 1
ATOM 4874 N N . LYS B 1 188 ? -18.656 35.094 14.242 1 96.25 188 LYS B N 1
ATOM 4875 C CA . LYS B 1 188 ? -20.016 34.625 14.445 1 96.25 188 LYS B CA 1
ATOM 4876 C C . LYS B 1 188 ? -20.031 33.125 14.812 1 96.25 188 LYS B C 1
ATOM 4878 O O . LYS B 1 188 ? -20.75 32.719 15.727 1 96.25 188 LYS B O 1
ATOM 4883 N N . VAL B 1 189 ? -19.281 32.344 14.102 1 96.06 189 VAL B N 1
ATOM 4884 C CA . VAL B 1 189 ? -19.188 30.906 14.375 1 96.06 189 VAL B CA 1
ATOM 4885 C C . VAL B 1 189 ? -18.625 30.672 15.773 1 96.06 189 VAL B C 1
ATOM 4887 O O . VAL B 1 189 ? -19.125 29.828 16.516 1 96.06 189 VAL B O 1
ATOM 4890 N N . LEU B 1 190 ? -17.594 31.453 16.156 1 94.25 190 LEU B N 1
ATOM 4891 C CA . LEU B 1 190 ? -17 31.312 17.484 1 94.25 190 LEU B CA 1
ATOM 4892 C C . LEU B 1 190 ? -18 31.688 18.562 1 94.25 190 LEU B C 1
ATOM 4894 O O . LEU B 1 190 ? -17.984 31.094 19.656 1 94.25 190 LEU B O 1
ATOM 4898 N N . ALA B 1 191 ? -18.828 32.625 18.266 1 93.62 191 ALA B N 1
ATOM 4899 C CA . ALA B 1 191 ? -19.875 33.031 19.219 1 93.62 191 ALA B CA 1
ATOM 4900 C C . ALA B 1 191 ? -20.859 31.875 19.453 1 93.62 191 ALA B C 1
ATOM 4902 O O . ALA B 1 191 ? -21.344 31.688 20.578 1 93.62 191 ALA B O 1
ATOM 4903 N N . GLU B 1 192 ? -21.094 31.125 18.422 1 93.56 192 GLU B N 1
ATOM 4904 C CA . GLU B 1 192 ? -21.953 29.953 18.562 1 93.56 192 GLU B CA 1
ATOM 4905 C C . GLU B 1 192 ? -21.344 28.922 19.516 1 93.56 192 GLU B C 1
ATOM 4907 O O . GLU B 1 192 ? -22.047 28.266 20.266 1 93.56 192 GLU B O 1
ATOM 4912 N N . LEU B 1 193 ? -20.047 28.844 19.5 1 90.38 193 LEU B N 1
ATOM 4913 C CA . LEU B 1 193 ? -19.328 27.891 20.359 1 90.38 193 LEU B CA 1
ATOM 4914 C C . LEU B 1 193 ? -19.359 28.344 21.812 1 90.38 193 LEU B C 1
ATOM 4916 O O . LEU B 1 193 ? -19.25 27.516 22.719 1 90.38 193 LEU B O 1
ATOM 4920 N N . ALA B 1 194 ? -19.422 29.625 22.016 1 83.31 194 ALA B N 1
ATOM 4921 C CA . ALA B 1 194 ? -19.344 30.203 23.344 1 83.31 194 ALA B CA 1
ATOM 4922 C C . ALA B 1 194 ? -20.703 30.156 24.047 1 83.31 194 ALA B C 1
ATOM 4924 O O . ALA B 1 194 ? -20.781 30.391 25.266 1 83.31 194 ALA B O 1
ATOM 4925 N N . ASP B 1 195 ? -21.656 29.812 23.266 1 78.88 195 ASP B N 1
ATOM 4926 C CA . ASP B 1 195 ? -23.016 29.828 23.812 1 78.88 195 ASP B CA 1
ATOM 4927 C C . ASP B 1 195 ? -23.297 28.578 24.625 1 78.88 195 ASP B C 1
ATOM 4929 O O . ASP B 1 195 ? -24.062 27.703 24.188 1 78.88 195 ASP B O 1
ATOM 4933 N N . THR B 1 196 ? -22.469 28.359 25.562 1 70.5 196 THR B N 1
ATOM 4934 C CA . THR B 1 196 ? -22.703 27.281 26.516 1 70.5 196 THR B CA 1
ATOM 4935 C C . THR B 1 196 ? -22.906 27.844 27.922 1 70.5 196 THR B C 1
ATOM 4937 O O . THR B 1 196 ? -22.453 28.938 28.234 1 70.5 196 THR B O 1
ATOM 4940 N N . ASP B 1 197 ? -23.656 27.188 28.688 1 60.84 197 ASP B N 1
ATOM 4941 C CA . ASP B 1 197 ? -23.984 27.625 30.047 1 60.84 197 ASP B CA 1
ATOM 4942 C C . ASP B 1 197 ? -22.906 27.188 31.031 1 60.84 197 ASP B C 1
ATOM 4944 O O . ASP B 1 197 ? -23.016 27.438 32.25 1 60.84 197 ASP B O 1
ATOM 4948 N N . ALA B 1 198 ? -21.906 26.672 30.453 1 64.69 198 ALA B N 1
ATOM 4949 C CA . ALA B 1 198 ? -20.891 26.188 31.391 1 64.69 198 ALA B CA 1
ATOM 4950 C C . ALA B 1 198 ? -20.109 27.344 32 1 64.69 198 ALA B C 1
ATOM 4952 O O . ALA B 1 198 ? -19.688 28.266 31.297 1 64.69 198 ALA B O 1
ATOM 4953 N N . ALA B 1 199 ? -20.125 27.375 33.344 1 64.56 199 ALA B N 1
ATOM 4954 C CA . ALA B 1 199 ? -19.438 28.422 34.094 1 64.56 199 ALA B CA 1
ATOM 4955 C C . ALA B 1 199 ? -17.922 28.375 33.812 1 64.56 199 ALA B C 1
ATOM 4957 O O . ALA B 1 199 ? -17.344 27.297 33.75 1 64.56 199 ALA B O 1
ATOM 4958 N N . LEU B 1 200 ? -17.328 29.5 33.25 1 71.12 200 LEU B N 1
ATOM 4959 C CA . LEU B 1 200 ? -15.875 29.578 33.156 1 71.12 200 LEU B CA 1
ATOM 4960 C C . LEU B 1 200 ? -15.281 30.172 34.438 1 71.12 200 LEU B C 1
ATOM 4962 O O . LEU B 1 200 ? -15.836 31.109 35 1 71.12 200 LEU B O 1
ATOM 4966 N N . PRO B 1 201 ? -14.305 29.312 34.812 1 66.5 201 PRO B N 1
ATOM 4967 C CA . PRO B 1 201 ? -13.625 29.906 35.969 1 66.5 201 PRO B CA 1
ATOM 4968 C C . PRO B 1 201 ? -12.82 31.156 35.594 1 66.5 201 PRO B C 1
ATOM 4970 O O . PRO B 1 201 ? -12.391 31.297 34.438 1 66.5 201 PRO B O 1
ATOM 4973 N N . GLY B 1 202 ? -12.961 32.281 36.375 1 66.56 202 GLY B N 1
ATOM 4974 C CA . GLY B 1 202 ? -12.219 33.5 36.188 1 66.56 202 GLY B CA 1
ATOM 4975 C C . GLY B 1 202 ? -13.117 34.688 35.875 1 66.56 202 GLY B C 1
ATOM 4976 O O . GLY B 1 202 ? -14.227 34.531 35.375 1 66.56 202 GLY B O 1
ATOM 4977 N N . GLY B 1 203 ? -13.07 35.656 36.531 1 67.75 203 GLY B N 1
ATOM 4978 C CA . GLY B 1 203 ? -13.898 36.844 36.531 1 67.75 203 GLY B CA 1
ATOM 4979 C C . GLY B 1 203 ? -13.625 37.75 35.344 1 67.75 203 GLY B C 1
ATOM 4980 O O . GLY B 1 203 ? -12.609 37.625 34.656 1 67.75 203 GLY B O 1
ATOM 4981 N N . GLU B 1 204 ? -14.609 38.469 34.906 1 79.12 204 GLU B N 1
ATOM 4982 C CA . GLU B 1 204 ? -14.492 39.531 33.906 1 79.12 204 GLU B CA 1
ATOM 4983 C C . GLU B 1 204 ? -13.305 40.438 34.25 1 79.12 204 GLU B C 1
ATOM 4985 O O . GLU B 1 204 ? -13.062 40.781 35.406 1 79.12 204 GLU B O 1
ATOM 4990 N N . GLY B 1 205 ? -12.445 40.656 33.25 1 86 205 GLY B N 1
ATOM 4991 C CA . GLY B 1 205 ? -11.383 41.656 33.406 1 86 205 GLY B CA 1
ATOM 4992 C C . GLY B 1 205 ? -10.062 41.062 33.844 1 86 205 GLY B C 1
ATOM 4993 O O . GLY B 1 205 ? -9.094 41.781 34.062 1 86 205 GLY B O 1
ATOM 4994 N N . SER B 1 206 ? -10 39.75 33.969 1 94.12 206 SER B N 1
ATOM 4995 C CA . SER B 1 206 ? -8.75 39.094 34.312 1 94.12 206 SER B CA 1
ATOM 4996 C C . SER B 1 206 ? -7.777 39.094 33.156 1 94.12 206 SER B C 1
ATOM 4998 O O . SER B 1 206 ? -8.18 39.281 32 1 94.12 206 SER B O 1
ATOM 5000 N N . ALA B 1 207 ? -6.492 38.969 33.5 1 97 207 ALA B N 1
ATOM 5001 C CA . ALA B 1 207 ? -5.504 38.688 32.469 1 97 207 ALA B CA 1
ATOM 5002 C C . ALA B 1 207 ? -5.523 37.219 32.062 1 97 207 ALA B C 1
ATOM 5004 O O . ALA B 1 207 ? -5.711 36.344 32.875 1 97 207 ALA B O 1
ATOM 5005 N N . LEU B 1 208 ? -5.434 36.969 30.812 1 96.62 208 LEU B N 1
ATOM 5006 C CA . LEU B 1 208 ? -5.406 35.625 30.297 1 96.62 208 LEU B CA 1
ATOM 5007 C C . LEU B 1 208 ? -4.016 35.25 29.781 1 96.62 208 LEU B C 1
ATOM 5009 O O . LEU B 1 208 ? -3.473 35.938 28.906 1 96.62 208 LEU B O 1
ATOM 5013 N N . LEU B 1 209 ? -3.414 34.219 30.375 1 96.5 209 LEU B N 1
ATOM 5014 C CA . LEU B 1 209 ? -2.137 33.688 29.906 1 96.5 209 LEU B CA 1
ATOM 5015 C C . LEU B 1 209 ? -2.35 32.5 29 1 96.5 209 LEU B C 1
ATOM 5017 O O . LEU B 1 209 ? -3.047 31.547 29.359 1 96.5 209 LEU B O 1
ATOM 5021 N N . LEU B 1 210 ? -1.761 32.562 27.844 1 94.81 210 LEU B N 1
ATOM 5022 C CA . LEU B 1 210 ? -1.894 31.484 26.859 1 94.81 210 LEU B CA 1
ATOM 5023 C C . LEU B 1 210 ? -0.646 30.609 26.844 1 94.81 210 LEU B C 1
ATOM 5025 O O . LEU B 1 210 ? 0.428 31.062 26.438 1 94.81 210 LEU B O 1
ATOM 5029 N N . GLY B 1 211 ? -0.865 29.375 27.281 1 90.31 211 GLY B N 1
ATOM 5030 C CA . GLY B 1 211 ? 0.215 28.406 27.188 1 90.31 211 GLY B CA 1
ATOM 5031 C C . GLY B 1 211 ? 0.343 27.781 25.812 1 90.31 211 GLY B C 1
ATOM 5032 O O . GLY B 1 211 ? -0.634 27.719 25.062 1 90.31 211 GLY B O 1
ATOM 5033 N N . GLN B 1 212 ? 1.611 27.422 25.438 1 87.5 212 GLN B N 1
ATOM 5034 C CA . GLN B 1 212 ? 1.913 26.656 24.234 1 87.5 212 GLN B CA 1
ATOM 5035 C C . GLN B 1 212 ? 2.645 25.359 24.578 1 87.5 212 GLN B C 1
ATOM 5037 O O . GLN B 1 212 ? 2.674 24.953 25.734 1 87.5 212 GLN B O 1
ATOM 5042 N N . TYR B 1 213 ? 2.941 24.531 23.641 1 83.94 213 TYR B N 1
ATOM 5043 C CA . TYR B 1 213 ? 3.598 23.266 23.906 1 83.94 213 TYR B CA 1
ATOM 5044 C C . TYR B 1 213 ? 5.004 23.234 23.312 1 83.94 213 TYR B C 1
ATOM 5046 O O . TYR B 1 213 ? 5.34 22.344 22.531 1 83.94 213 TYR B O 1
ATOM 5054 N N . LEU B 1 214 ? 5.77 24.109 23.797 1 89.56 214 LEU B N 1
ATOM 5055 C CA . LEU B 1 214 ? 7.082 24.359 23.203 1 89.56 214 LEU B CA 1
ATOM 5056 C C . LEU B 1 214 ? 8.078 23.281 23.609 1 89.56 214 LEU B C 1
ATOM 5058 O O . LEU B 1 214 ? 8.977 22.938 22.844 1 89.56 214 LEU B O 1
ATOM 5062 N N . SER B 1 215 ? 7.914 22.734 24.828 1 87.75 215 SER B N 1
ATOM 5063 C CA . SER B 1 215 ? 8.789 21.672 25.281 1 87.75 215 SER B CA 1
ATOM 5064 C C . SER B 1 215 ? 8.5 20.375 24.531 1 87.75 215 SER B C 1
ATOM 5066 O O . SER B 1 215 ? 9.422 19.625 24.188 1 87.75 215 SER B O 1
ATOM 5068 N N . ALA B 1 216 ? 7.305 20.172 24.312 1 80.88 216 ALA B N 1
ATOM 5069 C C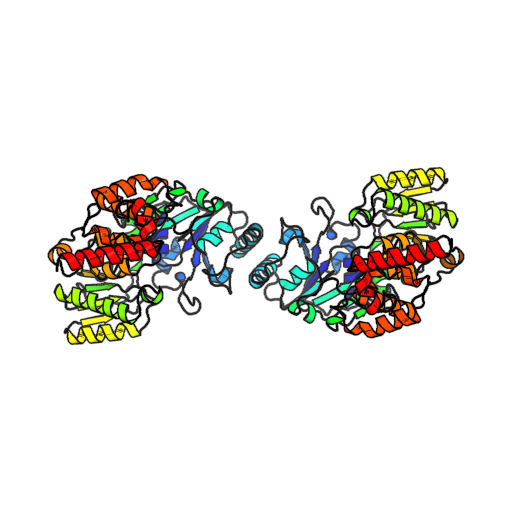A . ALA B 1 216 ? 6.918 18.984 23.562 1 80.88 216 ALA B CA 1
ATOM 5070 C C . ALA B 1 216 ? 7.434 19.031 22.125 1 80.88 216 ALA B C 1
ATOM 5072 O O . ALA B 1 216 ? 7.734 18 21.531 1 80.88 216 ALA B O 1
ATOM 5073 N N . LEU B 1 217 ? 7.613 20.219 21.609 1 83.75 217 LEU B N 1
ATOM 5074 C CA . LEU B 1 217 ? 8.117 20.422 20.266 1 83.75 217 LEU B CA 1
ATOM 5075 C C . LEU B 1 217 ? 9.641 20.391 20.234 1 83.75 217 LEU B C 1
ATOM 5077 O O . LEU B 1 217 ? 10.25 20.453 19.172 1 83.75 217 LEU B O 1
ATOM 5081 N N . GLY B 1 218 ? 10.266 20.328 21.438 1 86.56 218 GLY B N 1
ATOM 5082 C CA . GLY B 1 218 ? 11.711 20.25 21.531 1 86.56 218 GLY B CA 1
ATOM 5083 C C . GLY B 1 218 ? 12.383 21.609 21.359 1 86.56 218 GLY B C 1
ATOM 5084 O O . GLY B 1 218 ? 13.594 21.672 21.109 1 86.56 218 GLY B O 1
ATOM 5085 N N . ILE B 1 219 ? 11.578 22.641 21.375 1 90.25 219 ILE B N 1
ATOM 5086 C CA . ILE B 1 219 ? 12.133 23.984 21.188 1 90.25 219 ILE B CA 1
ATOM 5087 C C . ILE B 1 219 ? 12.719 24.484 22.5 1 90.25 219 ILE B C 1
ATOM 5089 O O . ILE B 1 219 ? 13.789 25.094 22.531 1 90.25 219 ILE B O 1
ATOM 5093 N N . LEU B 1 220 ? 11.984 24.266 23.594 1 92.81 220 LEU B N 1
ATOM 5094 C CA . LEU B 1 220 ? 12.43 24.609 24.938 1 92.81 220 LEU B CA 1
ATOM 5095 C C . LEU B 1 220 ? 12.477 23.375 25.828 1 92.81 220 LEU B C 1
ATOM 5097 O O . LEU B 1 220 ? 11.828 22.359 25.531 1 92.81 220 LEU B O 1
ATOM 5101 N N . THR B 1 221 ? 13.328 23.391 26.844 1 91.06 221 THR B N 1
ATOM 5102 C CA . THR B 1 221 ? 13.234 22.375 27.891 1 91.06 221 THR B CA 1
ATOM 5103 C C . THR B 1 221 ? 11.984 22.609 28.734 1 91.06 221 THR B C 1
ATOM 5105 O O . THR B 1 221 ? 11.367 23.672 28.672 1 91.06 221 THR B O 1
ATOM 5108 N N . ALA B 1 222 ? 11.617 21.625 29.5 1 88.94 222 ALA B N 1
ATOM 5109 C CA . ALA B 1 222 ? 10.477 21.75 30.391 1 88.94 222 ALA B CA 1
ATOM 5110 C C . ALA B 1 222 ? 10.672 22.906 31.375 1 88.94 222 ALA B C 1
ATOM 5112 O O . ALA B 1 222 ? 9.742 23.672 31.641 1 88.94 222 ALA B O 1
ATOM 5113 N N . GLU B 1 223 ? 11.852 23 31.875 1 91 223 GLU B N 1
ATOM 5114 C CA . GLU B 1 223 ? 12.172 24.047 32.844 1 91 223 GLU B CA 1
ATOM 5115 C C . GLU B 1 223 ? 12.086 25.438 32.188 1 91 223 GLU B C 1
ATOM 5117 O O . GLU B 1 223 ? 11.57 26.375 32.812 1 91 223 GLU B O 1
ATOM 5122 N N . GLU B 1 224 ? 12.594 25.531 31.031 1 92.62 224 GLU B N 1
ATOM 5123 C CA . GLU B 1 224 ? 12.547 26.812 30.297 1 92.62 224 GLU B CA 1
ATOM 5124 C C . GLU B 1 224 ? 11.109 27.219 30.016 1 92.62 224 GLU B C 1
ATOM 5126 O O . GLU B 1 224 ? 10.789 28.422 30.031 1 92.62 224 GLU B O 1
ATOM 5131 N N . GLU B 1 225 ? 10.266 26.297 29.688 1 92.56 225 GLU B N 1
ATOM 5132 C CA . GLU B 1 225 ? 8.859 26.578 29.422 1 92.56 225 GLU B CA 1
ATOM 5133 C C . GLU B 1 225 ? 8.141 27.031 30.688 1 92.56 225 GLU B C 1
ATOM 5135 O O . GLU B 1 225 ? 7.309 27.938 30.641 1 92.56 225 GLU B O 1
ATOM 5140 N N . GLU B 1 226 ? 8.469 26.406 31.797 1 91.56 226 GLU B N 1
ATOM 5141 C CA . GLU B 1 226 ? 7.922 26.844 33.094 1 91.56 226 GLU B CA 1
ATOM 5142 C C . GLU B 1 226 ? 8.328 28.266 33.406 1 91.56 226 GLU B C 1
ATOM 5144 O O . GLU B 1 226 ? 7.508 29.078 33.844 1 91.56 226 GLU B O 1
ATOM 5149 N N . ASP B 1 227 ? 9.547 28.469 33.156 1 93.69 227 ASP B N 1
ATOM 5150 C CA . ASP B 1 227 ? 10.062 29.812 33.375 1 93.69 227 ASP B CA 1
ATOM 5151 C C . ASP B 1 227 ? 9.344 30.828 32.5 1 93.69 227 ASP B C 1
ATOM 5153 O O . ASP B 1 227 ? 9.109 31.969 32.906 1 93.69 227 ASP B O 1
ATOM 5157 N N . LEU B 1 228 ? 9.094 30.422 31.344 1 95.19 228 LEU B N 1
ATOM 5158 C CA . LEU B 1 228 ? 8.367 31.281 30.406 1 95.19 228 LEU B CA 1
ATOM 5159 C C . LEU B 1 228 ? 6.988 31.641 30.953 1 95.19 228 LEU B C 1
ATOM 5161 O O . LEU B 1 228 ? 6.559 32.781 30.875 1 95.19 228 LEU B O 1
ATOM 5165 N N . HIS B 1 229 ? 6.277 30.703 31.484 1 95.06 229 HIS B N 1
ATOM 5166 C CA . HIS B 1 229 ? 4.965 30.938 32.062 1 95.06 229 HIS B CA 1
ATOM 5167 C C . HIS B 1 229 ? 5.051 31.906 33.25 1 95.06 229 HIS B C 1
ATOM 5169 O O . HIS B 1 229 ? 4.195 32.781 33.406 1 95.06 229 HIS B O 1
ATOM 5175 N N . VAL B 1 230 ? 6.055 31.734 34 1 96.19 230 VAL B N 1
ATOM 5176 C CA . VAL B 1 230 ? 6.254 32.625 35.125 1 96.19 230 VAL B CA 1
ATOM 5177 C C . VAL B 1 230 ? 6.508 34.031 34.656 1 96.19 230 VAL B C 1
ATOM 5179 O O . VAL B 1 230 ? 5.992 35 35.25 1 96.19 230 VAL B O 1
ATOM 5182 N N . ARG B 1 231 ? 7.266 34.156 33.656 1 97.25 231 ARG B N 1
ATOM 5183 C CA . ARG B 1 231 ? 7.531 35.469 33.094 1 97.25 231 ARG B CA 1
ATOM 5184 C C . ARG B 1 231 ? 6.25 36.094 32.562 1 97.25 231 ARG B C 1
ATOM 5186 O O . ARG B 1 231 ? 6.062 37.312 32.656 1 97.25 231 ARG B O 1
ATOM 5193 N N . MET B 1 232 ? 5.398 35.312 31.969 1 97.69 232 MET B N 1
ATOM 5194 C CA . MET B 1 232 ? 4.102 35.812 31.531 1 97.69 232 MET B CA 1
ATOM 5195 C C . MET B 1 232 ? 3.297 36.344 32.719 1 97.69 232 MET B C 1
ATOM 5197 O O . MET B 1 232 ? 2.721 37.438 32.625 1 97.69 232 MET B O 1
ATOM 5201 N N . LEU B 1 233 ? 3.307 35.594 33.781 1 97.5 233 LEU B N 1
ATOM 5202 C CA . LEU B 1 233 ? 2.586 35.969 35 1 97.5 233 LEU B CA 1
ATOM 5203 C C . LEU B 1 233 ? 3.143 37.25 35.562 1 97.5 233 LEU B C 1
ATOM 5205 O O . LEU B 1 233 ? 2.387 38.188 35.875 1 97.5 233 LEU B O 1
ATOM 5209 N N . THR B 1 234 ? 4.438 37.312 35.656 1 97.88 234 THR B N 1
ATOM 5210 C CA . THR B 1 234 ? 5.086 38.5 36.219 1 97.88 234 THR B CA 1
ATOM 5211 C C . THR B 1 234 ? 4.828 39.719 35.344 1 97.88 234 THR B C 1
ATOM 5213 O O . THR B 1 234 ? 4.672 40.812 35.844 1 97.88 234 THR B O 1
ATOM 5216 N N . GLY B 1 235 ? 4.84 39.469 34.031 1 97.81 235 GLY B N 1
ATOM 5217 C CA . GLY B 1 235 ? 4.508 40.562 33.094 1 97.81 235 GLY B CA 1
ATOM 5218 C C . GLY B 1 235 ? 3.107 41.094 33.312 1 97.81 235 GLY B C 1
ATOM 5219 O O . GLY B 1 235 ? 2.904 42.312 33.312 1 97.81 235 GLY B O 1
ATOM 5220 N N . ALA B 1 236 ? 2.139 40.25 33.5 1 97.94 236 ALA B N 1
ATOM 5221 C CA . ALA B 1 236 ? 0.756 40.656 33.719 1 97.94 236 ALA B CA 1
ATOM 5222 C C . ALA B 1 236 ? 0.625 41.406 35.031 1 97.94 236 ALA B C 1
ATOM 5224 O O . ALA B 1 236 ? -0.061 42.438 35.094 1 97.94 236 ALA B O 1
ATOM 5225 N N . VAL B 1 237 ? 1.311 40.938 36.062 1 97.31 237 VAL B N 1
ATOM 5226 C CA . VAL B 1 237 ? 1.294 41.594 37.344 1 97.31 237 VAL B CA 1
ATOM 5227 C C . VAL B 1 237 ? 1.937 42.969 37.25 1 97.31 237 VAL B C 1
ATOM 5229 O O . VAL B 1 237 ? 1.44 43.938 37.844 1 97.31 237 VAL B O 1
ATOM 5232 N N . GLY B 1 238 ? 3 43 36.562 1 96.81 238 GLY B N 1
ATOM 5233 C CA . GLY B 1 238 ? 3.68 44.281 36.344 1 96.81 238 GLY B CA 1
ATOM 5234 C C . GLY B 1 238 ? 2.807 45.312 35.656 1 96.81 238 GLY B C 1
ATOM 5235 O O . GLY B 1 238 ? 3.006 46.5 35.875 1 96.81 238 GLY B O 1
ATOM 5236 N N . LEU B 1 239 ? 1.876 44.844 34.906 1 97.06 239 LEU B N 1
ATOM 5237 C CA . LEU B 1 239 ? 0.958 45.719 34.219 1 97.06 239 LEU B CA 1
ATOM 5238 C C . LEU B 1 239 ? -0.26 46.031 35.094 1 97.06 239 LEU B C 1
ATOM 5240 O O . LEU B 1 239 ? -1.192 46.719 34.625 1 97.06 239 LEU B O 1
ATOM 5244 N N . GLY B 1 240 ? -0.34 45.438 36.281 1 95.25 240 GLY B N 1
ATOM 5245 C CA . GLY B 1 240 ? -1.327 45.844 37.281 1 95.25 240 GLY B CA 1
ATOM 5246 C C . GLY B 1 240 ? -2.449 44.812 37.438 1 95.25 240 GLY B C 1
ATOM 5247 O O . GLY B 1 240 ? -3.459 45.094 38.094 1 95.2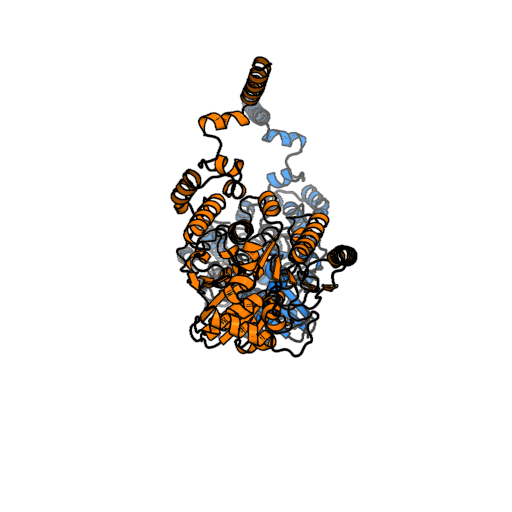5 240 GLY B O 1
ATOM 5248 N N . HIS B 1 241 ? -2.291 43.656 36.906 1 96.19 241 HIS B N 1
ATOM 5249 C CA . HIS B 1 241 ? -3.35 42.656 37.031 1 96.19 241 HIS B CA 1
ATOM 5250 C C . HIS B 1 241 ? -3.129 41.719 38.219 1 96.19 241 HIS B C 1
ATOM 5252 O O . HIS B 1 241 ? -2.029 41.219 38.406 1 96.19 241 HIS B O 1
ATOM 5258 N N . SER B 1 242 ? -4.125 41.531 38.938 1 95.62 242 SER B N 1
ATOM 5259 C CA . SER B 1 242 ? -4.012 40.688 40.156 1 95.62 242 SER B CA 1
ATOM 5260 C C . SER B 1 242 ? -4.844 39.406 40 1 95.62 242 SER B C 1
ATOM 5262 O O . SER B 1 242 ? -4.746 38.5 40.844 1 95.62 242 SER B O 1
ATOM 5264 N N . ARG B 1 243 ? -5.691 39.344 39.031 1 95.81 243 ARG B N 1
ATOM 5265 C CA . ARG B 1 243 ? -6.434 38.125 38.656 1 95.81 243 ARG B CA 1
ATOM 5266 C C . ARG B 1 243 ? -5.996 37.625 37.312 1 95.81 243 ARG B C 1
ATOM 5268 O O . ARG B 1 243 ? -6.062 38.344 36.312 1 95.81 243 ARG B O 1
ATOM 5275 N N . VAL B 1 244 ? -5.555 36.375 37.375 1 95.88 244 VAL B N 1
ATOM 5276 C CA . VAL B 1 244 ? -4.969 35.812 36.156 1 95.88 244 VAL B CA 1
ATOM 5277 C C . VAL B 1 244 ? -5.566 34.438 35.875 1 95.88 244 VAL B C 1
ATOM 5279 O O . VAL B 1 244 ? -5.801 33.656 36.812 1 95.88 244 VAL B O 1
ATOM 5282 N N . VAL B 1 245 ? -5.926 34.188 34.656 1 94.75 245 VAL B N 1
ATOM 5283 C CA . VAL B 1 245 ? -6.352 32.875 34.188 1 94.75 245 VAL B CA 1
ATOM 5284 C C . VAL B 1 245 ? -5.285 32.281 33.25 1 94.75 245 VAL B C 1
ATOM 5286 O O . VAL B 1 245 ? -4.801 32.969 32.344 1 94.75 245 VAL B O 1
ATOM 5289 N N . PHE B 1 246 ? -4.879 31.094 33.562 1 94.69 246 PHE B N 1
ATOM 5290 C CA . PHE B 1 246 ? -3.924 30.391 32.719 1 94.69 246 PHE B CA 1
ATOM 5291 C C . PHE B 1 246 ? -4.613 29.281 31.922 1 94.69 246 PHE B C 1
ATOM 5293 O O . PHE B 1 246 ? -5.242 28.391 32.5 1 94.69 246 PHE B O 1
ATOM 5300 N N . LYS B 1 247 ? -4.492 29.359 30.641 1 91.5 247 LYS B N 1
ATOM 5301 C CA . LYS B 1 247 ? -4.996 28.312 29.75 1 91.5 247 LYS B CA 1
ATOM 5302 C C . LYS B 1 247 ? -3.85 27.484 29.172 1 91.5 247 LYS B C 1
ATOM 5304 O O . LYS B 1 247 ? -3.266 27.859 28.141 1 91.5 247 LYS B O 1
ATOM 5309 N N . PRO B 1 248 ? -3.689 26.312 29.703 1 86.38 248 PRO B N 1
ATOM 5310 C CA . PRO B 1 248 ? -2.619 25.469 29.172 1 86.38 248 PRO B CA 1
ATOM 5311 C C . PRO B 1 248 ? -2.951 24.922 27.781 1 86.38 248 PRO B C 1
ATOM 5313 O O . PRO B 1 248 ? -4.117 24.922 27.375 1 86.38 248 PRO B O 1
ATOM 5316 N N . HIS B 1 249 ? -1.904 24.578 27.062 1 75.44 249 HIS B N 1
ATOM 5317 C CA . HIS B 1 249 ? -2.156 23.812 25.844 1 75.44 249 HIS B CA 1
ATOM 5318 C C . HIS B 1 249 ? -2.697 22.422 26.188 1 75.44 249 HIS B C 1
ATOM 53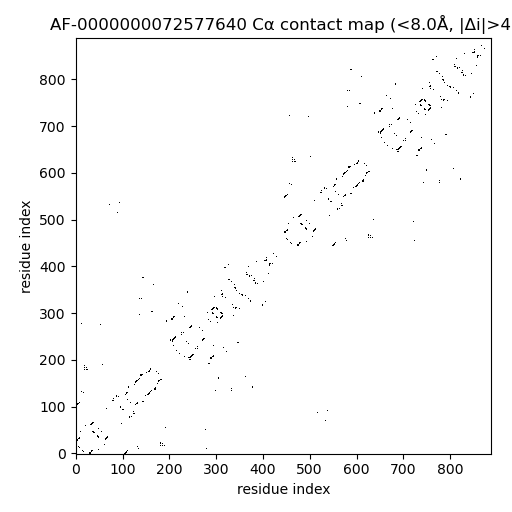20 O O . HIS B 1 249 ? -2.303 21.828 27.188 1 75.44 249 HIS B O 1
ATOM 5326 N N . PRO B 1 250 ? -3.533 21.859 25.438 1 63.03 250 PRO B N 1
ATOM 5327 C CA . PRO B 1 250 ? -4.203 20.594 25.766 1 63.03 250 PRO B CA 1
ATOM 5328 C C . PRO B 1 250 ? -3.221 19.453 26 1 63.03 250 PRO B C 1
ATOM 5330 O O . PRO B 1 250 ? -3.512 18.531 26.781 1 63.03 250 PRO B O 1
ATOM 5333 N N . THR B 1 251 ? -2.057 19.547 25.391 1 60.28 251 THR B N 1
ATOM 5334 C CA . THR B 1 251 ? -1.114 18.438 25.5 1 60.28 251 THR B CA 1
ATOM 5335 C C . THR B 1 251 ? -0.032 18.75 26.531 1 60.28 251 THR B C 1
ATOM 5337 O O . THR B 1 251 ? 0.917 17.984 26.688 1 60.28 251 THR B O 1
ATOM 5340 N N . ALA B 1 252 ? -0.214 19.859 27.266 1 65.19 252 ALA B N 1
ATOM 5341 C CA . ALA B 1 252 ? 0.804 20.266 28.219 1 65.19 252 ALA B CA 1
ATOM 5342 C C . ALA B 1 252 ? 0.738 19.406 29.484 1 65.19 252 ALA B C 1
ATOM 5344 O O . ALA B 1 252 ? -0.35 19.078 29.969 1 65.19 252 ALA B O 1
ATOM 5345 N N . PRO B 1 253 ? 1.894 19 30.031 1 64.12 253 PRO B N 1
ATOM 5346 C CA . PRO B 1 253 ? 1.922 18.234 31.281 1 64.12 253 PRO B CA 1
ATOM 5347 C C . PRO B 1 253 ? 1.4 19.047 32.469 1 64.12 253 PRO B C 1
ATOM 5349 O O . PRO B 1 253 ? 1.547 20.266 32.5 1 64.12 253 PRO B O 1
ATOM 5352 N N . ALA B 1 254 ? 0.828 18.328 33.469 1 63.81 254 ALA B N 1
ATOM 5353 C CA . ALA B 1 254 ? 0.26 18.906 34.688 1 63.81 254 ALA B CA 1
ATOM 5354 C C . ALA B 1 254 ? 1.332 19.641 35.5 1 63.81 254 ALA B C 1
ATOM 5356 O O . ALA B 1 254 ? 1.045 20.625 36.156 1 63.81 254 ALA B O 1
ATOM 5357 N N . ARG B 1 255 ? 2.521 19.156 35.469 1 64.88 255 ARG B N 1
ATOM 5358 C CA . ARG B 1 255 ? 3.619 19.703 36.281 1 64.88 255 ARG B CA 1
ATOM 5359 C C . ARG B 1 255 ? 3.822 21.188 36 1 64.88 255 ARG B C 1
ATOM 5361 O O . ARG B 1 255 ? 4.219 21.938 36.906 1 64.88 255 ARG B O 1
ATOM 5368 N N . PHE B 1 256 ? 3.512 21.656 34.875 1 70.94 256 PHE B N 1
ATOM 5369 C CA . PHE B 1 256 ? 3.746 23.047 34.5 1 70.94 256 PHE B CA 1
ATOM 5370 C C . PHE B 1 256 ? 2.883 23.984 35.344 1 70.94 256 PHE B C 1
ATOM 5372 O O . PHE B 1 256 ? 3.314 25.094 35.719 1 70.94 256 PHE B O 1
ATOM 5379 N N . THR B 1 257 ? 1.89 23.469 35.844 1 81.19 257 THR B N 1
ATOM 5380 C CA . THR B 1 257 ? 0.92 24.312 36.531 1 81.19 257 THR B CA 1
ATOM 5381 C C . THR B 1 257 ? 1.331 24.547 38 1 81.19 257 THR B C 1
ATOM 5383 O O . THR B 1 257 ? 1.073 25.609 38.562 1 81.19 257 THR B O 1
ATOM 5386 N N . ARG B 1 258 ? 2.104 23.672 38.562 1 85.25 258 ARG B N 1
ATOM 5387 C CA . ARG B 1 258 ? 2.471 23.781 39.969 1 85.25 258 ARG B CA 1
ATOM 5388 C C . ARG B 1 258 ? 3.426 24.953 40.188 1 85.25 258 ARG B C 1
ATOM 5390 O O . ARG B 1 258 ? 3.254 25.734 41.125 1 85.25 258 ARG B O 1
ATOM 5397 N N . THR B 1 259 ? 4.379 25.062 39.375 1 89.81 259 THR B N 1
ATOM 5398 C CA . THR B 1 259 ? 5.34 26.156 39.469 1 89.81 259 THR B CA 1
ATOM 5399 C C . THR B 1 259 ? 4.645 27.516 39.312 1 89.81 259 THR B C 1
ATOM 5401 O O . THR B 1 259 ? 4.945 28.453 40.062 1 89.81 259 THR B O 1
ATOM 5404 N N . LEU B 1 260 ? 3.764 27.594 38.406 1 93.06 260 LEU B N 1
ATOM 5405 C CA . LEU B 1 260 ? 3.027 28.828 38.156 1 93.06 260 LEU B CA 1
ATOM 5406 C C . LEU B 1 260 ? 2.166 29.203 39.344 1 93.06 260 LEU B C 1
ATOM 5408 O O . LEU B 1 260 ? 2.082 30.375 39.719 1 93.06 260 LEU B O 1
ATOM 5412 N N . GLU B 1 261 ? 1.626 28.219 39.969 1 93.88 261 GLU B N 1
ATOM 5413 C CA . GLU B 1 261 ? 0.788 28.438 41.156 1 93.88 261 GLU B CA 1
ATOM 5414 C C . GLU B 1 261 ? 1.609 28.953 42.344 1 93.88 261 GLU B C 1
ATOM 5416 O O . GLU B 1 261 ? 1.177 29.859 43.031 1 93.88 261 GLU B O 1
ATOM 5421 N N . GLN B 1 262 ? 2.674 28.391 42.469 1 94.44 262 GLN B N 1
ATOM 5422 C CA . GLN B 1 262 ? 3.559 28.812 43.562 1 94.44 262 GLN B CA 1
ATOM 5423 C C . GLN B 1 262 ? 3.994 30.266 43.375 1 94.44 262 GLN B C 1
ATOM 5425 O O . GLN B 1 262 ? 4.012 31.047 44.344 1 94.44 262 GLN B O 1
ATOM 5430 N N . GLU B 1 263 ? 4.359 30.609 42.188 1 96.06 263 GLU B N 1
ATOM 5431 C CA . GLU B 1 263 ? 4.781 31.984 41.906 1 96.06 263 GLU B CA 1
ATOM 5432 C C . GLU B 1 263 ? 3.629 32.969 42.125 1 96.06 263 GLU B C 1
ATOM 5434 O O . GLU B 1 263 ? 3.836 34.094 42.594 1 96.06 263 GLU B O 1
ATOM 5439 N N . ALA B 1 264 ? 2.492 32.562 41.719 1 96.88 264 ALA B N 1
ATOM 5440 C CA . ALA B 1 264 ? 1.313 33.406 41.906 1 96.88 264 ALA B CA 1
ATOM 5441 C C . ALA B 1 264 ? 1.076 33.688 43.375 1 96.88 264 ALA B C 1
ATOM 5443 O O . ALA B 1 264 ? 0.745 34.812 43.75 1 96.88 264 ALA B O 1
ATOM 5444 N N . GLU B 1 265 ? 1.249 32.688 44.156 1 96.38 265 GLU B N 1
ATOM 5445 C CA . GLU B 1 265 ? 1.093 32.844 45.625 1 96.38 265 GLU B CA 1
ATOM 5446 C C . GLU B 1 265 ? 2.109 33.844 46.188 1 96.38 265 GLU B C 1
ATOM 5448 O O . GLU B 1 265 ? 1.768 34.688 47 1 96.38 265 GLU B O 1
ATOM 5453 N N . LYS B 1 266 ? 3.266 33.688 45.75 1 96.94 266 LYS B N 1
ATOM 5454 C CA . LYS B 1 266 ? 4.328 34.594 46.188 1 96.94 266 LYS B CA 1
ATOM 5455 C C . LYS B 1 266 ? 4.023 36.031 45.812 1 96.94 266 LYS B C 1
ATOM 5457 O O . LYS B 1 266 ? 4.332 36.938 46.594 1 96.94 266 LYS B O 1
ATOM 5462 N N . LEU B 1 267 ? 3.416 36.219 44.688 1 96.69 267 LEU B N 1
ATOM 5463 C CA . LEU B 1 267 ? 3.15 37.562 44.156 1 96.69 267 LEU B CA 1
ATOM 5464 C C . LEU B 1 267 ? 1.821 38.094 44.688 1 96.69 267 LEU B C 1
ATOM 5466 O O . LEU B 1 267 ? 1.484 39.281 44.469 1 96.69 267 LEU B O 1
ATOM 5470 N N . GLY B 1 268 ? 1.04 37.25 45.344 1 95.5 268 GLY B N 1
ATOM 5471 C CA . GLY B 1 268 ? -0.258 37.656 45.875 1 95.5 268 GLY B CA 1
ATOM 5472 C C . GLY B 1 268 ? -1.314 37.812 44.781 1 95.5 268 GLY B C 1
ATOM 5473 O O . GLY B 1 268 ? -2.16 38.719 44.844 1 95.5 268 GLY B O 1
ATOM 5474 N N . VAL B 1 269 ? -1.166 37.062 43.781 1 95.38 269 VAL B N 1
ATOM 5475 C CA . VAL B 1 269 ? -2.086 37.156 42.625 1 95.38 269 VAL B CA 1
ATOM 5476 C C . VAL B 1 269 ? -3.008 35.938 42.656 1 95.38 269 VAL B C 1
ATOM 5478 O O . VAL B 1 269 ? -2.588 34.812 43 1 95.38 269 VAL B O 1
ATOM 5481 N N . GLU B 1 270 ? -4.289 36.125 42.312 1 95.38 270 GLU B N 1
ATOM 5482 C CA . GLU B 1 270 ? -5.234 35 42.125 1 95.38 270 GLU B CA 1
ATOM 5483 C C . GLU B 1 270 ? -5.062 34.344 40.781 1 95.38 270 GLU B C 1
ATOM 5485 O O . GLU B 1 270 ? -5.332 34.938 39.75 1 95.38 270 GLU B O 1
ATOM 5490 N N . LEU B 1 271 ? -4.656 33.125 40.844 1 95.12 271 LEU B N 1
ATOM 5491 C CA . LEU B 1 271 ? -4.43 32.375 39.594 1 95.12 271 LEU B CA 1
ATOM 5492 C C . LEU B 1 271 ? -5.465 31.25 39.438 1 95.12 271 LEU B C 1
ATOM 5494 O O . LEU B 1 271 ? -5.684 30.469 40.375 1 95.12 271 LEU B O 1
ATOM 5498 N N . THR B 1 272 ? -6.133 31.219 38.312 1 92.69 272 THR B N 1
ATOM 5499 C CA . THR B 1 272 ? -7.02 30.125 37.938 1 92.69 272 THR B CA 1
ATOM 5500 C C . THR B 1 272 ? -6.465 29.359 36.719 1 92.69 272 THR B C 1
ATOM 5502 O O . THR B 1 272 ? -6.184 29.969 35.688 1 92.69 272 THR B O 1
ATOM 5505 N N . VAL B 1 273 ? -6.309 28.125 36.875 1 90.44 273 VAL B N 1
ATOM 5506 C CA . VAL B 1 273 ? -5.863 27.297 35.781 1 90.44 273 VAL B CA 1
ATOM 5507 C C . VAL B 1 273 ? -7.07 26.641 35.094 1 90.44 273 VAL B C 1
ATOM 5509 O O . VAL B 1 273 ? -7.848 25.938 35.75 1 90.44 273 VAL B O 1
ATOM 5512 N N . LEU B 1 274 ? -7.168 26.922 33.844 1 86.75 274 LEU B N 1
ATOM 5513 C CA . LEU B 1 274 ? -8.289 26.375 33.094 1 86.75 274 LEU B CA 1
ATOM 5514 C C . LEU B 1 274 ? -7.969 24.969 32.562 1 86.75 274 LEU B C 1
ATOM 5516 O O . LEU B 1 274 ? -7.039 24.797 31.766 1 86.75 274 LEU B O 1
ATOM 5520 N N . ASP B 1 275 ? -8.734 23.953 33 1 76.44 275 ASP B N 1
ATOM 5521 C CA . ASP B 1 275 ? -8.516 22.562 32.594 1 76.44 275 ASP B CA 1
ATOM 5522 C C . ASP B 1 275 ? -9.539 22.125 31.562 1 76.44 275 ASP B C 1
ATOM 5524 O O . ASP B 1 275 ? -9.531 20.969 31.125 1 76.44 275 ASP B O 1
ATOM 5528 N N . THR B 1 276 ? -10.352 23 31.109 1 76.12 276 THR B N 1
ATOM 5529 C CA . THR B 1 276 ? -11.367 22.656 30.125 1 76.12 276 THR B CA 1
ATOM 5530 C C . THR B 1 276 ? -10.859 22.922 28.703 1 76.12 276 THR B C 1
ATOM 5532 O O . THR B 1 276 ? -10.195 23.922 28.453 1 76.12 276 THR B O 1
ATOM 5535 N N . PRO B 1 277 ? -11.164 21.938 27.797 1 79.88 277 PRO B N 1
ATOM 5536 C CA . PRO B 1 277 ? -10.727 22.109 26.406 1 79.88 277 PRO B CA 1
ATOM 5537 C C . PRO B 1 277 ? -11.578 23.125 25.641 1 79.88 277 PRO B C 1
ATOM 5539 O O . PRO B 1 277 ? -12.344 22.75 24.75 1 79.88 277 PRO B O 1
ATOM 5542 N N . VAL B 1 278 ? -11.43 24.406 25.984 1 83.69 278 VAL B N 1
ATOM 5543 C CA . VAL B 1 278 ? -12.156 25.484 25.328 1 83.69 278 VAL B CA 1
ATOM 5544 C C . VAL B 1 278 ? -11.195 26.328 24.5 1 83.69 278 VAL B C 1
ATOM 5546 O O . VAL B 1 278 ? -10.062 26.578 24.938 1 83.69 278 VAL B O 1
ATOM 5549 N N . LEU B 1 279 ? -11.727 26.75 23.359 1 89 279 LEU B N 1
ATOM 5550 C CA . LEU B 1 279 ? -10.906 27.609 22.5 1 89 279 LEU B CA 1
ATOM 5551 C C . LEU B 1 279 ? -10.625 28.953 23.188 1 89 279 LEU B C 1
ATOM 5553 O O . LEU B 1 279 ? -11.492 29.484 23.891 1 89 279 LEU B O 1
ATOM 5557 N N . ALA B 1 280 ? -9.461 29.5 23 1 91.06 280 ALA B N 1
ATOM 5558 C CA . ALA B 1 280 ? -9.102 30.797 23.547 1 91.06 280 ALA B CA 1
ATOM 5559 C C . ALA B 1 280 ? -10.094 31.875 23.109 1 91.06 280 ALA B C 1
ATOM 5561 O O . ALA B 1 280 ? -10.453 32.75 23.891 1 91.06 280 ALA B O 1
ATOM 5562 N N . GLU B 1 281 ? -10.523 31.75 21.906 1 92.19 281 GLU B N 1
ATOM 5563 C CA . GLU B 1 281 ? -11.422 32.75 21.328 1 92.19 281 GLU B CA 1
ATOM 5564 C C . GLU B 1 281 ? -12.789 32.719 22.016 1 92.19 281 GLU B C 1
ATOM 5566 O O . GLU B 1 281 ? -13.469 33.75 22.078 1 92.19 281 GLU B O 1
ATOM 5571 N N . VAL B 1 282 ? -13.148 31.578 22.453 1 89.19 282 VAL B N 1
ATOM 5572 C CA . VAL B 1 282 ? -14.375 31.484 23.234 1 89.19 282 VAL B CA 1
ATOM 5573 C C . VAL B 1 282 ? -14.219 32.219 24.562 1 89.19 282 VAL B C 1
ATOM 5575 O O . VAL B 1 282 ? -15.148 32.875 25.031 1 89.19 282 VAL B O 1
ATOM 5578 N N . LEU B 1 283 ? -13.062 32.156 25.109 1 91.12 283 LEU B N 1
ATOM 5579 C CA . LEU B 1 283 ? -12.766 32.844 26.359 1 91.12 283 LEU B CA 1
ATOM 5580 C C . LEU B 1 283 ? -12.789 34.344 26.156 1 91.12 283 LEU B C 1
ATOM 5582 O O . LEU B 1 283 ? -13.18 35.094 27.047 1 91.12 283 LEU B O 1
ATOM 5586 N N . TYR B 1 284 ? -12.352 34.875 25.016 1 93.88 284 TYR B N 1
ATOM 5587 C CA . TYR B 1 284 ? -12.367 36.312 24.719 1 93.88 284 TYR B CA 1
ATOM 5588 C C . TYR B 1 284 ? -13.781 36.875 24.812 1 93.88 284 TYR B C 1
ATOM 5590 O O . TYR B 1 284 ? -13.992 37.969 25.344 1 93.88 284 TYR B O 1
ATOM 5598 N N . ARG B 1 285 ? -14.664 36.062 24.328 1 88.56 285 ARG B N 1
ATOM 5599 C CA . ARG B 1 285 ? -16.047 36.5 24.328 1 88.56 285 ARG B CA 1
ATOM 5600 C C . ARG B 1 285 ? -16.672 36.406 25.703 1 88.56 285 ARG B C 1
ATOM 5602 O O . ARG B 1 285 ? -17.406 37.281 26.141 1 88.56 285 ARG B O 1
ATOM 5609 N N . ARG B 1 286 ? -16.375 35.406 26.359 1 87.75 286 ARG B N 1
ATOM 5610 C CA . ARG B 1 286 ? -17.062 35.125 27.609 1 87.75 286 ARG B CA 1
ATOM 5611 C C . ARG B 1 286 ? -16.438 35.875 28.766 1 87.75 286 ARG B C 1
ATOM 5613 O O . ARG B 1 286 ? -17.141 36.375 29.656 1 87.75 286 ARG B O 1
ATOM 5620 N N . MET B 1 287 ? -15.117 35.938 28.719 1 89.12 287 MET B N 1
ATOM 5621 C CA . MET B 1 287 ? -14.398 36.531 29.859 1 89.12 287 MET B CA 1
ATOM 5622 C C . MET B 1 287 ? -14.016 37.969 29.578 1 89.12 287 MET B C 1
ATOM 5624 O O . MET B 1 287 ? -13.805 38.75 30.5 1 89.12 287 MET B O 1
ATOM 5628 N N . ARG B 1 288 ? -13.906 38.344 28.391 1 90.75 288 ARG B N 1
ATOM 5629 C CA . ARG B 1 288 ? -13.438 39.688 27.984 1 90.75 288 ARG B CA 1
ATOM 5630 C C . ARG B 1 288 ? -12.195 40.062 28.781 1 90.75 288 ARG B C 1
ATOM 5632 O O . ARG B 1 288 ? -12.195 41.094 29.484 1 90.75 288 ARG B O 1
ATOM 5639 N N . PRO B 1 289 ? -11.18 39.312 28.609 1 95.62 289 PRO B N 1
ATOM 5640 C CA . PRO B 1 289 ? -9.961 39.594 29.391 1 95.62 289 PRO B CA 1
ATOM 5641 C C . PRO B 1 289 ? -9.422 41 29.172 1 95.62 289 PRO B C 1
ATOM 5643 O O . PRO B 1 289 ? -9.516 41.531 28.062 1 95.62 289 PRO B O 1
ATOM 5646 N N . ALA B 1 290 ? -8.828 41.531 30.266 1 96.25 290 ALA B N 1
ATOM 5647 C CA . ALA B 1 290 ? -8.25 42.875 30.203 1 96.25 290 ALA B CA 1
ATOM 5648 C C . ALA B 1 290 ? -6.906 42.875 29.484 1 96.25 290 ALA B C 1
ATOM 5650 O O . ALA B 1 290 ? -6.441 43.906 29.016 1 96.25 290 ALA B O 1
ATOM 5651 N N . LEU B 1 291 ? -6.312 41.719 29.453 1 97.56 291 LEU B N 1
ATOM 5652 C CA . LEU B 1 291 ? -5.008 41.5 28.828 1 97.56 291 LEU B CA 1
ATOM 5653 C C . LEU B 1 291 ? -4.824 40.062 28.422 1 97.56 291 LEU B C 1
ATOM 5655 O O . LEU B 1 291 ? -5.25 39.156 29.156 1 97.56 291 LEU B O 1
ATOM 5659 N N . VAL B 1 292 ? -4.293 39.875 27.281 1 97.75 292 VAL B N 1
ATOM 5660 C CA . VAL B 1 292 ? -3.908 38.531 26.859 1 97.75 292 VAL B CA 1
ATOM 5661 C C . VAL B 1 292 ? -2.395 38.438 26.672 1 97.75 292 VAL B C 1
ATOM 5663 O O . VAL B 1 292 ? -1.813 39.25 25.938 1 97.75 292 VAL B O 1
ATOM 5666 N N . VAL B 1 293 ? -1.741 37.531 27.391 1 98.31 293 VAL B N 1
ATOM 5667 C CA . VAL B 1 293 ? -0.292 37.375 27.312 1 98.31 293 VAL B CA 1
ATOM 5668 C C . VAL B 1 293 ? 0.058 35.969 26.781 1 98.31 293 VAL B C 1
ATOM 5670 O O . VAL B 1 293 ? -0.567 35 27.156 1 98.31 293 VAL B O 1
ATOM 5673 N N . GLY B 1 294 ? 0.938 35.906 25.906 1 97.44 294 GLY B N 1
ATOM 5674 C CA . GLY B 1 294 ? 1.429 34.656 25.328 1 97.44 294 GLY B CA 1
ATOM 5675 C C . GLY B 1 294 ? 2.791 34.781 24.672 1 97.44 294 GLY B C 1
ATOM 5676 O O . GLY B 1 294 ? 3.404 35.875 24.734 1 97.44 294 GLY B O 1
ATOM 5677 N N . CYS B 1 295 ? 3.285 33.75 24.109 1 96.56 295 CYS B N 1
ATOM 5678 C CA . CYS B 1 295 ? 4.57 33.781 23.422 1 96.56 295 CYS B CA 1
ATOM 5679 C C . CYS B 1 295 ? 4.383 34.094 21.953 1 96.56 295 CYS B C 1
ATOM 5681 O O . CYS B 1 295 ? 4.5 35.281 21.547 1 96.56 295 CYS B O 1
ATOM 5683 N N . PHE B 1 296 ? 3.969 33.125 21.172 1 96.12 296 PHE B N 1
ATOM 5684 C CA . PHE B 1 296 ? 3.668 33.438 19.781 1 96.12 296 PHE B CA 1
ATOM 5685 C C . PHE B 1 296 ? 2.422 32.688 19.312 1 96.12 296 PHE B C 1
ATOM 5687 O O . PHE B 1 296 ? 2.332 32.281 18.156 1 96.12 296 PHE B O 1
ATOM 5694 N N . SER B 1 297 ? 1.539 32.375 20.172 1 93.5 297 SER B N 1
ATOM 5695 C CA . SER B 1 297 ? 0.276 31.734 19.859 1 93.5 297 SER B CA 1
ATOM 5696 C C . SER B 1 297 ? -0.54 32.562 18.859 1 93.5 297 SER B C 1
ATOM 5698 O O . SER B 1 297 ? -0.593 33.781 18.953 1 93.5 297 SER B O 1
ATOM 5700 N N . THR B 1 298 ? -1.149 31.828 17.922 1 93.81 298 THR B N 1
ATOM 5701 C CA . THR B 1 298 ? -2.064 32.469 16.984 1 93.81 298 THR B CA 1
ATOM 5702 C C . THR B 1 298 ? -3.164 33.219 17.734 1 93.81 298 THR B C 1
ATOM 5704 O O . THR B 1 298 ? -3.646 34.25 17.25 1 93.81 298 THR B O 1
ATOM 5707 N N . ALA B 1 299 ? -3.461 32.75 18.906 1 94.69 299 ALA B N 1
ATOM 5708 C CA . ALA B 1 299 ? -4.539 33.344 19.703 1 94.69 299 ALA B CA 1
ATOM 5709 C C . ALA B 1 299 ? -4.211 34.75 20.125 1 94.69 299 ALA B C 1
ATOM 5711 O O . ALA B 1 299 ? -5.109 35.562 20.406 1 94.69 299 ALA B O 1
ATOM 5712 N N . LEU B 1 300 ? -2.939 35.156 20.172 1 96.81 300 LEU B N 1
ATOM 5713 C CA . LEU B 1 300 ? -2.58 36.531 20.453 1 96.81 300 LEU B CA 1
ATOM 5714 C C . LEU B 1 300 ? -3.072 37.469 19.344 1 96.81 300 LEU B C 1
ATOM 5716 O O . LEU B 1 300 ? -3.57 38.562 19.609 1 96.81 300 LEU B O 1
ATOM 5720 N N . LEU B 1 301 ? -2.945 36.938 18.156 1 96.19 301 LEU B N 1
ATOM 5721 C CA . LEU B 1 301 ? -3.328 37.75 17.016 1 96.19 301 LEU B CA 1
ATOM 5722 C C . LEU B 1 301 ? -4.844 37.781 16.844 1 96.19 301 LEU B C 1
ATOM 5724 O O . LEU B 1 301 ? -5.41 38.781 16.438 1 96.19 301 LEU B O 1
ATOM 5728 N N . THR B 1 302 ? -5.516 36.656 17.172 1 96 302 THR B N 1
ATOM 5729 C CA . THR B 1 302 ? -6.973 36.719 17.141 1 96 302 THR B CA 1
ATOM 5730 C C . THR B 1 302 ? -7.496 37.656 18.219 1 96 302 THR B C 1
ATOM 5732 O O . THR B 1 302 ? -8.461 38.406 18 1 96 302 THR B O 1
ATOM 5735 N N . ALA B 1 303 ? -6.848 37.688 19.375 1 96.38 303 ALA B N 1
ATOM 5736 C CA . ALA B 1 303 ? -7.246 38.594 20.453 1 96.38 303 ALA B CA 1
ATOM 5737 C C . ALA B 1 303 ? -7.156 40.062 20 1 96.38 303 ALA B C 1
ATOM 5739 O O . ALA B 1 303 ? -8.102 40.844 20.188 1 96.38 303 ALA B O 1
ATOM 5740 N N . SER B 1 304 ? -6.074 40.375 19.375 1 95.56 304 SER B N 1
ATOM 5741 C CA . SER B 1 304 ? -5.836 41.75 18.984 1 95.56 304 SER B CA 1
ATOM 5742 C C . SER B 1 304 ? -6.637 42.125 17.734 1 95.56 304 SER B C 1
ATOM 5744 O O . SER B 1 304 ? -7.422 43.094 17.766 1 95.56 304 SER B O 1
ATOM 5746 N N . ALA B 1 305 ? -6.574 41.312 16.688 1 93.06 305 ALA B N 1
ATOM 5747 C CA . ALA B 1 305 ? -7.105 41.688 15.367 1 93.06 305 ALA B CA 1
ATOM 5748 C C . ALA B 1 305 ? -8.617 41.438 15.312 1 93.06 305 ALA B C 1
ATOM 5750 O O . ALA B 1 305 ? -9.344 42.188 14.656 1 93.06 305 ALA B O 1
ATOM 5751 N N . LEU B 1 306 ? -9.07 40.406 15.969 1 93.19 306 LEU B N 1
ATOM 5752 C CA . LEU B 1 306 ? -10.469 40.031 15.797 1 93.19 306 LEU B CA 1
ATOM 5753 C C . LEU B 1 306 ? -11.312 40.531 16.969 1 93.19 306 LEU B C 1
ATOM 5755 O O . LEU B 1 306 ? -12.492 40.844 16.797 1 93.19 306 LEU B O 1
ATOM 5759 N N . TYR B 1 307 ? -10.695 40.719 18.172 1 94 307 TYR B N 1
ATOM 5760 C CA . TYR B 1 307 ? -11.5 41.062 19.344 1 94 307 TYR B CA 1
ATOM 5761 C C . TYR B 1 307 ? -11.055 42.406 19.922 1 94 307 TYR B C 1
ATOM 5763 O O . TYR B 1 307 ? -11.688 42.938 20.859 1 94 307 TYR B O 1
ATOM 5771 N N . GLY B 1 308 ? -9.969 42.969 19.422 1 93.62 308 GLY B N 1
ATOM 5772 C CA . GLY B 1 308 ? -9.516 44.281 19.875 1 93.62 308 GLY B CA 1
ATOM 5773 C C . GLY B 1 308 ? -9.023 44.312 21.297 1 93.62 308 GLY B C 1
ATOM 5774 O O . GLY B 1 308 ? -9.148 45.312 22 1 93.62 308 GLY B O 1
ATOM 5775 N N . LEU B 1 309 ? -8.508 43.156 21.75 1 95.88 309 LEU B N 1
ATOM 5776 C CA . LEU B 1 309 ? -8.031 43.062 23.125 1 95.88 309 LEU B CA 1
ATOM 5777 C C . LEU B 1 309 ? -6.562 43.469 23.219 1 95.88 309 LEU B C 1
ATOM 5779 O O . LEU B 1 309 ? -5.789 43.25 22.281 1 95.88 309 LEU B O 1
ATOM 5783 N N . PRO B 1 310 ? -6.168 44.062 24.375 1 97.06 310 PRO B N 1
ATOM 5784 C CA . PRO B 1 310 ? -4.738 44.281 24.594 1 97.06 310 PRO B CA 1
ATOM 5785 C C . PRO B 1 310 ? -3.953 42.969 24.672 1 97.06 310 PRO B C 1
ATOM 5787 O O . PRO B 1 310 ? -4.418 42 25.281 1 97.06 310 PRO B O 1
ATOM 5790 N N . VAL B 1 311 ? -2.824 42.969 24.062 1 98.38 311 VAL B N 1
ATOM 5791 C CA . VAL B 1 311 ? -2.018 41.75 24.031 1 98.38 311 VAL B CA 1
ATOM 5792 C C . VAL B 1 311 ? -0.558 42.094 24.312 1 98.38 311 VAL B C 1
ATOM 5794 O O . VAL B 1 311 ? -0.125 43.219 24.094 1 98.38 311 VAL B O 1
ATOM 5797 N N . ALA B 1 312 ? 0.152 41.188 24.844 1 98.62 312 ALA B N 1
ATOM 5798 C CA . ALA B 1 312 ? 1.592 41.281 25.062 1 98.62 312 ALA B CA 1
ATOM 5799 C C . ALA B 1 312 ? 2.285 39.938 24.812 1 98.62 312 ALA B C 1
ATOM 5801 O O . ALA B 1 312 ? 1.753 38.875 25.141 1 98.62 312 ALA B O 1
ATOM 5802 N N . ARG B 1 313 ? 3.443 40.031 24.219 1 98.31 313 ARG B N 1
ATOM 5803 C CA . ARG B 1 313 ? 4.199 38.812 23.938 1 98.31 313 ARG B CA 1
ATOM 5804 C C . ARG B 1 313 ? 5.367 38.656 24.906 1 98.31 313 ARG B C 1
ATOM 5806 O O . ARG B 1 313 ? 5.988 39.656 25.297 1 98.31 313 ARG B O 1
ATOM 5813 N N . VAL B 1 314 ? 5.723 37.438 25.234 1 98.12 314 VAL B N 1
ATOM 5814 C CA . VAL B 1 314 ? 6.848 37.125 26.109 1 98.12 314 VAL B CA 1
ATOM 5815 C C . VAL B 1 314 ? 7.66 35.969 25.5 1 98.12 314 VAL B C 1
ATOM 5817 O O . VAL B 1 314 ? 7.098 35.031 24.953 1 98.12 314 VAL B O 1
ATOM 5820 N N . GLY B 1 315 ? 8.969 36.156 25.469 1 97.12 315 GLY B N 1
ATOM 5821 C CA . GLY B 1 315 ? 9.852 35.031 25.219 1 97.12 315 GLY B CA 1
ATOM 5822 C C . GLY B 1 315 ? 10.195 34.844 23.75 1 97.12 315 GLY B C 1
ATOM 5823 O O . GLY B 1 315 ? 10.906 33.906 23.375 1 97.12 315 GLY B O 1
ATOM 5824 N N . THR B 1 316 ? 9.781 35.688 22.797 1 97.31 316 THR B N 1
ATOM 5825 C CA . THR B 1 316 ? 9.984 35.531 21.375 1 97.31 316 THR B CA 1
ATOM 5826 C C . THR B 1 316 ? 11.469 35.625 21.016 1 97.31 316 THR B C 1
ATOM 5828 O O . THR B 1 316 ? 11.938 34.938 20.109 1 97.31 316 THR B O 1
ATOM 5831 N N . GLU B 1 317 ? 12.227 36.406 21.75 1 95.06 317 GLU B N 1
ATOM 5832 C CA . GLU B 1 317 ? 13.664 36.531 21.5 1 95.06 317 GLU B CA 1
ATOM 5833 C C . GLU B 1 317 ? 14.359 35.188 21.703 1 95.06 317 GLU B C 1
ATOM 5835 O O . GLU B 1 317 ? 15.188 34.781 20.891 1 95.06 317 GLU B O 1
ATOM 5840 N N . THR B 1 318 ? 14.031 34.562 22.781 1 95.19 318 THR B N 1
ATOM 5841 C CA . THR B 1 318 ? 14.602 33.25 23.094 1 95.19 318 THR B CA 1
ATOM 5842 C C . THR B 1 318 ? 14.234 32.25 22 1 95.19 318 THR B C 1
ATOM 5844 O O . THR B 1 318 ? 15.07 31.438 21.594 1 95.19 318 THR B O 1
ATOM 5847 N N . LEU B 1 319 ? 13.039 32.281 21.578 1 96.31 319 LEU B N 1
ATOM 5848 C CA . LEU B 1 319 ? 12.57 31.328 20.578 1 96.31 319 LEU B CA 1
ATOM 5849 C C . LEU B 1 319 ? 13.289 31.562 19.25 1 96.31 319 LEU B C 1
ATOM 5851 O O . LEU B 1 319 ? 13.656 30.594 18.562 1 96.31 319 LEU B O 1
ATOM 5855 N N . LEU B 1 320 ? 13.445 32.812 18.844 1 96.06 320 LEU B N 1
ATOM 5856 C CA . LEU B 1 320 ? 14.148 33.156 17.609 1 96.06 320 LEU B CA 1
ATOM 5857 C C . LEU B 1 320 ? 15.562 32.562 17.625 1 96.06 320 LEU B C 1
ATOM 5859 O O . LEU B 1 320 ? 16.078 32.156 16.594 1 96.06 320 LEU B O 1
ATOM 5863 N N . ASP B 1 321 ? 16.094 32.5 18.781 1 93.69 321 ASP B N 1
ATOM 5864 C CA . ASP B 1 321 ? 17.453 31.984 18.953 1 93.69 321 ASP B CA 1
ATOM 5865 C C . ASP B 1 321 ? 17.469 30.453 18.922 1 93.69 321 ASP B C 1
ATOM 5867 O O . ASP B 1 321 ? 18.422 29.844 18.438 1 93.69 321 ASP B O 1
ATOM 5871 N N . ARG B 1 322 ? 16.375 29.859 19.375 1 93.94 322 ARG B N 1
ATOM 5872 C CA . ARG B 1 322 ? 16.375 28.422 19.609 1 93.94 322 ARG B CA 1
ATOM 5873 C C . ARG B 1 322 ? 15.797 27.672 18.422 1 93.94 322 ARG B C 1
ATOM 5875 O O . ARG B 1 322 ? 16 26.453 18.281 1 93.94 322 ARG B O 1
ATOM 5882 N N . LEU B 1 323 ? 15.125 28.328 17.578 1 95.12 323 LEU B N 1
ATOM 5883 C CA . LEU B 1 323 ? 14.492 27.656 16.453 1 95.12 323 LEU B CA 1
ATOM 5884 C C . LEU B 1 323 ? 15.539 27.109 15.484 1 95.12 323 LEU B C 1
ATOM 5886 O O . LEU B 1 323 ? 16.297 27.891 14.891 1 95.12 323 LEU B O 1
ATOM 5890 N N . THR B 1 324 ? 15.703 25.844 15.336 1 93.31 324 THR B N 1
ATOM 5891 C CA . THR B 1 324 ? 16.594 25.141 14.414 1 93.31 324 THR B CA 1
ATOM 5892 C C . THR B 1 324 ? 15.844 24 13.711 1 93.31 324 THR B C 1
ATOM 5894 O O . THR B 1 324 ? 14.969 23.359 14.312 1 93.31 324 THR B O 1
ATOM 5897 N N . PRO B 1 325 ? 16.109 23.703 12.555 1 94.88 325 PRO B N 1
ATOM 5898 C CA . PRO B 1 325 ? 16.922 24.469 11.609 1 94.88 325 PRO B CA 1
ATOM 5899 C C . PRO B 1 325 ? 16.266 25.797 11.227 1 94.88 325 PRO B C 1
ATOM 5901 O O . PRO B 1 325 ? 15.188 26.125 11.719 1 94.88 325 PRO B O 1
ATOM 5904 N N . TYR B 1 326 ? 16.953 26.609 10.469 1 96 326 TYR B N 1
ATOM 5905 C CA . TYR B 1 326 ? 16.406 27.906 10.086 1 96 326 TYR B CA 1
ATOM 5906 C C . TYR B 1 326 ? 15.078 27.75 9.352 1 96 326 TYR B C 1
ATOM 5908 O O . TYR B 1 326 ? 14.211 28.625 9.438 1 96 326 TYR B O 1
ATOM 5916 N N . GLU B 1 327 ? 14.883 26.609 8.758 1 95.75 327 GLU B N 1
ATOM 5917 C CA . GLU B 1 327 ? 13.719 26.312 7.934 1 95.75 327 GLU B CA 1
ATOM 5918 C C . GLU B 1 327 ? 12.5 25.969 8.797 1 95.75 327 GLU B C 1
ATOM 5920 O O . GLU B 1 327 ? 11.406 25.781 8.273 1 95.75 327 GLU B O 1
ATOM 5925 N N . ASN B 1 328 ? 12.703 25.953 10.086 1 94.88 328 ASN B N 1
ATOM 5926 C CA . ASN B 1 328 ? 11.609 25.609 10.992 1 94.88 328 ASN B CA 1
ATOM 5927 C C . ASN B 1 328 ? 10.375 26.453 10.727 1 94.88 328 ASN B C 1
ATOM 5929 O O . ASN B 1 328 ? 10.453 27.688 10.719 1 94.88 328 ASN B O 1
ATOM 5933 N N . SER B 1 329 ? 9.203 25.828 10.688 1 93.19 329 SER B N 1
ATOM 5934 C CA . SER B 1 329 ? 7.98 26.469 10.234 1 93.19 329 SER B CA 1
ATOM 5935 C C . SER B 1 329 ? 7.477 27.484 11.266 1 93.19 329 SER B C 1
ATOM 5937 O O . SER B 1 329 ? 6.668 28.344 10.945 1 93.19 329 SER B O 1
ATOM 5939 N N . ASN B 1 330 ? 7.957 27.406 12.461 1 94.88 330 ASN B N 1
ATOM 5940 C CA . ASN B 1 330 ? 7.535 28.328 13.508 1 94.88 330 ASN B CA 1
ATOM 5941 C C . ASN B 1 330 ? 8.266 29.672 13.398 1 94.88 330 ASN B C 1
ATOM 5943 O O . ASN B 1 330 ? 7.898 30.641 14.07 1 94.88 330 ASN B O 1
ATOM 5947 N N . ARG B 1 331 ? 9.211 29.781 12.523 1 97.06 331 ARG B N 1
ATOM 5948 C CA . ARG B 1 331 ? 10.055 30.969 12.453 1 97.06 331 ARG B CA 1
ATOM 5949 C C . ARG B 1 331 ? 9.25 32.188 12.023 1 97.06 331 ARG B C 1
ATOM 5951 O O . ARG B 1 331 ? 9.359 33.25 12.625 1 97.06 331 ARG B O 1
ATOM 5958 N N . VAL B 1 332 ? 8.445 32.031 11.078 1 97.75 332 VAL B N 1
ATOM 5959 C CA . VAL B 1 332 ? 7.672 33.156 10.586 1 97.75 332 VAL B CA 1
ATOM 5960 C C . VAL B 1 332 ? 6.637 33.562 11.625 1 97.75 332 VAL B C 1
ATOM 5962 O O . VAL B 1 332 ? 6.5 34.75 11.945 1 97.75 332 VAL B O 1
ATOM 5965 N N . PRO B 1 333 ? 5.906 32.594 12.258 1 97.31 333 PRO B N 1
ATOM 5966 C CA . PRO B 1 333 ? 4.992 33 13.328 1 97.31 333 PRO B CA 1
ATOM 5967 C C . PRO B 1 333 ? 5.691 33.75 14.453 1 97.31 333 PRO B C 1
ATOM 5969 O O . PRO B 1 333 ? 5.207 34.812 14.875 1 97.31 333 PRO B O 1
ATOM 5972 N N . VAL B 1 334 ? 6.82 33.281 14.891 1 97.94 334 VAL B N 1
ATOM 5973 C CA . VAL B 1 334 ? 7.562 33.969 15.953 1 97.94 334 VAL B CA 1
ATOM 5974 C C . VAL B 1 334 ? 8.008 35.344 15.484 1 97.94 334 VAL B C 1
ATOM 5976 O O . VAL B 1 334 ? 7.922 36.312 16.234 1 97.94 334 VAL B O 1
ATOM 5979 N N . THR B 1 335 ? 8.461 35.438 14.258 1 98.31 335 THR B N 1
ATOM 5980 C CA . THR B 1 335 ? 8.906 36.688 13.672 1 98.31 335 THR B CA 1
ATOM 5981 C C . THR B 1 335 ? 7.77 37.719 13.641 1 98.31 335 THR B C 1
ATOM 5983 O O . THR B 1 335 ? 7.945 38.875 14.047 1 98.31 335 THR B O 1
ATOM 5986 N N . ILE B 1 336 ? 6.605 37.281 13.242 1 98.12 336 ILE B N 1
ATOM 5987 C CA . ILE B 1 336 ? 5.449 38.156 13.125 1 98.12 336 ILE B CA 1
ATOM 5988 C C . ILE B 1 336 ? 5.059 38.688 14.5 1 98.12 336 ILE B C 1
ATOM 5990 O O . ILE B 1 336 ? 4.898 39.875 14.688 1 98.12 336 ILE B O 1
ATOM 5994 N N . VAL B 1 337 ? 4.945 37.812 15.461 1 98.06 337 VAL B N 1
ATOM 5995 C CA . VAL B 1 337 ? 4.516 38.219 16.797 1 98.06 337 VAL B CA 1
ATOM 5996 C C . VAL B 1 337 ? 5.562 39.125 17.422 1 98.06 337 VAL B C 1
ATOM 5998 O O . VAL B 1 337 ? 5.219 40.156 18.031 1 98.06 337 VAL B O 1
ATOM 6001 N N . ASP B 1 338 ? 6.816 38.812 17.25 1 97.88 338 ASP B N 1
ATOM 6002 C CA . ASP B 1 338 ? 7.91 39.594 17.812 1 97.88 338 ASP B CA 1
ATOM 6003 C C . ASP B 1 338 ? 7.922 41 17.203 1 97.88 338 ASP B C 1
ATOM 6005 O O . ASP B 1 338 ? 8.133 41.969 17.922 1 97.88 338 ASP B O 1
ATOM 6009 N N . ALA B 1 339 ? 7.727 41.062 15.969 1 97.19 339 ALA B N 1
ATOM 6010 C CA . ALA B 1 339 ? 7.828 42.312 15.242 1 97.19 339 ALA B CA 1
ATOM 6011 C C . ALA B 1 339 ? 6.609 43.188 15.5 1 97.19 339 ALA B C 1
ATOM 6013 O O . ALA B 1 339 ? 6.707 44.438 15.477 1 97.19 339 ALA B O 1
ATOM 6014 N N . LEU B 1 340 ? 5.508 42.594 15.789 1 97 340 LEU B N 1
ATOM 6015 C CA . LEU B 1 340 ? 4.25 43.344 15.797 1 97 340 LEU B CA 1
ATOM 6016 C C . LEU B 1 340 ? 3.84 43.719 17.219 1 97 340 LEU B C 1
ATOM 6018 O O . LEU B 1 340 ? 3.371 44.812 17.484 1 97 340 LEU B O 1
ATOM 6022 N N . LEU B 1 341 ? 3.961 42.812 18.172 1 97.56 341 LEU B N 1
ATOM 6023 C CA . LEU B 1 341 ? 3.316 42.938 19.469 1 97.56 341 LEU B CA 1
ATOM 6024 C C . LEU B 1 341 ? 4.312 43.438 20.516 1 97.56 341 LEU B C 1
ATOM 6026 O O . LEU B 1 341 ? 5.496 43.094 20.469 1 97.56 341 LEU B O 1
ATOM 6030 N N . PRO B 1 342 ? 3.877 44.094 21.484 1 97.81 342 PRO B N 1
ATOM 6031 C CA . PRO B 1 342 ? 4.754 44.656 22.516 1 97.81 342 PRO B CA 1
ATOM 6032 C C . PRO B 1 342 ? 5.051 43.625 23.625 1 97.81 342 PRO B C 1
ATOM 6034 O O . PRO B 1 342 ? 4.355 42.625 23.734 1 97.81 342 PRO B O 1
ATOM 6037 N N . GLU B 1 343 ? 6.109 43.938 24.359 1 97.38 343 GLU B N 1
ATOM 6038 C CA . GLU B 1 343 ? 6.402 43.25 25.609 1 97.38 343 GLU B CA 1
ATOM 6039 C C . GLU B 1 343 ? 5.684 43.906 26.781 1 97.38 343 GLU B C 1
ATOM 6041 O O . GLU B 1 343 ? 5.336 45.062 26.734 1 97.38 343 GLU B O 1
ATOM 6046 N N . PRO B 1 344 ? 5.496 43.094 27.844 1 97.69 344 PRO B N 1
ATOM 6047 C CA . PRO B 1 344 ? 4.809 43.688 29.016 1 97.69 344 PRO B CA 1
ATOM 6048 C C . PRO B 1 344 ? 5.539 44.875 29.578 1 97.69 344 PRO B C 1
ATOM 6050 O O . PRO B 1 344 ? 4.906 45.781 30.156 1 97.69 344 PRO B O 1
ATOM 6053 N N . ALA B 1 345 ? 6.809 44.969 29.406 1 95.31 345 ALA B N 1
ATOM 6054 C CA . ALA B 1 345 ? 7.613 46.062 29.969 1 95.31 345 ALA B CA 1
ATOM 6055 C C . ALA B 1 345 ? 7.254 47.375 29.312 1 95.31 345 ALA B C 1
ATOM 6057 O O . ALA B 1 345 ? 7.496 48.438 29.891 1 95.31 345 ALA B O 1
ATOM 6058 N N . ASP B 1 346 ? 6.734 47.312 28.156 1 96.06 346 ASP B N 1
ATOM 6059 C CA . ASP B 1 346 ? 6.285 48.531 27.469 1 96.06 346 ASP B CA 1
ATOM 6060 C C . ASP B 1 346 ? 4.801 48.781 27.719 1 96.06 346 ASP B C 1
ATOM 6062 O O . ASP B 1 346 ? 3.967 48.562 26.844 1 96.06 346 ASP B O 1
ATOM 6066 N N . ARG B 1 347 ? 4.465 49.375 28.797 1 95.81 347 ARG B N 1
ATOM 6067 C CA . ARG B 1 347 ? 3.094 49.562 29.266 1 95.81 347 ARG B CA 1
ATOM 6068 C C . ARG B 1 347 ? 2.287 50.375 28.266 1 95.81 347 ARG B C 1
ATOM 6070 O O . ARG B 1 347 ? 1.138 50.062 27.969 1 95.81 347 ARG B O 1
ATOM 6077 N N . ASP B 1 348 ? 2.889 51.375 27.766 1 96.19 348 ASP B N 1
ATOM 6078 C CA . ASP B 1 348 ? 2.193 52.281 26.844 1 96.19 348 ASP B CA 1
ATOM 6079 C C . ASP B 1 348 ? 1.818 51.531 25.547 1 96.19 348 ASP B C 1
ATOM 6081 O O . ASP B 1 348 ? 0.698 51.688 25.062 1 96.19 348 ASP B O 1
ATOM 6085 N N . ALA B 1 349 ? 2.717 50.812 25.047 1 96.12 349 ALA B N 1
ATOM 6086 C CA . ALA B 1 349 ? 2.465 50.062 23.812 1 96.12 349 ALA B CA 1
ATOM 6087 C C . ALA B 1 349 ? 1.369 49 24.016 1 96.12 349 ALA B C 1
ATOM 6089 O O . ALA B 1 349 ? 0.542 48.781 23.125 1 96.12 349 ALA B O 1
ATOM 6090 N N . VAL B 1 350 ? 1.363 48.375 25.172 1 97.19 350 VAL B N 1
ATOM 6091 C CA . VAL B 1 350 ? 0.352 47.375 25.469 1 97.19 350 VAL B CA 1
ATOM 6092 C C . VAL B 1 350 ? -1.021 48.031 25.578 1 97.19 350 VAL B C 1
ATOM 6094 O O . VAL B 1 350 ? -1.99 47.562 24.984 1 97.19 350 VAL B O 1
ATOM 6097 N N . THR B 1 351 ? -1.058 49.125 26.266 1 93.62 351 THR B N 1
ATOM 6098 C CA . THR B 1 351 ? -2.32 49.844 26.516 1 93.62 351 THR B CA 1
ATOM 6099 C C . THR B 1 351 ? -2.883 50.406 25.234 1 93.62 351 THR B C 1
ATOM 6101 O O . THR B 1 351 ? -4.09 50.344 24.984 1 93.62 351 THR B O 1
ATOM 6104 N N . GLU B 1 352 ? -2.025 50.875 24.375 1 93.88 352 GLU B N 1
ATOM 6105 C CA . GLU B 1 352 ? -2.447 51.531 23.141 1 93.88 352 GLU B CA 1
ATOM 6106 C C . GLU B 1 352 ? -2.668 50.531 22.016 1 93.88 352 GLU B C 1
ATOM 6108 O O . GLU B 1 352 ? -3.283 50.844 21 1 93.88 352 GLU B O 1
ATOM 6113 N N . GLY B 1 353 ? -2.201 49.406 22.281 1 93.31 353 GLY B N 1
ATOM 6114 C CA . GLY B 1 353 ? -2.221 48.438 21.219 1 93.31 353 GLY B CA 1
ATOM 6115 C C . GLY B 1 353 ? -1.329 48.812 20.047 1 93.31 353 GLY B C 1
ATOM 6116 O O . GLY B 1 353 ? -1.694 48.594 18.891 1 93.31 353 GLY B O 1
ATOM 6117 N N . ARG B 1 354 ? -0.218 49.312 20.297 1 92.69 354 ARG B N 1
ATOM 6118 C CA . ARG B 1 354 ? 0.688 49.812 19.266 1 92.69 354 ARG B CA 1
ATOM 6119 C C . ARG B 1 354 ? 1.42 48.656 18.594 1 92.69 354 ARG B C 1
ATOM 6121 O O . ARG B 1 354 ? 1.969 47.781 19.266 1 92.69 354 ARG B O 1
ATOM 6128 N N . ARG B 1 355 ? 1.437 48.719 17.266 1 92.62 355 ARG B N 1
ATOM 6129 C CA . ARG B 1 355 ? 2.174 47.719 16.484 1 92.62 355 ARG B CA 1
ATOM 6130 C C . ARG B 1 355 ? 3.635 48.125 16.312 1 92.62 355 ARG B C 1
ATOM 6132 O O . ARG B 1 355 ? 3.939 49.312 16.172 1 92.62 355 ARG B O 1
ATOM 6139 N N . GLY B 1 356 ? 4.5 47.156 16.359 1 91.5 356 GLY B N 1
ATOM 6140 C CA . GLY B 1 356 ? 5.926 47.406 16.25 1 91.5 356 GLY B CA 1
ATOM 6141 C C . GLY B 1 356 ? 6.352 47.812 14.844 1 91.5 356 GLY B C 1
ATOM 6142 O O . GLY B 1 356 ? 7.32 48.562 14.664 1 91.5 356 GLY B O 1
ATOM 6143 N N . LEU B 1 357 ? 5.707 47.25 13.898 1 93.06 357 LEU B N 1
ATOM 6144 C CA . LEU B 1 357 ? 5.996 47.531 12.492 1 93.06 357 LEU B CA 1
ATOM 6145 C C . LEU B 1 357 ? 4.711 47.781 11.719 1 93.06 357 LEU B C 1
ATOM 6147 O O . LEU B 1 357 ? 3.65 47.25 12.062 1 93.06 357 LEU B O 1
ATOM 6151 N N . ASP B 1 358 ? 4.816 48.656 10.734 1 92.81 358 ASP B N 1
ATOM 6152 C CA . ASP B 1 358 ? 3.682 48.812 9.828 1 92.81 358 ASP B CA 1
ATOM 6153 C C . ASP B 1 358 ? 3.6 47.625 8.852 1 92.81 358 ASP B C 1
ATOM 6155 O O . ASP B 1 358 ? 4.484 46.781 8.828 1 92.81 358 ASP B O 1
ATOM 6159 N N . THR B 1 359 ? 2.619 47.625 8.086 1 92.38 359 THR B N 1
ATOM 6160 C CA . THR B 1 359 ? 2.285 46.469 7.254 1 92.38 359 THR B CA 1
ATOM 6161 C C . THR B 1 359 ? 3.334 46.281 6.164 1 92.38 359 THR B C 1
ATOM 6163 O O . THR B 1 359 ? 3.734 45.156 5.883 1 92.38 359 THR B O 1
ATOM 6166 N N . GLU B 1 360 ? 3.736 47.281 5.527 1 94.44 360 GLU B N 1
ATOM 6167 C CA . GLU B 1 360 ? 4.707 47.188 4.445 1 94.44 360 GLU B CA 1
ATOM 6168 C C . GLU B 1 360 ? 6.055 46.688 4.949 1 94.44 360 GLU B C 1
ATOM 6170 O O . GLU B 1 360 ? 6.672 45.812 4.324 1 94.44 360 GLU B O 1
ATOM 6175 N N . ALA B 1 361 ? 6.441 47.25 6.027 1 94.88 361 ALA B N 1
ATOM 6176 C CA . ALA B 1 361 ? 7.703 46.844 6.633 1 94.88 361 ALA B CA 1
ATOM 6177 C C . ALA B 1 361 ? 7.641 45.375 7.078 1 94.88 361 ALA B C 1
ATOM 6179 O O . ALA B 1 361 ? 8.609 44.656 6.922 1 94.88 361 ALA B O 1
ATOM 6180 N N . LEU B 1 362 ? 6.527 45.031 7.648 1 97.06 362 LEU B N 1
ATOM 6181 C CA . LEU B 1 362 ? 6.355 43.656 8.078 1 97.06 362 LEU B CA 1
ATOM 6182 C C . LEU B 1 362 ? 6.387 42.719 6.879 1 97.06 362 LEU B C 1
ATOM 6184 O O . LEU B 1 362 ? 7.004 41.625 6.941 1 97.06 362 LEU B O 1
ATOM 6188 N N . ALA B 1 363 ? 5.754 43.094 5.816 1 97.5 363 ALA B N 1
ATOM 6189 C CA . ALA B 1 363 ? 5.723 42.281 4.609 1 97.5 363 ALA B CA 1
ATOM 6190 C C . ALA B 1 363 ? 7.129 42.062 4.055 1 97.5 363 ALA B C 1
ATOM 6192 O O . ALA B 1 363 ? 7.488 40.969 3.65 1 97.5 363 ALA B O 1
ATOM 6193 N N . ALA B 1 364 ? 7.883 43.125 4.008 1 97.19 364 ALA B N 1
ATOM 6194 C CA . ALA B 1 364 ? 9.266 43.031 3.533 1 97.19 364 ALA B CA 1
ATOM 6195 C C . ALA B 1 364 ? 10.086 42.094 4.414 1 97.19 364 ALA B C 1
ATOM 6197 O O . ALA B 1 364 ? 10.875 41.281 3.908 1 97.19 364 ALA B O 1
ATOM 6198 N N . LEU B 1 365 ? 9.914 42.219 5.668 1 97.88 365 LEU B N 1
ATOM 6199 C CA . LEU B 1 365 ? 10.617 41.375 6.617 1 97.88 365 LEU B CA 1
ATOM 6200 C C . LEU B 1 365 ? 10.242 39.906 6.418 1 97.88 365 LEU B C 1
ATOM 6202 O O . LEU B 1 365 ? 11.125 39.031 6.336 1 97.88 365 LEU B O 1
ATOM 6206 N N . VAL B 1 366 ? 8.945 39.625 6.309 1 98.31 366 VAL B N 1
ATOM 6207 C CA . VAL B 1 366 ? 8.445 38.25 6.184 1 98.31 366 VAL B CA 1
ATOM 6208 C C . VAL B 1 366 ? 8.93 37.656 4.875 1 98.31 366 VAL B C 1
ATOM 6210 O O . VAL B 1 366 ? 9.305 36.469 4.828 1 98.31 366 VAL B O 1
ATOM 6213 N N . ARG B 1 367 ? 8.992 38.438 3.811 1 98.25 367 ARG B N 1
ATOM 6214 C CA . ARG B 1 367 ? 9.508 37.969 2.531 1 98.25 367 ARG B CA 1
ATOM 6215 C C . ARG B 1 367 ? 10.984 37.625 2.629 1 98.25 367 ARG B C 1
ATOM 6217 O O . ARG B 1 367 ? 11.43 36.594 2.094 1 98.25 367 ARG B O 1
ATOM 6224 N N . ALA B 1 368 ? 11.719 38.406 3.32 1 98.25 368 ALA B N 1
ATOM 6225 C CA . ALA B 1 368 ? 13.148 38.188 3.479 1 98.25 368 ALA B CA 1
ATOM 6226 C C . ALA B 1 368 ? 13.406 36.938 4.312 1 98.25 368 ALA B C 1
ATOM 6228 O O . ALA B 1 368 ? 14.219 36.094 3.936 1 98.25 368 ALA B O 1
ATOM 6229 N N . VAL B 1 369 ? 12.719 36.812 5.41 1 98.31 369 VAL B N 1
ATOM 6230 C CA . VAL B 1 369 ? 12.844 35.656 6.27 1 98.31 369 VAL B CA 1
ATOM 6231 C C . VAL B 1 369 ? 12.383 34.406 5.516 1 98.31 369 VAL B C 1
ATOM 6233 O O . VAL B 1 369 ? 13.031 33.344 5.574 1 98.31 369 VAL B O 1
ATOM 6236 N N . GLY B 1 370 ? 11.25 34.562 4.785 1 98.25 370 GLY B N 1
ATOM 6237 C CA . GLY B 1 370 ? 10.719 33.438 4.012 1 98.25 370 GLY B CA 1
ATOM 6238 C C . GLY B 1 370 ? 11.688 32.906 2.971 1 98.25 370 GLY B C 1
ATOM 6239 O O . GLY B 1 370 ? 11.844 31.703 2.811 1 98.25 370 GLY B O 1
ATOM 6240 N N . TYR B 1 371 ? 12.344 33.844 2.301 1 98.19 371 TYR B N 1
ATOM 6241 C CA . TYR B 1 371 ? 13.359 33.438 1.334 1 98.19 371 TYR B CA 1
ATOM 6242 C C . TYR B 1 371 ? 14.508 32.688 2.02 1 98.19 371 TYR B C 1
ATOM 6244 O O . TYR B 1 371 ? 14.953 31.656 1.546 1 98.19 371 TYR B O 1
ATOM 6252 N N . ALA B 1 372 ? 14.961 33.281 3.066 1 97.81 372 ALA B N 1
ATOM 6253 C CA . ALA B 1 372 ? 16.078 32.656 3.783 1 97.81 372 ALA B CA 1
ATOM 6254 C C . ALA B 1 372 ? 15.703 31.266 4.258 1 97.81 372 ALA B C 1
ATOM 6256 O O . ALA B 1 372 ? 16.562 30.391 4.355 1 97.81 372 ALA B O 1
ATOM 6257 N N . MET B 1 373 ? 14.461 31.062 4.535 1 98 373 MET B N 1
ATOM 6258 C CA . MET B 1 373 ? 13.984 29.75 4.965 1 98 373 MET B CA 1
ATOM 6259 C C . MET B 1 373 ? 13.984 28.766 3.805 1 98 373 MET B C 1
ATOM 6261 O O . MET B 1 373 ? 14.469 27.641 3.938 1 98 373 MET B O 1
ATOM 6265 N N . GLN B 1 374 ? 13.43 29.234 2.684 1 97.75 374 GLN B N 1
ATOM 6266 C CA . GLN B 1 374 ? 13.211 28.297 1.584 1 97.75 374 GLN B CA 1
ATOM 6267 C C . GLN B 1 374 ? 13.641 28.906 0.252 1 97.75 374 GLN B C 1
ATOM 6269 O O . GLN B 1 374 ? 12.82 29.109 -0.641 1 97.75 374 GLN B O 1
ATOM 6274 N N . PRO B 1 375 ? 14.938 29.047 0.077 1 97.56 375 PRO B N 1
ATOM 6275 C CA . PRO B 1 375 ? 15.422 29.703 -1.137 1 97.56 375 PRO B CA 1
ATOM 6276 C C . PRO B 1 375 ? 15.141 28.906 -2.402 1 97.56 375 PRO B C 1
ATOM 6278 O O . PRO B 1 375 ? 14.969 29.484 -3.479 1 97.56 375 PRO B O 1
ATOM 6281 N N . LYS B 1 376 ? 15.055 27.625 -2.287 1 96.75 376 LYS B N 1
ATOM 6282 C CA . LYS B 1 376 ? 14.828 26.766 -3.447 1 96.75 376 LYS B CA 1
ATOM 6283 C C . LYS B 1 376 ? 13.359 26.75 -3.848 1 96.75 376 LYS B C 1
ATOM 6285 O O . LYS B 1 376 ? 13.031 26.547 -5.02 1 96.75 376 LYS B O 1
ATOM 6290 N N . ILE B 1 377 ? 12.5 27 -2.941 1 96.88 377 ILE B N 1
ATOM 6291 C CA . ILE B 1 377 ? 11.062 26.984 -3.193 1 96.88 377 ILE B CA 1
ATOM 6292 C C . ILE B 1 377 ? 10.609 28.344 -3.691 1 96.88 377 ILE B C 1
ATOM 6294 O O . ILE B 1 377 ? 9.711 28.453 -4.531 1 96.88 377 ILE B O 1
ATOM 6298 N N . LEU B 1 378 ? 11.32 29.391 -3.141 1 97.69 378 LEU B N 1
ATOM 6299 C CA . LEU B 1 378 ? 10.922 30.75 -3.475 1 97.69 378 LEU B CA 1
ATOM 6300 C C . LEU B 1 378 ? 12.109 31.531 -4.039 1 97.69 378 LEU B C 1
ATOM 6302 O O . LEU B 1 378 ? 12.438 32.625 -3.545 1 97.69 378 LEU B O 1
ATOM 6306 N N . PRO B 1 379 ? 12.633 31.047 -5.109 1 97 379 PRO B N 1
ATOM 6307 C CA . PRO B 1 379 ? 13.805 31.734 -5.652 1 97 379 PRO B CA 1
ATOM 6308 C C . PRO B 1 379 ? 13.5 33.156 -6.094 1 97 379 PRO B C 1
ATOM 6310 O O . PRO B 1 379 ? 14.375 34.031 -6.062 1 97 379 PRO B O 1
ATOM 6313 N N . GLU B 1 380 ? 12.32 33.469 -6.418 1 97 380 GLU B N 1
ATOM 6314 C CA . GLU B 1 380 ? 11.922 34.75 -6.961 1 97 380 GLU B CA 1
ATOM 6315 C C . GLU B 1 380 ? 11.961 35.844 -5.883 1 97 380 GLU B C 1
ATOM 6317 O O . GLU B 1 380 ? 11.93 37.031 -6.191 1 97 380 GLU B O 1
ATOM 6322 N N . LEU B 1 381 ? 12.07 35.438 -4.648 1 98 381 LEU B N 1
ATOM 6323 C CA . LEU B 1 381 ? 12.047 36.406 -3.555 1 98 381 LEU B CA 1
ATOM 6324 C C . LEU B 1 381 ? 13.453 36.906 -3.248 1 98 381 LEU B C 1
ATOM 6326 O O . LEU B 1 381 ? 13.633 37.812 -2.408 1 98 381 LEU B O 1
ATOM 6330 N N . ARG B 1 382 ? 14.477 36.438 -3.869 1 97.75 382 ARG B N 1
ATOM 6331 C CA . ARG B 1 382 ? 15.859 36.781 -3.541 1 97.75 382 ARG B CA 1
ATOM 6332 C C . ARG B 1 382 ? 16.078 38.281 -3.656 1 97.75 382 ARG B C 1
ATOM 6334 O O . ARG B 1 382 ? 16.609 38.906 -2.732 1 97.75 382 ARG B O 1
ATOM 6341 N N . PRO B 1 383 ? 15.648 38.938 -4.777 1 97.81 383 PRO B N 1
ATOM 6342 C CA . PRO B 1 383 ? 15.898 40.375 -4.875 1 97.81 383 PRO B CA 1
ATOM 6343 C C . PRO B 1 383 ? 15.273 41.156 -3.725 1 97.81 383 PRO B C 1
ATOM 6345 O O . PRO B 1 383 ? 15.906 42.062 -3.172 1 97.81 383 PRO B O 1
ATOM 6348 N N . ALA B 1 384 ? 14.094 40.812 -3.43 1 97.06 384 ALA B N 1
ATOM 6349 C CA . ALA B 1 384 ? 13.414 41.5 -2.326 1 97.06 384 ALA B CA 1
ATOM 6350 C C . ALA B 1 384 ? 14.148 41.25 -1.007 1 97.06 384 ALA B C 1
ATOM 6352 O O . ALA B 1 384 ? 14.242 42.156 -0.174 1 97.06 384 ALA B O 1
ATOM 6353 N N . ALA B 1 385 ? 14.617 40.062 -0.816 1 97.88 385 ALA B N 1
ATOM 6354 C CA . ALA B 1 385 ? 15.359 39.719 0.395 1 97.88 385 ALA B CA 1
ATOM 6355 C C . ALA B 1 385 ? 16.656 40.531 0.479 1 97.88 385 ALA B C 1
ATOM 6357 O O . ALA B 1 385 ? 17 41.062 1.537 1 97.88 385 ALA B O 1
ATOM 6358 N N . GLU B 1 386 ? 17.359 40.625 -0.595 1 97.44 386 GLU B N 1
ATOM 6359 C CA . GLU B 1 386 ? 18.609 41.406 -0.644 1 97.44 386 GLU B CA 1
ATOM 6360 C C . GLU B 1 386 ? 18.359 42.875 -0.346 1 97.44 386 GLU B C 1
ATOM 6362 O O . GLU B 1 386 ? 19.125 43.5 0.4 1 97.44 386 GLU B O 1
ATOM 6367 N N . GLU B 1 387 ? 17.375 43.375 -0.957 1 97 387 GLU B N 1
ATOM 6368 C CA . GLU B 1 387 ? 17.031 44.781 -0.733 1 97 387 GLU B CA 1
ATOM 6369 C C . GLU B 1 387 ? 16.734 45.031 0.738 1 97 387 GLU B C 1
ATOM 6371 O O . GLU B 1 387 ? 17.203 46.031 1.31 1 97 387 GLU B O 1
ATOM 6376 N N . PHE B 1 388 ? 15.938 44.188 1.324 1 96.69 388 PHE B N 1
ATOM 6377 C CA . PHE B 1 388 ? 15.609 44.344 2.736 1 96.69 388 PHE B CA 1
ATOM 6378 C C . PHE B 1 388 ? 16.859 44.281 3.594 1 96.69 388 PHE B C 1
ATOM 6380 O O . PHE B 1 388 ? 17.031 45.094 4.504 1 96.69 388 PHE B O 1
ATOM 6387 N N . LEU B 1 389 ? 17.688 43.281 3.354 1 96.31 389 LEU B N 1
ATOM 6388 C CA . LEU B 1 389 ? 18.875 43.062 4.176 1 96.31 389 LEU B CA 1
ATOM 6389 C C . LEU B 1 389 ? 19.875 44.219 4 1 96.31 389 LEU B C 1
ATOM 6391 O O . LEU B 1 389 ? 20.625 44.531 4.93 1 96.31 389 LEU B O 1
ATOM 6395 N N . ARG B 1 390 ? 19.891 44.875 2.893 1 94.81 390 ARG B N 1
ATOM 6396 C CA . ARG B 1 390 ? 20.797 46 2.646 1 94.81 390 ARG B CA 1
ATOM 6397 C C . ARG B 1 390 ? 20.297 47.25 3.367 1 94.81 390 ARG B C 1
ATOM 6399 O O . ARG B 1 390 ? 21.109 48.031 3.877 1 94.81 390 ARG B O 1
ATOM 6406 N N . THR B 1 391 ? 19.016 47.375 3.459 1 93.69 391 THR B N 1
ATOM 6407 C CA . THR B 1 391 ? 18.469 48.656 3.908 1 93.69 391 THR B CA 1
ATOM 6408 C C . THR B 1 391 ? 17.844 48.531 5.297 1 93.69 391 THR B C 1
ATOM 6410 O O . THR B 1 391 ? 17.734 49.5 6.027 1 93.69 391 THR B O 1
ATOM 6413 N N . GLY B 1 392 ? 17.531 47.375 5.562 1 89 392 GLY B N 1
ATOM 6414 C CA . GLY B 1 392 ? 16.688 47.219 6.734 1 89 392 GLY B CA 1
ATOM 6415 C C . GLY B 1 392 ? 17.375 46.438 7.855 1 89 392 GLY B C 1
ATOM 6416 O O . GLY B 1 392 ? 16.797 46.25 8.93 1 89 392 GLY B O 1
ATOM 6417 N N . LEU B 1 393 ? 18.562 45.969 7.586 1 88.81 393 LEU B N 1
ATOM 6418 C CA . LEU B 1 393 ? 19.266 45.25 8.633 1 88.81 393 LEU B CA 1
ATOM 6419 C C . LEU B 1 393 ? 19.844 46.188 9.68 1 88.81 393 LEU B C 1
ATOM 6421 O O . LEU B 1 393 ? 20.703 47.031 9.367 1 88.81 393 LEU B O 1
ATOM 6425 N N . ASP B 1 394 ? 19.297 46.188 10.859 1 89.69 394 ASP B N 1
ATOM 6426 C CA . ASP B 1 394 ? 19.766 47 11.984 1 89.69 394 ASP B CA 1
ATOM 6427 C C . ASP B 1 394 ? 19.812 46.188 13.266 1 89.69 394 ASP B C 1
ATOM 6429 O O . ASP B 1 394 ? 19.766 44.938 13.227 1 89.69 394 ASP B O 1
ATOM 6433 N N . ALA B 1 395 ? 20 46.844 14.367 1 85.12 395 ALA B N 1
ATOM 6434 C CA . ALA B 1 395 ? 20.172 46.156 15.641 1 85.12 395 ALA B CA 1
ATOM 6435 C C . ALA B 1 395 ? 18.922 45.375 16.031 1 85.12 395 ALA B C 1
ATOM 6437 O O . ALA B 1 395 ? 19 44.312 16.641 1 85.12 395 ALA B O 1
ATOM 6438 N N . ARG B 1 396 ? 17.781 45.812 15.586 1 87.88 396 ARG B N 1
ATOM 6439 C CA . ARG B 1 396 ? 16.5 45.188 15.938 1 87.88 396 ARG B CA 1
ATOM 6440 C C . ARG B 1 396 ? 16.188 44.031 14.992 1 87.88 396 ARG B C 1
ATOM 6442 O O . ARG B 1 396 ? 15.75 42.969 15.438 1 87.88 396 ARG B O 1
ATOM 6449 N N . THR B 1 397 ? 16.469 44.25 13.75 1 93.19 397 THR B N 1
ATOM 6450 C CA . THR B 1 397 ? 16.031 43.25 12.766 1 93.19 397 THR B CA 1
ATOM 6451 C C . THR B 1 397 ? 17.047 42.125 12.633 1 93.19 397 THR B C 1
ATOM 6453 O O . THR B 1 397 ? 16.75 41.062 12.086 1 93.19 397 THR B O 1
ATOM 6456 N N . ARG B 1 398 ? 18.219 42.281 13.148 1 92.69 398 ARG B N 1
ATOM 6457 C CA . ARG B 1 398 ? 19.281 41.281 13.055 1 92.69 398 ARG B CA 1
ATOM 6458 C C . ARG B 1 398 ? 18.859 39.969 13.742 1 92.69 398 ARG B C 1
ATOM 6460 O O . ARG B 1 398 ? 19.297 38.906 13.344 1 92.69 398 ARG B O 1
ATOM 6467 N N . ARG B 1 399 ? 18 40.062 14.688 1 94.81 399 ARG B N 1
ATOM 6468 C CA . ARG B 1 399 ? 17.609 38.875 15.469 1 94.81 399 ARG B CA 1
ATOM 6469 C C . ARG B 1 399 ? 16.797 37.906 14.633 1 94.81 399 ARG B C 1
ATOM 6471 O O . ARG B 1 399 ? 16.688 36.719 14.984 1 94.81 399 ARG B O 1
ATOM 6478 N N . TYR B 1 400 ? 16.281 38.375 13.531 1 97.31 400 TYR B N 1
ATOM 6479 C CA . TYR B 1 400 ? 15.438 37.531 12.711 1 97.31 400 TYR B CA 1
ATOM 6480 C C . TYR B 1 400 ? 16.281 36.688 11.75 1 97.31 400 TYR B C 1
ATOM 6482 O O . TYR B 1 400 ? 15.773 35.75 11.125 1 97.31 400 TYR B O 1
ATOM 6490 N N . PHE B 1 401 ? 17.609 37.062 11.633 1 96.62 401 PHE B N 1
ATOM 6491 C CA . PHE B 1 401 ? 18.5 36.375 10.68 1 96.62 401 PHE B CA 1
ATOM 6492 C C . PHE B 1 401 ? 19.719 35.812 11.391 1 96.62 401 PHE B C 1
ATOM 6494 O O . PHE B 1 401 ? 20.266 36.438 12.297 1 96.62 401 PHE B O 1
ATOM 6501 N N . LYS B 1 402 ? 20 34.594 11.016 1 94.62 402 LYS B N 1
ATOM 6502 C CA . LYS B 1 402 ? 21.25 34.031 11.492 1 94.62 402 LYS B CA 1
ATOM 6503 C C . LYS B 1 402 ? 22.406 34.344 10.531 1 94.62 402 LYS B C 1
ATOM 6505 O O . LYS B 1 402 ? 22.266 34.188 9.32 1 94.62 402 LYS B O 1
ATOM 6510 N N . LYS B 1 403 ? 23.469 34.75 11.094 1 92.62 403 LYS B N 1
ATOM 6511 C CA . LYS B 1 403 ? 24.625 35.125 10.289 1 92.62 403 LYS B CA 1
ATOM 6512 C C . LYS B 1 403 ? 25.078 33.969 9.398 1 92.62 403 LYS B C 1
ATOM 6514 O O . LYS B 1 403 ? 25.375 34.188 8.219 1 92.62 403 LYS B O 1
ATOM 6519 N N . ARG B 1 404 ? 25.156 32.875 9.93 1 93.12 404 ARG B N 1
ATOM 6520 C CA . ARG B 1 404 ? 25.578 31.688 9.195 1 93.12 404 ARG B CA 1
ATOM 6521 C C . ARG B 1 404 ? 24.656 31.422 8.008 1 93.12 404 ARG B C 1
ATOM 6523 O O . ARG B 1 404 ? 25.125 31.047 6.926 1 93.12 404 ARG B O 1
ATOM 6530 N N . ARG B 1 405 ? 23.375 31.578 8.227 1 95.38 405 ARG B N 1
ATOM 6531 C CA . ARG B 1 405 ? 22.406 31.328 7.156 1 95.38 405 ARG B CA 1
ATOM 6532 C C . ARG B 1 405 ? 22.562 32.344 6.031 1 95.38 405 ARG B C 1
ATOM 6534 O O . ARG B 1 405 ? 22.547 31.984 4.852 1 95.38 405 ARG B O 1
ATOM 6541 N N . LEU B 1 406 ? 22.719 33.625 6.391 1 95.94 406 LEU B N 1
ATOM 6542 C CA . LEU B 1 406 ? 22.938 34.656 5.398 1 95.94 406 LEU B CA 1
ATOM 6543 C C . LEU B 1 406 ? 24.203 34.406 4.602 1 95.94 406 LEU B C 1
ATOM 6545 O O . LEU B 1 406 ? 24.234 34.594 3.381 1 95.94 406 LEU B O 1
ATOM 6549 N N . THR B 1 407 ? 25.203 33.938 5.277 1 94.94 407 THR B N 1
ATOM 6550 C CA . THR B 1 407 ? 26.484 33.625 4.637 1 94.94 407 THR B CA 1
ATOM 6551 C C . THR B 1 407 ? 26.312 32.5 3.623 1 94.94 407 THR B C 1
ATOM 6553 O O . THR B 1 407 ? 26.781 32.594 2.486 1 94.94 407 THR B O 1
ATOM 6556 N N . SER B 1 408 ? 25.672 31.453 4.07 1 95.62 408 SER B N 1
ATOM 6557 C CA . SER B 1 408 ? 25.5 30.266 3.221 1 95.62 408 SER B CA 1
ATOM 6558 C C . SER B 1 408 ? 24.688 30.609 1.973 1 95.62 408 SER B C 1
ATOM 6560 O O . SER B 1 408 ? 24.859 29.969 0.931 1 95.62 408 SER B O 1
ATOM 6562 N N . LEU B 1 409 ? 23.875 31.625 2.045 1 96.38 409 LEU B N 1
ATOM 6563 C CA . LEU B 1 409 ? 23 31.969 0.927 1 96.38 409 LEU B CA 1
ATOM 6564 C C . LEU B 1 409 ? 23.594 33.125 0.122 1 96.38 409 LEU B C 1
ATOM 6566 O O . LEU B 1 409 ? 23 33.562 -0.864 1 96.38 409 LEU B O 1
ATOM 6570 N N . GLY B 1 410 ? 24.75 33.625 0.624 1 95 410 GLY B N 1
ATOM 6571 C CA . GLY B 1 410 ? 25.375 34.71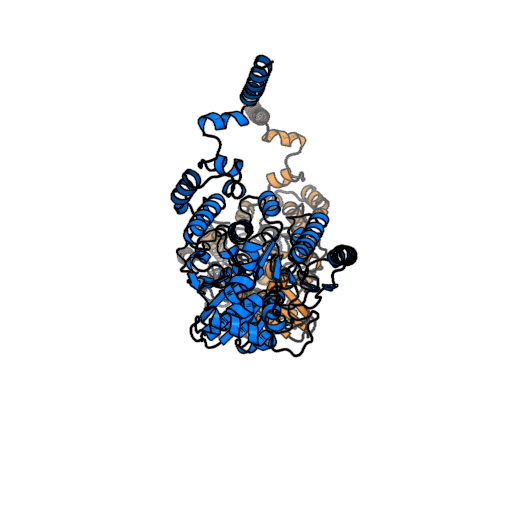9 -0.062 1 95 410 GLY B CA 1
ATOM 6572 C C . GLY B 1 410 ? 24.562 36 0.014 1 95 410 GLY B C 1
ATOM 6573 O O . GLY B 1 410 ? 24.484 36.75 -0.962 1 95 410 GLY B O 1
ATOM 6574 N N . LEU B 1 411 ? 23.922 36.25 1.065 1 95.69 411 LEU B N 1
ATOM 6575 C CA . LEU B 1 411 ? 23.062 37.406 1.246 1 95.69 411 LEU B CA 1
ATOM 6576 C C . LEU B 1 411 ? 23.781 38.5 2.045 1 95.69 411 LEU B C 1
ATOM 6578 O O . LEU B 1 411 ? 24.719 38.219 2.787 1 95.69 411 LEU B O 1
ATOM 6582 N N . PRO B 1 412 ? 23.297 39.781 1.895 1 93.25 412 PRO B N 1
ATOM 6583 C CA . PRO B 1 412 ? 23.859 40.844 2.742 1 93.25 412 PRO B CA 1
ATOM 6584 C C . PRO B 1 412 ? 23.703 40.531 4.23 1 93.25 412 PRO B C 1
ATOM 6586 O O . PRO B 1 412 ? 22.672 40.031 4.66 1 93.25 412 PRO B O 1
ATOM 6589 N N . GLY B 1 413 ? 24.75 40.969 4.922 1 88.81 413 GLY B N 1
ATOM 6590 C CA . GLY B 1 413 ? 24.766 40.688 6.344 1 88.81 413 GLY B CA 1
ATOM 6591 C C . GLY B 1 413 ? 25.578 39.438 6.695 1 88.81 413 GLY B C 1
ATOM 6592 O O . GLY B 1 413 ? 25.906 39.219 7.863 1 88.81 413 GLY B O 1
ATOM 6593 N N . GLY B 1 414 ? 25.75 38.625 5.652 1 89.12 414 GLY B N 1
ATOM 6594 C CA . GLY B 1 414 ? 26.656 37.5 5.816 1 89.12 414 GLY B CA 1
ATOM 6595 C C . GLY B 1 414 ? 28.125 37.906 5.719 1 89.12 414 GLY B C 1
ATOM 6596 O O . GLY B 1 414 ? 28.438 39.094 5.621 1 89.12 414 GLY B O 1
ATOM 6597 N N . VAL B 1 415 ? 29 36.875 5.895 1 78.19 415 VAL B N 1
ATOM 6598 C CA . VAL B 1 415 ? 30.422 37.094 5.746 1 78.19 415 VAL B CA 1
ATOM 6599 C C . VAL B 1 415 ? 30.797 37.125 4.266 1 78.19 415 VAL B C 1
ATOM 6601 O O . VAL B 1 415 ? 30.391 36.219 3.504 1 78.19 415 VAL B O 1
ATOM 6604 N N . PRO B 1 416 ? 31.297 38.188 3.652 1 64.25 416 PRO B N 1
ATOM 6605 C CA . PRO B 1 416 ? 31.656 38.281 2.234 1 64.25 416 PRO B CA 1
ATOM 6606 C C . PRO B 1 416 ? 32.469 37.094 1.755 1 64.25 416 PRO B C 1
ATOM 6608 O O . PRO B 1 416 ? 33.188 36.469 2.539 1 64.25 416 PRO B O 1
ATOM 6611 N N . GLU B 1 417 ? 32.125 36.531 0.429 1 55.03 417 GLU B N 1
ATOM 6612 C CA . GLU B 1 417 ? 32.719 35.375 -0.222 1 55.03 417 GLU B CA 1
ATOM 6613 C C . GLU B 1 417 ? 34.25 35.375 -0.032 1 55.03 417 GLU B C 1
ATOM 6615 O O . GLU B 1 417 ? 34.844 34.312 0.182 1 55.03 417 GLU B O 1
ATOM 6620 N N . ARG B 1 418 ? 34.875 36.531 -0.302 1 51.31 418 ARG B N 1
ATOM 6621 C CA . ARG B 1 418 ? 36.312 36.594 -0.244 1 51.31 418 ARG B CA 1
ATOM 6622 C C . ARG B 1 418 ? 36.844 36.156 1.127 1 51.31 418 ARG B C 1
ATOM 6624 O O . ARG B 1 418 ? 37.969 35.688 1.255 1 51.31 418 ARG B O 1
ATOM 6631 N N . LEU B 1 419 ? 36.156 36.312 2.062 1 52.47 419 LEU B N 1
ATOM 6632 C CA . LEU B 1 419 ? 36.562 35.969 3.424 1 52.47 419 LEU B CA 1
ATOM 6633 C C . LEU B 1 419 ? 35.875 34.688 3.895 1 52.47 419 LEU B C 1
ATOM 6635 O O . LEU B 1 419 ? 36.156 34.219 5 1 52.47 419 LEU B O 1
ATOM 6639 N N . ALA B 1 420 ? 35.094 34.188 3.088 1 48.97 420 ALA B N 1
ATOM 6640 C CA . ALA B 1 420 ? 34.281 33.031 3.414 1 48.97 420 ALA B CA 1
ATOM 6641 C C . ALA B 1 420 ? 35.094 31.75 3.465 1 48.97 420 ALA B C 1
ATOM 6643 O O . ALA B 1 420 ? 34.656 30.734 4.02 1 48.97 420 ALA B O 1
ATOM 6644 N N . PHE B 1 421 ? 36.25 31.781 2.719 1 47.09 421 PHE B N 1
ATOM 6645 C CA . PHE B 1 421 ? 37.219 30.688 2.75 1 47.09 421 PHE B CA 1
ATOM 6646 C C . PHE B 1 421 ? 37.906 30.609 4.105 1 47.09 421 PHE B C 1
ATOM 6648 O O . PHE B 1 421 ? 38.594 29.641 4.41 1 47.09 421 PHE B O 1
ATOM 6655 N N . LEU B 1 422 ? 37.906 31.594 4.879 1 48.5 422 LEU B N 1
ATOM 6656 C CA . LEU B 1 422 ? 38.688 31.719 6.113 1 48.5 422 LEU B CA 1
ATOM 6657 C C . LEU B 1 422 ? 38.188 30.734 7.164 1 48.5 422 LEU B C 1
ATOM 6659 O O . LEU B 1 422 ? 38.969 30.094 7.852 1 48.5 422 LEU B O 1
ATOM 6663 N N . PRO B 1 423 ? 37.031 30.516 7.332 1 43.84 423 PRO B N 1
ATOM 6664 C CA . PRO B 1 423 ? 36.656 29.562 8.391 1 43.84 423 PRO B CA 1
ATOM 6665 C C . PRO B 1 423 ? 36.906 28.109 7.992 1 43.84 423 PRO B C 1
ATOM 6667 O O . PRO B 1 423 ? 36.938 27.234 8.859 1 43.84 423 PRO B O 1
ATOM 6670 N N . ARG B 1 424 ? 37.094 27.797 6.805 1 47.81 424 ARG B N 1
ATOM 6671 C CA . ARG B 1 424 ? 37.344 26.391 6.469 1 47.81 424 ARG B CA 1
ATOM 6672 C C . ARG B 1 424 ? 38.844 26.094 6.488 1 47.81 424 ARG B C 1
ATOM 6674 O O . ARG B 1 424 ? 39.25 24.922 6.406 1 47.81 424 ARG B O 1
ATOM 6681 N N . ASN B 1 425 ? 39.719 27.031 6.227 1 45.28 425 ASN B N 1
ATOM 6682 C CA . ASN B 1 425 ? 41.156 26.812 6.293 1 45.28 425 ASN B CA 1
ATOM 6683 C C . ASN B 1 425 ? 41.688 27.047 7.699 1 45.28 425 ASN B C 1
ATOM 6685 O O . ASN B 1 425 ? 41.688 28.172 8.195 1 45.28 425 ASN B O 1
ATOM 6689 N N . ALA B 1 426 ? 41.938 26.203 8.359 1 53.91 426 ALA B N 1
ATOM 6690 C CA . ALA B 1 426 ? 42.531 26.203 9.695 1 53.91 426 ALA B CA 1
ATOM 6691 C C . ALA B 1 426 ? 43.688 27.172 9.773 1 53.91 426 ALA B C 1
ATOM 6693 O O . ALA B 1 426 ? 43.906 27.859 10.781 1 53.91 426 ALA B O 1
ATOM 6694 N N . ALA B 1 427 ? 44.312 27.203 8.586 1 52.25 427 ALA B N 1
ATOM 6695 C CA . ALA B 1 427 ? 45.5 28.062 8.531 1 52.25 427 ALA B CA 1
ATOM 6696 C C . ALA B 1 427 ? 45.094 29.531 8.5 1 52.25 427 ALA B C 1
ATOM 6698 O O . ALA B 1 427 ? 45.688 30.359 9.188 1 52.25 427 ALA B O 1
ATOM 6699 N N . ALA B 1 428 ? 44.062 29.688 7.848 1 51.16 428 ALA B N 1
ATOM 6700 C CA . ALA B 1 428 ? 43.594 31.078 7.789 1 51.16 428 ALA B CA 1
ATOM 6701 C C . ALA B 1 428 ? 42.906 31.469 9.094 1 51.16 428 ALA B C 1
ATOM 6703 O O . ALA B 1 428 ? 43.062 32.594 9.578 1 51.16 428 ALA B O 1
ATOM 6704 N N . ARG B 1 429 ? 42.219 30.547 9.664 1 55.19 429 ARG B N 1
ATOM 6705 C CA . ARG B 1 429 ? 41.719 30.781 11.008 1 55.19 429 ARG B CA 1
ATOM 6706 C C . ARG B 1 429 ? 42.844 31.047 11.984 1 55.19 429 ARG B C 1
ATOM 6708 O O . ARG B 1 429 ? 42.75 31.906 12.859 1 55.19 429 ARG B O 1
ATOM 6715 N N . ARG B 1 430 ? 43.844 30.266 11.766 1 57.38 430 ARG B N 1
ATOM 6716 C CA . ARG B 1 430 ? 45.031 30.469 12.57 1 57.38 430 ARG B CA 1
ATOM 6717 C C . ARG B 1 430 ? 45.656 31.828 12.312 1 57.38 430 ARG B C 1
ATOM 6719 O O . ARG B 1 430 ? 46.094 32.5 13.242 1 57.38 430 ARG B O 1
ATOM 6726 N N . VAL B 1 431 ? 45.594 32.188 11.062 1 56.5 431 VAL B N 1
ATOM 6727 C CA . VAL B 1 431 ? 46.188 33.469 10.719 1 56.5 431 VAL B CA 1
ATOM 6728 C C . VAL B 1 431 ? 45.281 34.625 11.227 1 56.5 431 VAL B C 1
ATOM 6730 O O . VAL B 1 431 ? 45.781 35.594 11.781 1 56.5 431 VAL B O 1
ATOM 6733 N N . VAL B 1 432 ? 44.031 34.469 11.102 1 57.94 432 VAL B N 1
ATOM 6734 C CA . VAL B 1 432 ? 43.125 35.5 11.609 1 57.94 432 VAL B CA 1
ATOM 6735 C C . VAL B 1 432 ? 43.188 35.531 13.133 1 57.94 432 VAL B C 1
ATOM 6737 O O . VAL B 1 432 ? 43.188 36.594 13.734 1 57.94 432 VAL B O 1
ATOM 6740 N N . ARG B 1 433 ? 43.188 34.375 13.773 1 59.94 433 ARG B N 1
ATOM 6741 C CA . ARG B 1 433 ? 43.438 34.344 15.211 1 59.94 433 ARG B CA 1
ATOM 6742 C C . ARG B 1 433 ? 44.781 34.969 15.57 1 59.94 433 ARG B C 1
ATOM 6744 O O . ARG B 1 433 ? 44.875 35.688 16.562 1 59.94 433 ARG B O 1
ATOM 6751 N N . ARG B 1 434 ? 45.688 34.625 14.727 1 56.59 434 ARG B N 1
ATOM 6752 C CA . ARG B 1 434 ? 47 35.156 14.961 1 56.59 434 ARG B CA 1
ATOM 6753 C C . ARG B 1 434 ? 47.031 36.688 14.695 1 56.59 434 ARG B C 1
ATOM 6755 O O . ARG B 1 434 ? 47.625 37.438 15.445 1 56.59 434 ARG B O 1
ATOM 6762 N N . ALA B 1 435 ? 46.344 37.062 13.719 1 58.44 435 ALA B N 1
ATOM 6763 C CA . ALA B 1 435 ? 46.281 38.5 13.398 1 58.44 435 ALA B CA 1
ATOM 6764 C C . ALA B 1 435 ? 45.5 39.25 14.461 1 58.44 435 ALA B C 1
ATOM 6766 O O . ALA B 1 435 ? 45.906 40.344 14.867 1 58.44 435 ALA B O 1
ATOM 6767 N N . ARG B 1 436 ? 44.438 38.75 14.922 1 55.53 436 ARG B N 1
ATOM 6768 C CA . ARG B 1 436 ? 43.688 39.344 16.016 1 55.53 436 ARG B CA 1
ATOM 6769 C C . ARG B 1 436 ? 44.531 39.375 17.297 1 55.53 436 ARG B C 1
ATOM 6771 O O . ARG B 1 436 ? 44.5 40.344 18.062 1 55.53 436 ARG B O 1
ATOM 6778 N N . ALA B 1 437 ? 45.156 38.281 17.359 1 59.28 437 ALA B N 1
ATOM 6779 C CA . ALA B 1 437 ? 46.094 38.188 18.5 1 59.28 437 ALA B CA 1
ATOM 6780 C C . ALA B 1 437 ? 47.219 39.219 18.344 1 59.28 437 ALA B C 1
ATOM 6782 O O . ALA B 1 437 ? 47.594 39.875 19.328 1 59.28 437 ALA B O 1
ATOM 6783 N N . ILE B 1 438 ? 47.688 39.438 17.203 1 56.66 438 ILE B N 1
ATOM 6784 C CA . ILE B 1 438 ? 48.75 40.406 16.953 1 56.66 438 ILE B CA 1
ATOM 6785 C C . ILE B 1 438 ? 48.188 41.812 17.094 1 56.66 438 ILE B C 1
ATOM 6787 O O . ILE B 1 438 ? 48.844 42.656 17.703 1 56.66 438 ILE B O 1
ATOM 6791 N N . ARG B 1 439 ? 47.188 42.062 16.609 1 55.97 439 ARG B N 1
ATOM 6792 C CA . ARG B 1 439 ? 46.594 43.375 16.781 1 55.97 439 ARG B CA 1
ATOM 6793 C C . ARG B 1 439 ? 46.344 43.688 18.25 1 55.97 439 ARG B C 1
ATOM 6795 O O . ARG B 1 439 ? 46.594 44.812 18.703 1 55.97 439 ARG B O 1
ATOM 6802 N N . ARG B 1 440 ? 45.906 42.688 18.984 1 59.34 440 ARG B N 1
ATOM 6803 C CA . ARG B 1 440 ? 45.781 42.875 20.422 1 59.34 440 ARG B CA 1
ATOM 6804 C C . ARG B 1 440 ? 47.125 43.125 21.078 1 59.34 440 ARG B C 1
ATOM 6806 O O . ARG B 1 440 ? 47.219 43.906 22.031 1 59.34 440 ARG B O 1
ATOM 6813 N N . S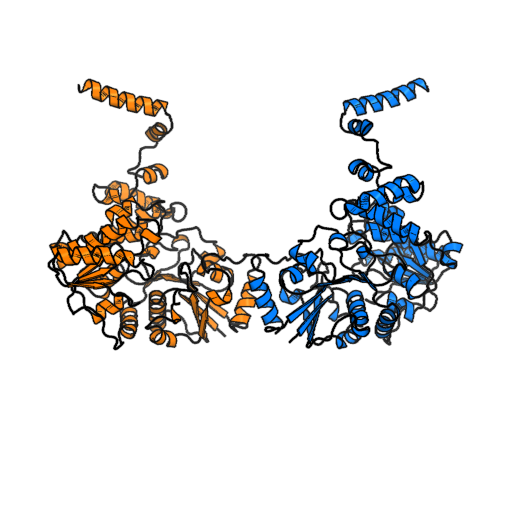ER B 1 441 ? 48.094 42.5 20.578 1 57.72 441 SER B N 1
ATOM 6814 C CA . SER B 1 441 ? 49.406 42.688 21.141 1 57.72 441 SER B CA 1
ATOM 6815 C C . SER B 1 441 ? 49.969 44.062 20.797 1 57.72 441 SER B C 1
ATOM 6817 O O . SER B 1 441 ? 50.719 44.656 21.594 1 57.72 441 SER B O 1
ATOM 6819 N N . ILE B 1 442 ? 49.625 44.562 19.688 1 55.62 442 ILE B N 1
ATOM 6820 C CA . ILE B 1 442 ? 50.094 45.875 19.359 1 55.62 442 ILE B CA 1
ATOM 6821 C C . ILE B 1 442 ? 49.312 46.938 20.172 1 55.62 442 ILE B C 1
ATOM 6823 O O . ILE B 1 442 ? 49.875 47.969 20.562 1 55.62 442 ILE B O 1
ATOM 6827 N N . LYS B 1 443 ? 48.125 46.719 20.359 1 53.97 443 LYS B N 1
ATOM 6828 C CA . LYS B 1 443 ? 47.438 47.688 21.172 1 53.97 443 LYS B CA 1
ATOM 6829 C C . LYS B 1 443 ? 47.844 47.594 22.641 1 53.97 443 LYS B C 1
ATOM 6831 O O . LYS B 1 443 ? 47.5 48.438 23.453 1 53.97 443 LYS B O 1
ATOM 6836 N N . ARG B 1 444 ? 48.625 46.562 22.906 1 47.22 444 ARG B N 1
ATOM 6837 C CA . ARG B 1 444 ? 49.25 46.594 24.234 1 47.22 444 ARG B CA 1
ATOM 6838 C C . ARG B 1 444 ? 50.625 47.25 24.172 1 47.22 444 ARG B C 1
ATOM 6840 O O . ARG B 1 444 ? 51.438 46.938 23.297 1 47.22 444 ARG B O 1
#

pLDDT: mean 91.03, std 11.95, range [43.62, 98.88]

Organism: Streptomyces coelicolor (strain ATCC BAA-471 / A3(2) / M145) (NCBI:txid100226)